Protein 1MS9 (pdb70)

Organism: Trypanosoma cruzi (NCBI:txid5693)

Foldseek 3Di:
DPPKDWFQPFPAQDAWEFDDDPRDTDTAHAHAWAQWAWDAAPQKIKIKTWRQRPALQQQFATFIKIWIDNPQPPDTDIYGQGHFPPQDRRWYWDQWEWEHDHQKIKTKTKTFHDDPDDPLPDLAQPGIWIWIKMWGKDWDCPPNRIDIDIDIDYIDTQVVADDQDAPHFGWHDKGFLTYYAYQDPLRKGWTWMWTATNVSWIWIWIWIGPPVPPHIHIARAIDDTQWGSWYWEADPQWIWIWTWHAQAAIWIWIGNDRGNDTDTPQLFAGRQAAQELQSGAGWAHKAWYWDAAPNATKIKIWFAHPPVGHQQRFFIWIWIGPRAEIATLGTPDDDGFRKGYKYWDQDPNWIWMFTWTDDPSRITTMIMGPPSSSVSVVVLVVLVVVQQCLQQVDQFPVVRNDGQDCAQWYWKFWQDDDPFWGATSSRHWIKGFDQWDHDHTFTWWWDQLGWIWTFACLVGRGGRNSLVLAKKKKKWKKAAADAWPAWFFAKFWAQDLQRPFGLWGWTATNVQWIWTDHGPDDTDTFDGHDHGDIWMWMWIDHPQAIFIDILLHTTPPGTDGRDDVPDGGDTGTMIHQGRSDSVDRTITGMIIGMIIMGSHGDDSSNSNRCSRCVPRSHPRVD/DPPKDWDQPFDAQDAWEFDDDPNDTDTAHAHAWAQWAWDDAPQKIKIWTWRQRPALDQQFATFIKIWIDNPQPPDTDIYGQGHFPPQDRRWYWDQWEWEHDHQKIKTKTKTFHDDPDDPLPDLACPGIWIWIKIWGKDWDCPPNRIDIDIDIDYIDTQVVQDDQDAPHFGWHHKGFLTYYAYQDPLRKGWTWMWTATNVSWIWIWIWIGPPNPPHIHTARAIDDTQWGSWYWDADPQWIWIWTWHAQAAIWIWIGNPRGNDIDTPLLFAGRQAAQELQSGAGFAHKAWYWDAAPNRIKIKIWFARPPVGHQQRFFIWIWIGPRQEIATLGTPDDDRFRKGDKYWDQDPNWIWMWTWTDDPSGITTMIMGPPSSSVSVVVLVVLVVVLQCLQQVDQFDVVGNHGQDPAQWYWKFFQDDDPFWGATSSRHWIWGFDQWDHDHTFTWHWDQLGWTWTFACQVTRGGRNSLVLAKKKKKWKKAAADQWPAKFFAKFWAQDLQRPFGLWGWTAGNVQWIWTDHGPDDTDTFDGDDHGDIWMWMWIAHPQAIWIDILLHTTVPGTHGRDDDPDGGDTGTMIHQGRSHNPPRTITGMIIHIIIMGSHGDDSSSSNRCSRCVVSSHPRVVD

B-factor: mean 15.35, std 6.97, range [2.35, 55.36]

InterPro domains:
  IPR008377 Trypanosome sialidase [PR01803] (176-193)
  IPR008377 Trypanosome sialidase [PR01803] (213-231)
  IPR008377 Trypanosome sialidase [PR01803] (248-266)
  IPR008377 Trypanosome sialidase [PR01803] (292-306)
  IPR008377 Trypanosome sialidase [PR01803] (348-365)
  IPR008377 Trypanosome sialidase [PR01803] (371-390)
  IPR008377 Trypanosome sialidase [PR01803] (435-453)
  IPR008377 Trypanosome sialidase [PR01803] (518-532)
  IPR008377 Trypanosome sialidase [PR01803] (556-574)
  IPR008377 Trypanosome sialidase [PR01803] (602-617)
  IPR011040 Sialidase [PF13859] (38-358)
  IPR013320 Concanavalin A-like lectin/glucanase domain superfamily [SSF49899] (410-625)
  IPR026856 Sialidase family [PTHR10628] (12-371)
  IPR036278 Sialidase superfamily [SSF50939] (12-400)
  IPR055239 Trans-sialidase, C-terminal domain [PF22925] (417-615)

Radius of gyration: 41.95 Å; Cα contacts (8 Å, |Δi|>4): 3743; chains: 2; bounding box: 93×106×110 Å

Sequence (1245 aa):
APGSSRVELFKRQSSKVPFEKDGKVTERVVHSFRLLPALVNVDGVMMVAIADARYETSFDNSLIDTVAKYSVDDGETWETQIAIKNSRASSVSRVVDPTVIVKGNNKLYVLVGSYNSSSRSYWTSSHGDARDWDILLAVGEEVTKSTAGGKITASSIKWGSPVSLKEFFPAEMEGMMHTNQFLGGAGVAIVASNGNLVYPVQVTNKKKQVVFSKIFYSEDEGKTWKFGKGRSAFGCSEPVALEWEGKLIINTRVDYRRRRLVYESSDMGNTWLEAVGTLSRVWGPSPKSNQPGSQSSFTAVTIEGMMRVMLFTHPLNFKGRWLRDRLNNLWLTDNQRIYNVGQVSIGDENSAYYSSVLYKDDKLYCLHEINSNEVYSLVFARLVGELRIIKSVLQSWKNWDSHLSSICTPAGCGPAVTTVGLVGFLSHSATKTEWEDAYRCVNASTANAERVPNGLKFAGVGGGALWPVSQQGQNQRYHFANHAFTLVASVTIHEVPKGASPLLGASLDSSGGKKLLGLSYDKRHQWQPIYGSTPVTPTGSWEMGKRYHVVLTMANKIGSVYIDGEPLEGSGQTVVPDERTPDISHFYVGGYKRSGMPTDSRVTVNNVLLYNRQLNAEEIRTLFLSQDLIGTEAHAPGSSRVELFKKRRQSSKVPFEKDGKVTERVVHSFRLLPALVNVDGVMMVAIADARYETSFDNSLIDTVAKYSVDDGETWETQIAIKNSRASSVSRVVDPTVIVKGNNKLYVLVGSYNSSRSYWTSHGDARDWDILLAVGEEVTKSTAGGKITASSIKWGSPVSLKEFFPAEMEGMHTNQFLGGAGVAIVASNGNLVYPVQVTNKKKQVVFSKIFYSEDEGKTWKFGKGRSAFGCSEPVALEWEGKLIINTRVDYRRRLVYESSDMGNTWLEAVGTLSRVWGPSPKSNQPGSQSSFTAVTIEGMMRVMLFTHPLNFKGRWLRDRLNNLWLTDNQRIYNVGQVSIGDENSAYYSSVLYKDDKLYCLHEINSNNEVYSLVFARLVGELRIIKSVLQSWKNWDSHLSSICTPAGCGPAVTTVGLVGFLSHSATKTEWEDAYRCVNASTANAERVPNGLKFAGVGGGALWPVSQQGQNQRYHFANHAFTLVASVTIHEVPKGASPLLGASLDSSGGKKLLGLSYDKRHQWQPIYGSTPVTPTGSWEMGKRYHVVLTMANKIGSVYIDGEPLEGSGQTVVPDERTPDISHFYVGGYKRSGMPTDSRVTVNNVLLYNRQLNAEEIRTLFLSQDLIGTEAHM

Structure (mmCIF, N/CA/C/O backbone):
data_1MS9
#
_entry.id   1MS9
#
_cell.length_a   51.046
_cell.length_b   74.204
_cell.length_c   87.496
_cell.angle_alpha   86.02
_cell.angle_beta   84.17
_cell.angle_gamma   88.31
#
_symmetry.space_group_name_H-M   'P 1'
#
loop_
_entity.id
_entity.type
_entity.pdbx_description
1 polymer trans-sialidase
2 branched beta-D-galactopyranose-(1-4)-beta-D-glucopyranose
3 water water
#
loop_
_atom_site.group_PDB
_atom_site.id
_atom_site.type_symbol
_atom_site.label_atom_id
_atom_site.label_alt_id
_atom_site.label_comp_id
_atom_site.label_asym_id
_atom_site.label_entity_id
_atom_site.label_seq_id
_atom_site.pdbx_PDB_ins_code
_atom_site.Cartn_x
_atom_site.Cartn_y
_atom_site.Cartn_z
_atom_site.occupancy
_atom_site.B_iso_or_equiv
_atom_site.auth_seq_id
_atom_site.auth_comp_id
_atom_site.auth_asym_id
_atom_site.auth_atom_id
_atom_site.pdbx_PDB_model_num
ATOM 1 N N . ALA A 1 16 ? 31.439 50.049 -12.969 1.00 23.37 2 ALA A N 1
ATOM 2 C CA . ALA A 1 16 ? 32.224 50.773 -11.908 1.00 22.24 2 ALA A CA 1
ATOM 3 C C . ALA A 1 16 ? 31.305 51.325 -10.837 1.00 21.99 2 ALA A C 1
ATOM 4 O O . ALA A 1 16 ? 30.734 52.411 -10.926 1.00 20.83 2 ALA A O 1
ATOM 6 N N . PRO A 1 17 ? 31.189 50.562 -9.771 1.00 21.17 3 PRO A N 1
ATOM 7 C CA . PRO A 1 17 ? 30.251 50.946 -8.737 1.00 19.93 3 PRO A CA 1
ATOM 8 C C . PRO A 1 17 ? 30.576 52.307 -8.157 1.00 19.32 3 PRO A C 1
ATOM 9 O O . PRO A 1 17 ? 31.748 52.677 -7.867 1.00 21.39 3 PRO A O 1
ATOM 13 N N . GLY A 1 18 ? 29.534 53.116 -8.032 1.00 17.63 4 GLY A N 1
ATOM 14 C CA . GLY A 1 18 ? 29.682 54.443 -7.508 1.00 16.09 4 GLY A CA 1
ATOM 15 C C . GLY A 1 18 ? 29.803 55.506 -8.587 1.00 14.35 4 GLY A C 1
ATOM 16 O O . GLY A 1 18 ? 29.499 56.662 -8.318 1.00 15.88 4 GLY A O 1
ATOM 17 N N . SER A 1 19 ? 30.251 55.119 -9.778 1.00 14.22 5 SER A N 1
ATOM 18 C CA . SER A 1 19 ? 30.444 56.047 -10.855 1.00 14.15 5 SER A CA 1
ATOM 19 C C . SER A 1 19 ? 29.131 56.415 -11.488 1.00 14.52 5 SER A C 1
ATOM 20 O O . SER A 1 19 ? 28.177 55.637 -11.424 1.00 15.72 5 SER A O 1
ATOM 23 N N . SER A 1 20 ? 29.092 57.584 -12.135 1.00 13.45 6 SER A N 1
ATOM 24 C CA . SER A 1 20 ? 27.910 58.035 -12.810 1.00 14.31 6 SER A CA 1
ATOM 25 C C . SER A 1 20 ? 28.277 59.028 -13.904 1.00 13.46 6 SER A C 1
ATOM 26 O O . SER A 1 20 ? 29.406 59.427 -13.993 1.00 13.37 6 SER A O 1
ATOM 29 N N . ARG A 1 21 ? 27.326 59.370 -14.760 1.00 13.60 7 ARG A N 1
ATOM 30 C CA . ARG A 1 21 ? 27.635 60.330 -15.796 1.00 13.36 7 ARG A CA 1
ATOM 31 C C . ARG A 1 21 ? 26.379 61.007 -16.294 1.00 13.91 7 ARG A C 1
ATOM 32 O O . ARG A 1 21 ? 25.259 60.509 -16.069 1.00 13.83 7 ARG A O 1
ATOM 40 N N . VAL A 1 22 ? 26.598 62.125 -17.011 1.00 13.33 8 VAL A N 1
ATOM 41 C CA . VAL A 1 22 ? 25.539 62.784 -17.773 1.00 13.00 8 VAL A CA 1
ATOM 42 C C . VAL A 1 22 ? 25.953 62.955 -19.213 1.00 12.33 8 VAL A C 1
ATOM 43 O O . VAL A 1 22 ? 27.130 62.965 -19.514 1.00 12.22 8 VAL A O 1
ATOM 47 N N . GLU A 1 23 ? 24.971 63.094 -20.085 1.00 12.19 9 GLU A N 1
ATOM 48 C CA . GLU A 1 23 ? 25.220 63.372 -21.500 1.00 11.46 9 GLU A CA 1
ATOM 49 C C . GLU A 1 23 ? 25.304 64.901 -21.644 1.00 13.18 9 GLU A C 1
ATOM 50 O O . GLU A 1 23 ? 24.347 65.594 -21.966 1.00 17.35 9 GLU A O 1
ATOM 56 N N . LEU A 1 24 ? 26.501 65.420 -21.471 1.00 10.63 10 LEU A N 1
ATOM 57 C CA . LEU A 1 24 ? 26.713 66.838 -21.331 1.00 10.52 10 LEU A CA 1
ATOM 58 C C . LEU A 1 24 ? 26.617 67.574 -22.670 1.00 9.86 10 LEU A C 1
ATOM 59 O O . LEU A 1 24 ? 25.972 68.640 -22.762 1.00 11.42 10 LEU A O 1
ATOM 64 N N . PHE A 1 25 ? 27.323 67.055 -23.664 1.00 10.34 11 PHE A N 1
ATOM 65 C CA . PHE A 1 25 ? 27.262 67.621 -24.986 1.00 9.53 11 PHE A CA 1
ATOM 66 C C . PHE A 1 25 ? 26.404 66.636 -25.767 1.00 10.04 11 PHE A C 1
ATOM 67 O O . PHE A 1 25 ? 26.884 65.582 -26.240 1.00 10.15 11 PHE A O 1
ATOM 75 N N . LYS A 1 26 ? 25.103 66.919 -25.860 1.00 10.60 12 LYS A N 1
ATOM 76 C CA . LYS A 1 26 ? 24.154 65.937 -26.328 1.00 10.38 12 LYS A CA 1
ATOM 77 C C . LYS A 1 26 ? 23.902 66.107 -27.812 1.00 10.27 12 LYS A C 1
ATOM 78 O O . LYS A 1 26 ? 23.398 67.121 -28.262 1.00 10.62 12 LYS A O 1
ATOM 84 N N . ARG A 1 27 ? 24.200 65.077 -28.535 1.00 10.73 13 ARG A N 1
ATOM 85 C CA . ARG A 1 27 ? 24.020 65.079 -29.974 1.00 10.28 13 ARG A CA 1
ATOM 86 C C . ARG A 1 27 ? 22.621 65.474 -30.396 1.00 10.29 13 ARG A C 1
ATOM 87 O O . ARG A 1 27 ? 21.661 64.982 -29.810 1.00 10.79 13 ARG A O 1
ATOM 95 N N . GLN A 1 28 ? 22.512 66.334 -31.401 1.00 10.59 14 GLN A N 1
ATOM 96 C CA . GLN A 1 28 ? 21.176 66.642 -31.982 1.00 10.03 14 GLN A CA 1
ATOM 97 C C . GLN A 1 28 ? 20.245 67.344 -30.989 1.00 11.50 14 GLN A C 1
ATOM 98 O O . GLN A 1 28 ? 19.026 67.443 -31.228 1.00 10.96 14 GLN A O 1
ATOM 104 N N . SER A 1 29 ? 20.812 67.920 -29.936 1.00 9.88 15 SER A N 1
ATOM 105 C CA . SER A 1 29 ? 20.049 68.480 -28.842 1.00 10.20 15 SER A CA 1
ATOM 106 C C . SER A 1 29 ? 20.699 69.694 -28.258 1.00 9.99 15 SER A C 1
ATOM 107 O O . SER A 1 29 ? 20.112 70.791 -28.242 1.00 10.62 15 SER A O 1
ATOM 110 N N . SER A 1 30 ? 21.952 69.552 -27.756 1.00 9.52 16 SER A N 1
ATOM 111 C CA . SER A 1 30 ? 22.598 70.731 -27.233 1.00 8.96 16 SER A CA 1
ATOM 112 C C . SER A 1 30 ? 22.782 71.863 -28.261 1.00 10.28 16 SER A C 1
ATOM 113 O O . SER A 1 30 ? 23.170 71.611 -29.405 1.00 10.89 16 SER A O 1
ATOM 116 N N . LYS A 1 31 ? 22.505 73.064 -27.823 1.00 10.27 17 LYS A N 1
ATOM 117 C CA . LYS A 1 31 ? 22.612 74.247 -28.660 1.00 9.49 17 LYS A CA 1
ATOM 118 C C . LYS A 1 31 ? 23.889 75.034 -28.305 1.00 10.13 17 LYS A C 1
ATOM 119 O O . LYS A 1 31 ? 24.284 75.076 -27.163 1.00 11.69 17 LYS A O 1
ATOM 125 N N . VAL A 1 32 ? 24.445 75.726 -29.289 1.00 10.47 18 VAL A N 1
ATOM 126 C CA . VAL A 1 32 ? 25.570 76.646 -29.097 1.00 10.57 18 VAL A CA 1
ATOM 127 C C . VAL A 1 32 ? 25.225 77.995 -29.743 1.00 11.01 18 VAL A C 1
ATOM 128 O O . VAL A 1 32 ? 24.353 78.057 -30.606 1.00 11.23 18 VAL A O 1
ATOM 132 N N . PRO A 1 33 ? 25.885 79.072 -29.331 1.00 11.00 19 PRO A N 1
ATOM 133 C CA . PRO A 1 33 ? 25.666 80.408 -29.932 1.00 10.87 19 PRO A CA 1
ATOM 134 C C . PRO A 1 33 ? 26.419 80.573 -31.243 1.00 11.43 19 PRO A C 1
ATOM 135 O O . PRO A 1 33 ? 27.570 80.914 -31.295 1.00 12.36 19 PRO A O 1
ATOM 139 N N . PHE A 1 34 ? 25.741 80.204 -32.329 1.00 12.61 20 PHE A N 1
ATOM 140 C CA . PHE A 1 34 ? 26.276 80.285 -33.686 1.00 11.49 20 PHE A CA 1
ATOM 141 C C . PHE A 1 34 ? 26.209 81.681 -34.239 1.00 13.46 20 PHE A C 1
ATOM 142 O O . PHE A 1 34 ? 25.091 82.237 -34.482 1.00 13.59 20 PHE A O 1
ATOM 150 N N . GLU A 1 35 ? 27.385 82.241 -34.430 1.00 12.73 21 GLU A N 1
ATOM 151 C CA . GLU A 1 35 ? 27.537 83.599 -34.929 1.00 14.09 21 GLU A CA 1
ATOM 152 C C . GLU A 1 35 ? 27.928 83.605 -36.397 1.00 14.63 21 GLU A C 1
ATOM 153 O O . GLU A 1 35 ? 28.820 82.908 -36.810 1.00 14.79 21 GLU A O 1
ATOM 159 N N . LYS A 1 36 ? 27.207 84.389 -37.184 1.00 15.31 22 LYS A N 1
ATOM 160 C CA . LYS A 1 36 ? 27.516 84.582 -38.587 1.00 16.76 22 LYS A CA 1
ATOM 161 C C . LYS A 1 36 ? 27.152 86.014 -38.939 1.00 17.45 22 LYS A C 1
ATOM 162 O O . LYS A 1 36 ? 26.002 86.379 -38.774 1.00 16.49 22 LYS A O 1
ATOM 168 N N . ASP A 1 37 ? 28.147 86.785 -39.404 1.00 19.54 23 ASP A N 1
ATOM 169 C CA . ASP A 1 37 ? 27.920 88.158 -39.854 1.00 22.25 23 ASP A CA 1
ATOM 170 C C . ASP A 1 37 ? 27.206 89.025 -38.864 1.00 22.87 23 ASP A C 1
ATOM 171 O O . ASP A 1 37 ? 26.233 89.731 -39.208 1.00 24.19 23 ASP A O 1
ATOM 176 N N . GLY A 1 38 ? 27.694 88.989 -37.636 1.00 24.01 24 GLY A N 1
ATOM 177 C CA . GLY A 1 38 ? 27.162 89.822 -36.582 1.00 24.00 24 GLY A CA 1
ATOM 178 C C . GLY A 1 38 ? 25.830 89.400 -36.008 1.00 24.11 24 GLY A C 1
ATOM 179 O O . GLY A 1 38 ? 25.240 90.151 -35.220 1.00 26.31 24 GLY A O 1
ATOM 180 N N . LYS A 1 39 ? 25.308 88.247 -36.412 1.00 22.44 25 LYS A N 1
ATOM 181 C CA . LYS A 1 39 ? 24.044 87.747 -35.885 1.00 22.38 25 LYS A CA 1
ATOM 182 C C . LYS A 1 39 ? 24.315 86.410 -35.154 1.00 21.19 25 LYS A C 1
ATOM 183 O O . LYS A 1 39 ? 24.994 85.519 -35.678 1.00 20.71 25 LYS A O 1
ATOM 189 N N . VAL A 1 40 ? 23.797 86.278 -33.950 1.00 19.50 26 VAL A N 1
ATOM 190 C CA . VAL A 1 40 ? 23.991 85.049 -33.202 1.00 18.05 26 VAL A CA 1
ATOM 191 C C . VAL A 1 40 ? 22.642 84.333 -33.017 1.00 17.80 26 VAL A C 1
ATOM 192 O O . VAL A 1 40 ? 21.594 84.929 -32.658 1.00 18.58 26 VAL A O 1
ATOM 196 N N . THR A 1 41 ? 22.657 83.034 -33.216 1.00 15.27 27 THR A N 1
ATOM 197 C CA . THR A 1 41 ? 21.454 82.232 -33.100 1.00 16.78 27 THR A CA 1
ATOM 198 C C . THR A 1 41 ? 21.795 80.965 -32.356 1.00 15.58 27 THR A C 1
ATOM 199 O O . THR A 1 41 ? 22.820 80.342 -32.625 1.00 16.08 27 THR A O 1
ATOM 203 N N . GLU A 1 42 ? 20.991 80.603 -31.377 1.00 14.50 28 GLU A N 1
ATOM 204 C CA . GLU A 1 42 ? 21.168 79.331 -30.684 1.00 13.25 28 GLU A CA 1
ATOM 205 C C . GLU A 1 42 ? 20.904 78.192 -31.646 1.00 13.45 28 GLU A C 1
ATOM 206 O O . GLU A 1 42 ? 19.807 78.065 -32.244 1.00 15.28 28 GLU A O 1
ATOM 212 N N . ARG A 1 43 ? 21.898 77.313 -31.822 1.00 10.62 29 ARG A N 1
ATOM 213 C CA . ARG A 1 43 ? 21.777 76.363 -32.901 1.00 8.97 29 ARG A CA 1
ATOM 214 C C . ARG A 1 43 ? 22.066 74.960 -32.397 1.00 9.87 29 ARG A C 1
ATOM 215 O O . ARG A 1 43 ? 23.088 74.771 -31.687 1.00 10.61 29 ARG A O 1
ATOM 223 N N . VAL A 1 44 ? 21.231 74.008 -32.759 1.00 9.60 30 VAL A N 1
ATOM 224 C CA . VAL A 1 44 ? 21.409 72.602 -32.409 1.00 11.14 30 VAL A CA 1
ATOM 225 C C . VAL A 1 44 ? 22.557 72.010 -33.185 1.00 11.80 30 VAL A C 1
ATOM 226 O O . VAL A 1 44 ? 22.702 72.266 -34.393 1.00 13.49 30 VAL A O 1
ATOM 230 N N . VAL A 1 45 ? 23.394 71.254 -32.489 1.00 10.60 31 VAL A N 1
ATOM 231 C CA . VAL A 1 45 ? 24.567 70.639 -33.079 1.00 10.69 31 VAL A CA 1
ATOM 232 C C . VAL A 1 45 ? 24.389 69.132 -33.293 1.00 10.01 31 VAL A C 1
ATOM 233 O O . VAL A 1 45 ? 23.945 68.478 -32.421 1.00 12.34 31 VAL A O 1
ATOM 237 N N . HIS A 1 46 ? 24.729 68.618 -34.458 1.00 9.51 32 HIS A N 1
ATOM 238 C CA . HIS A 1 46 ? 24.608 67.182 -34.776 1.00 9.72 32 HIS A CA 1
ATOM 239 C C . HIS A 1 46 ? 25.495 66.360 -33.885 1.00 9.79 32 HIS A C 1
ATOM 240 O O . HIS A 1 46 ? 25.016 65.435 -33.196 1.00 10.05 32 HIS A O 1
ATOM 247 N N . SER A 1 47 ? 26.793 66.682 -33.850 1.00 9.06 33 SER A N 1
ATOM 248 C CA . SER A 1 47 ? 27.758 65.819 -33.155 1.00 9.27 33 SER A CA 1
ATOM 249 C C . SER A 1 47 ? 28.814 66.632 -32.460 1.00 9.62 33 SER A C 1
ATOM 250 O O . SER A 1 47 ? 29.227 67.678 -32.956 1.00 9.57 33 SER A O 1
ATOM 253 N N . PHE A 1 48 ? 29.259 66.108 -31.311 1.00 8.92 34 PHE A N 1
ATOM 254 C CA . PHE A 1 48 ? 30.353 66.675 -30.562 1.00 9.34 34 PHE A CA 1
ATOM 255 C C . PHE A 1 48 ? 31.450 65.663 -30.497 1.00 8.57 34 PHE A C 1
ATOM 256 O O . PHE A 1 48 ? 31.208 64.497 -30.109 1.00 9.38 34 PHE A O 1
ATOM 264 N N . ARG A 1 49 ? 32.683 66.070 -30.824 1.00 9.08 35 ARG A N 1
ATOM 265 C CA . ARG A 1 49 ? 33.841 65.153 -30.801 1.00 8.88 35 ARG A CA 1
ATOM 266 C C . ARG A 1 49 ? 35.060 65.885 -30.220 1.00 8.06 35 ARG A C 1
ATOM 267 O O . ARG A 1 49 ? 35.001 67.085 -29.905 1.00 9.34 35 ARG A O 1
ATOM 275 N N A LEU A 1 50 ? 36.121 65.131 -30.014 0.50 8.92 36 LEU A N 1
ATOM 276 N N B LEU A 1 50 ? 36.144 65.162 -30.043 0.50 8.92 36 LEU A N 1
ATOM 277 C CA A LEU A 1 50 ? 37.423 65.682 -29.602 0.50 8.85 36 LEU A CA 1
ATOM 278 C CA B LEU A 1 50 ? 37.410 65.795 -29.641 0.50 8.82 36 LEU A CA 1
ATOM 279 C C A LEU A 1 50 ? 37.432 66.434 -28.266 0.50 8.88 36 LEU A C 1
ATOM 280 C C B LEU A 1 50 ? 37.430 66.433 -28.267 0.50 8.87 36 LEU A C 1
ATOM 281 O O A LEU A 1 50 ? 37.752 67.619 -28.169 0.50 8.86 36 LEU A O 1
ATOM 282 O O B LEU A 1 50 ? 37.773 67.608 -28.137 0.50 8.76 36 LEU A O 1
ATOM 291 N N . PRO A 1 51 ? 37.075 65.690 -27.212 1.00 8.39 37 PRO A N 1
ATOM 292 C CA . PRO A 1 51 ? 37.013 66.276 -25.891 1.00 7.60 37 PRO A CA 1
ATOM 293 C C . PRO A 1 51 ? 38.371 66.696 -25.302 1.00 7.36 37 PRO A C 1
ATOM 294 O O . PRO A 1 51 ? 39.355 65.939 -25.398 1.00 8.48 37 PRO A O 1
ATOM 298 N N . ALA A 1 52 ? 38.343 67.828 -24.617 1.00 7.10 38 ALA A N 1
ATOM 299 C CA . ALA A 1 52 ? 39.491 68.285 -23.825 1.00 7.77 38 ALA A CA 1
ATOM 300 C C . ALA A 1 52 ? 38.907 68.883 -22.525 1.00 8.30 38 ALA A C 1
ATOM 301 O O . ALA A 1 52 ? 38.092 69.819 -22.632 1.00 10.28 38 ALA A O 1
ATOM 303 N N . LEU A 1 53 ? 39.241 68.327 -21.362 1.00 9.02 39 LEU A N 1
ATOM 304 C CA . LEU A 1 53 ? 38.663 68.718 -20.082 1.00 8.02 39 LEU A CA 1
ATOM 305 C C . LEU A 1 53 ? 39.777 69.209 -19.158 1.00 9.03 39 LEU A C 1
ATOM 306 O O . LEU A 1 53 ? 40.696 68.436 -18.862 1.00 9.54 39 LEU A O 1
ATOM 311 N N . VAL A 1 54 ? 39.659 70.444 -18.725 1.00 7.71 40 VAL A N 1
ATOM 312 C CA . VAL A 1 54 ? 40.764 71.077 -17.937 1.00 9.02 40 VAL A CA 1
ATOM 313 C C . VAL A 1 54 ? 40.226 71.828 -16.748 1.00 9.89 40 VAL A C 1
ATOM 314 O O . VAL A 1 54 ? 39.025 72.045 -16.623 1.00 8.94 40 VAL A O 1
ATOM 318 N N . ASN A 1 55 ? 41.147 72.148 -15.835 1.00 10.40 41 ASN A N 1
ATOM 319 C CA . ASN A 1 55 ? 40.880 72.998 -14.677 1.00 11.86 41 ASN A CA 1
ATOM 320 C C . ASN A 1 55 ? 41.622 74.278 -14.855 1.00 11.63 41 ASN A C 1
ATOM 321 O O . ASN A 1 55 ? 42.868 74.239 -15.033 1.00 12.85 41 ASN A O 1
ATOM 326 N N . VAL A 1 56 ? 40.908 75.390 -14.859 1.00 12.11 42 VAL A N 1
ATOM 327 C CA . VAL A 1 56 ? 41.585 76.682 -14.834 1.00 13.98 42 VAL A CA 1
ATOM 328 C C . VAL A 1 56 ? 41.167 77.392 -13.564 1.00 14.89 42 VAL A C 1
ATOM 329 O O . VAL A 1 56 ? 40.019 77.884 -13.450 1.00 12.91 42 VAL A O 1
ATOM 333 N N . ASP A 1 57 ? 42.070 77.463 -12.584 1.00 16.63 43 ASP A N 1
ATOM 334 C CA . ASP A 1 57 ? 41.758 78.206 -11.343 1.00 19.31 43 ASP A CA 1
ATOM 335 C C . ASP A 1 57 ? 40.434 77.808 -10.687 1.00 18.03 43 ASP A C 1
ATOM 336 O O . ASP A 1 57 ? 39.665 78.672 -10.211 1.00 19.65 43 ASP A O 1
ATOM 341 N N . GLY A 1 58 ? 40.152 76.520 -10.618 1.00 15.81 44 GLY A N 1
ATOM 342 C CA . GLY A 1 58 ? 38.919 76.045 -10.047 1.00 15.55 44 GLY A CA 1
ATOM 343 C C . GLY A 1 58 ? 37.730 75.988 -10.937 1.00 14.29 44 GLY A C 1
ATOM 344 O O . GLY A 1 58 ? 36.689 75.450 -10.535 1.00 16.48 44 GLY A O 1
ATOM 345 N N . VAL A 1 59 ? 37.868 76.507 -12.148 1.00 13.09 45 VAL A N 1
ATOM 346 C CA . VAL A 1 59 ? 36.801 76.493 -13.118 1.00 12.89 45 VAL A CA 1
ATOM 347 C C . VAL A 1 59 ? 37.057 75.291 -14.061 1.00 11.88 45 VAL A C 1
ATOM 348 O O . VAL A 1 59 ? 38.142 75.213 -14.668 1.00 11.65 45 VAL A O 1
ATOM 352 N N A MET A 1 60 ? 36.107 74.354 -14.155 0.50 10.37 46 MET A N 1
ATOM 353 N N B MET A 1 60 ? 36.092 74.383 -14.171 0.50 10.91 46 MET A N 1
ATOM 354 C CA A MET A 1 60 ? 36.236 73.269 -15.136 0.50 10.49 46 MET A CA 1
ATOM 355 C CA B MET A 1 60 ? 36.190 73.251 -15.096 0.50 11.34 46 MET A CA 1
ATOM 356 C C A MET A 1 60 ? 35.850 73.837 -16.487 0.50 10.37 46 MET A C 1
ATOM 357 C C B MET A 1 60 ? 35.815 73.773 -16.490 0.50 10.65 46 MET A C 1
ATOM 358 O O A MET A 1 60 ? 34.862 74.586 -16.616 0.50 9.43 46 MET A O 1
ATOM 359 O O B MET A 1 60 ? 34.787 74.436 -16.645 0.50 9.82 46 MET A O 1
ATOM 368 N N . VAL A 1 61 ? 36.645 73.485 -17.495 1.00 9.83 47 VAL A N 1
ATOM 369 C CA . VAL A 1 61 ? 36.395 73.920 -18.867 1.00 9.27 47 VAL A CA 1
ATOM 370 C C . VAL A 1 61 ? 36.467 72.701 -19.787 1.00 8.98 47 VAL A C 1
ATOM 371 O O . VAL A 1 61 ? 37.412 71.932 -19.734 1.00 8.18 47 VAL A O 1
ATOM 375 N N . ALA A 1 62 ? 35.409 72.522 -20.573 1.00 8.72 48 ALA A N 1
ATOM 376 C CA . ALA A 1 62 ? 35.297 71.398 -21.505 1.00 10.02 48 ALA A CA 1
ATOM 377 C C . ALA A 1 62 ? 35.270 71.965 -22.899 1.00 8.69 48 ALA A C 1
ATOM 378 O O . ALA A 1 62 ? 34.363 72.717 -23.248 1.00 9.15 48 ALA A O 1
ATOM 380 N N . ILE A 1 63 ? 36.255 71.595 -23.727 1.00 9.22 49 ILE A N 1
ATOM 381 C CA . ILE A 1 63 ? 36.433 72.116 -25.059 1.00 8.67 49 ILE A CA 1
ATOM 382 C C . ILE A 1 63 ? 36.262 70.957 -26.013 1.00 8.93 49 ILE A C 1
ATOM 383 O O . ILE A 1 63 ? 36.622 69.840 -25.724 1.00 9.27 49 ILE A O 1
ATOM 388 N N . ALA A 1 64 ? 35.638 71.220 -27.154 1.00 10.05 50 ALA A N 1
ATOM 389 C CA . ALA A 1 64 ? 35.368 70.176 -28.112 1.00 9.19 50 ALA A CA 1
ATOM 390 C C . ALA A 1 64 ? 35.071 70.746 -29.504 1.00 8.87 50 ALA A C 1
ATOM 391 O O . ALA A 1 64 ? 34.835 71.942 -29.658 1.00 8.63 50 ALA A O 1
ATOM 393 N N . ASP A 1 65 ? 34.959 69.846 -30.468 1.00 9.36 51 ASP A N 1
ATOM 394 C CA . ASP A 1 65 ? 34.372 70.180 -31.770 1.00 9.59 51 ASP A CA 1
ATOM 395 C C . ASP A 1 65 ? 32.840 70.210 -31.684 1.00 8.59 51 ASP A C 1
ATOM 396 O O . ASP A 1 65 ? 32.259 69.266 -31.131 1.00 8.53 51 ASP A O 1
ATOM 401 N N . ALA A 1 66 ? 32.211 71.225 -32.220 1.00 7.81 52 ALA A N 1
ATOM 402 C CA . ALA A 1 66 ? 30.765 71.262 -32.466 1.00 7.24 52 ALA A CA 1
ATOM 403 C C . ALA A 1 66 ? 30.592 71.132 -33.991 1.00 8.27 52 ALA A C 1
ATOM 404 O O . ALA A 1 66 ? 30.835 72.077 -34.768 1.00 8.25 52 ALA A O 1
ATOM 406 N N . ARG A 1 67 ? 30.255 69.930 -34.396 1.00 7.79 53 ARG A N 1
ATOM 407 C CA . ARG A 1 67 ? 30.060 69.509 -35.808 1.00 7.66 53 ARG A CA 1
ATOM 408 C C . ARG A 1 67 ? 28.595 69.689 -36.110 1.00 8.20 53 ARG A C 1
ATOM 409 O O . ARG A 1 67 ? 27.745 68.836 -35.790 1.00 9.63 53 ARG A O 1
ATOM 417 N N . TYR A 1 68 ? 28.271 70.853 -36.590 1.00 9.26 54 TYR A N 1
ATOM 418 C CA . TYR A 1 68 ? 26.904 71.292 -36.747 1.00 8.72 54 TYR A CA 1
ATOM 419 C C . TYR A 1 68 ? 25.929 70.375 -37.498 1.00 11.06 54 TYR A C 1
ATOM 420 O O . TYR A 1 68 ? 24.786 70.267 -37.105 1.00 10.76 54 TYR A O 1
ATOM 429 N N . GLU A 1 69 ? 26.362 69.823 -38.623 1.00 10.27 55 GLU A N 1
ATOM 430 C CA . GLU A 1 69 ? 25.439 69.181 -39.545 1.00 12.42 55 GLU A CA 1
ATOM 431 C C . GLU A 1 69 ? 25.619 67.681 -39.720 1.00 11.86 55 GLU A C 1
ATOM 432 O O . GLU A 1 69 ? 24.703 66.974 -40.210 1.00 15.13 55 GLU A O 1
ATOM 438 N N . THR A 1 70 ? 26.827 67.191 -39.427 1.00 10.34 56 THR A N 1
ATOM 439 C CA . THR A 1 70 ? 27.155 65.798 -39.614 1.00 10.49 56 THR A CA 1
ATOM 440 C C . THR A 1 70 ? 28.419 65.540 -38.823 1.00 11.05 56 THR A C 1
ATOM 441 O O . THR A 1 70 ? 29.117 66.476 -38.463 1.00 12.24 56 THR A O 1
ATOM 445 N N . SER A 1 71 ? 28.721 64.274 -38.547 1.00 10.46 57 SER A N 1
ATOM 446 C CA . SER A 1 71 ? 29.961 63.962 -37.882 1.00 9.76 57 SER A CA 1
ATOM 447 C C . SER A 1 71 ? 31.128 63.820 -38.841 1.00 10.29 57 SER A C 1
ATOM 448 O O . SER A 1 71 ? 32.272 63.663 -38.423 1.00 9.86 57 SER A O 1
ATOM 451 N N . PHE A 1 72 ? 30.870 63.841 -40.121 1.00 10.62 58 PHE A N 1
ATOM 452 C CA . PHE A 1 72 ? 31.950 63.724 -41.117 1.00 10.08 58 PHE A CA 1
ATOM 453 C C . PHE A 1 72 ? 33.050 64.744 -40.828 1.00 10.34 58 PHE A C 1
ATOM 454 O O . PHE A 1 72 ? 32.767 65.925 -40.573 1.00 10.40 58 PHE A O 1
ATOM 462 N N . ASP A 1 73 ? 34.324 64.297 -40.826 1.00 11.17 59 ASP A N 1
ATOM 463 C CA . ASP A 1 73 ? 35.393 65.207 -40.535 1.00 9.95 59 ASP A CA 1
ATOM 464 C C . ASP A 1 73 ? 35.411 66.504 -41.320 1.00 10.23 59 ASP A C 1
ATOM 465 O O . ASP A 1 73 ? 35.780 67.508 -40.811 1.00 10.28 59 ASP A O 1
ATOM 470 N N . ASN A 1 74 ? 35.158 66.460 -42.624 1.00 10.82 60 ASN A N 1
ATOM 471 C CA . ASN A 1 74 ? 35.347 67.657 -43.424 1.00 10.65 60 ASN A CA 1
ATOM 472 C C . ASN A 1 74 ? 33.972 68.297 -43.616 1.00 12.48 60 ASN A C 1
ATOM 473 O O . ASN A 1 74 ? 33.332 68.162 -44.676 1.00 15.19 60 ASN A O 1
ATOM 478 N N . SER A 1 75 ? 33.533 69.003 -42.585 1.00 10.20 61 SER A N 1
ATOM 479 C CA . SER A 1 75 ? 32.204 69.570 -42.542 1.00 9.84 61 SER A CA 1
ATOM 480 C C . SER A 1 75 ? 32.284 70.789 -41.626 1.00 8.74 61 SER A C 1
ATOM 481 O O . SER A 1 75 ? 33.316 71.127 -41.125 1.00 8.85 61 SER A O 1
ATOM 484 N N . LEU A 1 76 ? 31.153 71.441 -41.410 1.00 10.16 62 LEU A N 1
ATOM 485 C CA . LEU A 1 76 ? 31.111 72.672 -40.653 1.00 9.52 62 LEU A CA 1
ATOM 486 C C . LEU A 1 76 ? 31.312 72.465 -39.180 1.00 8.21 62 LEU A C 1
ATOM 487 O O . LEU A 1 76 ? 30.505 71.802 -38.528 1.00 8.84 62 LEU A O 1
ATOM 492 N N . ILE A 1 77 ? 32.404 73.026 -38.653 1.00 8.30 63 ILE A N 1
ATOM 493 C CA . ILE A 1 77 ? 32.808 72.835 -37.255 1.00 8.30 63 ILE A CA 1
ATOM 494 C C . ILE A 1 77 ? 33.335 74.114 -36.629 1.00 8.87 63 ILE A C 1
ATOM 495 O O . ILE A 1 77 ? 34.185 74.785 -37.197 1.00 8.90 63 ILE A O 1
ATOM 500 N N . ASP A 1 78 ? 32.829 74.400 -35.436 1.00 8.71 64 ASP A N 1
ATOM 501 C CA . ASP A 1 78 ? 33.349 75.454 -34.568 1.00 8.19 64 ASP A CA 1
ATOM 502 C C . ASP A 1 78 ? 33.868 74.785 -33.298 1.00 9.42 64 ASP A C 1
ATOM 503 O O . ASP A 1 78 ? 33.463 73.658 -33.013 1.00 9.14 64 ASP A O 1
ATOM 508 N N . THR A 1 79 ? 34.746 75.447 -32.562 1.00 9.13 65 THR A N 1
ATOM 509 C CA . THR A 1 79 ? 35.222 74.947 -31.256 1.00 9.26 65 THR A CA 1
ATOM 510 C C . THR A 1 79 ? 34.335 75.478 -30.138 1.00 8.60 65 THR A C 1
ATOM 511 O O . THR A 1 79 ? 34.237 76.663 -29.973 1.00 8.72 65 THR A O 1
ATOM 515 N N . VAL A 1 80 ? 33.639 74.571 -29.458 1.00 8.95 66 VAL A N 1
ATOM 516 C CA . VAL A 1 80 ? 32.731 74.914 -28.373 1.00 7.90 66 VAL A CA 1
ATOM 517 C C . VAL A 1 80 ? 33.446 74.780 -27.048 1.00 7.91 66 VAL A C 1
ATOM 518 O O . VAL A 1 80 ? 34.363 73.950 -26.882 1.00 8.00 66 VAL A O 1
ATOM 522 N N . ALA A 1 81 ? 33.083 75.646 -26.110 1.00 8.87 67 ALA A N 1
ATOM 523 C CA . ALA A 1 81 ? 33.508 75.542 -24.718 1.00 9.51 67 ALA A CA 1
ATOM 524 C C . ALA A 1 81 ? 32.328 75.564 -23.790 1.00 10.44 67 ALA A C 1
ATOM 525 O O . ALA A 1 81 ? 31.386 76.380 -23.969 1.00 12.07 67 ALA A O 1
ATOM 527 N N . LYS A 1 82 ? 32.297 74.625 -22.862 1.00 8.85 68 LYS A N 1
ATOM 528 C CA . LYS A 1 82 ? 31.409 74.742 -21.706 1.00 8.90 68 LYS A CA 1
ATOM 529 C C . LYS A 1 82 ? 32.268 74.960 -20.454 1.00 10.48 68 LYS A C 1
ATOM 530 O O . LYS A 1 82 ? 33.338 74.352 -20.330 1.00 10.84 68 LYS A O 1
ATOM 536 N N . TYR A 1 83 ? 31.753 75.730 -19.497 1.00 10.76 69 TYR A N 1
ATOM 537 C CA . TYR A 1 83 ? 32.487 75.901 -18.262 1.00 11.24 69 TYR A CA 1
ATOM 538 C C . TYR A 1 83 ? 31.578 75.849 -17.053 1.00 11.10 69 TYR A C 1
ATOM 539 O O . TYR A 1 83 ? 30.425 76.270 -17.150 1.00 11.39 69 TYR A O 1
ATOM 548 N N . SER A 1 84 ? 32.132 75.370 -15.942 1.00 9.88 70 SER A N 1
ATOM 549 C CA . SER A 1 84 ? 31.374 75.107 -14.715 1.00 10.22 70 SER A CA 1
ATOM 550 C C . SER A 1 84 ? 32.190 75.497 -13.488 1.00 11.51 70 SER A C 1
ATOM 551 O O . SER A 1 84 ? 33.391 75.210 -13.407 1.00 9.43 70 SER A O 1
ATOM 554 N N . VAL A 1 85 ? 31.513 76.080 -12.503 1.00 12.83 71 VAL A N 1
ATOM 555 C CA . VAL A 1 85 ? 32.147 76.488 -11.252 1.00 11.55 71 VAL A CA 1
ATOM 556 C C . VAL A 1 85 ? 31.686 75.585 -10.116 1.00 12.81 71 VAL A C 1
ATOM 557 O O . VAL A 1 85 ? 32.124 75.786 -8.989 1.00 15.73 71 VAL A O 1
ATOM 561 N N . ASP A 1 86 ? 30.824 74.641 -10.419 1.00 12.29 72 ASP A N 1
ATOM 562 C CA . ASP A 1 86 ? 30.232 73.714 -9.453 1.00 13.58 72 ASP A CA 1
ATOM 563 C C . ASP A 1 86 ? 30.563 72.262 -9.730 1.00 11.96 72 ASP A C 1
ATOM 564 O O . ASP A 1 86 ? 29.761 71.365 -9.491 1.00 13.77 72 ASP A O 1
ATOM 569 N N . ASP A 1 87 ? 31.789 71.997 -10.199 1.00 12.78 73 ASP A N 1
ATOM 570 C CA . ASP A 1 87 ? 32.264 70.597 -10.355 1.00 14.40 73 ASP A CA 1
ATOM 571 C C . ASP A 1 87 ? 31.468 69.859 -11.405 1.00 14.14 73 ASP A C 1
ATOM 572 O O . ASP A 1 87 ? 31.295 68.650 -11.324 1.00 13.16 73 ASP A O 1
ATOM 577 N N . GLY A 1 88 ? 30.920 70.587 -12.355 1.00 13.37 74 GLY A N 1
ATOM 578 C CA . GLY A 1 88 ? 30.267 69.913 -13.468 1.00 15.40 74 GLY A CA 1
ATOM 579 C C . GLY A 1 88 ? 28.786 69.619 -13.327 1.00 15.78 74 GLY A C 1
ATOM 580 O O . GLY A 1 88 ? 28.221 68.949 -14.223 1.00 17.82 74 GLY A O 1
ATOM 581 N N . GLU A 1 89 ? 28.154 70.173 -12.305 1.00 17.23 75 GLU A N 1
ATOM 582 C CA . GLU A 1 89 ? 26.706 70.059 -12.117 1.00 18.86 75 GLU A CA 1
ATOM 583 C C . GLU A 1 89 ? 25.969 71.005 -13.075 1.00 18.69 75 GLU A C 1
ATOM 584 O O . GLU A 1 89 ? 24.996 70.620 -13.724 1.00 21.15 75 GLU A O 1
ATOM 590 N N . THR A 1 90 ? 26.426 72.238 -13.203 1.00 16.47 76 THR A N 1
ATOM 591 C CA . THR A 1 90 ? 25.860 73.160 -14.185 1.00 15.74 76 THR A CA 1
ATOM 592 C C . THR A 1 90 ? 26.975 73.809 -15.001 1.00 13.29 76 THR A C 1
ATOM 593 O O . THR A 1 90 ? 28.101 73.990 -14.526 1.00 13.49 76 THR A O 1
ATOM 597 N N . TRP A 1 91 ? 26.624 74.152 -16.229 1.00 12.24 77 TRP A N 1
ATOM 598 C CA . TRP A 1 91 ? 27.544 74.756 -17.216 1.00 11.83 77 TRP A CA 1
ATOM 599 C C . TRP A 1 91 ? 26.966 75.899 -18.016 1.00 11.20 77 TRP A C 1
ATOM 600 O O . TRP A 1 91 ? 25.770 75.894 -18.320 1.00 11.68 77 TRP A O 1
ATOM 611 N N . GLU A 1 92 ? 27.871 76.789 -18.417 1.00 11.13 78 GLU A N 1
ATOM 612 C CA . GLU A 1 92 ? 27.607 77.838 -19.405 1.00 12.15 78 GLU A CA 1
ATOM 613 C C . GLU A 1 92 ? 28.253 77.396 -20.740 1.00 11.68 78 GLU A C 1
ATOM 614 O O . GLU A 1 92 ? 29.226 76.623 -20.724 1.00 11.60 78 GLU A O 1
ATOM 620 N N . THR A 1 93 ? 27.710 77.881 -21.837 1.00 10.81 79 THR A N 1
ATOM 621 C CA . THR A 1 93 ? 28.124 77.392 -23.157 1.00 10.08 79 THR A CA 1
ATOM 622 C C . THR A 1 93 ? 28.521 78.531 -24.060 1.00 10.99 79 THR A C 1
ATOM 623 O O . THR A 1 93 ? 27.815 79.542 -24.128 1.00 12.97 79 THR A O 1
ATOM 627 N N . GLN A 1 94 ? 29.671 78.414 -24.740 1.00 11.53 80 GLN A N 1
ATOM 628 C CA . GLN A 1 94 ? 30.127 79.417 -25.685 1.00 11.01 80 GLN A CA 1
ATOM 629 C C . GLN A 1 94 ? 30.722 78.746 -26.924 1.00 11.52 80 GLN A C 1
ATOM 630 O O . GLN A 1 94 ? 30.993 77.542 -26.936 1.00 10.77 80 GLN A O 1
ATOM 636 N N . ILE A 1 95 ? 30.970 79.568 -27.960 1.00 10.17 81 ILE A N 1
ATOM 637 C CA . ILE A 1 95 ? 31.837 79.193 -29.051 1.00 10.79 81 ILE A CA 1
ATOM 638 C C . ILE A 1 95 ? 33.184 79.907 -28.773 1.00 10.22 81 ILE A C 1
ATOM 639 O O . ILE A 1 95 ? 33.269 81.111 -28.755 1.00 11.91 81 ILE A O 1
ATOM 644 N N . ALA A 1 96 ? 34.206 79.098 -28.544 1.00 9.18 82 ALA A N 1
ATOM 645 C CA . ALA A 1 96 ? 35.544 79.572 -28.272 1.00 9.32 82 ALA A CA 1
ATOM 646 C C . ALA A 1 96 ? 36.199 80.095 -29.551 1.00 9.74 82 ALA A C 1
ATOM 647 O O . ALA A 1 96 ? 36.933 81.078 -29.508 1.00 11.18 82 ALA A O 1
ATOM 649 N N . ILE A 1 97 ? 36.036 79.366 -30.646 1.00 9.83 83 ILE A N 1
ATOM 650 C CA . ILE A 1 97 ? 36.631 79.721 -31.898 1.00 9.80 83 ILE A CA 1
ATOM 651 C C . ILE A 1 97 ? 35.681 79.409 -33.012 1.00 10.15 83 ILE A C 1
ATOM 652 O O . ILE A 1 97 ? 35.194 78.268 -33.138 1.00 8.91 83 ILE A O 1
ATOM 657 N N . LYS A 1 98 ? 35.401 80.395 -33.849 1.00 11.51 84 LYS A N 1
ATOM 658 C CA . LYS A 1 98 ? 34.581 80.159 -35.025 1.00 11.43 84 LYS A CA 1
ATOM 659 C C . LYS A 1 98 ? 35.454 79.912 -36.251 1.00 11.32 84 LYS A C 1
ATOM 660 O O . LYS A 1 98 ? 36.593 80.406 -36.358 1.00 13.05 84 LYS A O 1
ATOM 666 N N . ASN A 1 99 ? 34.949 79.074 -37.135 1.00 11.01 85 ASN A N 1
ATOM 667 C CA . ASN A 1 99 ? 35.585 78.862 -38.408 1.00 11.05 85 ASN A CA 1
ATOM 668 C C . ASN A 1 99 ? 35.415 80.070 -39.318 1.00 12.64 85 ASN A C 1
ATOM 669 O O . ASN A 1 99 ? 34.775 81.061 -38.970 1.00 12.17 85 ASN A O 1
ATOM 674 N N . SER A 1 100 ? 36.088 80.009 -40.461 1.00 12.79 86 SER A N 1
ATOM 675 C CA . SER A 1 100 ? 36.097 81.128 -41.402 1.00 13.09 86 SER A CA 1
ATOM 676 C C . SER A 1 100 ? 34.780 81.465 -42.076 1.00 12.96 86 SER A C 1
ATOM 677 O O . SER A 1 100 ? 34.663 82.546 -42.695 1.00 15.48 86 SER A O 1
ATOM 680 N N . ARG A 1 101 ? 33.821 80.578 -42.035 1.00 13.02 87 ARG A N 1
ATOM 681 C CA . ARG A 1 101 ? 32.539 80.835 -42.675 1.00 13.55 87 ARG A CA 1
ATOM 682 C C . ARG A 1 101 ? 32.682 80.945 -44.222 1.00 15.30 87 ARG A C 1
ATOM 683 O O . ARG A 1 101 ? 31.764 81.352 -44.896 1.00 15.94 87 ARG A O 1
ATOM 691 N N . ALA A 1 102 ? 33.791 80.464 -44.777 1.00 14.57 88 ALA A N 1
ATOM 692 C CA . ALA A 1 102 ? 34.009 80.501 -46.212 1.00 15.12 88 ALA A CA 1
ATOM 693 C C . ALA A 1 102 ? 33.071 79.618 -46.987 1.00 15.58 88 ALA A C 1
ATOM 694 O O . ALA A 1 102 ? 32.691 79.977 -48.134 1.00 16.81 88 ALA A O 1
ATOM 696 N N . SER A 1 103 ? 32.696 78.466 -46.412 1.00 14.54 89 SER A N 1
ATOM 697 C CA . SER A 1 103 ? 31.863 77.495 -47.090 1.00 15.37 89 SER A CA 1
ATOM 698 C C . SER A 1 103 ? 31.107 76.663 -46.114 1.00 16.05 89 SER A C 1
ATOM 699 O O . SER A 1 103 ? 31.280 76.797 -44.901 1.00 15.45 89 SER A O 1
ATOM 702 N N . SER A 1 104 ? 30.322 75.745 -46.648 1.00 16.54 90 SER A N 1
ATOM 703 C CA . SER A 1 104 ? 29.530 74.869 -45.833 1.00 15.79 90 SER A CA 1
ATOM 704 C C . SER A 1 104 ? 30.373 73.859 -45.107 1.00 14.77 90 SER A C 1
ATOM 705 O O . SER A 1 104 ? 29.793 73.160 -44.282 1.00 16.52 90 SER A O 1
ATOM 708 N N . VAL A 1 105 ? 31.670 73.708 -45.432 1.00 14.43 91 VAL A N 1
ATOM 709 C CA . VAL A 1 105 ? 32.603 72.783 -44.724 1.00 13.51 91 VAL A CA 1
ATOM 710 C C . VAL A 1 105 ? 33.815 73.505 -44.055 1.00 12.86 91 VAL A C 1
ATOM 711 O O . VAL A 1 105 ? 34.791 72.920 -43.700 1.00 12.73 91 VAL A O 1
ATOM 715 N N . SER A 1 106 ? 33.707 74.805 -43.895 1.00 11.69 92 SER A N 1
ATOM 716 C CA . SER A 1 106 ? 34.688 75.547 -43.159 1.00 11.16 92 SER A CA 1
ATOM 717 C C . SER A 1 106 ? 34.771 74.959 -41.750 1.00 11.63 92 SER A C 1
ATOM 718 O O . SER A 1 106 ? 33.747 74.621 -41.201 1.00 10.26 92 SER A O 1
ATOM 721 N N . ARG A 1 107 ? 35.970 74.893 -41.168 1.00 9.59 93 ARG A N 1
ATOM 722 C CA . ARG A 1 107 ? 36.112 74.182 -39.884 1.00 8.67 93 ARG A CA 1
ATOM 723 C C . ARG A 1 107 ? 37.360 74.557 -39.161 1.00 8.65 93 ARG A C 1
ATOM 724 O O . ARG A 1 107 ? 38.451 74.703 -39.789 1.00 9.25 93 ARG A O 1
ATOM 732 N N . VAL A 1 108 ? 37.245 74.676 -37.852 1.00 9.16 94 VAL A N 1
ATOM 733 C CA . VAL A 1 108 ? 38.429 74.715 -36.980 1.00 9.27 94 VAL A CA 1
ATOM 734 C C . VAL A 1 108 ? 38.455 73.373 -36.320 1.00 9.66 94 VAL A C 1
ATOM 735 O O . VAL A 1 108 ? 37.420 72.883 -35.893 1.00 9.23 94 VAL A O 1
ATOM 739 N N . VAL A 1 109 ? 39.628 72.748 -36.305 1.00 9.65 95 VAL A N 1
ATOM 740 C CA . VAL A 1 109 ? 39.693 71.313 -35.981 1.00 10.12 95 VAL A CA 1
ATOM 741 C C . VAL A 1 109 ? 40.796 70.957 -35.014 1.00 9.89 95 VAL A C 1
ATOM 742 O O . VAL A 1 109 ? 41.742 71.699 -34.813 1.00 8.62 95 VAL A O 1
ATOM 746 N N . ASP A 1 110 ? 40.606 69.807 -34.357 1.00 9.93 96 ASP A N 1
ATOM 747 C CA . ASP A 1 110 ? 41.579 69.228 -33.450 1.00 9.92 96 ASP A CA 1
ATOM 748 C C . ASP A 1 110 ? 42.025 70.215 -32.349 1.00 9.47 96 ASP A C 1
ATOM 749 O O . ASP A 1 110 ? 43.215 70.407 -32.083 1.00 9.02 96 ASP A O 1
ATOM 754 N N . PRO A 1 111 ? 41.058 70.810 -31.671 1.00 8.75 97 PRO A N 1
ATOM 755 C CA . PRO A 1 111 ? 41.440 71.789 -30.634 1.00 9.48 97 PRO A CA 1
ATOM 756 C C . PRO A 1 111 ? 42.301 71.186 -29.573 1.00 10.32 97 PRO A C 1
ATOM 757 O O . PRO A 1 111 ? 41.974 70.157 -29.013 1.00 10.80 97 PRO A O 1
ATOM 761 N N . THR A 1 112 ? 43.466 71.823 -29.322 1.00 9.25 98 THR A N 1
ATOM 762 C CA . THR A 1 112 ? 44.445 71.315 -28.370 1.00 9.54 98 THR A CA 1
ATOM 763 C C . THR A 1 112 ? 44.712 72.407 -27.372 1.00 9.27 98 THR A C 1
ATOM 764 O O . THR A 1 112 ? 44.997 73.554 -27.701 1.00 9.97 98 THR A O 1
ATOM 768 N N . VAL A 1 113 ? 44.557 72.027 -26.127 1.00 9.38 99 VAL A N 1
ATOM 769 C CA . VAL A 1 113 ? 44.459 72.996 -25.066 1.00 9.36 99 VAL A CA 1
ATOM 770 C C . VAL A 1 113 ? 45.622 72.992 -24.079 1.00 8.90 99 VAL A C 1
ATOM 771 O O . VAL A 1 113 ? 45.989 71.946 -23.615 1.00 9.67 99 VAL A O 1
ATOM 775 N N . ILE A 1 114 ? 46.138 74.175 -23.728 1.00 10.48 100 ILE A N 1
ATOM 776 C CA . ILE A 1 114 ? 47.096 74.373 -22.661 1.00 10.14 100 ILE A CA 1
ATOM 777 C C . ILE A 1 114 ? 46.509 75.379 -21.665 1.00 8.97 100 ILE A C 1
ATOM 778 O O . ILE A 1 114 ? 46.031 76.476 -22.047 1.00 9.85 100 ILE A O 1
ATOM 783 N N . VAL A 1 115 ? 46.568 75.017 -20.375 1.00 10.10 101 VAL A N 1
ATOM 784 C CA . VAL A 1 115 ? 46.271 75.968 -19.325 1.00 9.41 101 VAL A CA 1
ATOM 785 C C . VAL A 1 115 ? 47.530 76.583 -18.716 1.00 10.03 101 VAL A C 1
ATOM 786 O O . VAL A 1 115 ? 48.419 75.856 -18.354 1.00 10.69 101 VAL A O 1
ATOM 790 N N . LYS A 1 116 ? 47.607 77.909 -18.723 1.00 9.96 102 LYS A N 1
ATOM 791 C CA . LYS A 1 116 ? 48.660 78.600 -17.961 1.00 10.64 102 LYS A CA 1
ATOM 792 C C . LYS A 1 116 ? 48.071 79.790 -17.209 1.00 12.07 102 LYS A C 1
ATOM 793 O O . LYS A 1 116 ? 47.585 80.750 -17.777 1.00 11.35 102 LYS A O 1
ATOM 799 N N . GLY A 1 117 ? 48.122 79.692 -15.903 1.00 13.86 103 GLY A N 1
ATOM 800 C CA . GLY A 1 117 ? 47.531 80.743 -15.093 1.00 13.38 103 GLY A CA 1
ATOM 801 C C . GLY A 1 117 ? 46.036 80.743 -15.366 1.00 13.49 103 GLY A C 1
ATOM 802 O O . GLY A 1 117 ? 45.378 79.690 -15.278 1.00 15.58 103 GLY A O 1
ATOM 803 N N A ASN A 1 118 ? 45.519 81.918 -15.706 0.50 13.84 104 ASN A N 1
ATOM 804 N N B ASN A 1 118 ? 45.499 81.918 -15.679 0.50 13.96 104 ASN A N 1
ATOM 805 C CA A ASN A 1 118 ? 44.119 82.085 -16.014 0.50 13.36 104 ASN A CA 1
ATOM 806 C CA B ASN A 1 118 ? 44.093 82.027 -15.986 0.50 13.60 104 ASN A CA 1
ATOM 807 C C A ASN A 1 118 ? 43.815 81.971 -17.500 0.50 12.80 104 ASN A C 1
ATOM 808 C C B ASN A 1 118 ? 43.824 82.007 -17.500 0.50 12.88 104 ASN A C 1
ATOM 809 O O A ASN A 1 118 ? 42.709 82.219 -17.915 0.50 12.68 104 ASN A O 1
ATOM 810 O O B ASN A 1 118 ? 42.757 82.373 -17.939 0.50 12.69 104 ASN A O 1
ATOM 819 N N . LYS A 1 119 ? 44.798 81.553 -18.280 1.00 12.72 105 LYS A N 1
ATOM 820 C CA . LYS A 1 119 ? 44.662 81.493 -19.728 1.00 12.95 105 LYS A CA 1
ATOM 821 C C . LYS A 1 119 ? 44.497 80.085 -20.293 1.00 11.00 105 LYS A C 1
ATOM 822 O O . LYS A 1 119 ? 45.169 79.121 -19.880 1.00 11.40 105 LYS A O 1
ATOM 828 N N . LEU A 1 120 ? 43.589 80.007 -21.262 1.00 10.52 106 LEU A N 1
ATOM 829 C CA . LEU A 1 120 ? 43.378 78.814 -22.055 1.00 10.99 106 LEU A CA 1
ATOM 830 C C . LEU A 1 120 ? 44.004 79.118 -23.431 1.00 11.01 106 LEU A C 1
ATOM 831 O O . LEU A 1 120 ? 43.583 80.055 -24.120 1.00 12.70 106 LEU A O 1
ATOM 836 N N . TYR A 1 121 ? 45.015 78.375 -23.792 1.00 10.09 107 TYR A N 1
ATOM 837 C CA . TYR A 1 121 ? 45.598 78.465 -25.133 1.00 9.43 107 TYR A CA 1
ATOM 838 C C . TYR A 1 121 ? 45.007 77.344 -25.937 1.00 10.01 107 TYR A C 1
ATOM 839 O O . TYR A 1 121 ? 45.146 76.177 -25.514 1.00 10.56 107 TYR A O 1
ATOM 848 N N . VAL A 1 122 ? 44.343 77.674 -27.058 1.00 9.15 108 VAL A N 1
ATOM 849 C CA . VAL A 1 122 ? 43.682 76.679 -27.891 1.00 9.50 108 VAL A CA 1
ATOM 850 C C . VAL A 1 122 ? 44.209 76.744 -29.323 1.00 8.80 108 VAL A C 1
ATOM 851 O O . VAL A 1 122 ? 44.128 77.796 -29.967 1.00 10.00 108 VAL A O 1
ATOM 855 N N . LEU A 1 123 ? 44.822 75.652 -29.753 1.00 7.07 109 LEU A N 1
ATOM 856 C CA . LEU A 1 123 ? 45.465 75.570 -31.082 1.00 7.72 109 LEU A CA 1
ATOM 857 C C . LEU A 1 123 ? 44.566 74.738 -31.992 1.00 8.52 109 LEU A C 1
ATOM 858 O O . LEU A 1 123 ? 44.199 73.608 -31.634 1.00 9.14 109 LEU A O 1
ATOM 863 N N . VAL A 1 124 ? 44.169 75.311 -33.138 1.00 8.39 110 VAL A N 1
ATOM 864 C CA . VAL A 1 124 ? 43.274 74.617 -34.076 1.00 8.19 110 VAL A CA 1
ATOM 865 C C . VAL A 1 124 ? 43.802 74.738 -35.475 1.00 9.23 110 VAL A C 1
ATOM 866 O O . VAL A 1 124 ? 44.335 75.763 -35.843 1.00 10.11 110 VAL A O 1
ATOM 870 N N . GLY A 1 125 ? 43.649 73.683 -36.250 1.00 9.00 111 GLY A N 1
ATOM 871 C CA . GLY A 1 125 ? 43.802 73.863 -37.672 1.00 9.82 111 GLY A CA 1
ATOM 872 C C . GLY A 1 125 ? 42.550 74.588 -38.184 1.00 10.98 111 GLY A C 1
ATOM 873 O O . GLY A 1 125 ? 41.465 74.535 -37.583 1.00 10.10 111 GLY A O 1
ATOM 874 N N . SER A 1 126 ? 42.691 75.288 -39.304 1.00 10.91 112 SER A N 1
ATOM 875 C CA . SER A 1 126 ? 41.541 75.925 -39.949 1.00 10.89 112 SER A CA 1
ATOM 876 C C . SER A 1 126 ? 41.523 75.635 -41.445 1.00 10.79 112 SER A C 1
ATOM 877 O O . SER A 1 126 ? 42.543 75.811 -42.116 1.00 12.46 112 SER A O 1
ATOM 880 N N . TYR A 1 127 ? 40.387 75.166 -41.911 1.00 10.61 113 TYR A N 1
ATOM 881 C CA . TYR A 1 127 ? 40.214 74.782 -43.312 1.00 9.81 113 TYR A CA 1
ATOM 882 C C . TYR A 1 127 ? 39.041 75.524 -43.844 1.00 10.81 113 TYR A C 1
ATOM 883 O O . TYR A 1 127 ? 38.045 75.747 -43.132 1.00 10.60 113 TYR A O 1
ATOM 892 N N . ASN A 1 128 ? 39.137 75.934 -45.133 1.00 11.15 114 ASN A N 1
ATOM 893 C CA . ASN A 1 128 ? 38.031 76.706 -45.736 1.00 11.45 114 ASN A CA 1
ATOM 894 C C . ASN A 1 128 ? 37.002 75.939 -46.576 1.00 11.63 114 ASN A C 1
ATOM 895 O O . ASN A 1 128 ? 35.799 76.117 -46.401 1.00 12.49 114 ASN A O 1
ATOM 900 N N A SER A 1 129 ? 37.457 75.090 -47.501 0.50 12.20 115 SER A N 1
ATOM 901 N N B SER A 1 129 ? 37.443 75.084 -47.497 0.50 12.23 115 SER A N 1
ATOM 902 C CA A SER A 1 129 ? 36.563 74.495 -48.480 0.50 13.60 115 SER A CA 1
ATOM 903 C CA B SER A 1 129 ? 36.517 74.477 -48.433 0.50 13.66 115 SER A CA 1
ATOM 904 C C A SER A 1 129 ? 36.817 73.045 -48.837 0.50 13.83 115 SER A C 1
ATOM 905 C C B SER A 1 129 ? 36.824 73.050 -48.848 0.50 13.87 115 SER A C 1
ATOM 906 O O A SER A 1 129 ? 35.983 72.434 -49.521 0.50 14.75 115 SER A O 1
ATOM 907 O O B SER A 1 129 ? 36.035 72.457 -49.594 0.50 14.90 115 SER A O 1
ATOM 912 N N . SER A 1 130 ? 37.941 72.483 -48.375 1.00 14.02 116 SER A N 1
ATOM 913 C CA . SER A 1 130 ? 38.277 71.103 -48.766 1.00 13.80 116 SER A CA 1
ATOM 914 C C . SER A 1 130 ? 37.329 70.056 -48.265 1.00 13.05 116 SER A C 1
ATOM 915 O O . SER A 1 130 ? 36.839 70.194 -47.157 1.00 12.51 116 SER A O 1
ATOM 918 N N . ARG A 1 131 ? 37.022 69.041 -49.100 1.00 13.82 117 ARG A N 1
ATOM 919 C CA . ARG A 1 131 ? 36.176 67.943 -48.673 1.00 13.92 117 ARG A CA 1
ATOM 920 C C . ARG A 1 131 ? 36.966 66.623 -48.410 1.00 13.45 117 ARG A C 1
ATOM 921 O O . ARG A 1 131 ? 36.342 65.586 -48.140 1.00 14.40 117 ARG A O 1
ATOM 929 N N . SER A 1 132 ? 38.286 66.706 -48.472 1.00 14.02 118 SER A N 1
ATOM 930 C CA . SER A 1 132 ? 39.188 65.585 -48.161 1.00 14.40 118 SER A CA 1
ATOM 931 C C . SER A 1 132 ? 39.953 65.790 -46.851 1.00 13.68 118 SER A C 1
ATOM 932 O O . SER A 1 132 ? 40.185 66.909 -46.455 1.00 13.24 118 SER A O 1
ATOM 935 N N . TYR A 1 133 ? 40.360 64.710 -46.198 1.00 12.91 119 TYR A N 1
ATOM 936 C CA . TYR A 1 133 ? 41.031 64.863 -44.886 1.00 12.90 119 TYR A CA 1
ATOM 937 C C . TYR A 1 133 ? 42.450 65.397 -45.115 1.00 12.30 119 TYR A C 1
ATOM 938 O O . TYR A 1 133 ? 43.080 65.119 -46.127 1.00 12.58 119 TYR A O 1
ATOM 947 N N . TRP A 1 134 ? 42.910 66.158 -44.135 1.00 11.56 120 TRP A N 1
ATOM 948 C CA . TRP A 1 134 ? 44.128 66.944 -44.273 1.00 11.74 120 TRP A CA 1
ATOM 949 C C . TRP A 1 134 ? 45.352 66.146 -44.682 1.00 11.77 120 TRP A C 1
ATOM 950 O O . TRP A 1 134 ? 46.168 66.652 -45.449 1.00 11.95 120 TRP A O 1
ATOM 961 N N . THR A 1 135 ? 45.468 64.897 -44.262 1.00 12.94 121 THR A N 1
ATOM 962 C CA . THR A 1 135 ? 46.648 64.152 -44.607 1.00 12.81 121 THR A CA 1
ATOM 963 C C . THR A 1 135 ? 46.713 63.787 -46.063 1.00 13.29 121 THR A C 1
ATOM 964 O O . THR A 1 135 ? 47.772 63.382 -46.543 1.00 15.32 121 THR A O 1
ATOM 968 N N A SER A 1 136 ? 45.606 63.915 -46.776 0.50 12.80 122 SER A N 1
ATOM 969 N N B SER A 1 136 ? 45.576 63.854 -46.760 0.50 13.09 122 SER A N 1
ATOM 970 C CA A SER A 1 136 ? 45.606 63.577 -48.180 0.50 12.38 122 SER A CA 1
ATOM 971 C CA B SER A 1 136 ? 45.531 63.538 -48.186 0.50 12.86 122 SER A CA 1
ATOM 972 C C A SER A 1 136 ? 45.885 64.789 -49.048 0.50 12.94 122 SER A C 1
ATOM 973 C C B SER A 1 136 ? 45.999 64.764 -49.019 0.50 13.06 122 SER A C 1
ATOM 974 O O A SER A 1 136 ? 45.918 64.663 -50.250 0.50 13.22 122 SER A O 1
ATOM 975 O O B SER A 1 136 ? 46.450 64.598 -50.134 0.50 12.52 122 SER A O 1
ATOM 980 N N . HIS A 1 137 ? 45.971 65.945 -48.432 1.00 12.65 123 HIS A N 1
ATOM 981 C CA . HIS A 1 137 ? 46.192 67.132 -49.249 1.00 13.09 123 HIS A CA 1
ATOM 982 C C . HIS A 1 137 ? 47.563 67.155 -49.912 1.00 14.35 123 HIS A C 1
ATOM 983 O O . HIS A 1 137 ? 48.569 66.936 -49.257 1.00 14.14 123 HIS A O 1
ATOM 990 N N . GLY A 1 138 ? 47.588 67.510 -51.200 1.00 15.37 124 GLY A N 1
ATOM 991 C CA . GLY A 1 138 ? 48.852 67.724 -51.892 1.00 15.54 124 GLY A CA 1
ATOM 992 C C . GLY A 1 138 ? 49.474 69.098 -51.794 1.00 16.29 124 GLY A C 1
ATOM 993 O O . GLY A 1 138 ? 50.550 69.327 -52.328 1.00 18.84 124 GLY A O 1
ATOM 994 N N . ASP A 1 139 ? 48.816 70.021 -51.090 1.00 14.21 125 ASP A N 1
ATOM 995 C CA . ASP A 1 139 ? 49.270 71.371 -50.904 1.00 13.55 125 ASP A CA 1
ATOM 996 C C . ASP A 1 139 ? 48.668 71.949 -49.644 1.00 12.66 125 ASP A C 1
ATOM 997 O O . ASP A 1 139 ? 47.916 71.238 -48.922 1.00 11.71 125 ASP A O 1
ATOM 1002 N N . ALA A 1 140 ? 48.974 73.190 -49.338 1.00 13.08 126 ALA A N 1
ATOM 1003 C CA . ALA A 1 140 ? 48.510 73.823 -48.104 1.00 12.43 126 ALA A CA 1
ATOM 1004 C C . ALA A 1 140 ? 47.596 75.023 -48.395 1.00 11.89 126 ALA A C 1
ATOM 1005 O O . ALA A 1 140 ? 47.356 75.860 -47.518 1.00 10.95 126 ALA A O 1
ATOM 1007 N N . ARG A 1 141 ? 46.964 75.016 -49.569 1.00 12.48 127 ARG A N 1
ATOM 1008 C CA . ARG A 1 141 ? 46.158 76.175 -49.967 1.00 13.30 127 ARG A CA 1
ATOM 1009 C C . ARG A 1 141 ? 44.896 76.347 -49.115 1.00 14.32 127 ARG A C 1
ATOM 1010 O O . ARG A 1 141 ? 44.307 77.440 -49.109 1.00 14.93 127 ARG A O 1
ATOM 1018 N N . ASP A 1 142 ? 44.414 75.266 -48.526 1.00 13.90 128 ASP A N 1
ATOM 1019 C CA . ASP A 1 142 ? 43.143 75.313 -47.761 1.00 13.44 128 ASP A CA 1
ATOM 1020 C C . ASP A 1 142 ? 43.374 75.414 -46.265 1.00 13.16 128 ASP A C 1
ATOM 1021 O O . ASP A 1 142 ? 42.403 75.477 -45.528 1.00 13.05 128 ASP A O 1
ATOM 1026 N N . TRP A 1 143 ? 44.621 75.504 -45.844 1.00 11.53 129 TRP A N 1
ATOM 1027 C CA . TRP A 1 143 ? 45.032 75.365 -44.430 1.00 11.92 129 TRP A CA 1
ATOM 1028 C C . TRP A 1 143 ? 45.641 76.585 -43.758 1.00 11.50 129 TRP A C 1
ATOM 1029 O O . TRP A 1 143 ? 46.395 77.346 -44.384 1.00 12.52 129 TRP A O 1
ATOM 1040 N N . ASP A 1 144 ? 45.314 76.777 -42.472 1.00 11.19 130 ASP A N 1
ATOM 1041 C CA . ASP A 1 144 ? 45.982 77.718 -41.585 1.00 10.92 130 ASP A CA 1
ATOM 1042 C C . ASP A 1 144 ? 45.997 77.053 -40.202 1.00 11.25 130 ASP A C 1
ATOM 1043 O O . ASP A 1 144 ? 45.372 76.048 -39.990 1.00 12.15 130 ASP A O 1
ATOM 1048 N N . ILE A 1 145 ? 46.819 77.593 -39.334 1.00 10.99 131 ILE A N 1
ATOM 1049 C CA . ILE A 1 145 ? 47.032 77.066 -38.003 1.00 9.56 131 ILE A CA 1
ATOM 1050 C C . ILE A 1 145 ? 46.851 78.213 -37.065 1.00 10.35 131 ILE A C 1
ATOM 1051 O O . ILE A 1 145 ? 47.538 79.231 -37.170 1.00 11.43 131 ILE A O 1
ATOM 1056 N N . LEU A 1 146 ? 45.856 78.130 -36.183 1.00 10.80 132 LEU A N 1
ATOM 1057 C CA . LEU A 1 146 ? 45.455 79.299 -35.397 1.00 11.05 132 LEU A CA 1
ATOM 1058 C C . LEU A 1 146 ? 45.549 79.043 -33.909 1.00 10.27 132 LEU A C 1
ATOM 1059 O O . LEU A 1 146 ? 45.314 77.939 -33.404 1.00 10.66 132 LEU A O 1
ATOM 1064 N N . LEU A 1 147 ? 45.922 80.095 -33.202 1.00 10.32 133 LEU A N 1
ATOM 1065 C CA . LEU A 1 147 ? 45.986 80.071 -31.742 1.00 11.00 133 LEU A CA 1
ATOM 1066 C C . LEU A 1 147 ? 45.024 81.104 -31.165 1.00 11.76 133 LEU A C 1
ATOM 1067 O O . LEU A 1 147 ? 45.076 82.266 -31.540 1.00 11.61 133 LEU A O 1
ATOM 1072 N N . ALA A 1 148 ? 44.076 80.683 -30.309 1.00 10.29 134 ALA A N 1
ATOM 1073 C CA . ALA A 1 148 ? 43.193 81.615 -29.634 1.00 11.06 134 ALA A CA 1
ATOM 1074 C C . ALA A 1 148 ? 43.485 81.496 -28.131 1.00 10.88 134 ALA A C 1
ATOM 1075 O O . ALA A 1 148 ? 43.798 80.414 -27.601 1.00 9.88 134 ALA A O 1
ATOM 1077 N N . VAL A 1 149 ? 43.305 82.582 -27.439 1.00 10.40 135 VAL A N 1
ATOM 1078 C CA . VAL A 1 149 ? 43.504 82.635 -25.988 1.00 10.64 135 VAL A CA 1
ATOM 1079 C C . VAL A 1 149 ? 42.229 83.028 -25.298 1.00 11.30 135 VAL A C 1
ATOM 1080 O O . VAL A 1 149 ? 41.671 84.080 -25.599 1.00 12.35 135 VAL A O 1
ATOM 1084 N N . GLY A 1 150 ? 41.790 82.185 -24.367 1.00 11.77 136 GLY A N 1
ATOM 1085 C CA . GLY A 1 150 ? 40.644 82.487 -23.532 1.00 12.72 136 GLY A CA 1
ATOM 1086 C C . GLY A 1 150 ? 41.079 82.935 -22.162 1.00 12.85 136 GLY A C 1
ATOM 1087 O O . GLY A 1 150 ? 41.852 82.250 -21.521 1.00 12.19 136 GLY A O 1
ATOM 1088 N N A GLU A 1 151 ? 40.572 84.077 -21.707 0.50 11.90 137 GLU A N 1
ATOM 1089 N N B GLU A 1 151 ? 40.604 84.102 -21.726 0.50 12.63 137 GLU A N 1
ATOM 1090 C CA A GLU A 1 151 ? 40.948 84.602 -20.405 0.50 12.66 137 GLU A CA 1
ATOM 1091 C CA B GLU A 1 151 ? 40.927 84.618 -20.400 0.50 13.73 137 GLU A CA 1
ATOM 1092 C C A GLU A 1 151 ? 39.833 84.356 -19.414 0.50 11.81 137 GLU A C 1
ATOM 1093 C C B GLU A 1 151 ? 39.816 84.298 -19.446 0.50 12.28 137 GLU A C 1
ATOM 1094 O O A GLU A 1 151 ? 38.734 84.924 -19.557 0.50 11.76 137 GLU A O 1
ATOM 1095 O O B GLU A 1 151 ? 38.689 84.766 -19.642 0.50 12.15 137 GLU A O 1
ATOM 1106 N N . VAL A 1 152 ? 40.122 83.517 -18.416 1.00 12.39 138 VAL A N 1
ATOM 1107 C CA . VAL A 1 152 ? 39.153 83.118 -17.414 1.00 11.67 138 VAL A CA 1
ATOM 1108 C C . VAL A 1 152 ? 39.192 84.048 -16.227 1.00 12.93 138 VAL A C 1
ATOM 1109 O O . VAL A 1 152 ? 40.243 84.278 -15.644 1.00 13.48 138 VAL A O 1
ATOM 1113 N N . THR A 1 153 ? 38.046 84.606 -15.877 1.00 12.45 139 THR A N 1
ATOM 1114 C CA . THR A 1 153 ? 37.970 85.450 -14.647 1.00 14.50 139 THR A CA 1
ATOM 1115 C C . THR A 1 153 ? 36.825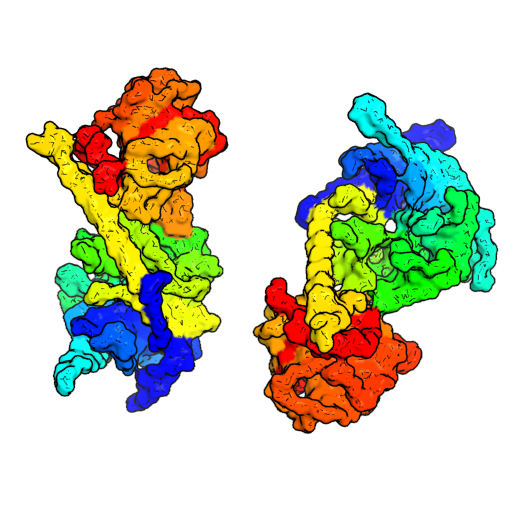 84.955 -13.783 1.00 15.01 139 THR A C 1
ATOM 1116 O O . THR A 1 153 ? 35.939 84.317 -14.231 1.00 14.91 139 THR A O 1
ATOM 1120 N N . LYS A 1 154 ? 36.941 85.195 -12.502 1.00 15.76 140 LYS A N 1
ATOM 1121 C CA . LYS A 1 154 ? 35.904 84.780 -11.538 1.00 16.87 140 LYS A CA 1
ATOM 1122 C C . LYS A 1 154 ? 35.464 85.978 -10.728 1.00 17.57 140 LYS A C 1
ATOM 1123 O O . LYS A 1 154 ? 36.279 86.895 -10.467 1.00 18.14 140 LYS A O 1
ATOM 1129 N N . SER A 1 155 ? 34.199 85.956 -10.294 1.00 17.91 141 SER A N 1
ATOM 1130 C CA . SER A 1 155 ? 33.590 87.038 -9.483 1.00 19.46 141 SER A CA 1
ATOM 1131 C C . SER A 1 155 ? 32.885 86.435 -8.301 1.00 18.43 141 SER A C 1
ATOM 1132 O O . SER A 1 155 ? 32.373 85.366 -8.413 1.00 17.54 141 SER A O 1
ATOM 1135 N N . THR A 1 156 ? 32.925 87.107 -7.156 1.00 19.23 142 THR A N 1
ATOM 1136 C CA . THR A 1 156 ? 32.179 86.661 -5.989 1.00 19.62 142 THR A CA 1
ATOM 1137 C C . THR A 1 156 ? 31.040 87.628 -5.694 1.00 19.90 142 THR A C 1
ATOM 1138 O O . THR A 1 156 ? 30.471 87.607 -4.591 1.00 17.63 142 THR A O 1
ATOM 1142 N N . ALA A 1 157 ? 30.707 88.487 -6.643 1.00 19.42 143 ALA A N 1
ATOM 1143 C CA . ALA A 1 157 ? 29.615 89.419 -6.437 1.00 18.20 143 ALA A CA 1
ATOM 1144 C C . ALA A 1 157 ? 28.319 88.693 -6.061 1.00 18.02 143 ALA A C 1
ATOM 1145 O O . ALA A 1 157 ? 27.953 87.652 -6.607 1.00 17.05 143 ALA A O 1
ATOM 1147 N N . GLY A 1 158 ? 27.637 89.229 -5.052 1.00 17.62 144 GLY A N 1
ATOM 1148 C CA . GLY A 1 158 ? 26.359 88.672 -4.663 1.00 16.38 144 GLY A CA 1
ATOM 1149 C C . GLY A 1 158 ? 26.425 87.419 -3.821 1.00 15.49 144 GLY A C 1
ATOM 1150 O O . GLY A 1 158 ? 25.435 86.701 -3.582 1.00 16.43 144 GLY A O 1
ATOM 1151 N N . GLY A 1 159 ? 27.633 87.091 -3.388 1.00 15.22 145 GLY A N 1
ATOM 1152 C CA . GLY A 1 159 ? 27.815 85.937 -2.539 1.00 16.21 145 GLY A CA 1
ATOM 1153 C C . GLY A 1 159 ? 27.870 84.651 -3.276 1.00 15.83 145 GLY A C 1
ATOM 1154 O O . GLY A 1 159 ? 27.657 83.569 -2.713 1.00 16.41 145 GLY A O 1
ATOM 1155 N N . LYS A 1 160 ? 28.150 84.716 -4.574 1.00 15.35 146 LYS A N 1
ATOM 1156 C CA . LYS A 1 160 ? 28.249 83.504 -5.318 1.00 16.82 146 LYS A CA 1
ATOM 1157 C C . LYS A 1 160 ? 29.459 83.537 -6.210 1.00 16.71 146 LYS A C 1
ATOM 1158 O O . LYS A 1 160 ? 29.988 84.611 -6.551 1.00 17.54 146 LYS A O 1
ATOM 1164 N N . ILE A 1 161 ? 29.851 82.349 -6.657 1.00 16.10 147 ILE A N 1
ATOM 1165 C CA . ILE A 1 161 ? 30.964 82.330 -7.608 1.00 15.78 147 ILE A CA 1
ATOM 1166 C C . ILE A 1 161 ? 30.395 82.298 -9.034 1.00 16.18 147 ILE A C 1
ATOM 1167 O O . ILE A 1 161 ? 29.573 81.432 -9.357 1.00 17.00 147 ILE A O 1
ATOM 1172 N N . THR A 1 162 ? 30.841 83.258 -9.838 1.00 17.13 148 THR A N 1
ATOM 1173 C CA . THR A 1 162 ? 30.466 83.410 -11.248 1.00 16.67 148 THR A CA 1
ATOM 1174 C C . THR A 1 162 ? 31.781 83.463 -12.054 1.00 16.51 148 THR A C 1
ATOM 1175 O O . THR A 1 162 ? 32.639 84.331 -11.768 1.00 18.62 148 THR A O 1
ATOM 1179 N N . ALA A 1 163 ? 31.905 82.606 -13.068 1.00 15.30 149 ALA A N 1
ATOM 1180 C CA . ALA A 1 163 ? 33.077 82.671 -13.967 1.00 14.49 149 ALA A CA 1
ATOM 1181 C C . ALA A 1 163 ? 32.688 83.230 -15.297 1.00 13.67 149 ALA A C 1
ATOM 1182 O O . ALA A 1 163 ? 31.511 83.208 -15.680 1.00 14.36 1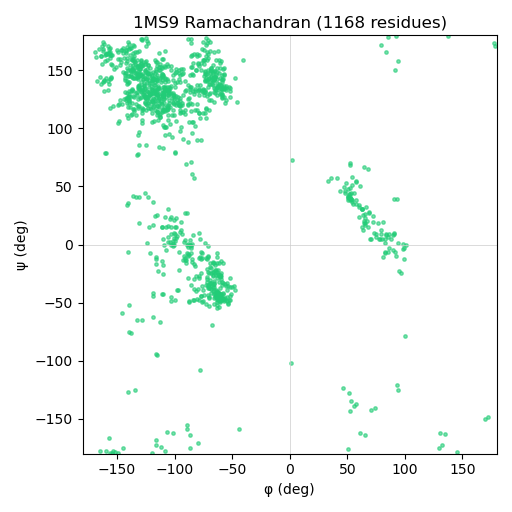49 ALA A O 1
ATOM 1184 N N A SER A 1 164 ? 33.675 83.746 -16.014 0.50 13.31 150 SER A N 1
ATOM 1185 N N B SER A 1 164 ? 33.670 83.817 -15.986 0.50 12.79 150 SER A N 1
ATOM 1186 C CA A SER A 1 164 ? 33.468 84.169 -17.392 0.50 13.18 150 SER A CA 1
ATOM 1187 C CA B SER A 1 164 ? 33.517 84.365 -17.342 0.50 12.34 150 SER A CA 1
ATOM 1188 C C A SER A 1 164 ? 34.771 83.956 -18.174 0.50 12.19 150 SER A C 1
ATOM 1189 C C B SER A 1 164 ? 34.754 83.891 -18.151 0.50 11.88 150 SER A C 1
ATOM 1190 O O A SER A 1 164 ? 35.874 84.011 -17.624 0.50 12.36 150 SER A O 1
ATOM 1191 O O B SER A 1 164 ? 35.815 83.628 -17.560 0.50 11.90 150 SER A O 1
ATOM 1196 N N . ILE A 1 165 ? 34.599 83.688 -19.465 1.00 12.01 151 ILE A N 1
ATOM 1197 C CA . ILE A 1 165 ? 35.758 83.414 -20.301 1.00 11.94 151 ILE A CA 1
ATOM 1198 C C . ILE A 1 165 ? 35.594 84.347 -21.504 1.00 13.09 151 ILE A C 1
ATOM 1199 O O . ILE A 1 165 ? 34.577 84.299 -22.220 1.00 13.68 151 ILE A O 1
ATOM 1204 N N . LYS A 1 166 ? 36.619 85.207 -21.697 1.00 13.03 152 LYS A N 1
ATOM 1205 C CA . LYS A 1 166 ? 36.683 86.088 -22.839 1.00 12.86 152 LYS A CA 1
ATOM 1206 C C . LYS A 1 166 ? 37.662 85.532 -23.869 1.00 11.43 152 LYS A C 1
ATOM 1207 O O . LYS A 1 166 ? 38.857 85.474 -23.623 1.00 12.43 152 LYS A O 1
ATOM 1213 N N . TRP A 1 167 ? 37.124 85.107 -25.001 1.00 12.56 153 TRP A N 1
ATOM 1214 C CA . TRP A 1 167 ? 37.974 84.505 -26.072 1.00 12.73 153 TRP A CA 1
ATOM 1215 C C . TRP A 1 167 ? 38.487 85.597 -26.990 1.00 13.91 153 TRP A C 1
ATOM 1216 O O . TRP A 1 167 ? 37.702 86.319 -27.551 1.00 15.73 153 TRP A O 1
ATOM 1227 N N . GLY A 1 168 ? 39.799 85.728 -27.086 1.00 15.25 154 GLY A N 1
ATOM 1228 C CA . GLY A 1 168 ? 40.391 86.623 -28.067 1.00 15.68 154 GLY A CA 1
ATOM 1229 C C . GLY A 1 168 ? 40.212 86.123 -29.502 1.00 15.56 154 GLY A C 1
ATOM 1230 O O . GLY A 1 168 ? 39.865 84.985 -29.772 1.00 15.73 154 GLY A O 1
ATOM 1231 N N . SER A 1 169 ? 40.473 86.994 -30.457 1.00 15.83 155 SER A N 1
ATOM 1232 C CA . SER A 1 169 ? 40.512 86.606 -31.850 1.00 15.30 155 SER A CA 1
ATOM 1233 C C . SER A 1 169 ? 41.675 85.690 -32.095 1.00 14.14 155 SER A C 1
ATOM 1234 O O . SER A 1 169 ? 42.753 85.918 -31.587 1.00 15.15 155 SER A O 1
ATOM 1237 N N . PRO A 1 170 ? 41.492 84.693 -32.964 1.00 12.89 156 PRO A N 1
ATOM 1238 C CA . PRO A 1 170 ? 42.596 83.795 -33.258 1.00 13.00 156 PRO A CA 1
ATOM 1239 C C . PRO A 1 170 ? 43.703 84.501 -34.045 1.00 14.28 156 PRO A C 1
ATOM 1240 O O . PRO A 1 170 ? 43.435 85.437 -34.844 1.00 16.01 156 PRO A O 1
ATOM 1244 N N . VAL A 1 171 ? 44.923 84.041 -33.813 1.00 14.08 157 VAL A N 1
ATOM 1245 C CA . VAL A 1 171 ? 46.145 84.543 -34.529 1.00 14.60 157 VAL A CA 1
ATOM 1246 C C . VAL A 1 171 ? 46.729 83.385 -35.299 1.00 14.01 157 VAL A C 1
ATOM 1247 O O . VAL A 1 171 ? 46.858 82.273 -34.762 1.00 14.41 157 VAL A O 1
ATOM 1251 N N . SER A 1 172 ? 47.085 83.598 -36.561 1.00 12.43 158 SER A N 1
ATOM 1252 C CA . SER A 1 172 ? 47.710 82.527 -37.325 1.00 12.91 158 SER A CA 1
ATOM 1253 C C . SER A 1 172 ? 49.168 82.340 -36.883 1.00 13.36 158 SER A C 1
ATOM 1254 O O . SER A 1 172 ? 49.921 83.310 -36.756 1.00 13.73 158 SER A O 1
ATOM 1257 N N . LEU A 1 173 ? 49.591 81.095 -36.666 1.00 12.03 159 LEU A N 1
ATOM 1258 C CA . LEU A 1 173 ? 50.985 80.778 -36.377 1.00 11.19 159 LEU A CA 1
ATOM 1259 C C . LEU A 1 173 ? 51.741 80.289 -37.607 1.00 11.52 159 LEU A C 1
ATOM 1260 O O . LEU A 1 173 ? 52.789 79.712 -37.465 1.00 11.65 159 LEU A O 1
ATOM 1265 N N . LYS A 1 174 ? 51.202 80.495 -38.809 1.00 12.02 160 LYS A N 1
ATOM 1266 C CA . LYS A 1 174 ? 51.788 79.951 -40.053 1.00 13.29 160 LYS A CA 1
ATOM 1267 C C . LYS A 1 174 ? 53.238 80.430 -40.260 1.00 13.57 160 LYS A C 1
ATOM 1268 O O . LYS A 1 174 ? 54.065 79.662 -40.793 1.00 13.58 160 LYS A O 1
ATOM 1274 N N . GLU A 1 175 ? 53.513 81.658 -39.811 1.00 13.96 161 GLU A N 1
ATOM 1275 C CA . GLU A 1 175 ? 54.823 82.272 -39.956 1.00 15.10 161 GLU A CA 1
ATOM 1276 C C . GLU A 1 175 ? 55.931 81.512 -39.249 1.00 15.04 161 GLU A C 1
ATOM 1277 O O . GLU A 1 175 ? 57.117 81.655 -39.569 1.00 16.43 161 GLU A O 1
ATOM 1283 N N . PHE A 1 176 ? 55.554 80.613 -38.336 1.00 13.28 162 PHE A N 1
ATOM 1284 C CA . PHE A 1 176 ? 56.519 79.814 -37.589 1.00 13.05 162 PHE A CA 1
ATOM 1285 C C . PHE A 1 176 ? 56.754 78.399 -38.126 1.00 12.90 162 PHE A C 1
ATOM 1286 O O . PHE A 1 176 ? 57.456 77.598 -37.505 1.00 13.70 162 PHE A O 1
ATOM 1294 N N . PHE A 1 177 ? 56.169 78.110 -39.282 1.00 12.93 163 PHE A N 1
ATOM 1295 C CA . PHE A 1 177 ? 56.290 76.792 -39.922 1.00 12.35 163 PHE A CA 1
ATOM 1296 C C . PHE A 1 177 ? 57.325 76.859 -41.029 1.00 13.94 163 PHE A C 1
ATOM 1297 O O . PHE A 1 177 ? 57.074 77.516 -42.043 1.00 14.79 163 PHE A O 1
ATOM 1305 N N . PRO A 1 178 ? 58.457 76.192 -40.847 1.00 14.59 164 PRO A N 1
ATOM 1306 C CA . PRO A 1 178 ? 59.496 76.247 -41.888 1.00 16.21 164 PRO A CA 1
ATOM 1307 C C . PRO A 1 178 ? 59.095 75.414 -43.070 1.00 16.55 164 PRO A C 1
ATOM 1308 O O . PRO A 1 178 ? 58.513 74.356 -42.921 1.00 16.60 164 PRO A O 1
ATOM 1312 N N . ALA A 1 179 ? 59.507 75.869 -44.269 1.00 15.72 165 ALA A N 1
ATOM 1313 C CA . ALA A 1 179 ? 59.203 75.159 -45.486 1.00 15.60 165 ALA A CA 1
ATOM 1314 C C . ALA A 1 179 ? 59.964 73.855 -45.590 1.00 14.65 165 ALA A C 1
ATOM 1315 O O . ALA A 1 179 ? 59.550 72.946 -46.259 1.00 14.50 165 ALA A O 1
ATOM 1317 N N . GLU A 1 180 ? 61.104 73.773 -44.905 1.00 16.45 166 GLU A N 1
ATOM 1318 C CA . GLU A 1 180 ? 61.905 72.542 -44.877 1.00 18.29 166 GLU A CA 1
ATOM 1319 C C . GLU A 1 180 ? 62.173 72.114 -43.452 1.00 17.32 166 GLU A C 1
ATOM 1320 O O . GLU A 1 180 ? 62.326 72.951 -42.591 1.00 17.68 166 GLU A O 1
ATOM 1326 N N . MET A 1 181 ? 62.283 70.804 -43.270 1.00 18.97 167 MET A N 1
ATOM 1327 C CA . MET A 1 181 ? 62.666 70.154 -42.037 1.00 20.92 167 MET A CA 1
ATOM 1328 C C . MET A 1 181 ? 63.580 69.001 -42.430 1.00 23.27 167 MET A C 1
ATOM 1329 O O . MET A 1 181 ? 63.496 68.469 -43.542 1.00 24.79 167 MET A O 1
ATOM 1334 N N . GLU A 1 182 ? 64.565 68.755 -41.565 1.00 27.30 168 GLU A N 1
ATOM 1335 C CA . GLU A 1 182 ? 65.566 67.713 -41.722 1.00 28.54 168 GLU A CA 1
ATOM 1336 C C . GLU A 1 182 ? 65.354 66.973 -43.026 1.00 28.79 168 GLU A C 1
ATOM 1337 O O . GLU A 1 182 ? 64.753 65.893 -43.096 1.00 30.99 168 GLU A O 1
ATOM 1343 N N . GLY A 1 183 ? 65.714 67.711 -44.065 1.00 29.70 169 GLY A N 1
ATOM 1344 C CA . GLY A 1 183 ? 65.609 67.291 -45.449 1.00 28.86 169 GLY A CA 1
ATOM 1345 C C . GLY A 1 183 ? 64.314 67.662 -46.163 1.00 27.71 169 GLY A C 1
ATOM 1346 O O . GLY A 1 183 ? 64.316 68.557 -47.070 1.00 31.21 169 GLY A O 1
ATOM 1347 N N A MET A 1 184 ? 63.243 66.974 -45.761 0.50 26.01 170 MET A N 1
ATOM 1348 N N B MET A 1 184 ? 63.236 66.975 -45.762 0.50 25.31 170 MET A N 1
ATOM 1349 C CA A MET A 1 184 ? 61.901 67.047 -46.336 0.50 23.40 170 MET A CA 1
ATOM 1350 C CA B MET A 1 184 ? 61.894 67.061 -46.345 0.50 22.03 170 MET A CA 1
ATOM 1351 C C A MET A 1 184 ? 61.283 68.449 -46.492 0.50 21.34 170 MET A C 1
ATOM 1352 C C B MET A 1 184 ? 61.288 68.455 -46.501 0.50 20.89 170 MET A C 1
ATOM 1353 O O A MET A 1 184 ? 61.732 69.411 -45.907 0.50 20.89 170 MET A O 1
ATOM 1354 O O B MET A 1 184 ? 61.743 69.416 -45.919 0.50 20.51 170 MET A O 1
ATOM 1363 N N . HIS A 1 185 ? 60.206 68.524 -47.262 1.00 19.44 171 HIS A N 1
ATOM 1364 C CA . HIS A 1 185 ? 59.466 69.770 -47.458 1.00 18.25 171 HIS A CA 1
ATOM 1365 C C . HIS A 1 185 ? 58.118 69.602 -46.718 1.00 13.88 171 HIS A C 1
ATOM 1366 O O . HIS A 1 185 ? 57.472 68.578 -46.843 1.00 14.13 171 HIS A O 1
ATOM 1373 N N . THR A 1 186 ? 57.775 70.579 -45.888 1.00 13.78 172 THR A N 1
ATOM 1374 C CA . THR A 1 186 ? 56.565 70.505 -45.070 1.00 12.27 172 THR A CA 1
ATOM 1375 C C . THR A 1 186 ? 55.303 70.888 -45.829 1.00 13.34 172 THR A C 1
ATOM 1376 O O . THR A 1 186 ? 55.310 71.661 -46.799 1.00 11.29 172 THR A O 1
ATOM 1380 N N . ASN A 1 187 ? 54.182 70.291 -45.432 1.00 11.19 173 ASN A N 1
ATOM 1381 C CA . ASN A 1 187 ? 52.899 70.644 -46.013 1.00 10.61 173 ASN A CA 1
ATOM 1382 C C . ASN A 1 187 ? 52.006 71.333 -44.965 1.00 10.63 173 ASN A C 1
ATOM 1383 O O . ASN A 1 187 ? 51.726 72.486 -45.099 1.00 10.05 173 ASN A O 1
ATOM 1388 N N . GLN A 1 188 ? 51.572 70.611 -43.912 1.00 10.99 174 GLN A N 1
ATOM 1389 C CA . GLN A 1 188 ? 50.697 71.164 -42.894 1.00 11.18 174 GLN A CA 1
ATOM 1390 C C . GLN A 1 188 ? 51.040 70.651 -41.501 1.00 10.89 174 GLN A C 1
ATOM 1391 O O . GLN A 1 188 ? 51.799 69.674 -41.401 1.00 10.63 174 GLN A O 1
ATOM 1397 N N . PHE A 1 189 ? 50.501 71.255 -40.436 1.00 8.54 175 PHE A N 1
ATOM 1398 C CA . PHE A 1 189 ? 50.575 70.660 -39.108 1.00 8.94 175 PHE A CA 1
ATOM 1399 C C . PHE A 1 189 ? 49.325 71.020 -38.326 1.00 9.65 175 PHE A C 1
ATOM 1400 O O . PHE A 1 189 ? 48.627 71.999 -38.625 1.00 8.98 175 PHE A O 1
ATOM 1408 N N . LEU A 1 190 ? 49.023 70.151 -37.366 1.00 9.22 176 LEU A N 1
ATOM 1409 C CA . LEU A 1 190 ? 47.938 70.335 -36.419 1.00 10.25 176 LEU A CA 1
ATOM 1410 C C . LEU A 1 190 ? 48.408 69.964 -35.023 1.00 9.64 176 LEU A C 1
ATOM 1411 O O . LEU A 1 190 ? 49.333 69.204 -34.867 1.00 9.57 176 LEU A O 1
ATOM 1416 N N . GLY A 1 191 ? 47.700 70.428 -34.009 1.00 9.90 177 GLY A N 1
ATOM 1417 C CA . GLY A 1 191 ? 47.912 69.922 -32.672 1.00 10.28 177 GLY A CA 1
ATOM 1418 C C . GLY A 1 191 ? 47.495 68.455 -32.629 1.00 11.45 177 GLY A C 1
ATOM 1419 O O . GLY A 1 191 ? 46.761 68.011 -33.498 1.00 10.06 177 GLY A O 1
ATOM 1420 N N . GLY A 1 192 ? 47.896 67.753 -31.567 1.00 10.04 178 GLY A N 1
ATOM 1421 C CA . GLY A 1 192 ? 47.559 66.354 -31.427 1.00 10.77 178 GLY A CA 1
ATOM 1422 C C . GLY A 1 192 ? 46.206 66.064 -30.810 1.00 10.86 178 GLY A C 1
ATOM 1423 O O . GLY A 1 192 ? 45.883 64.880 -30.613 1.00 11.84 178 GLY A O 1
ATOM 1424 N N . ALA A 1 193 ? 45.489 67.117 -30.483 1.00 10.11 179 ALA A N 1
ATOM 1425 C CA . ALA A 1 193 ? 44.146 67.093 -29.870 1.00 10.18 179 ALA A CA 1
ATOM 1426 C C . ALA A 1 193 ? 44.219 66.919 -28.373 1.00 9.38 179 ALA A C 1
ATOM 1427 O O . ALA A 1 193 ? 45.265 66.582 -27.832 1.00 8.25 179 ALA A O 1
ATOM 1429 N N . GLY A 1 194 ? 43.122 67.167 -27.683 1.00 8.26 180 GLY A N 1
ATOM 1430 C CA . GLY A 1 194 ? 43.118 66.985 -26.218 1.00 8.59 180 GLY A CA 1
ATOM 1431 C C . GLY A 1 194 ? 43.883 68.092 -25.499 1.00 8.70 180 GLY A C 1
ATOM 1432 O O . GLY A 1 194 ? 43.769 69.273 -25.862 1.00 9.69 180 GLY A O 1
ATOM 1433 N N . VAL A 1 195 ? 44.611 67.698 -24.460 1.00 7.93 181 VAL A N 1
ATOM 1434 C CA . VAL A 1 195 ? 45.262 68.592 -23.518 1.00 7.48 181 VAL A CA 1
ATOM 1435 C C . VAL A 1 195 ? 46.775 68.421 -23.571 1.00 7.36 181 VAL A C 1
ATOM 1436 O O . VAL A 1 195 ? 47.296 67.344 -23.463 1.00 8.72 181 VAL A O 1
ATOM 1440 N N . ALA A 1 196 ? 47.424 69.538 -23.835 1.00 8.36 182 ALA A N 1
ATOM 1441 C CA . ALA A 1 196 ? 48.890 69.616 -23.826 1.00 8.46 182 ALA A CA 1
ATOM 1442 C C . ALA A 1 196 ? 49.382 70.263 -22.517 1.00 9.38 182 ALA A C 1
ATOM 1443 O O . ALA A 1 196 ? 48.651 70.245 -21.508 1.00 10.37 182 ALA A O 1
ATOM 1445 N N . ILE A 1 197 ? 50.629 70.746 -22.454 1.00 9.73 183 ILE A N 1
ATOM 1446 C CA . ILE A 1 197 ? 51.177 71.174 -21.160 1.00 10.24 183 ILE A CA 1
ATOM 1447 C C . ILE A 1 197 ? 51.996 72.446 -21.174 1.00 10.77 183 ILE A C 1
ATOM 1448 O O . ILE A 1 197 ? 52.450 72.922 -22.230 1.00 10.05 183 ILE A O 1
ATOM 1453 N N . VAL A 1 198 ? 52.163 72.976 -19.969 1.00 11.02 184 VAL A N 1
ATOM 1454 C CA . VAL A 1 198 ? 53.217 73.918 -19.676 1.00 11.04 184 VAL A CA 1
ATOM 1455 C C . VAL A 1 198 ? 54.318 73.074 -19.067 1.00 11.58 184 VAL A C 1
ATOM 1456 O O . VAL A 1 198 ? 54.090 72.307 -18.120 1.00 12.83 184 VAL A O 1
ATOM 1460 N N . ALA A 1 199 ? 55.530 73.187 -19.615 1.00 11.43 185 ALA A N 1
ATOM 1461 C CA . ALA A 1 199 ? 56.685 72.462 -19.065 1.00 12.11 185 ALA A CA 1
ATOM 1462 C C . ALA A 1 199 ? 57.163 73.180 -17.782 1.00 13.19 185 ALA A C 1
ATOM 1463 O O . ALA A 1 199 ? 56.821 74.343 -17.539 1.00 14.17 185 ALA A O 1
ATOM 1465 N N . SER A 1 200 ? 58.028 72.482 -17.072 1.00 13.93 186 SER A N 1
ATOM 1466 C CA . SER A 1 200 ? 58.511 72.943 -15.761 1.00 15.91 186 SER A CA 1
ATOM 1467 C C . SER A 1 200 ? 59.295 74.243 -15.966 1.00 16.23 186 SER A C 1
ATOM 1468 O O . SER A 1 200 ? 59.351 75.085 -15.059 1.00 16.82 186 SER A O 1
ATOM 1471 N N . ASN A 1 201 ? 59.870 74.436 -17.157 1.00 16.93 187 ASN A N 1
ATOM 1472 C CA . ASN A 1 201 ? 60.575 75.703 -17.459 1.00 17.19 187 ASN A CA 1
ATOM 1473 C C . ASN A 1 201 ? 59.680 76.854 -17.945 1.00 16.27 187 ASN A C 1
ATOM 1474 O O . ASN A 1 201 ? 60.193 77.924 -18.320 1.00 19.29 187 ASN A O 1
ATOM 1479 N N . GLY A 1 202 ? 58.355 76.658 -17.887 1.00 13.96 188 GLY A N 1
ATOM 1480 C CA . GLY A 1 202 ? 57.340 77.566 -18.328 1.00 14.67 188 GLY A CA 1
ATOM 1481 C C . GLY A 1 202 ? 57.000 77.545 -19.824 1.00 14.39 188 GLY A C 1
ATOM 1482 O O . GLY A 1 202 ? 56.057 78.244 -20.229 1.00 14.71 188 GLY A O 1
ATOM 1483 N N . ASN A 1 203 ? 57.742 76.798 -20.628 1.00 13.92 189 ASN A N 1
ATOM 1484 C CA . ASN A 1 203 ? 57.432 76.767 -22.073 1.00 13.33 189 ASN A CA 1
ATOM 1485 C C . ASN A 1 203 ? 56.001 76.218 -22.312 1.00 12.12 189 ASN A C 1
ATOM 1486 O O . ASN A 1 203 ? 55.595 75.308 -21.591 1.00 12.08 189 ASN A O 1
ATOM 1491 N N . LEU A 1 204 ? 55.243 76.823 -23.222 1.00 12.11 190 LEU A N 1
ATOM 1492 C CA . LEU A 1 204 ? 54.026 76.191 -23.759 1.00 11.40 190 LEU A CA 1
ATOM 1493 C C . LEU A 1 204 ? 54.506 75.083 -24.727 1.00 12.06 190 LEU A C 1
ATOM 1494 O O . LEU A 1 204 ? 55.293 75.362 -25.645 1.00 11.79 190 LEU A O 1
ATOM 1499 N N . VAL A 1 205 ? 54.011 73.840 -24.573 1.00 10.43 191 VAL A N 1
ATOM 1500 C CA . VAL A 1 205 ? 54.455 72.709 -25.364 1.00 11.07 191 VAL A CA 1
ATOM 1501 C C . VAL A 1 205 ? 53.299 71.997 -25.967 1.00 10.15 191 VAL A C 1
ATOM 1502 O O . VAL A 1 205 ? 52.498 71.394 -25.248 1.00 11.10 191 VAL A O 1
ATOM 1506 N N . TYR A 1 206 ? 53.218 72.058 -27.281 1.00 9.16 192 TYR A N 1
ATOM 1507 C CA . TYR A 1 206 ? 52.231 71.283 -28.023 1.00 8.77 192 TYR A CA 1
ATOM 1508 C C . TYR A 1 206 ? 52.928 70.171 -28.790 1.00 9.10 192 TYR A C 1
ATOM 1509 O O . TYR A 1 206 ? 53.771 70.428 -29.651 1.00 10.97 192 TYR A O 1
ATOM 1518 N N . PRO A 1 207 ? 52.586 68.920 -28.578 1.00 8.83 193 PRO A N 1
ATOM 1519 C CA . PRO A 1 207 ? 52.991 67.884 -29.503 1.00 9.44 193 PRO A CA 1
ATOM 1520 C C . PRO A 1 207 ? 52.123 68.080 -30.708 1.00 9.39 193 PRO A C 1
ATOM 1521 O O . PRO A 1 207 ? 50.922 68.307 -30.564 1.00 10.85 193 PRO A O 1
ATOM 1525 N N . VAL A 1 208 ? 52.728 68.110 -31.897 1.00 8.83 194 VAL A N 1
ATOM 1526 C CA . VAL A 1 208 ? 52.005 68.309 -33.120 1.00 9.80 194 VAL A CA 1
ATOM 1527 C C . VAL A 1 208 ? 52.219 67.187 -34.099 1.00 7.64 194 VAL A C 1
ATOM 1528 O O . VAL A 1 208 ? 53.231 66.461 -34.026 1.00 8.49 194 VAL A O 1
ATOM 1532 N N . GLN A 1 209 ? 51.231 67.018 -34.962 1.00 8.17 195 GLN A N 1
ATOM 1533 C CA . GLN A 1 209 ? 51.293 66.103 -36.083 1.00 8.50 195 GLN A CA 1
ATOM 1534 C C . GLN A 1 209 ? 51.509 66.949 -37.369 1.00 8.76 195 GLN A C 1
ATOM 1535 O O . GLN A 1 209 ? 50.859 67.994 -37.623 1.00 9.97 195 GLN A O 1
ATOM 1541 N N . VAL A 1 210 ? 52.463 66.491 -38.189 1.00 9.90 196 VAL A N 1
ATOM 1542 C CA . VAL A 1 210 ? 52.974 67.256 -39.341 1.00 9.83 196 VAL A CA 1
ATOM 1543 C C . VAL A 1 210 ? 52.965 66.348 -40.551 1.00 10.50 196 VAL A C 1
ATOM 1544 O O . VAL A 1 210 ? 53.216 65.141 -40.413 1.00 10.05 196 VAL A O 1
ATOM 1548 N N . THR A 1 211 ? 52.695 66.929 -41.717 1.00 9.51 197 THR A N 1
ATOM 1549 C CA . THR A 1 211 ? 52.817 66.203 -42.982 1.00 10.27 197 THR A CA 1
ATOM 1550 C C . THR A 1 211 ? 53.929 66.845 -43.819 1.00 10.70 197 THR A C 1
ATOM 1551 O O . THR A 1 211 ? 54.207 68.053 -43.710 1.00 11.00 197 THR A O 1
ATOM 1555 N N . ASN A 1 212 ? 54.517 66.020 -44.675 1.00 11.40 198 ASN A N 1
ATOM 1556 C CA . ASN A 1 212 ? 55.462 66.492 -45.675 1.00 12.99 198 ASN A CA 1
ATOM 1557 C C . ASN A 1 212 ? 54.825 66.324 -47.074 1.00 13.14 198 ASN A C 1
ATOM 1558 O O . ASN A 1 212 ? 53.675 65.893 -47.223 1.00 13.25 198 ASN A O 1
ATOM 1563 N N . LYS A 1 213 ? 55.616 66.610 -48.119 1.00 15.37 199 LYS A N 1
ATOM 1564 C CA . LYS A 1 213 ? 55.117 66.548 -49.487 1.00 14.99 199 LYS A CA 1
ATOM 1565 C C . LYS A 1 213 ? 54.964 65.160 -50.039 1.00 16.14 199 LYS A C 1
ATOM 1566 O O . LYS A 1 213 ? 54.254 64.977 -51.047 1.00 18.26 199 LYS A O 1
ATOM 1572 N N . LYS A 1 214 ? 55.513 64.151 -49.341 1.00 15.25 200 LYS A N 1
ATOM 1573 C CA . LYS A 1 214 ? 55.233 62.739 -49.655 1.00 15.92 200 LYS A CA 1
ATOM 1574 C C . LYS A 1 214 ? 53.982 62.217 -48.956 1.00 14.63 200 LYS A C 1
ATOM 1575 O O . LYS A 1 214 ? 53.651 61.031 -49.040 1.00 16.89 200 LYS A O 1
ATOM 1581 N N . LYS A 1 215 ? 53.303 63.124 -48.256 1.00 14.14 201 LYS A N 1
ATOM 1582 C CA . LYS A 1 215 ? 52.081 62.819 -47.498 1.00 14.93 201 LYS A CA 1
ATOM 1583 C C . LYS A 1 215 ? 52.354 61.868 -46.327 1.00 13.90 201 LYS A C 1
ATOM 1584 O O . LYS A 1 215 ? 51.451 61.172 -45.846 1.00 13.61 201 LYS A O 1
ATOM 1590 N N . GLN A 1 216 ? 53.595 61.837 -45.872 1.00 14.96 202 GLN A N 1
ATOM 1591 C CA . GLN A 1 216 ? 53.903 61.115 -44.642 1.00 13.37 202 GLN A CA 1
ATOM 1592 C C . GLN A 1 216 ? 53.497 61.980 -43.474 1.00 12.18 202 GLN A C 1
ATOM 1593 O O . GLN A 1 216 ? 53.576 63.218 -43.548 1.00 11.52 202 GLN A O 1
ATOM 1599 N N A VAL A 1 217 ? 53.060 61.331 -42.388 0.50 11.49 203 VAL A N 1
ATOM 1600 N N B VAL A 1 217 ? 53.108 61.312 -42.385 0.50 11.04 203 VAL A N 1
ATOM 1601 C CA A VAL A 1 217 ? 52.716 62.042 -41.154 0.50 12.36 203 VAL A CA 1
ATOM 1602 C CA B VAL A 1 217 ? 52.706 61.968 -41.145 0.50 11.73 203 VAL A CA 1
ATOM 1603 C C A VAL A 1 217 ? 53.721 61.674 -40.071 0.50 11.21 203 VAL A C 1
ATOM 1604 C C B VAL A 1 217 ? 53.745 61.680 -40.091 0.50 10.92 203 VAL A C 1
ATOM 1605 O O A VAL A 1 217 ? 54.162 60.535 -39.963 0.50 11.38 203 VAL A O 1
ATOM 1606 O O B VAL A 1 217 ? 54.247 60.571 -40.011 0.50 11.12 203 VAL A O 1
ATOM 1613 N N . PHE A 1 218 ? 54.070 62.656 -39.268 1.00 11.55 204 PHE A N 1
ATOM 1614 C CA . PHE A 1 218 ? 55.029 62.428 -38.170 1.00 11.09 204 PHE A CA 1
ATOM 1615 C C . PHE A 1 218 ? 54.767 63.393 -37.049 1.00 10.36 204 PHE A C 1
ATOM 1616 O O . PHE A 1 218 ? 54.088 64.400 -37.235 1.00 10.82 204 PHE A O 1
ATOM 1624 N N . SER A 1 219 ? 55.313 63.112 -35.887 1.00 9.98 205 SER A N 1
ATOM 1625 C CA . SER A 1 219 ? 55.122 63.987 -34.709 1.00 8.86 205 SER A CA 1
ATOM 1626 C C . SER A 1 219 ? 56.351 64.791 -34.345 1.00 9.89 205 SER A C 1
ATOM 1627 O O . SER A 1 219 ? 57.465 64.303 -34.503 1.00 10.59 205 SER A O 1
ATOM 1630 N N . LYS A 1 220 ? 56.129 66.033 -33.910 1.00 10.39 206 LYS A N 1
ATOM 1631 C CA . LYS A 1 220 ? 57.171 66.961 -33.455 1.00 10.27 206 LYS A CA 1
ATOM 1632 C C . LYS A 1 220 ? 56.724 67.647 -32.188 1.00 10.94 206 LYS A C 1
ATOM 1633 O O . LYS A 1 220 ? 55.538 67.573 -31.784 1.00 10.97 206 LYS A O 1
ATOM 1639 N N . ILE A 1 221 ? 57.648 68.380 -31.572 1.00 10.24 207 ILE A N 1
ATOM 1640 C CA . ILE A 1 221 ? 57.365 69.279 -30.473 1.00 9.40 207 ILE A CA 1
ATOM 1641 C C . ILE A 1 221 ? 57.360 70.715 -31.031 1.00 10.38 207 ILE A C 1
ATOM 1642 O O . ILE A 1 221 ? 58.344 71.146 -31.721 1.00 10.84 207 ILE A O 1
ATOM 1647 N N . PHE A 1 222 ? 56.265 71.433 -30.777 1.00 8.95 208 PHE A N 1
ATOM 1648 C CA . PHE A 1 222 ? 56.051 72.832 -31.169 1.00 10.44 208 PHE A CA 1
ATOM 1649 C C . PHE A 1 222 ? 55.900 73.582 -29.859 1.00 11.33 208 PHE A C 1
ATOM 1650 O O . PHE A 1 222 ? 54.983 73.303 -29.072 1.00 11.26 208 PHE A O 1
ATOM 1658 N N . TYR A 1 223 ? 56.780 74.542 -29.585 1.00 9.92 209 TYR A N 1
ATOM 1659 C CA . TYR A 1 223 ? 56.856 75.100 -28.273 1.00 10.85 209 TYR A CA 1
ATOM 1660 C C . TYR A 1 223 ? 57.110 76.593 -28.280 1.00 12.11 209 TYR A C 1
ATOM 1661 O O . TYR A 1 223 ? 57.612 77.181 -29.290 1.00 13.58 209 TYR A O 1
ATOM 1670 N N . SER A 1 224 ? 56.747 77.229 -27.184 1.00 12.29 210 SER A N 1
ATOM 1671 C CA . SER A 1 224 ? 56.928 78.683 -27.070 1.00 13.05 210 SER A CA 1
ATOM 1672 C C . SER A 1 224 ? 57.583 79.011 -25.734 1.00 13.99 210 SER A C 1
ATOM 1673 O O . SER A 1 224 ? 57.184 78.518 -24.689 1.00 14.33 210 SER A O 1
ATOM 1676 N N . GLU A 1 225 ? 58.579 79.901 -25.808 1.00 15.18 211 GLU A N 1
ATOM 1677 C CA . GLU A 1 225 ? 59.320 80.330 -24.632 1.00 16.56 211 GLU A CA 1
ATOM 1678 C C . GLU A 1 225 ? 58.836 81.703 -24.165 1.00 16.75 211 GLU A C 1
ATOM 1679 O O . GLU A 1 225 ? 59.366 82.267 -23.178 1.00 17.75 211 GLU A O 1
ATOM 1685 N N . ASP A 1 226 ? 57.850 82.265 -24.858 1.00 15.83 212 ASP A N 1
ATOM 1686 C CA . ASP A 1 226 ? 57.415 83.654 -24.617 1.00 15.87 212 ASP A CA 1
ATOM 1687 C C . ASP A 1 226 ? 55.903 83.871 -24.567 1.00 15.78 212 ASP A C 1
ATOM 1688 O O . ASP A 1 226 ? 55.346 84.868 -25.059 1.00 17.92 212 ASP A O 1
ATOM 1693 N N . GLU A 1 227 ? 55.263 82.929 -23.907 1.00 15.75 213 GLU A N 1
ATOM 1694 C CA . GLU A 1 227 ? 53.812 82.953 -23.637 1.00 17.01 213 GLU A CA 1
ATOM 1695 C C . GLU A 1 227 ? 52.979 82.907 -24.901 1.00 16.64 213 GLU A C 1
ATOM 1696 O O . GLU A 1 227 ? 51.879 83.451 -24.974 1.00 16.29 213 GLU A O 1
ATOM 1702 N N . GLY A 1 228 ? 53.496 82.258 -25.943 1.00 14.24 214 GLY A N 1
ATOM 1703 C CA . GLY A 1 228 ? 52.725 82.120 -27.152 1.00 15.08 214 GLY A CA 1
ATOM 1704 C C . GLY A 1 228 ? 52.891 83.110 -28.238 1.00 15.81 214 GLY A C 1
ATOM 1705 O O . GLY A 1 228 ? 52.189 83.067 -29.249 1.00 16.34 214 GLY A O 1
ATOM 1706 N N . LYS A 1 229 ? 53.787 84.066 -28.033 1.00 15.13 215 LYS A N 1
ATOM 1707 C CA . LYS A 1 229 ? 53.962 85.066 -29.056 1.00 16.70 215 LYS A CA 1
ATOM 1708 C C . LYS A 1 229 ? 54.720 84.585 -30.267 1.00 15.09 215 LYS A C 1
ATOM 1709 O O . LYS A 1 229 ? 54.354 84.980 -31.379 1.00 16.31 215 LYS A O 1
ATOM 1715 N N . THR A 1 230 ? 55.742 83.771 -30.029 1.00 14.98 216 THR A N 1
ATOM 1716 C CA . THR A 1 230 ? 56.533 83.114 -31.058 1.00 14.58 216 THR A CA 1
ATOM 1717 C C . THR A 1 230 ? 56.649 81.628 -30.738 1.00 12.46 216 THR A C 1
ATOM 1718 O O . THR A 1 230 ? 56.607 81.189 -29.573 1.00 14.93 216 THR A O 1
ATOM 1722 N N . TRP A 1 231 ? 56.853 80.853 -31.796 1.00 12.85 217 TRP A N 1
ATOM 1723 C CA . TRP A 1 231 ? 56.927 79.405 -31.717 1.00 12.56 217 TRP A CA 1
ATOM 1724 C C . TRP A 1 231 ? 58.103 78.817 -32.485 1.00 13.61 217 TRP A C 1
ATOM 1725 O O . TRP A 1 231 ? 58.508 79.346 -33.525 1.00 14.11 217 TRP A O 1
ATOM 1736 N N . LYS A 1 232 ? 58.571 77.684 -31.986 1.00 13.62 218 LYS A N 1
ATOM 1737 C CA . LYS A 1 232 ? 59.669 76.920 -32.548 1.00 15.55 218 LYS A CA 1
ATOM 1738 C C . LYS A 1 232 ? 59.341 75.450 -32.608 1.00 14.55 218 LYS A C 1
ATOM 1739 O O . LYS A 1 232 ? 58.549 74.931 -31.817 1.00 13.32 218 LYS A O 1
ATOM 1745 N N . PHE A 1 233 ? 60.033 74.760 -33.508 1.00 13.09 219 PHE A N 1
ATOM 1746 C CA . PHE A 1 233 ? 59.958 73.323 -33.600 1.00 12.36 219 PHE A CA 1
ATOM 1747 C C . PHE A 1 233 ? 61.242 72.720 -33.114 1.00 13.08 219 PHE A C 1
ATOM 1748 O O . PHE A 1 233 ? 62.361 73.234 -33.461 1.00 13.72 219 PHE A O 1
ATOM 1756 N N . GLY A 1 234 ? 61.145 71.631 -32.380 1.00 11.19 220 GLY A N 1
ATOM 1757 C CA . GLY A 1 234 ? 62.338 70.818 -32.133 1.00 11.64 220 GLY A CA 1
ATOM 1758 C C . GLY A 1 234 ? 62.792 70.207 -33.447 1.00 12.87 220 GLY A C 1
ATOM 1759 O O . GLY A 1 234 ? 61.987 69.986 -34.333 1.00 14.82 220 GLY A O 1
ATOM 1760 N N . LYS A 1 235 ? 64.084 69.868 -33.590 1.00 12.24 221 LYS A N 1
ATOM 1761 C CA . LYS A 1 235 ? 64.577 69.369 -34.875 1.00 13.19 221 LYS A CA 1
ATOM 1762 C C . LYS A 1 235 ? 64.342 67.869 -35.093 1.00 12.31 221 LYS A C 1
ATOM 1763 O O . LYS A 1 235 ? 64.340 67.392 -36.231 1.00 15.16 221 LYS A O 1
ATOM 1769 N N . GLY A 1 236 ? 64.068 67.155 -34.023 1.00 12.09 222 GLY A N 1
ATOM 1770 C CA . GLY A 1 236 ? 63.856 65.725 -34.086 1.00 12.06 222 GLY A CA 1
ATOM 1771 C C . GLY A 1 236 ? 62.385 65.410 -34.357 1.00 11.09 222 GLY A C 1
ATOM 1772 O O . GLY A 1 236 ? 61.595 66.297 -34.465 1.00 12.00 222 GLY A O 1
ATOM 1773 N N . ARG A 1 237 ? 62.073 64.141 -34.504 1.00 12.03 223 ARG A N 1
ATOM 1774 C CA . ARG A 1 237 ? 60.732 63.718 -34.824 1.00 10.97 223 ARG A CA 1
ATOM 1775 C C . ARG A 1 237 ? 60.512 62.260 -34.445 1.00 12.37 223 ARG A C 1
ATOM 1776 O O . ARG A 1 237 ? 61.445 61.495 -34.204 1.00 12.31 223 ARG A O 1
ATOM 1784 N N . SER A 1 238 ? 59.233 61.874 -34.386 1.00 10.91 224 SER A N 1
ATOM 1785 C CA . SER A 1 238 ? 58.885 60.471 -34.296 1.00 11.15 224 SER A CA 1
ATOM 1786 C C . SER A 1 238 ? 59.175 59.771 -35.610 1.00 10.69 224 SER A C 1
ATOM 1787 O O . SER A 1 238 ? 59.578 60.409 -36.613 1.00 10.58 224 SER A O 1
ATOM 1790 N N . ALA A 1 239 ? 58.977 58.467 -35.608 1.00 10.01 225 ALA A N 1
ATOM 1791 C CA . ALA A 1 239 ? 58.872 57.718 -36.862 1.00 11.06 225 ALA A CA 1
ATOM 1792 C C . ALA A 1 239 ? 57.698 58.240 -37.697 1.00 10.51 225 ALA A C 1
ATOM 1793 O O . ALA A 1 239 ? 56.764 58.842 -37.222 1.00 11.14 225 ALA A O 1
ATOM 1795 N N . PHE A 1 240 ? 57.757 57.987 -38.982 1.00 9.84 226 PHE A N 1
ATOM 1796 C CA . PHE A 1 240 ? 56.627 58.238 -39.860 1.00 10.26 226 PHE A CA 1
ATOM 1797 C C . PHE A 1 240 ? 55.451 57.300 -39.458 1.00 10.34 226 PHE A C 1
ATOM 1798 O O . PHE A 1 240 ? 55.619 56.139 -39.050 1.00 11.47 226 PHE A O 1
ATOM 1806 N N . GLY A 1 241 ? 54.256 57.824 -39.566 1.00 10.32 227 GLY A N 1
ATOM 1807 C CA . GLY A 1 241 ? 53.056 57.057 -39.221 1.00 9.94 227 GLY A CA 1
ATOM 1808 C C . GLY A 1 241 ? 52.526 57.340 -37.834 1.00 10.45 227 GLY A C 1
ATOM 1809 O O . GLY A 1 241 ? 51.464 56.814 -37.483 1.00 11.05 227 GLY A O 1
ATOM 1810 N N . CYS A 1 242 ? 53.250 58.177 -37.091 1.00 9.57 228 CYS A N 1
ATOM 1811 C CA . CYS A 1 242 ? 52.823 58.598 -35.735 1.00 9.68 228 CYS A CA 1
ATOM 1812 C C . CYS A 1 242 ? 51.994 59.868 -35.796 1.00 10.17 228 CYS A C 1
ATOM 1813 O O . CYS A 1 242 ? 52.476 60.940 -36.144 1.00 11.11 228 CYS A O 1
ATOM 1816 N N . SER A 1 243 ? 50.722 59.765 -35.469 1.00 10.18 229 SER A N 1
ATOM 1817 C CA . SER A 1 243 ? 49.809 60.926 -35.517 1.00 10.08 229 SER A CA 1
ATOM 1818 C C . SER A 1 243 ? 49.237 61.189 -34.123 1.00 9.34 229 SER A C 1
ATOM 1819 O O . SER A 1 243 ? 49.542 60.502 -33.140 1.00 9.01 229 SER A O 1
ATOM 1822 N N . GLU A 1 244 ? 48.386 62.207 -34.031 1.00 8.33 230 GLU A N 1
ATOM 1823 C CA . GLU A 1 244 ? 47.687 62.563 -32.761 1.00 10.12 230 GLU A CA 1
ATOM 1824 C C . GLU A 1 244 ? 48.538 62.358 -31.507 1.00 10.08 230 GLU A C 1
ATOM 1825 O O . GLU A 1 244 ? 48.168 61.644 -30.567 1.00 9.88 230 GLU A O 1
ATOM 1831 N N . PRO A 1 245 ? 49.691 62.997 -31.451 1.00 8.77 231 PRO A N 1
ATOM 1832 C CA . PRO A 1 245 ? 50.570 62.822 -30.287 1.00 8.64 231 PRO A CA 1
ATOM 1833 C C . PRO A 1 245 ? 50.018 63.517 -29.048 1.00 8.54 231 PRO A C 1
ATOM 1834 O O . PRO A 1 245 ? 49.356 64.539 -29.161 1.00 9.16 231 PRO A O 1
ATOM 1838 N N . VAL A 1 246 ? 50.171 62.886 -27.892 1.00 7.75 232 VAL A N 1
ATOM 1839 C CA . VAL A 1 246 ? 49.827 63.470 -26.616 1.00 7.56 232 VAL A CA 1
ATOM 1840 C C . VAL A 1 246 ? 51.030 63.392 -25.678 1.00 8.47 232 VAL A C 1
ATOM 1841 O O . VAL A 1 246 ? 51.753 62.380 -25.655 1.00 8.84 232 VAL A O 1
ATOM 1845 N N . ALA A 1 247 ? 51.289 64.454 -24.959 1.00 8.51 233 ALA A N 1
ATOM 1846 C CA . ALA A 1 247 ? 52.536 64.508 -24.170 1.00 9.25 233 ALA A CA 1
ATOM 1847 C C . ALA A 1 247 ? 52.320 64.965 -22.749 1.00 9.44 233 ALA A C 1
ATOM 1848 O O . ALA A 1 247 ? 51.413 65.732 -22.480 1.00 10.24 233 ALA A O 1
ATOM 1850 N N . LEU A 1 248 ? 53.237 64.524 -21.888 1.00 9.52 234 LEU A N 1
ATOM 1851 C CA . LEU A 1 248 ? 53.331 64.978 -20.527 1.00 9.12 234 LEU A CA 1
ATOM 1852 C C . LEU A 1 248 ? 54.823 65.147 -20.197 1.00 10.34 234 LEU A C 1
ATOM 1853 O O . LEU A 1 248 ? 55.687 64.717 -20.985 1.00 10.99 234 LEU A O 1
ATOM 1858 N N . GLU A 1 249 ? 55.104 65.712 -19.017 1.00 10.91 235 GLU A N 1
ATOM 1859 C CA . GLU A 1 249 ? 56.509 65.866 -18.582 1.00 11.85 235 GLU A CA 1
ATOM 1860 C C . GLU A 1 249 ? 56.695 64.987 -17.345 1.00 11.78 235 GLU A C 1
ATOM 1861 O O . GLU A 1 249 ? 55.861 65.061 -16.424 1.00 12.83 235 GLU A O 1
ATOM 1867 N N . TRP A 1 250 ? 57.724 64.134 -17.360 1.00 12.14 236 TRP A N 1
ATOM 1868 C CA . TRP A 1 250 ? 58.000 63.177 -16.329 1.00 12.61 236 TRP A CA 1
ATOM 1869 C C . TRP A 1 250 ? 59.498 63.204 -16.033 1.00 13.55 236 TRP A C 1
ATOM 1870 O O . TRP A 1 250 ? 60.313 62.887 -16.913 1.00 15.33 236 TRP A O 1
ATOM 1881 N N . GLU A 1 251 ? 59.834 63.585 -14.800 1.00 15.41 237 GLU A N 1
ATOM 1882 C CA . GLU A 1 251 ? 61.217 63.523 -14.377 1.00 15.60 237 GLU A CA 1
ATOM 1883 C C . GLU A 1 251 ? 62.133 64.255 -15.351 1.00 16.30 237 GLU A C 1
ATOM 1884 O O . GLU A 1 251 ? 63.215 63.793 -15.690 1.00 18.93 237 GLU A O 1
ATOM 1890 N N . GLY A 1 252 ? 61.683 65.422 -15.747 1.00 17.34 238 GLY A N 1
ATOM 1891 C CA . GLY A 1 252 ? 62.453 66.330 -16.585 1.00 17.00 238 GLY A CA 1
ATOM 1892 C C . GLY A 1 252 ? 62.479 66.044 -18.078 1.00 18.49 238 GLY A C 1
ATOM 1893 O O . GLY A 1 252 ? 63.222 66.702 -18.847 1.00 20.27 238 GLY A O 1
ATOM 1894 N N . LYS A 1 253 ? 61.710 65.043 -18.483 1.00 17.86 239 LYS A N 1
ATOM 1895 C CA . LYS A 1 253 ? 61.632 64.666 -19.875 1.00 16.78 239 LYS A CA 1
ATOM 1896 C C . LYS A 1 253 ? 60.210 64.707 -20.391 1.00 15.21 239 LYS A C 1
ATOM 1897 O O . LYS A 1 253 ? 59.287 64.436 -19.637 1.00 15.86 239 LYS A O 1
ATOM 1903 N N . LEU A 1 254 ? 60.048 65.045 -21.673 1.00 12.89 240 LEU A N 1
ATOM 1904 C CA . LEU A 1 254 ? 58.729 64.929 -22.302 1.00 10.93 240 LEU A CA 1
ATOM 1905 C C . LEU A 1 254 ? 58.551 63.479 -22.680 1.00 11.67 240 LEU A C 1
ATOM 1906 O O . LEU A 1 254 ? 59.475 62.833 -23.220 1.00 11.00 240 LEU A O 1
ATOM 1911 N N . ILE A 1 255 ? 57.358 62.941 -22.433 1.00 10.67 241 ILE A N 1
ATOM 1912 C CA . ILE A 1 255 ? 56.972 61.605 -22.842 1.00 10.99 241 ILE A CA 1
ATOM 1913 C C . ILE A 1 255 ? 55.862 61.824 -23.825 1.00 12.11 241 ILE A C 1
ATOM 1914 O O . ILE A 1 255 ? 54.810 62.398 -23.502 1.00 11.00 241 ILE A O 1
ATOM 1919 N N . ILE A 1 256 ? 56.136 61.434 -25.066 1.00 10.48 242 ILE A N 1
ATOM 1920 C CA . ILE A 1 256 ? 55.271 61.676 -26.188 1.00 11.36 242 ILE A CA 1
ATOM 1921 C C . ILE A 1 256 ? 54.698 60.359 -26.630 1.00 9.40 242 ILE A C 1
ATOM 1922 O O . ILE A 1 256 ? 55.391 59.447 -27.110 1.00 9.13 242 ILE A O 1
ATOM 1927 N N . ASN A 1 257 ? 53.375 60.246 -26.453 1.00 9.86 243 ASN A N 1
ATOM 1928 C CA . ASN A 1 257 ? 52.631 58.981 -26.647 1.00 9.08 243 ASN A CA 1
ATOM 1929 C C . ASN A 1 257 ? 51.830 59.121 -27.947 1.00 9.27 243 ASN A C 1
ATOM 1930 O O . ASN A 1 257 ? 50.981 60.029 -28.057 1.00 9.36 243 ASN A O 1
ATOM 1935 N N . THR A 1 258 ? 52.133 58.292 -28.950 1.00 8.82 244 THR A N 1
ATOM 1936 C CA . THR A 1 258 ? 51.576 58.510 -30.256 1.00 9.01 244 THR A CA 1
ATOM 1937 C C . THR A 1 258 ? 50.596 57.454 -30.740 1.00 9.34 244 THR A C 1
ATOM 1938 O O . THR A 1 258 ? 50.628 56.287 -30.353 1.00 8.50 244 THR A O 1
ATOM 1942 N N . ARG A 1 259 ? 49.713 57.906 -31.595 1.00 7.89 245 ARG A N 1
ATOM 1943 C CA . ARG A 1 259 ? 48.791 57.026 -32.315 1.00 8.44 245 ARG A CA 1
ATOM 1944 C C . ARG A 1 259 ? 49.459 56.523 -33.577 1.00 8.83 245 ARG A C 1
ATOM 1945 O O . ARG A 1 259 ? 50.079 57.340 -34.325 1.00 7.62 245 ARG A O 1
ATOM 1953 N N . VAL A 1 260 ? 49.390 55.201 -33.790 1.00 7.95 246 VAL A N 1
ATOM 1954 C CA . VAL A 1 260 ? 49.863 54.587 -35.046 1.00 9.15 246 VAL A CA 1
ATOM 1955 C C . VAL A 1 260 ? 48.756 53.722 -35.592 1.00 10.38 246 VAL A C 1
ATOM 1956 O O . VAL A 1 260 ? 48.454 52.651 -35.036 1.00 10.30 246 VAL A O 1
ATOM 1960 N N . ASP A 1 261 ? 48.114 54.163 -36.648 1.00 9.36 247 ASP A N 1
ATOM 1961 C CA . ASP A 1 261 ? 47.024 53.359 -37.224 1.00 9.73 247 ASP A CA 1
ATOM 1962 C C . ASP A 1 261 ? 47.598 51.997 -37.619 1.00 9.84 247 ASP A C 1
ATOM 1963 O O . ASP A 1 261 ? 48.656 51.914 -38.227 1.00 10.26 247 ASP A O 1
ATOM 1968 N N . TYR A 1 262 ? 46.842 50.947 -37.284 1.00 9.35 248 TYR A N 1
ATOM 1969 C CA . TYR A 1 262 ? 47.187 49.595 -37.691 1.00 10.70 248 TYR A CA 1
ATOM 1970 C C . TYR A 1 262 ? 48.401 48.984 -37.059 1.00 11.18 248 TYR A C 1
ATOM 1971 O O . TYR A 1 262 ? 48.881 47.960 -37.515 1.00 10.95 248 TYR A O 1
ATOM 1980 N N A ARG A 1 263 ? 48.937 49.623 -36.016 0.50 10.72 249 ARG A N 1
ATOM 1981 N N B ARG A 1 263 ? 48.914 49.605 -35.998 0.50 10.95 249 ARG A N 1
ATOM 1982 C CA A ARG A 1 263 ? 50.139 49.136 -35.325 0.50 10.54 249 ARG A CA 1
ATOM 1983 C CA B ARG A 1 263 ? 50.115 49.116 -35.319 0.50 10.93 249 ARG A CA 1
ATOM 1984 C C A ARG A 1 263 ? 50.072 49.517 -33.853 0.50 10.14 249 ARG A C 1
ATOM 1985 C C B ARG A 1 263 ? 50.083 49.532 -33.856 0.50 10.26 249 ARG A C 1
ATOM 1986 O O A ARG A 1 263 ? 49.179 50.271 -33.431 0.50 10.77 249 ARG A O 1
ATOM 1987 O O B ARG A 1 263 ? 49.227 50.332 -33.444 0.50 10.70 249 ARG A O 1
ATOM 2002 N N . ARG A 1 264 ? 51.000 48.980 -33.070 1.00 10.19 250 ARG A N 1
ATOM 2003 C CA . ARG A 1 264 ? 51.076 49.321 -31.646 1.00 10.65 250 ARG A CA 1
ATOM 2004 C C . ARG A 1 264 ? 51.516 50.786 -31.446 1.00 10.85 250 ARG A C 1
ATOM 2005 O O . ARG A 1 264 ? 52.326 51.319 -32.179 1.00 11.20 250 ARG A O 1
ATOM 2013 N N . ARG A 1 265 ? 51.034 51.435 -30.386 1.00 10.17 251 ARG A N 1
ATOM 2014 C CA . ARG A 1 265 ? 51.463 52.802 -30.106 1.00 10.08 251 ARG A CA 1
ATOM 2015 C C . ARG A 1 265 ? 52.930 52.930 -29.737 1.00 10.51 251 ARG A C 1
ATOM 2016 O O . ARG A 1 265 ? 53.455 52.163 -28.967 1.00 10.40 251 ARG A O 1
ATOM 2024 N N . LEU A 1 266 ? 53.579 53.921 -30.350 1.00 9.71 252 LEU A N 1
ATOM 2025 C CA . LEU A 1 266 ? 54.991 54.208 -30.080 1.00 10.78 252 LEU A CA 1
ATOM 2026 C C . LEU A 1 266 ? 55.036 55.333 -29.092 1.00 10.26 252 LEU A C 1
ATOM 2027 O O . LEU A 1 266 ? 54.278 56.279 -29.205 1.00 10.50 252 LEU A O 1
ATOM 2032 N N . VAL A 1 267 ? 55.957 55.267 -28.122 1.00 9.45 253 VAL A N 1
ATOM 2033 C CA . VAL A 1 267 ? 56.126 56.252 -27.110 1.00 8.69 253 VAL A CA 1
ATOM 2034 C C . VAL A 1 267 ? 57.568 56.647 -27.101 1.00 8.25 253 VAL A C 1
ATOM 2035 O O . VAL A 1 267 ? 58.427 55.785 -27.178 1.00 9.53 253 VAL A O 1
ATOM 2039 N N . TYR A 1 268 ? 57.784 57.937 -27.015 1.00 9.03 254 TYR A N 1
ATOM 2040 C CA . TYR A 1 268 ? 59.129 58.532 -27.039 1.00 9.14 254 TYR A CA 1
ATOM 2041 C C . TYR A 1 268 ? 59.413 59.423 -25.842 1.00 10.62 254 TYR A C 1
ATOM 2042 O O . TYR A 1 268 ? 58.509 59.975 -25.216 1.00 10.59 254 TYR A O 1
ATOM 2051 N N . GLU A 1 269 ? 60.716 59.615 -25.569 1.00 10.77 255 GLU A N 1
ATOM 2052 C CA . GLU A 1 269 ? 61.140 60.541 -24.529 1.00 11.99 255 GLU A CA 1
ATOM 2053 C C . GLU A 1 269 ? 62.059 61.604 -25.158 1.00 11.41 255 GLU A C 1
ATOM 2054 O O . GLU A 1 269 ? 62.752 61.288 -26.147 1.00 12.25 255 GLU A O 1
ATOM 2060 N N . SER A 1 270 ? 61.918 62.862 -24.762 1.00 11.25 256 SER A N 1
ATOM 2061 C CA . SER A 1 270 ? 62.815 63.927 -25.247 1.00 11.99 256 SER A CA 1
ATOM 2062 C C . SER A 1 270 ? 63.078 64.845 -24.081 1.00 13.67 256 SER A C 1
ATOM 2063 O O . SER A 1 270 ? 62.174 65.356 -23.440 1.00 13.11 256 SER A O 1
ATOM 2066 N N . SER A 1 271 ? 64.342 65.130 -23.869 1.00 15.15 257 SER A N 1
ATOM 2067 C CA . SER A 1 271 ? 64.784 66.011 -22.787 1.00 14.98 257 SER A CA 1
ATOM 2068 C C . SER A 1 271 ? 65.185 67.413 -23.260 1.00 14.81 257 SER A C 1
ATOM 2069 O O . SER A 1 271 ? 65.556 68.258 -22.450 1.00 14.92 257 SER A O 1
ATOM 2072 N N . ASP A 1 272 ? 65.048 67.661 -24.558 1.00 13.41 258 ASP A N 1
ATOM 2073 C CA . ASP A 1 272 ? 65.491 68.883 -25.177 1.00 12.77 258 ASP A CA 1
ATOM 2074 C C . ASP A 1 272 ? 64.483 69.568 -26.067 1.00 13.28 258 ASP A C 1
ATOM 2075 O O . ASP A 1 272 ? 64.820 70.053 -27.141 1.00 13.07 258 ASP A O 1
ATOM 2080 N N . MET A 1 273 ? 63.207 69.596 -25.639 1.00 12.99 259 MET A N 1
ATOM 2081 C CA . MET A 1 273 ? 62.102 70.192 -26.404 1.00 13.38 259 MET A CA 1
ATOM 2082 C C . MET A 1 273 ? 62.019 69.672 -27.796 1.00 11.90 259 MET A C 1
ATOM 2083 O O . MET A 1 273 ? 61.716 70.405 -28.726 1.00 12.11 259 MET A O 1
ATOM 2088 N N . GLY A 1 274 ? 62.214 68.389 -27.969 1.00 12.16 260 GLY A N 1
ATOM 2089 C CA . GLY A 1 274 ? 62.079 67.788 -29.267 1.00 12.41 260 GLY A CA 1
ATOM 2090 C C . GLY A 1 274 ? 63.258 67.799 -30.226 1.00 11.57 260 GLY A C 1
ATOM 2091 O O . GLY A 1 274 ? 63.138 67.324 -31.349 1.00 12.77 260 GLY A O 1
ATOM 2092 N N . ASN A 1 275 ? 64.426 68.255 -29.781 1.00 12.09 261 ASN A N 1
ATOM 2093 C CA . ASN A 1 275 ? 65.581 68.146 -30.640 1.00 11.74 261 ASN A CA 1
ATOM 2094 C C . ASN A 1 275 ? 66.036 66.698 -30.828 1.00 10.76 261 ASN A C 1
ATOM 2095 O O . ASN A 1 275 ? 66.434 66.344 -31.928 1.00 12.06 261 ASN A O 1
ATOM 2100 N N . THR A 1 276 ? 65.948 65.879 -29.763 1.00 10.86 262 THR A N 1
ATOM 2101 C CA . THR A 1 276 ? 66.189 64.452 -29.869 1.00 12.24 262 THR A CA 1
ATOM 2102 C C . THR A 1 276 ? 65.024 63.654 -29.270 1.00 13.18 262 THR A C 1
ATOM 2103 O O . THR A 1 276 ? 64.426 64.055 -28.262 1.00 14.15 262 THR A O 1
ATOM 2107 N N . TRP A 1 277 ? 64.739 62.550 -29.928 1.00 13.11 263 TRP A N 1
ATOM 2108 C CA . TRP A 1 277 ? 63.609 61.647 -29.583 1.00 12.35 263 TRP A CA 1
ATOM 2109 C C . TRP A 1 277 ? 64.175 60.258 -29.426 1.00 13.28 263 TRP A C 1
ATOM 2110 O O . TRP A 1 277 ? 64.882 59.736 -30.303 1.00 15.80 263 TRP A O 1
ATOM 2121 N N . LEU A 1 278 ? 63.893 59.618 -28.321 1.00 13.85 264 LEU A N 1
ATOM 2122 C CA . LEU A 1 278 ? 64.363 58.277 -28.085 1.00 14.22 264 LEU A CA 1
ATOM 2123 C C . LEU A 1 278 ? 63.162 57.381 -27.771 1.00 13.37 264 LEU A C 1
ATOM 2124 O O . LEU A 1 278 ? 62.397 57.685 -26.864 1.00 14.64 264 LEU A O 1
ATOM 2129 N N . GLU A 1 279 ? 63.003 56.294 -28.490 1.00 12.11 265 GLU A N 1
ATOM 2130 C CA . GLU A 1 279 ? 61.833 55.434 -28.263 1.00 11.47 265 GLU A CA 1
ATOM 2131 C C . GLU A 1 279 ? 61.919 54.884 -26.831 1.00 11.33 265 GLU A C 1
ATOM 2132 O O . GLU A 1 279 ? 62.996 54.366 -26.398 1.00 9.64 265 GLU A O 1
ATOM 2138 N N . ALA A 1 280 ? 60.795 54.917 -26.126 1.00 9.88 266 ALA A N 1
ATOM 2139 C CA . ALA A 1 280 ? 60.787 54.506 -24.709 1.00 9.92 266 ALA A CA 1
ATOM 2140 C C . ALA A 1 280 ? 60.625 52.986 -24.576 1.00 12.32 266 ALA A C 1
ATOM 2141 O O . ALA A 1 280 ? 59.638 52.475 -24.007 1.00 10.74 266 ALA A O 1
ATOM 2143 N N . VAL A 1 281 ? 61.585 52.247 -25.137 1.00 12.62 267 VAL A N 1
ATOM 2144 C CA . VAL A 1 281 ? 61.448 50.817 -25.236 1.00 12.15 267 VAL A CA 1
ATOM 2145 C C . VAL A 1 281 ? 61.457 50.123 -23.893 1.00 12.50 267 VAL A C 1
ATOM 2146 O O . VAL A 1 281 ? 60.968 49.001 -23.775 1.00 13.51 267 VAL A O 1
ATOM 2150 N N . GLY A 1 282 ? 62.049 50.782 -22.917 1.00 13.18 268 GLY A N 1
ATOM 2151 C CA . GLY A 1 282 ? 62.195 50.204 -21.565 1.00 14.15 268 GLY A CA 1
ATOM 2152 C C . GLY A 1 282 ? 61.050 50.412 -20.636 1.00 13.53 268 GLY A C 1
ATOM 2153 O O . GLY A 1 282 ? 61.069 49.935 -19.488 1.00 12.94 268 GLY A O 1
ATOM 2154 N N . THR A 1 283 ? 60.007 51.096 -21.108 1.00 13.45 269 THR A N 1
ATOM 2155 C CA . THR A 1 283 ? 58.893 51.473 -20.230 1.00 11.79 269 THR A CA 1
ATOM 2156 C C . THR A 1 283 ? 57.510 51.333 -20.883 1.00 12.09 269 THR A C 1
ATOM 2157 O O . THR A 1 283 ? 56.764 50.379 -20.585 1.00 13.65 269 THR A O 1
ATOM 2161 N N . LEU A 1 284 ? 57.180 52.282 -21.774 1.00 10.58 270 LEU A N 1
ATOM 2162 C CA . LEU A 1 284 ? 55.822 52.396 -22.323 1.00 10.21 270 LEU A CA 1
ATOM 2163 C C . LEU A 1 284 ? 55.636 52.173 -23.810 1.00 9.06 270 LEU A C 1
ATOM 2164 O O . LEU A 1 284 ? 54.505 51.987 -24.263 1.00 10.35 270 LEU A O 1
ATOM 2169 N N . SER A 1 285 ? 56.708 52.222 -24.600 1.00 9.97 271 SER A N 1
ATOM 2170 C CA . SER A 1 285 ? 56.551 52.004 -26.003 1.00 10.36 271 SER A CA 1
ATOM 2171 C C . SER A 1 285 ? 56.133 50.591 -26.345 1.00 12.01 271 SER A C 1
ATOM 2172 O O . SER A 1 285 ? 56.633 49.633 -25.771 1.00 11.06 271 SER A O 1
ATOM 2175 N N . ARG A 1 286 ? 55.168 50.471 -27.305 1.00 10.97 272 ARG A N 1
ATOM 2176 C CA . ARG A 1 286 ? 54.619 49.237 -27.833 1.00 10.90 272 ARG A CA 1
ATOM 2177 C C . ARG A 1 286 ? 53.748 48.479 -26.846 1.00 11.82 272 ARG A C 1
ATOM 2178 O O . ARG A 1 286 ? 53.363 47.365 -27.142 1.00 12.74 272 ARG A O 1
ATOM 2186 N N . VAL A 1 287 ? 53.506 49.070 -25.674 1.00 11.49 273 VAL A N 1
ATOM 2187 C CA . VAL A 1 287 ? 52.648 48.437 -24.688 1.00 10.79 273 VAL A CA 1
ATOM 2188 C C . VAL A 1 287 ? 51.224 48.356 -25.217 1.00 11.46 273 VAL A C 1
ATOM 2189 O O . VAL A 1 287 ? 50.586 47.320 -25.140 1.00 12.22 273 VAL A O 1
ATOM 2193 N N . TRP A 1 288 ? 50.696 49.471 -25.684 1.00 10.23 274 TRP A N 1
ATOM 2194 C CA . TRP A 1 288 ? 49.276 49.543 -25.987 1.00 9.84 274 TRP A CA 1
ATOM 2195 C C . TRP A 1 288 ? 48.941 49.294 -27.443 1.00 9.63 274 TRP A C 1
ATOM 2196 O O . TRP A 1 288 ? 49.396 50.032 -28.328 1.00 11.27 274 TRP A O 1
ATOM 2207 N N . GLY A 1 289 ? 48.142 48.275 -27.698 1.00 10.81 275 GLY A N 1
ATOM 2208 C CA . GLY A 1 289 ? 47.666 47.949 -29.038 1.00 10.58 275 GLY A CA 1
ATOM 2209 C C . GLY A 1 289 ? 46.299 48.590 -29.322 1.00 11.35 275 GLY A C 1
ATOM 2210 O O . GLY A 1 289 ? 45.444 48.740 -28.444 1.00 11.76 275 GLY A O 1
ATOM 2211 N N . PRO A 1 290 ? 46.055 48.975 -30.581 1.00 11.33 276 PRO A N 1
ATOM 2212 C CA . PRO A 1 290 ? 44.781 49.654 -30.917 1.00 11.34 276 PRO A CA 1
ATOM 2213 C C . PRO A 1 290 ? 43.589 48.777 -31.044 1.00 11.93 276 PRO A C 1
ATOM 2214 O O . PRO A 1 290 ? 42.500 49.337 -31.158 1.00 11.44 276 PRO A O 1
ATOM 2218 N N . SER A 1 291 ? 43.766 47.464 -31.070 1.00 11.57 277 SER A N 1
ATOM 2219 C CA . SER A 1 291 ? 42.658 46.516 -31.139 1.00 12.27 277 SER A CA 1
ATOM 2220 C C . SER A 1 291 ? 43.260 45.197 -30.690 1.00 12.54 277 SER A C 1
ATOM 2221 O O . SER A 1 291 ? 44.510 45.067 -30.559 1.00 11.74 277 SER A O 1
ATOM 2224 N N . PRO A 1 292 ? 42.403 44.224 -30.425 1.00 12.48 278 PRO A N 1
ATOM 2225 C CA . PRO A 1 292 ? 42.901 42.908 -29.999 1.00 13.99 278 PRO A CA 1
ATOM 2226 C C . PRO A 1 292 ? 44.023 42.316 -30.817 1.00 14.90 278 PRO A C 1
ATOM 2227 O O . PRO A 1 292 ? 44.944 41.740 -30.202 1.00 14.64 278 PRO A O 1
ATOM 2231 N N . LYS A 1 293 ? 44.009 42.464 -32.138 1.00 15.10 279 LYS A N 1
ATOM 2232 C CA . LYS A 1 293 ? 45.091 41.991 -33.025 1.00 16.46 279 LYS A CA 1
ATOM 2233 C C . LYS A 1 293 ? 46.004 43.095 -33.527 1.00 17.34 279 LYS A C 1
ATOM 2234 O O . LYS A 1 293 ? 46.772 42.840 -34.415 1.00 18.44 279 LYS A O 1
ATOM 2240 N N . SER A 1 294 ? 45.857 44.307 -32.978 1.00 16.61 280 SER A N 1
ATOM 2241 C CA . SER A 1 294 ? 46.678 45.484 -33.238 1.00 17.43 280 SER A CA 1
ATOM 2242 C C . SER A 1 294 ? 46.822 45.737 -34.716 1.00 17.08 280 SER A C 1
ATOM 2243 O O . SER A 1 294 ? 47.916 46.080 -35.169 1.00 16.94 280 SER A O 1
ATOM 2246 N N . ASN A 1 295 ? 45.683 45.691 -35.423 1.00 16.39 281 ASN A N 1
ATOM 2247 C CA . ASN A 1 295 ? 45.602 45.790 -36.868 1.00 16.40 281 ASN A CA 1
ATOM 2248 C C . ASN A 1 295 ? 44.380 46.607 -37.335 1.00 15.90 281 ASN A C 1
ATOM 2249 O O . ASN A 1 295 ? 43.765 46.406 -38.403 1.00 15.61 281 ASN A O 1
ATOM 2254 N N . GLN A 1 296 ? 44.075 47.594 -36.523 1.00 13.01 282 GLN A N 1
ATOM 2255 C CA . GLN A 1 296 ? 42.928 48.457 -36.780 1.00 11.83 282 GLN A CA 1
ATOM 2256 C C . GLN A 1 296 ? 43.375 49.908 -36.535 1.00 10.92 282 GLN A C 1
ATOM 2257 O O . GLN A 1 296 ? 44.465 50.156 -36.024 1.00 10.68 282 GLN A O 1
ATOM 2263 N N . PRO A 1 297 ? 42.544 50.885 -36.892 1.00 11.28 283 PRO A N 1
ATOM 2264 C CA . PRO A 1 297 ? 42.892 52.272 -36.594 1.00 10.08 283 PRO A CA 1
ATOM 2265 C C . PRO A 1 297 ? 43.111 52.529 -35.130 1.00 10.28 283 PRO A C 1
ATOM 2266 O O . PRO A 1 297 ? 42.453 51.898 -34.313 1.00 9.48 283 PRO A O 1
ATOM 2270 N N . GLY A 1 298 ? 43.954 53.505 -34.827 1.00 9.83 284 GLY A N 1
ATOM 2271 C CA . GLY A 1 298 ? 44.174 53.919 -33.440 1.00 9.37 284 GLY A CA 1
ATOM 2272 C C . GLY A 1 298 ? 43.206 54.993 -33.011 1.00 9.44 284 GLY A C 1
ATOM 2273 O O . GLY A 1 298 ? 42.142 55.207 -33.635 1.00 8.66 284 GLY A O 1
ATOM 2274 N N . SER A 1 299 ? 43.657 55.769 -32.005 1.00 9.15 285 SER A N 1
ATOM 2275 C CA . SER A 1 299 ? 42.837 56.774 -31.372 1.00 9.16 285 SER A CA 1
ATOM 2276 C C . SER A 1 299 ? 43.601 57.875 -30.725 1.00 9.01 285 SER A C 1
ATOM 2277 O O . SER A 1 299 ? 44.786 57.751 -30.439 1.00 8.73 285 SER A O 1
ATOM 2280 N N . GLN A 1 300 ? 42.885 58.947 -30.464 1.00 7.93 286 GLN A N 1
ATOM 2281 C CA . GLN A 1 300 ? 43.296 59.970 -29.510 1.00 7.37 286 GLN A CA 1
ATOM 2282 C C . GLN A 1 300 ? 43.227 59.336 -28.142 1.00 8.40 286 GLN A C 1
ATOM 2283 O O . GLN A 1 300 ? 42.399 58.461 -27.872 1.00 9.64 286 GLN A O 1
ATOM 2289 N N . SER A 1 301 ? 44.113 59.842 -27.283 1.00 7.62 287 SER A N 1
ATOM 2290 C CA . SER A 1 301 ? 44.285 59.391 -25.901 1.00 9.67 287 SER A CA 1
ATOM 2291 C C . SER A 1 301 ? 44.528 60.544 -24.957 1.00 8.74 287 SER A C 1
ATOM 2292 O O . SER A 1 301 ? 45.276 61.502 -25.254 1.00 9.20 287 SER A O 1
ATOM 2295 N N . SER A 1 302 ? 43.884 60.440 -23.771 1.00 7.89 288 SER A N 1
ATOM 2296 C CA . SER A 1 302 ? 44.233 61.281 -22.671 1.00 7.58 288 SER A CA 1
ATOM 2297 C C . SER A 1 302 ? 45.493 60.721 -22.034 1.00 7.81 288 SER A C 1
ATOM 2298 O O . SER A 1 302 ? 45.527 59.538 -21.718 1.00 9.10 288 SER A O 1
ATOM 2301 N N . PHE A 1 303 ? 46.481 61.572 -21.731 1.00 8.36 289 PHE A N 1
ATOM 2302 C CA . PHE A 1 303 ? 47.746 61.111 -21.131 1.00 7.80 289 PHE A CA 1
ATOM 2303 C C . PHE A 1 303 ? 48.270 62.253 -20.241 1.00 8.99 289 PHE A C 1
ATOM 2304 O O . PHE A 1 303 ? 48.636 63.306 -20.754 1.00 10.03 289 PHE A O 1
ATOM 2312 N N . THR A 1 304 ? 48.141 62.106 -18.909 1.00 9.29 290 THR A N 1
ATOM 2313 C CA . THR A 1 304 ? 48.490 63.155 -17.974 1.00 9.25 290 THR A CA 1
ATOM 2314 C C . THR A 1 304 ? 49.313 62.620 -16.803 1.00 9.82 290 THR A C 1
ATOM 2315 O O . THR A 1 304 ? 49.255 61.435 -16.425 1.00 9.21 290 THR A O 1
ATOM 2319 N N . ALA A 1 305 ? 50.086 63.517 -16.207 1.00 10.95 291 ALA A N 1
ATOM 2320 C CA . ALA A 1 305 ? 50.841 63.240 -15.008 1.00 11.59 291 ALA A CA 1
ATOM 2321 C C . ALA A 1 305 ? 50.153 63.982 -13.875 1.00 9.80 291 ALA A C 1
ATOM 2322 O O . ALA A 1 305 ? 49.860 65.171 -14.033 1.00 11.96 291 ALA A O 1
ATOM 2324 N N . VAL A 1 306 ? 49.882 63.294 -12.764 1.00 10.69 292 VAL A N 1
ATOM 2325 C CA . VAL A 1 306 ? 49.149 63.883 -11.633 1.00 11.04 292 VAL A CA 1
ATOM 2326 C C . VAL A 1 306 ? 49.721 63.287 -10.350 1.00 11.41 292 VAL A C 1
ATOM 2327 O O . VAL A 1 306 ? 50.469 62.312 -10.391 1.00 12.41 292 VAL A O 1
ATOM 2331 N N . THR A 1 307 ? 49.378 63.884 -9.219 1.00 11.17 293 THR A N 1
ATOM 2332 C CA . THR A 1 307 ? 49.837 63.431 -7.937 1.00 12.42 293 THR A CA 1
ATOM 2333 C C . THR A 1 307 ? 48.622 62.995 -7.130 1.00 11.69 293 THR A C 1
ATOM 2334 O O . THR A 1 307 ? 47.742 63.830 -6.893 1.00 13.38 293 THR A O 1
ATOM 2338 N N . ILE A 1 308 ? 48.561 61.716 -6.804 1.00 13.85 294 ILE A N 1
ATOM 2339 C CA . ILE A 1 308 ? 47.446 61.116 -6.076 1.00 13.83 294 ILE A CA 1
ATOM 2340 C C . ILE A 1 308 ? 48.006 60.538 -4.796 1.00 15.87 294 ILE A C 1
ATOM 2341 O O . ILE A 1 308 ? 48.939 59.755 -4.803 1.00 15.95 294 ILE A O 1
ATOM 2346 N N . GLU A 1 309 ? 47.446 60.982 -3.675 1.00 17.47 295 GLU A N 1
ATOM 2347 C CA . GLU A 1 309 ? 47.891 60.522 -2.347 1.00 18.97 295 GLU A CA 1
ATOM 2348 C C . GLU A 1 309 ? 49.412 60.635 -2.194 1.00 18.56 295 GLU A C 1
ATOM 2349 O O . GLU A 1 309 ? 50.060 59.729 -1.711 1.00 20.32 295 GLU A O 1
ATOM 2355 N N . GLY A 1 310 ? 49.954 61.733 -2.688 1.00 17.42 296 GLY A N 1
ATOM 2356 C CA . GLY A 1 310 ? 51.368 62.010 -2.562 1.00 18.00 296 GLY A CA 1
ATOM 2357 C C . GLY A 1 310 ? 52.279 61.364 -3.597 1.00 16.47 296 GLY A C 1
ATOM 2358 O O . GLY A 1 310 ? 53.493 61.595 -3.570 1.00 19.01 296 GLY A O 1
ATOM 2359 N N A MET A 1 311 ? 51.701 60.582 -4.511 0.50 16.58 297 MET A N 1
ATOM 2360 N N B MET A 1 311 ? 51.695 60.606 -4.524 0.50 16.19 297 MET A N 1
ATOM 2361 C CA A MET A 1 311 ? 52.488 59.826 -5.481 0.50 15.92 297 MET A CA 1
ATOM 2362 C CA B MET A 1 311 ? 52.463 59.805 -5.468 0.50 15.26 297 MET A CA 1
ATOM 2363 C C A MET A 1 311 ? 52.273 60.333 -6.900 0.50 15.00 297 MET A C 1
ATOM 2364 C C B MET A 1 311 ? 52.274 60.309 -6.902 0.50 14.80 297 MET A C 1
ATOM 2365 O O A MET A 1 311 ? 51.132 60.452 -7.356 0.50 12.47 297 MET A O 1
ATOM 2366 O O B MET A 1 311 ? 51.136 60.416 -7.369 0.50 12.27 297 MET A O 1
ATOM 2375 N N . ARG A 1 312 ? 53.380 60.619 -7.589 1.00 14.56 298 ARG A N 1
ATOM 2376 C CA . ARG A 1 312 ? 53.309 61.070 -9.005 1.00 15.19 298 ARG A CA 1
ATOM 2377 C C . ARG A 1 312 ? 53.051 59.864 -9.855 1.00 14.05 298 ARG A C 1
ATOM 2378 O O . ARG A 1 312 ? 53.740 58.872 -9.735 1.00 14.52 298 ARG A O 1
ATOM 2386 N N . VAL A 1 313 ? 52.027 59.939 -10.697 1.00 11.85 299 VAL A N 1
ATOM 2387 C CA . VAL A 1 313 ? 51.661 58.838 -11.554 1.00 11.69 299 VAL A CA 1
ATOM 2388 C C . VAL A 1 313 ? 51.151 59.369 -12.873 1.00 10.37 299 VAL A C 1
ATOM 2389 O O . VAL A 1 313 ? 50.924 60.560 -13.013 1.00 12.46 299 VAL A O 1
ATOM 2393 N N . MET A 1 314 ? 50.985 58.461 -13.838 1.00 10.10 300 MET A N 1
ATOM 2394 C CA . MET A 1 314 ? 50.411 58.805 -15.112 1.00 10.68 300 MET A CA 1
ATOM 2395 C C . MET A 1 314 ? 49.102 58.095 -15.334 1.00 10.14 300 MET A C 1
ATOM 2396 O O . MET A 1 314 ? 48.917 56.927 -14.953 1.00 9.66 300 MET A O 1
ATOM 2401 N N . LEU A 1 315 ? 48.158 58.817 -15.923 1.00 8.92 301 LEU A N 1
ATOM 2402 C CA . LEU A 1 315 ? 46.879 58.209 -16.302 1.00 8.74 301 LEU A CA 1
ATOM 2403 C C . LEU A 1 315 ? 46.760 58.212 -17.845 1.00 7.73 301 LEU A C 1
ATOM 2404 O O . LEU A 1 315 ? 47.016 59.283 -18.478 1.00 9.27 301 LEU A O 1
ATOM 2409 N N . PHE A 1 316 ? 46.340 57.095 -18.428 1.00 8.48 302 PHE A N 1
ATOM 2410 C CA . PHE A 1 316 ? 46.269 56.950 -19.872 1.00 8.90 302 PHE A CA 1
ATOM 2411 C C . PHE A 1 316 ? 44.965 56.279 -20.296 1.00 8.43 302 PHE A C 1
ATOM 2412 O O . PHE A 1 316 ? 44.582 55.320 -19.711 1.00 8.72 302 PHE A O 1
ATOM 2420 N N . THR A 1 317 ? 44.275 56.839 -21.289 1.00 7.88 303 THR A N 1
ATOM 2421 C CA . THR A 1 317 ? 43.059 56.231 -21.853 1.00 9.16 303 THR A CA 1
ATOM 2422 C C . THR A 1 317 ? 43.203 55.890 -23.338 1.00 8.69 303 THR A C 1
ATOM 2423 O O . THR A 1 317 ? 43.847 56.610 -24.119 1.00 9.24 303 THR A O 1
ATOM 2427 N N . HIS A 1 318 ? 42.592 54.773 -23.706 1.00 8.64 304 HIS A N 1
ATOM 2428 C CA . HIS A 1 318 ? 42.463 54.337 -25.102 1.00 8.66 304 HIS A CA 1
ATOM 2429 C C . HIS A 1 318 ? 41.353 53.318 -25.206 1.00 10.70 304 HIS A C 1
ATOM 2430 O O . HIS A 1 318 ? 41.183 52.489 -24.302 1.00 9.13 304 HIS A O 1
ATOM 2437 N N . PRO A 1 319 ? 40.551 53.360 -26.282 1.00 8.85 305 PRO A N 1
ATOM 2438 C CA . PRO A 1 319 ? 39.596 52.250 -26.517 1.00 10.16 305 PRO A CA 1
ATOM 2439 C C . PRO A 1 319 ? 40.244 50.911 -26.822 1.00 9.88 305 PRO A C 1
ATOM 2440 O O . PRO A 1 319 ? 41.277 50.813 -27.433 1.00 10.64 305 PRO A O 1
ATOM 2444 N N . LEU A 1 320 ? 39.593 49.815 -26.440 1.00 10.42 306 LEU A N 1
ATOM 2445 C CA . LEU A 1 320 ? 40.071 48.531 -26.834 1.00 11.61 306 LEU A CA 1
ATOM 2446 C C . LEU A 1 320 ? 39.717 48.155 -28.270 1.00 11.26 306 LEU A C 1
ATOM 2447 O O . LEU A 1 320 ? 40.414 47.401 -28.901 1.00 10.36 306 LEU A O 1
ATOM 2452 N N . ASN A 1 321 ? 38.613 48.667 -28.782 1.00 11.26 307 ASN A N 1
ATOM 2453 C CA . ASN A 1 321 ? 38.282 48.518 -30.211 1.00 11.36 307 ASN A CA 1
ATOM 2454 C C . ASN A 1 321 ? 38.115 47.045 -30.635 1.00 11.65 307 ASN A C 1
ATOM 2455 O O . ASN A 1 321 ? 38.675 46.596 -31.605 1.00 12.71 307 ASN A O 1
ATOM 2460 N N . PHE A 1 322 ? 37.296 46.314 -29.876 1.00 12.38 308 PHE A N 1
ATOM 2461 C CA . PHE A 1 322 ? 36.990 44.921 -30.185 1.00 13.78 308 PHE A CA 1
ATOM 2462 C C . PHE A 1 322 ? 36.212 44.862 -31.497 1.00 14.55 308 PHE A C 1
ATOM 2463 O O . PHE A 1 322 ? 36.367 43.906 -32.259 1.00 14.99 308 PHE A O 1
ATOM 2471 N N . LYS A 1 323 ? 35.384 45.893 -31.752 1.00 13.77 309 LYS A N 1
ATOM 2472 C CA . LYS A 1 323 ? 34.594 45.961 -32.990 1.00 13.17 309 LYS A CA 1
ATOM 2473 C C . LYS A 1 323 ? 35.396 46.198 -34.243 1.00 14.38 309 LYS A C 1
ATOM 2474 O O . LYS A 1 323 ? 34.994 45.749 -35.356 1.00 17.18 309 LYS A O 1
ATOM 2480 N N . GLY A 1 324 ? 36.482 46.981 -34.141 1.00 13.22 310 GLY A N 1
ATOM 2481 C CA . GLY A 1 324 ? 37.311 47.255 -35.269 1.00 12.33 310 GLY A CA 1
ATOM 2482 C C . GLY A 1 324 ? 36.951 48.489 -36.033 1.00 11.08 310 GLY A C 1
ATOM 2483 O O . GLY A 1 324 ? 35.980 49.168 -35.702 1.00 12.42 310 GLY A O 1
ATOM 2484 N N . ARG A 1 325 ? 37.720 48.759 -37.074 1.00 11.03 311 ARG A N 1
ATOM 2485 C CA . ARG A 1 325 ? 37.581 49.994 -37.833 1.00 12.03 311 ARG A CA 1
ATOM 2486 C C . ARG A 1 325 ? 37.638 51.163 -36.893 1.00 12.14 311 ARG A C 1
ATOM 2487 O O . ARG A 1 325 ? 38.456 51.120 -35.974 1.00 11.48 311 ARG A O 1
ATOM 2495 N N . TRP A 1 326 ? 36.860 52.217 -37.125 1.00 11.72 312 TRP A N 1
ATOM 2496 C CA . TRP A 1 326 ? 36.927 53.384 -36.229 1.00 10.60 312 TRP A CA 1
ATOM 2497 C C . TRP A 1 326 ? 35.859 53.353 -35.122 1.00 10.81 312 TRP A C 1
ATOM 2498 O O . TRP A 1 326 ? 35.741 54.311 -34.384 1.00 10.49 312 TRP A O 1
ATOM 2509 N N . LEU A 1 327 ? 35.161 52.233 -34.935 1.00 11.70 313 LEU A N 1
ATOM 2510 C CA . LEU A 1 327 ? 34.108 52.156 -33.909 1.00 12.01 313 LEU A CA 1
ATOM 2511 C C . LEU A 1 327 ? 34.673 52.401 -32.499 1.00 10.75 313 LEU A C 1
ATOM 2512 O O . LEU A 1 327 ? 34.144 53.177 -31.745 1.00 11.49 313 LEU A O 1
ATOM 2517 N N . ARG A 1 328 ? 35.754 51.711 -32.142 1.00 9.91 314 ARG A N 1
ATOM 2518 C CA . ARG A 1 328 ? 36.523 52.075 -30.983 1.00 10.82 314 ARG A CA 1
ATOM 2519 C C . ARG A 1 328 ? 35.701 52.089 -29.721 1.00 10.87 314 ARG A C 1
ATOM 2520 O O . ARG A 1 328 ? 35.651 53.040 -28.945 1.00 10.92 314 ARG A O 1
ATOM 2528 N N . ASP A 1 329 ? 35.081 50.936 -29.510 1.00 10.25 315 ASP A N 1
ATOM 2529 C CA . ASP A 1 329 ? 34.384 50.608 -28.282 1.00 11.19 315 ASP A CA 1
ATOM 2530 C C . ASP A 1 329 ? 35.336 50.330 -27.117 1.00 10.73 315 ASP A C 1
ATOM 2531 O O . ASP A 1 329 ? 36.533 50.115 -27.344 1.00 11.23 315 ASP A O 1
ATOM 2536 N N . ARG A 1 330 ? 34.788 50.391 -25.888 1.00 11.13 316 ARG A N 1
ATOM 2537 C CA . ARG A 1 330 ? 35.430 49.928 -24.669 1.00 11.11 316 ARG A CA 1
ATOM 2538 C C . ARG A 1 330 ? 36.628 50.811 -24.328 1.00 11.08 316 ARG A C 1
ATOM 2539 O O . ARG A 1 330 ? 37.801 50.364 -24.257 1.00 11.26 316 ARG A O 1
ATOM 2547 N N . LEU A 1 331 ? 36.314 52.057 -24.028 1.00 10.50 317 LEU A N 1
ATOM 2548 C CA . LEU A 1 331 ? 37.322 53.020 -23.514 1.00 10.10 317 LEU A CA 1
ATOM 2549 C C . LEU A 1 331 ? 37.915 52.508 -22.199 1.00 9.43 317 LEU A C 1
ATOM 2550 O O . LEU A 1 331 ? 37.192 52.285 -21.252 1.00 10.60 317 LEU A O 1
ATOM 2555 N N A ASN A 1 332 ? 39.229 52.336 -22.149 0.50 9.19 318 ASN A N 1
ATOM 2556 N N B ASN A 1 332 ? 39.225 52.293 -22.155 0.50 8.82 318 ASN A N 1
ATOM 2557 C CA A ASN A 1 332 ? 39.877 51.768 -20.970 0.50 10.74 318 ASN A CA 1
ATOM 2558 C CA B ASN A 1 332 ? 39.859 51.771 -20.941 0.50 10.03 318 ASN A CA 1
ATOM 2559 C C A ASN A 1 332 ? 40.845 52.768 -20.343 0.50 10.41 318 ASN A C 1
ATOM 2560 C C B ASN A 1 332 ? 40.843 52.771 -20.341 0.50 10.18 318 ASN A C 1
ATOM 2561 O O A ASN A 1 332 ? 41.479 53.547 -21.047 0.50 10.71 318 ASN A O 1
ATOM 2562 O O B ASN A 1 332 ? 41.478 53.544 -21.053 0.50 10.53 318 ASN A O 1
ATOM 2571 N N . LEU A 1 333 ? 40.965 52.710 -19.021 1.00 10.98 319 LEU A N 1
ATOM 2572 C CA . LEU A 1 333 ? 41.819 53.574 -18.242 1.00 8.94 319 LEU A CA 1
ATOM 2573 C C . LEU A 1 333 ? 42.984 52.802 -17.624 1.00 9.78 319 LEU A C 1
ATOM 2574 O O . LEU A 1 333 ? 42.779 51.696 -17.107 1.00 9.96 319 LEU A O 1
ATOM 2579 N N . TRP A 1 334 ? 44.177 53.382 -17.694 1.00 10.08 320 TRP A N 1
ATOM 2580 C CA . TRP A 1 334 ? 45.404 52.775 -17.207 1.00 9.92 320 TRP A CA 1
ATOM 2581 C C . TRP A 1 334 ? 46.166 53.728 -16.258 1.00 9.75 320 TRP A C 1
ATOM 2582 O O . TRP A 1 334 ? 46.137 54.931 -16.418 1.00 10.03 320 TRP A O 1
ATOM 2593 N N . LEU A 1 335 ? 46.845 53.138 -15.269 1.00 8.64 321 LEU A N 1
ATOM 2594 C CA . LEU A 1 335 ? 47.616 53.825 -14.252 1.00 8.72 321 LEU A CA 1
ATOM 2595 C C . LEU A 1 335 ? 49.031 53.297 -14.278 1.00 8.80 321 LEU A C 1
ATOM 2596 O O . LEU A 1 335 ? 49.223 52.097 -14.253 1.00 9.60 321 LEU A O 1
ATOM 2601 N N . THR A 1 336 ? 50.000 54.196 -14.363 1.00 9.87 322 THR A N 1
ATOM 2602 C CA . THR A 1 336 ? 51.367 53.777 -14.342 1.00 10.07 322 THR A CA 1
ATOM 2603 C C . THR A 1 336 ? 52.266 54.754 -13.635 1.00 11.47 322 THR A C 1
ATOM 2604 O O . THR A 1 336 ? 52.047 55.965 -13.655 1.00 11.19 322 THR A O 1
ATOM 2608 N N . ASP A 1 337 ? 53.315 54.196 -13.001 1.00 11.33 323 ASP A N 1
ATOM 2609 C CA . ASP A 1 337 ? 54.346 54.977 -12.375 1.00 12.03 323 ASP A CA 1
ATOM 2610 C C . ASP A 1 337 ? 55.635 54.898 -13.166 1.00 12.66 323 ASP A C 1
ATOM 2611 O O . ASP A 1 337 ? 56.709 55.130 -12.621 1.00 12.69 323 ASP A O 1
ATOM 2616 N N . ASN A 1 338 ? 55.521 54.591 -14.471 1.00 11.69 324 ASN A N 1
ATOM 2617 C CA . ASN A 1 338 ? 56.680 54.417 -15.367 1.00 11.75 324 ASN A CA 1
ATOM 2618 C C . ASN A 1 338 ? 57.430 53.117 -15.108 1.00 11.95 324 ASN A C 1
ATOM 2619 O O . ASN A 1 338 ? 58.542 52.937 -15.660 1.00 13.79 324 ASN A O 1
ATOM 2624 N N . GLN A 1 339 ? 56.851 52.218 -14.278 1.00 11.40 325 GLN A N 1
ATOM 2625 C CA . GLN A 1 339 ? 57.421 50.936 -13.985 1.00 13.87 325 GLN A CA 1
ATOM 2626 C C . GLN A 1 339 ? 56.301 49.886 -14.122 1.00 13.03 325 GLN A C 1
ATOM 2627 O O . GLN A 1 339 ? 56.339 49.031 -15.007 1.00 12.55 325 GLN A O 1
ATOM 2633 N N . ARG A 1 340 ? 55.296 49.981 -13.259 1.00 12.07 326 ARG A N 1
ATOM 2634 C CA . ARG A 1 340 ? 54.179 49.062 -13.289 1.00 12.31 326 ARG A CA 1
ATOM 2635 C C . ARG A 1 340 ? 53.048 49.703 -14.129 1.00 9.74 326 ARG A C 1
ATOM 2636 O O . ARG A 1 340 ? 52.991 50.950 -14.239 1.00 11.04 326 ARG A O 1
ATOM 2644 N N . ILE A 1 341 ? 52.251 48.875 -14.746 1.00 10.85 327 ILE A N 1
ATOM 2645 C CA . ILE A 1 341 ? 51.179 49.363 -15.605 1.00 10.97 327 ILE A CA 1
ATOM 2646 C C . ILE A 1 341 ? 49.898 48.582 -15.252 1.00 11.63 327 ILE A C 1
ATOM 2647 O O . ILE A 1 341 ? 49.776 47.380 -15.543 1.00 11.44 327 ILE A O 1
ATOM 2652 N N . TYR A 1 342 ? 48.949 49.310 -14.650 1.00 10.98 328 TYR A N 1
ATOM 2653 C CA . TYR A 1 342 ? 47.719 48.718 -14.091 1.00 11.94 328 TYR A CA 1
ATOM 2654 C C . TYR A 1 342 ? 46.469 49.085 -14.916 1.00 11.69 328 TYR A C 1
ATOM 2655 O O . TYR A 1 342 ? 46.260 50.251 -15.266 1.00 11.22 328 TYR A O 1
ATOM 2664 N N . ASN A 1 343 ? 45.675 48.078 -15.246 1.00 11.23 329 ASN A N 1
ATOM 2665 C CA . ASN A 1 343 ? 44.430 48.304 -15.968 1.00 12.26 329 ASN A CA 1
ATOM 2666 C C . ASN A 1 343 ? 43.364 48.670 -14.945 1.00 12.38 329 ASN A C 1
ATOM 2667 O O . ASN A 1 343 ? 42.918 47.796 -14.207 1.00 13.67 329 ASN A O 1
ATOM 2672 N N . VAL A 1 344 ? 42.982 49.950 -14.883 1.00 11.50 330 VAL A N 1
ATOM 2673 C CA . VAL A 1 344 ? 41.956 50.395 -13.891 1.00 11.83 330 VAL A CA 1
ATOM 2674 C C . VAL A 1 344 ? 40.613 49.830 -14.321 1.00 13.66 330 VAL A C 1
ATOM 2675 O O . VAL A 1 344 ? 39.803 49.347 -13.470 1.00 14.88 330 VAL A O 1
ATOM 2679 N N . GLY A 1 345 ? 40.391 49.807 -15.632 1.00 14.06 331 GLY A N 1
ATOM 2680 C CA . GLY A 1 345 ? 39.258 49.133 -16.228 1.00 14.63 331 GLY A CA 1
ATOM 2681 C C . GLY A 1 345 ? 38.526 49.934 -17.297 1.00 15.09 331 GLY A C 1
ATOM 2682 O O . GLY A 1 345 ? 39.043 50.908 -17.839 1.00 12.54 331 GLY A O 1
ATOM 2683 N N . GLN A 1 346 ? 37.300 49.495 -17.608 1.00 15.09 332 GLN A N 1
ATOM 2684 C CA . GLN A 1 346 ? 36.529 50.110 -18.661 1.00 14.26 332 GLN A CA 1
ATOM 2685 C C . GLN A 1 346 ? 35.694 51.267 -18.151 1.00 14.62 332 GLN A C 1
ATOM 2686 O O . GLN A 1 346 ? 34.893 51.128 -17.228 1.00 13.49 332 GLN A O 1
ATOM 2692 N N . VAL A 1 347 ? 35.944 52.447 -18.727 1.00 11.28 333 VAL A N 1
ATOM 2693 C CA . VAL A 1 347 ? 35.274 53.677 -18.359 1.00 12.04 333 VAL A CA 1
ATOM 2694 C C . VAL A 1 347 ? 33.903 53.758 -19.057 1.00 11.35 333 VAL A C 1
ATOM 2695 O O . VAL A 1 347 ? 32.931 54.214 -18.445 1.00 12.52 333 VAL A O 1
ATOM 2699 N N . SER A 1 348 ? 33.853 53.324 -20.328 1.00 11.45 334 SER A N 1
ATOM 2700 C CA . SER A 1 348 ? 32.616 53.387 -21.065 1.00 11.51 334 SER A CA 1
ATOM 2701 C C . SER A 1 348 ? 31.683 52.275 -20.581 1.00 12.32 334 SER A C 1
ATOM 2702 O O . SER A 1 348 ? 32.067 51.429 -19.765 1.00 12.73 334 SER A O 1
ATOM 2705 N N . ILE A 1 349 ? 30.459 52.301 -21.102 1.00 13.45 335 ILE A N 1
ATOM 2706 C CA . ILE A 1 349 ? 29.418 51.365 -20.687 1.00 14.92 335 ILE A CA 1
ATOM 2707 C C . ILE A 1 349 ? 29.074 50.336 -21.729 1.00 14.08 335 ILE A C 1
ATOM 2708 O O . ILE A 1 349 ? 28.784 50.621 -22.894 1.00 15.07 335 ILE A O 1
ATOM 2713 N N . GLY A 1 350 ? 29.160 49.074 -21.299 1.00 14.83 336 GLY A N 1
ATOM 2714 C CA . GLY A 1 350 ? 28.886 47.962 -22.171 1.00 15.18 336 GLY A CA 1
ATOM 2715 C C . GLY A 1 350 ? 29.688 48.009 -23.445 1.00 14.57 336 GLY A C 1
ATOM 2716 O O . GLY A 1 350 ? 30.870 48.212 -23.401 1.00 15.32 336 GLY A O 1
ATOM 2717 N N . ASP A 1 351 ? 29.047 47.765 -24.575 1.00 14.66 337 ASP A N 1
ATOM 2718 C CA . ASP A 1 351 ? 29.727 47.718 -25.849 1.00 15.49 337 ASP A CA 1
ATOM 2719 C C . ASP A 1 351 ? 29.548 49.038 -26.654 1.00 14.23 337 ASP A C 1
ATOM 2720 O O . ASP A 1 351 ? 29.739 49.034 -27.822 1.00 14.26 337 ASP A O 1
ATOM 2725 N N . GLU A 1 352 ? 29.223 50.143 -26.003 1.00 12.77 338 GLU A N 1
ATOM 2726 C CA . GLU A 1 352 ? 29.063 51.383 -26.738 1.00 12.71 338 GLU A CA 1
ATOM 2727 C C . GLU A 1 352 ? 30.388 51.784 -27.379 1.00 12.88 338 GLU A C 1
ATOM 2728 O O . GLU A 1 352 ? 31.477 51.455 -26.881 1.00 13.89 338 GLU A O 1
ATOM 2734 N N . ASN A 1 353 ? 30.291 52.437 -28.507 1.00 12.54 339 ASN A N 1
ATOM 2735 C CA . ASN A 1 353 ? 31.454 52.985 -29.213 1.00 12.15 339 ASN A CA 1
ATOM 2736 C C . ASN A 1 353 ? 31.873 54.241 -28.446 1.00 12.67 339 ASN A C 1
ATOM 2737 O O . ASN A 1 353 ? 31.032 55.075 -28.151 1.00 11.92 339 ASN A O 1
ATOM 2742 N N . SER A 1 354 ? 33.171 54.412 -28.128 1.00 10.28 340 SER A N 1
ATOM 2743 C CA . SER A 1 354 ? 33.573 55.431 -27.186 1.00 10.28 340 SER A CA 1
ATOM 2744 C C . SER A 1 354 ? 35.057 55.716 -27.397 1.00 10.14 340 SER A C 1
ATOM 2745 O O . SER A 1 354 ? 35.910 55.212 -26.673 1.00 13.10 340 SER A O 1
ATOM 2748 N N . ALA A 1 355 ? 35.388 56.491 -28.416 1.00 9.23 341 ALA A N 1
ATOM 2749 C CA . ALA A 1 355 ? 36.780 56.554 -28.848 1.00 9.19 341 ALA A CA 1
ATOM 2750 C C . ALA A 1 355 ? 37.634 57.593 -28.105 1.00 9.53 341 ALA A C 1
ATOM 2751 O O . ALA A 1 355 ? 38.584 57.256 -27.380 1.00 11.34 341 ALA A O 1
ATOM 2753 N N A TYR A 1 356 ? 37.337 58.873 -28.321 0.50 7.65 342 TYR A N 1
ATOM 2754 N N B TYR A 1 356 ? 37.257 58.853 -28.237 0.50 8.50 342 TYR A N 1
ATOM 2755 C CA A TYR A 1 356 ? 38.175 59.932 -27.742 0.50 7.38 342 TYR A CA 1
ATOM 2756 C CA B TYR A 1 356 ? 38.099 59.940 -27.750 0.50 8.72 342 TYR A CA 1
ATOM 2757 C C A TYR A 1 356 ? 37.736 60.343 -26.313 0.50 7.71 342 TYR A C 1
ATOM 2758 C C B TYR A 1 356 ? 37.723 60.379 -26.325 0.50 8.17 342 TYR A C 1
ATOM 2759 O O A TYR A 1 356 ? 36.555 60.238 -25.911 0.50 8.02 342 TYR A O 1
ATOM 2760 O O B TYR A 1 356 ? 36.541 60.313 -25.918 0.50 8.35 342 TYR A O 1
ATOM 2777 N N . SER A 1 357 ? 38.719 60.824 -25.556 1.00 7.09 343 SER A N 1
ATOM 2778 C CA . SER A 1 357 ? 38.504 61.063 -24.163 1.00 7.44 343 SER A CA 1
ATOM 2779 C C . SER A 1 357 ? 39.449 62.058 -23.503 1.00 9.24 343 SER A C 1
ATOM 2780 O O . SER A 1 357 ? 40.512 62.389 -24.035 1.00 8.94 343 SER A O 1
ATOM 2783 N N . SER A 1 358 ? 39.095 62.496 -22.312 1.00 8.04 344 SER A N 1
ATOM 2784 C CA . SER A 1 358 ? 39.878 63.442 -21.580 1.00 7.66 344 SER A CA 1
ATOM 2785 C C . SER A 1 358 ? 39.638 63.270 -20.113 1.00 8.56 344 SER A C 1
ATOM 2786 O O . SER A 1 358 ? 38.522 63.390 -19.652 1.00 8.46 344 SER A O 1
ATOM 2789 N N . VAL A 1 359 ? 40.702 62.948 -19.366 1.00 8.45 345 VAL A N 1
ATOM 2790 C CA . VAL A 1 359 ? 40.605 62.669 -17.947 1.00 9.62 345 VAL A CA 1
ATOM 2791 C C . VAL A 1 359 ? 41.140 63.816 -17.127 1.00 9.92 345 VAL A C 1
ATOM 2792 O O . VAL A 1 359 ? 42.241 64.342 -17.403 1.00 8.87 345 VAL A O 1
ATOM 2796 N N . LEU A 1 360 ? 40.367 64.253 -16.131 1.00 10.30 346 LEU A N 1
ATOM 2797 C CA . LEU A 1 360 ? 40.760 65.333 -15.285 1.00 9.32 346 LEU A CA 1
ATOM 2798 C C . LEU A 1 360 ? 40.680 64.871 -13.809 1.00 10.95 346 LEU A C 1
ATOM 2799 O O . LEU A 1 360 ? 39.677 64.307 -13.378 1.00 11.01 346 LEU A O 1
ATOM 2804 N N . TYR A 1 361 ? 41.738 65.191 -13.071 1.00 10.22 347 TYR A N 1
ATOM 2805 C CA . TYR A 1 361 ? 41.850 64.967 -11.628 1.00 10.93 347 TYR A CA 1
ATOM 2806 C C . TYR A 1 361 ? 41.859 66.353 -10.997 1.00 11.97 347 TYR A C 1
ATOM 2807 O O . TYR A 1 361 ? 42.771 67.163 -11.191 1.00 10.60 347 TYR A O 1
ATOM 2816 N N . LYS A 1 362 ? 40.794 66.633 -10.279 1.00 12.98 348 LYS A N 1
ATOM 2817 C CA . LYS A 1 362 ? 40.590 67.957 -9.690 1.00 13.31 348 LYS A CA 1
ATOM 2818 C C . LYS A 1 362 ? 40.007 67.832 -8.284 1.00 13.70 348 LYS A C 1
ATOM 2819 O O . LYS A 1 362 ? 38.989 67.172 -8.125 1.00 15.18 348 LYS A O 1
ATOM 2825 N N . ASP A 1 363 ? 40.660 68.484 -7.325 1.00 14.01 349 ASP A N 1
ATOM 2826 C CA . ASP A 1 363 ? 40.200 68.483 -5.911 1.00 15.02 349 ASP A CA 1
ATOM 2827 C C . ASP A 1 363 ? 39.951 67.056 -5.443 1.00 14.55 349 ASP A C 1
ATOM 2828 O O . ASP A 1 363 ? 38.943 66.747 -4.783 1.00 14.17 349 ASP A O 1
ATOM 2833 N N . ASP A 1 364 ? 40.850 66.158 -5.817 1.00 13.01 350 ASP A N 1
ATOM 2834 C CA . ASP A 1 364 ? 40.789 64.753 -5.403 1.00 14.82 350 ASP A CA 1
ATOM 2835 C C . ASP A 1 364 ? 39.550 64.030 -5.894 1.00 15.14 350 ASP A C 1
ATOM 2836 O O . ASP A 1 364 ? 39.065 63.053 -5.273 1.00 16.10 350 ASP A O 1
ATOM 2841 N N . LYS A 1 365 ? 39.050 64.447 -7.061 1.00 13.46 351 LYS A N 1
ATOM 2842 C CA . LYS A 1 365 ? 37.975 63.747 -7.713 1.00 13.14 351 LYS A CA 1
ATOM 2843 C C . LYS A 1 365 ? 38.419 63.525 -9.163 1.00 12.44 351 LYS A C 1
ATOM 2844 O O . LYS A 1 365 ? 39.138 64.336 -9.726 1.00 10.92 351 LYS A O 1
ATOM 2850 N N . LEU A 1 366 ? 38.020 62.406 -9.733 1.00 11.68 352 LEU A N 1
ATOM 2851 C CA . LEU A 1 366 ? 38.401 62.009 -11.092 1.00 10.65 352 LEU A CA 1
ATOM 2852 C C . LEU A 1 366 ? 37.223 62.133 -12.020 1.00 10.95 352 LEU A C 1
ATOM 2853 O O . LEU A 1 366 ? 36.119 61.691 -11.698 1.00 10.50 352 LEU A O 1
ATOM 2858 N N . TYR A 1 367 ? 37.450 62.712 -13.216 1.00 10.13 353 TYR A N 1
ATOM 2859 C CA . TYR A 1 367 ? 36.372 62.876 -14.149 1.00 9.64 353 TYR A CA 1
ATOM 2860 C C . TYR A 1 367 ? 36.855 62.494 -15.529 1.00 9.98 353 TYR A C 1
ATOM 2861 O O . TYR A 1 367 ? 38.083 62.490 -15.797 1.00 10.53 353 TYR A O 1
ATOM 2870 N N . CYS A 1 368 ? 35.896 62.164 -16.393 1.00 10.23 354 CYS A N 1
ATOM 2871 C CA . CYS A 1 368 ? 36.253 61.851 -17.787 1.00 10.65 354 CYS A CA 1
ATOM 2872 C C . CYS A 1 368 ? 35.203 62.424 -18.691 1.00 10.38 354 CYS A C 1
ATOM 2873 O O . CYS A 1 368 ? 34.000 62.160 -18.523 1.00 10.71 354 CYS A O 1
ATOM 2876 N N . LEU A 1 369 ? 35.619 63.248 -19.684 1.00 9.04 355 LEU A N 1
ATOM 2877 C CA . LEU A 1 369 ? 34.709 63.688 -20.724 1.00 8.91 355 LEU A CA 1
ATOM 2878 C C . LEU A 1 369 ? 35.028 62.797 -21.930 1.00 8.78 355 LEU A C 1
ATOM 2879 O O . LEU A 1 369 ? 36.182 62.801 -22.412 1.00 9.24 355 LEU A O 1
ATOM 2884 N N . HIS A 1 370 ? 34.096 62.038 -22.452 1.00 9.88 356 HIS A N 1
ATOM 2885 C CA . HIS A 1 370 ? 34.399 61.133 -23.540 1.00 7.97 356 HIS A CA 1
ATOM 2886 C C . HIS A 1 370 ? 33.262 60.947 -24.528 1.00 9.66 356 HIS A C 1
ATOM 2887 O O . HIS A 1 370 ? 32.133 61.238 -24.254 1.00 10.29 356 HIS A O 1
ATOM 2894 N N . GLU A 1 371 ? 33.626 60.543 -25.724 1.00 9.30 357 GLU A N 1
ATOM 2895 C CA . GLU A 1 371 ? 32.670 60.296 -26.760 1.00 9.32 357 GLU A CA 1
ATOM 2896 C C . GLU A 1 371 ? 31.844 59.071 -26.547 1.00 8.86 357 GLU A C 1
ATOM 2897 O O . GLU A 1 371 ? 32.293 58.065 -26.015 1.00 10.80 357 GLU A O 1
ATOM 2903 N N . ILE A 1 372 ? 30.596 59.154 -27.005 1.00 9.24 358 ILE A N 1
ATOM 2904 C CA . ILE A 1 372 ? 29.781 57.973 -27.274 1.00 9.58 358 ILE A CA 1
ATOM 2905 C C . ILE A 1 372 ? 29.264 58.180 -28.677 1.00 9.23 358 ILE A C 1
ATOM 2906 O O . ILE A 1 372 ? 28.887 59.280 -29.048 1.00 10.60 358 ILE A O 1
ATOM 2911 N N . ASN A 1 373 ? 29.228 57.121 -29.466 1.00 10.77 359 ASN A N 1
ATOM 2912 C CA . ASN A 1 373 ? 28.872 57.124 -30.870 1.00 10.42 359 ASN A CA 1
ATOM 2913 C C . ASN A 1 373 ? 27.865 56.037 -31.201 1.00 10.82 359 ASN A C 1
ATOM 2914 O O . ASN A 1 373 ? 28.148 54.870 -30.994 1.00 11.22 359 ASN A O 1
ATOM 2919 N N . SER A 1 374 ? 26.687 56.461 -31.685 1.00 11.90 360 SER A N 1
ATOM 2920 C CA . SER A 1 374 ? 25.705 55.524 -32.246 1.00 13.17 360 SER A CA 1
ATOM 2921 C C . SER A 1 374 ? 25.369 56.002 -33.640 1.00 11.72 360 SER A C 1
ATOM 2922 O O . SER A 1 374 ? 24.981 57.179 -33.819 1.00 12.28 360 SER A O 1
ATOM 2925 N N . ASN A 1 375 ? 25.581 55.140 -34.637 1.00 13.03 361 ASN A N 1
ATOM 2926 C CA . ASN A 1 375 ? 25.258 55.460 -36.001 1.00 14.65 361 ASN A CA 1
ATOM 2927 C C . ASN A 1 375 ? 25.955 56.721 -36.528 1.00 13.38 361 ASN A C 1
ATOM 2928 O O . ASN A 1 375 ? 25.387 57.491 -37.268 1.00 13.33 361 ASN A O 1
ATOM 2933 N N . GLU A 1 376 ? 27.188 56.929 -36.068 1.00 12.21 362 GLU A N 1
ATOM 2934 C CA . GLU A 1 376 ? 27.982 58.117 -36.424 1.00 10.25 362 GLU A CA 1
ATOM 2935 C C . GLU A 1 376 ? 27.345 59.449 -36.025 1.00 10.10 362 GLU A C 1
ATOM 2936 O O . GLU A 1 376 ? 27.523 60.500 -36.690 1.00 11.06 362 GLU A O 1
ATOM 2942 N N . VAL A 1 377 ? 26.612 59.392 -34.903 1.00 10.16 363 VAL A N 1
ATOM 2943 C CA . VAL A 1 377 ? 26.111 60.589 -34.214 1.00 10.11 363 VAL A CA 1
ATOM 2944 C C . VAL A 1 377 ? 26.793 60.567 -32.822 1.00 11.09 363 VAL A C 1
ATOM 2945 O O . VAL A 1 377 ? 26.678 59.600 -32.070 1.00 11.00 363 VAL A O 1
ATOM 2949 N N . TYR A 1 378 ? 27.545 61.623 -32.476 1.00 8.97 364 TYR A N 1
ATOM 2950 C CA . TYR A 1 378 ? 28.387 61.571 -31.283 1.00 8.54 364 TYR A CA 1
ATOM 2951 C C . TYR A 1 378 ? 28.005 62.563 -30.225 1.00 7.56 364 TYR A C 1
ATOM 2952 O O . TYR A 1 378 ? 27.756 63.766 -30.519 1.00 9.07 364 TYR A O 1
ATOM 2961 N N . SER A 1 379 ? 27.862 62.095 -28.989 1.00 7.70 365 SER A N 1
ATOM 2962 C CA . SER A 1 379 ? 27.770 62.996 -27.820 1.00 7.70 365 SER A CA 1
ATOM 2963 C C . SER A 1 379 ? 29.032 62.906 -27.007 1.00 8.96 365 SER A C 1
ATOM 2964 O O . SER A 1 379 ? 29.816 62.019 -27.246 1.00 9.88 365 SER A O 1
ATOM 2967 N N . LEU A 1 380 ? 29.236 63.850 -26.085 1.00 9.27 366 LEU A N 1
ATOM 2968 C CA . LEU A 1 380 ? 30.281 63.751 -25.058 1.00 8.51 366 LEU A CA 1
ATOM 2969 C C . LEU A 1 380 ? 29.557 63.583 -23.718 1.00 8.02 366 LEU A C 1
ATOM 2970 O O . LEU A 1 380 ? 28.699 64.399 -23.379 1.00 10.08 366 LEU A O 1
ATOM 2975 N N . VAL A 1 381 ? 29.893 62.509 -23.024 1.00 9.46 367 VAL A N 1
ATOM 2976 C CA . VAL A 1 381 ? 29.360 62.304 -21.698 1.00 9.15 367 VAL A CA 1
ATOM 2977 C C . VAL A 1 381 ? 30.385 62.812 -20.723 1.00 10.07 367 VAL A C 1
ATOM 2978 O O . VAL A 1 381 ? 31.596 62.753 -21.003 1.00 10.32 367 VAL A O 1
ATOM 2982 N N . PHE A 1 382 ? 29.920 63.284 -19.578 1.00 9.35 368 PHE A N 1
ATOM 2983 C CA . PHE A 1 382 ? 30.768 63.812 -18.493 1.00 9.65 368 PHE A CA 1
ATOM 2984 C C . PHE A 1 382 ? 30.597 62.844 -17.314 1.00 10.80 368 PHE A C 1
ATOM 2985 O O . PHE A 1 382 ? 29.537 62.847 -16.709 1.00 9.70 368 PHE A O 1
ATOM 2993 N N . ALA A 1 383 ? 31.637 62.041 -17.055 1.00 10.34 369 ALA A N 1
ATOM 2994 C CA . ALA A 1 383 ? 31.599 60.940 -16.068 1.00 11.55 369 ALA A CA 1
ATOM 2995 C C . ALA A 1 383 ? 32.343 61.285 -14.810 1.00 11.85 369 ALA A C 1
ATOM 2996 O O . ALA A 1 383 ? 33.457 61.806 -14.826 1.00 12.15 369 ALA A O 1
ATOM 2998 N N . ARG A 1 384 ? 31.710 60.963 -13.673 1.00 12.08 370 ARG A N 1
ATOM 2999 C CA . ARG A 1 384 ? 32.306 61.089 -12.342 1.00 11.94 370 ARG A CA 1
ATOM 3000 C C . ARG A 1 384 ? 32.912 59.692 -11.997 1.00 13.03 370 ARG A C 1
ATOM 3001 O O . ARG A 1 384 ? 32.214 58.757 -11.731 1.00 14.44 370 ARG A O 1
ATOM 3009 N N . LEU A 1 385 ? 34.228 59.537 -12.140 1.00 12.40 371 LEU A N 1
ATOM 3010 C CA . LEU A 1 385 ? 34.868 58.229 -12.009 1.00 13.36 371 LEU A CA 1
ATOM 3011 C C . LEU A 1 385 ? 35.181 57.922 -10.552 1.00 13.97 371 LEU A C 1
ATOM 3012 O O . LEU A 1 385 ? 36.323 57.954 -10.111 1.00 11.61 371 LEU A O 1
ATOM 3017 N N . VAL A 1 386 ? 34.119 57.669 -9.802 1.00 13.48 372 VAL A N 1
ATOM 3018 C CA . VAL A 1 386 ? 34.215 57.347 -8.402 1.00 13.27 372 VAL A CA 1
ATOM 3019 C C . VAL A 1 386 ? 34.823 55.953 -8.146 1.00 12.53 372 VAL A C 1
ATOM 3020 O O . VAL A 1 386 ? 35.785 55.859 -7.380 1.00 12.66 372 VAL A O 1
ATOM 3024 N N . GLY A 1 387 ? 34.288 54.933 -8.767 1.00 13.14 373 GLY A N 1
ATOM 3025 C CA . GLY A 1 387 ? 34.787 53.553 -8.664 1.00 13.59 373 GLY A CA 1
ATOM 3026 C C . GLY A 1 387 ? 36.222 53.497 -9.098 1.00 13.59 373 GLY A C 1
ATOM 3027 O O . GLY A 1 387 ? 37.059 52.895 -8.419 1.00 14.86 373 GLY A O 1
ATOM 3028 N N . GLU A 1 388 ? 36.547 54.207 -10.171 1.00 12.87 374 GLU A N 1
ATOM 3029 C CA . GLU A 1 388 ? 37.936 54.167 -10.714 1.00 12.01 374 GLU A CA 1
ATOM 3030 C C . GLU A 1 388 ? 38.969 54.790 -9.790 1.00 11.69 374 GLU A C 1
ATOM 3031 O O . GLU A 1 388 ? 40.073 54.227 -9.609 1.00 11.74 374 GLU A O 1
ATOM 3037 N N . LEU A 1 389 ? 38.631 55.888 -9.146 1.00 11.57 375 LEU A N 1
ATOM 3038 C CA . LEU A 1 389 ? 39.564 56.530 -8.261 1.00 13.11 375 LEU A CA 1
ATOM 3039 C C . LEU A 1 389 ? 39.752 55.649 -7.034 1.00 14.71 375 LEU A C 1
ATOM 3040 O O . LEU A 1 389 ? 40.871 55.508 -6.527 1.00 14.71 375 LEU A O 1
ATOM 3045 N N . ARG A 1 390 ? 38.679 55.002 -6.600 1.00 16.33 376 ARG A N 1
ATOM 3046 C CA . ARG A 1 390 ? 38.783 54.052 -5.470 1.00 16.59 376 ARG A CA 1
ATOM 3047 C C . ARG A 1 390 ? 39.800 52.920 -5.751 1.00 16.32 376 ARG A C 1
ATOM 3048 O O . ARG A 1 390 ? 40.678 52.649 -4.921 1.00 16.58 376 ARG A O 1
ATOM 3056 N N . ILE A 1 391 ? 39.707 52.323 -6.939 1.00 14.62 377 ILE A N 1
ATOM 3057 C CA . ILE A 1 391 ? 40.657 51.292 -7.359 1.00 14.43 377 ILE A CA 1
ATOM 3058 C C . ILE A 1 391 ? 42.069 51.866 -7.476 1.00 14.05 377 ILE A C 1
ATOM 3059 O O . ILE A 1 391 ? 43.040 51.229 -7.080 1.00 13.25 377 ILE A O 1
ATOM 3064 N N . ILE A 1 392 ? 42.191 53.057 -8.061 1.00 12.00 378 ILE A N 1
ATOM 3065 C CA . ILE A 1 392 ? 43.498 53.670 -8.215 1.00 12.25 378 ILE A CA 1
ATOM 3066 C C . ILE A 1 392 ? 44.164 53.884 -6.872 1.00 13.28 378 ILE A C 1
ATOM 3067 O O . ILE A 1 392 ? 45.336 53.538 -6.689 1.00 14.77 378 ILE A O 1
ATOM 3072 N N . LYS A 1 393 ? 43.433 54.396 -5.887 1.00 13.65 379 LYS A N 1
ATOM 3073 C CA . LYS A 1 393 ? 44.039 54.655 -4.583 1.00 14.07 379 LYS A CA 1
ATOM 3074 C C . LYS A 1 393 ? 44.433 53.304 -3.925 1.00 13.44 379 LYS A C 1
ATOM 3075 O O . LYS A 1 393 ? 45.494 53.233 -3.289 1.00 15.45 379 LYS A O 1
ATOM 3081 N N . SER A 1 394 ? 43.630 52.282 -4.111 1.00 13.41 380 SER A N 1
ATOM 3082 C CA . SER A 1 394 ? 43.948 50.955 -3.574 1.00 13.71 380 SER A CA 1
ATOM 3083 C C . SER A 1 394 ? 45.247 50.435 -4.138 1.00 14.01 380 SER A C 1
ATOM 3084 O O . SER A 1 394 ? 46.144 49.973 -3.406 1.00 14.69 380 SER A O 1
ATOM 3087 N N . VAL A 1 395 ? 45.385 50.526 -5.457 1.00 11.82 381 VAL A N 1
ATOM 3088 C CA . VAL A 1 395 ? 46.568 50.016 -6.106 1.00 12.94 381 VAL A CA 1
ATOM 3089 C C . VAL A 1 395 ? 47.782 50.828 -5.690 1.00 12.29 381 VAL A C 1
ATOM 3090 O O . VAL A 1 395 ? 48.860 50.251 -5.421 1.00 12.56 381 VAL A O 1
ATOM 3094 N N . LEU A 1 396 ? 47.657 52.160 -5.700 1.00 12.76 382 LEU A N 1
ATOM 3095 C CA . LEU A 1 396 ? 48.769 53.019 -5.281 1.00 13.35 382 LEU A CA 1
ATOM 3096 C C . LEU A 1 396 ? 49.215 52.732 -3.847 1.00 14.26 382 LEU A C 1
ATOM 3097 O O . LEU A 1 396 ? 50.389 52.882 -3.528 1.00 14.03 382 LEU A O 1
ATOM 3102 N N . GLN A 1 397 ? 48.277 52.344 -2.992 1.00 15.79 383 GLN A N 1
ATOM 3103 C CA . GLN A 1 397 ? 48.664 52.036 -1.597 1.00 17.50 383 GLN A CA 1
ATOM 3104 C C . GLN A 1 397 ? 49.421 50.709 -1.550 1.00 17.11 383 GLN A C 1
ATOM 3105 O O . GLN A 1 397 ? 50.391 50.590 -0.795 1.00 16.81 383 GLN A O 1
ATOM 3111 N N . SER A 1 398 ? 49.047 49.757 -2.410 1.00 15.95 384 SER A N 1
ATOM 3112 C CA . SER A 1 398 ? 49.810 48.501 -2.526 1.00 15.72 384 SER A CA 1
ATOM 3113 C C . SER A 1 398 ? 51.222 48.792 -3.048 1.00 15.64 384 SER A C 1
ATOM 3114 O O . SER A 1 398 ? 52.232 48.302 -2.498 1.00 14.65 384 SER A O 1
ATOM 3117 N N . TRP A 1 399 ? 51.341 49.632 -4.073 1.00 13.80 385 TRP A N 1
ATOM 3118 C CA . TRP A 1 399 ? 52.702 49.976 -4.551 1.00 12.78 385 TRP A CA 1
ATOM 3119 C C . TRP A 1 399 ? 53.539 50.596 -3.461 1.00 13.99 385 TRP A C 1
ATOM 3120 O O . TRP A 1 399 ? 54.720 50.300 -3.320 1.00 14.34 385 TRP A O 1
ATOM 3131 N N . LYS A 1 400 ? 52.958 51.562 -2.769 1.00 14.63 386 LYS A N 1
ATOM 3132 C CA . LYS A 1 400 ? 53.632 52.233 -1.696 1.00 16.02 386 LYS A CA 1
ATOM 3133 C C . LYS A 1 400 ? 54.030 51.245 -0.601 1.00 15.87 386 LYS A C 1
ATOM 3134 O O . LYS A 1 400 ? 55.163 51.323 -0.118 1.00 17.44 386 LYS A O 1
ATOM 3140 N N . ASN A 1 401 ? 53.137 50.327 -0.258 1.00 16.89 387 ASN A N 1
ATOM 3141 C CA . ASN A 1 401 ? 53.345 49.417 0.845 1.00 17.87 387 ASN A CA 1
ATOM 3142 C C . ASN A 1 401 ? 54.519 48.488 0.547 1.00 17.51 387 ASN A C 1
ATOM 3143 O O . ASN A 1 401 ? 55.462 48.396 1.351 1.00 17.88 387 ASN A O 1
ATOM 3148 N N . TRP A 1 402 ? 54.557 47.945 -0.662 1.00 15.46 388 TRP A N 1
ATOM 3149 C CA . TRP A 1 402 ? 55.611 46.988 -0.998 1.00 15.27 388 TRP A CA 1
ATOM 3150 C C . TRP A 1 402 ? 56.930 47.652 -1.258 1.00 15.58 388 TRP A C 1
ATOM 3151 O O . TRP A 1 402 ? 57.990 47.096 -0.867 1.00 15.60 388 TRP A O 1
ATOM 3162 N N . ASP A 1 403 ? 56.935 48.838 -1.864 1.00 15.63 389 ASP A N 1
ATOM 3163 C CA . ASP A 1 403 ? 58.183 49.532 -2.042 1.00 16.38 389 ASP A CA 1
ATOM 3164 C C . ASP A 1 403 ? 58.746 49.833 -0.679 1.00 17.60 389 ASP A C 1
ATOM 3165 O O . ASP A 1 403 ? 59.925 49.649 -0.475 1.00 16.94 389 ASP A O 1
ATOM 3170 N N . SER A 1 404 ? 57.871 50.276 0.229 1.00 17.72 390 SER A N 1
ATOM 3171 C CA . SER A 1 404 ? 58.273 50.607 1.595 1.00 18.99 390 SER A CA 1
ATOM 3172 C C . SER A 1 404 ? 58.786 49.365 2.315 1.00 17.84 390 SER A C 1
ATOM 3173 O O . SER A 1 404 ? 59.815 49.417 2.972 1.00 20.83 390 SER A O 1
ATOM 3176 N N . HIS A 1 405 ? 58.087 48.258 2.192 1.00 18.68 391 HIS A N 1
ATOM 3177 C CA . HIS A 1 405 ? 58.527 47.013 2.793 1.00 17.98 391 HIS A CA 1
ATOM 3178 C C . HIS A 1 405 ? 59.981 46.686 2.362 1.00 20.44 391 HIS A C 1
ATOM 3179 O O . HIS A 1 405 ? 60.898 46.423 3.196 1.00 20.15 391 HIS A O 1
ATOM 3186 N N . LEU A 1 406 ? 60.222 46.735 1.056 1.00 17.51 392 LEU A N 1
ATOM 3187 C CA . LEU A 1 406 ? 61.542 46.312 0.552 1.00 17.99 392 LEU A CA 1
ATOM 3188 C C . LEU A 1 406 ? 62.616 47.298 0.942 1.00 17.86 392 LEU A C 1
ATOM 3189 O O . LEU A 1 406 ? 63.706 46.922 1.399 1.00 18.01 392 LEU A O 1
ATOM 3194 N N . SER A 1 407 ? 62.339 48.574 0.753 1.00 19.44 393 SER A N 1
ATOM 3195 C CA . SER A 1 407 ? 63.271 49.614 1.106 1.00 20.63 393 SER A CA 1
ATOM 3196 C C . SER A 1 407 ? 63.640 49.662 2.581 1.00 20.09 393 SER A C 1
ATOM 3197 O O . SER A 1 407 ? 64.708 50.102 2.886 1.00 21.07 393 SER A O 1
ATOM 3200 N N . SER A 1 408 ? 62.759 49.191 3.454 1.00 20.82 394 SER A N 1
ATOM 3201 C CA . SER A 1 408 ? 62.899 49.343 4.920 1.00 21.89 394 SER A CA 1
ATOM 3202 C C . SER A 1 408 ? 63.771 48.252 5.531 1.00 22.26 394 SER A C 1
ATOM 3203 O O . SER A 1 408 ? 64.150 48.330 6.693 1.00 23.01 394 SER A O 1
ATOM 3206 N N . ILE A 1 409 ? 63.999 47.203 4.770 1.00 21.02 395 ILE A N 1
ATOM 3207 C CA . ILE A 1 409 ? 64.721 46.032 5.237 1.00 20.98 395 ILE A CA 1
ATOM 3208 C C . ILE A 1 409 ? 66.143 46.389 5.526 1.00 21.04 395 ILE A C 1
ATOM 3209 O O . ILE A 1 409 ? 66.826 47.075 4.743 1.00 20.50 395 ILE A O 1
ATOM 3214 N N . CYS A 1 410 ? 66.587 45.965 6.708 1.00 22.64 396 CYS A N 1
ATOM 3215 C CA . CYS A 1 410 ? 67.955 46.200 7.129 1.00 22.64 396 CYS A CA 1
ATOM 3216 C C . CYS A 1 410 ? 68.723 45.014 6.565 1.00 21.61 396 CYS A C 1
ATOM 3217 O O . CYS A 1 410 ? 68.613 43.877 7.038 1.00 21.56 396 CYS A O 1
ATOM 3220 N N . THR A 1 411 ? 69.489 45.245 5.508 1.00 21.99 397 THR A N 1
ATOM 3221 C CA . THR A 1 411 ? 70.121 44.121 4.857 1.00 22.07 397 THR A CA 1
ATOM 3222 C C . THR A 1 411 ? 71.431 43.818 5.591 1.00 23.77 397 THR A C 1
ATOM 3223 O O . THR A 1 411 ? 72.008 44.715 6.259 1.00 22.86 397 THR A O 1
ATOM 3227 N N . PRO A 1 412 ? 71.843 42.546 5.530 1.00 26.57 398 PRO A N 1
ATOM 3228 C CA . PRO A 1 412 ? 73.101 42.096 6.136 1.00 28.35 398 PRO A CA 1
ATOM 3229 C C . PRO A 1 412 ? 74.273 43.013 5.828 1.00 30.04 398 PRO A C 1
ATOM 3230 O O . PRO A 1 412 ? 74.627 43.257 4.683 1.00 30.19 398 PRO A O 1
ATOM 3234 N N . ALA A 1 413 ? 74.904 43.515 6.878 1.00 32.07 399 ALA A N 1
ATOM 3235 C CA . ALA A 1 413 ? 76.023 44.440 6.719 1.00 33.18 399 ALA A CA 1
ATOM 3236 C C . ALA A 1 413 ? 77.270 43.643 6.346 1.00 34.83 399 ALA A C 1
ATOM 3237 O O . ALA A 1 413 ? 77.223 42.407 6.319 1.00 36.20 399 ALA A O 1
ATOM 3239 N N . GLY A 1 423 ? 74.969 47.098 12.039 1.00 32.95 409 GLY A N 1
ATOM 3240 C CA . GLY A 1 423 ? 74.541 48.096 11.068 1.00 32.31 409 GLY A CA 1
ATOM 3241 C C . GLY A 1 423 ? 73.739 47.439 9.961 1.00 31.69 409 GLY A C 1
ATOM 3242 O O . GLY A 1 423 ? 73.437 46.247 10.025 1.00 32.97 409 GLY A O 1
ATOM 3243 N N . CYS A 1 424 ? 73.357 48.218 8.959 1.00 30.14 410 CYS A N 1
ATOM 3244 C CA . CYS A 1 424 ? 72.659 47.647 7.815 1.00 28.78 410 CYS A CA 1
ATOM 3245 C C . CYS A 1 424 ? 73.495 47.889 6.548 1.00 26.50 410 CYS A C 1
ATOM 3246 O O . CYS A 1 424 ? 74.216 48.887 6.430 1.00 26.48 410 CYS A O 1
ATOM 3249 N N . GLY A 1 425 ? 73.388 46.959 5.603 1.00 24.92 411 GLY A N 1
ATOM 3250 C CA . GLY A 1 425 ? 74.001 47.093 4.298 1.00 23.08 411 GLY A CA 1
ATOM 3251 C C . GLY A 1 425 ? 73.166 47.998 3.404 1.00 21.84 411 GLY A C 1
ATOM 3252 O O . GLY A 1 425 ? 72.204 48.677 3.847 1.00 20.52 411 GLY A O 1
ATOM 3253 N N . PRO A 1 426 ? 73.526 48.034 2.121 1.00 20.38 412 PRO A N 1
ATOM 3254 C CA . PRO A 1 426 ? 72.753 48.785 1.131 1.00 20.01 412 PRO A CA 1
ATOM 3255 C C . PRO A 1 426 ? 71.314 48.321 1.083 1.00 19.44 412 PRO A C 1
ATOM 3256 O O . PRO A 1 426 ? 70.993 47.145 1.228 1.00 18.58 412 PRO A O 1
ATOM 3260 N N . ALA A 1 427 ? 70.440 49.263 0.822 1.00 19.59 413 ALA A N 1
ATOM 3261 C CA . ALA A 1 427 ? 69.021 48.950 0.727 1.00 17.57 413 ALA A CA 1
ATOM 3262 C C . ALA A 1 427 ? 68.745 48.101 -0.497 1.00 17.13 413 ALA A C 1
ATOM 3263 O O . ALA A 1 427 ? 69.425 48.222 -1.523 1.00 18.40 413 ALA A O 1
ATOM 3265 N N . VAL A 1 428 ? 67.810 47.191 -0.367 1.00 15.35 414 VAL A N 1
ATOM 3266 C CA . VAL A 1 428 ? 67.267 46.494 -1.525 1.00 14.58 414 VAL A CA 1
ATOM 3267 C C . VAL A 1 428 ? 66.707 47.536 -2.491 1.00 13.59 414 VAL A C 1
ATOM 3268 O O . VAL A 1 428 ? 65.994 48.433 -2.073 1.00 15.06 414 VAL A O 1
ATOM 3272 N N . THR A 1 429 ? 67.020 47.411 -3.779 1.00 13.11 415 THR A N 1
ATOM 3273 C CA . THR A 1 429 ? 66.548 48.396 -4.744 1.00 14.28 415 THR A CA 1
ATOM 3274 C C . THR A 1 429 ? 65.100 48.145 -5.228 1.00 13.93 415 THR A C 1
ATOM 3275 O O . THR A 1 429 ? 64.740 47.025 -5.507 1.00 12.84 415 THR A O 1
ATOM 3279 N N . THR A 1 430 ? 64.285 49.188 -5.257 1.00 13.77 416 THR A N 1
ATOM 3280 C CA . THR A 1 430 ? 62.931 49.102 -5.846 1.00 14.58 416 THR A CA 1
ATOM 3281 C C . THR A 1 430 ? 62.884 49.916 -7.156 1.00 14.28 416 THR A C 1
ATOM 3282 O O . THR A 1 430 ? 61.823 50.080 -7.757 1.00 14.97 416 THR A O 1
ATOM 3286 N N . VAL A 1 431 ? 64.007 50.460 -7.589 1.00 14.35 417 VAL A N 1
ATOM 3287 C CA . VAL A 1 431 ? 64.054 51.267 -8.805 1.00 14.45 417 VAL A CA 1
ATOM 3288 C C . VAL A 1 431 ? 63.970 50.319 -9.982 1.00 14.01 417 VAL A C 1
ATOM 3289 O O . VAL A 1 431 ? 64.875 49.490 -10.201 1.00 14.19 417 VAL A O 1
ATOM 3293 N N . GLY A 1 432 ? 62.878 50.393 -10.726 1.00 12.12 418 GLY A N 1
ATOM 3294 C CA . GLY A 1 432 ? 62.673 49.531 -11.868 1.00 12.08 418 GLY A CA 1
ATOM 3295 C C . GLY A 1 432 ? 62.050 48.187 -11.523 1.00 9.72 418 GLY A C 1
ATOM 3296 O O . GLY A 1 432 ? 61.920 47.331 -12.356 1.00 11.05 418 GLY A O 1
ATOM 3297 N N . LEU A 1 433 ? 61.611 48.042 -10.281 1.00 10.06 419 LEU A N 1
ATOM 3298 C CA . LEU A 1 433 ? 60.958 46.850 -9.823 1.00 11.12 419 LEU A CA 1
ATOM 3299 C C . LEU A 1 433 ? 59.496 46.852 -10.330 1.00 12.00 419 LEU A C 1
ATOM 3300 O O . LEU A 1 433 ? 58.697 47.709 -9.928 1.00 14.83 419 LEU A O 1
ATOM 3305 N N . VAL A 1 434 ? 59.213 45.982 -11.273 1.00 10.69 420 VAL A N 1
ATOM 3306 C CA . VAL A 1 434 ? 57.890 45.955 -11.918 1.00 11.94 420 VAL A CA 1
ATOM 3307 C C . VAL A 1 434 ? 56.897 44.902 -11.350 1.00 12.13 420 VAL A C 1
ATOM 3308 O O . VAL A 1 434 ? 55.650 45.110 -11.309 1.00 12.58 420 VAL A O 1
ATOM 3312 N N . GLY A 1 435 ? 57.401 43.731 -11.021 1.00 11.62 421 GLY A N 1
ATOM 3313 C CA . GLY A 1 435 ? 56.522 42.668 -10.576 1.00 12.44 421 GLY A CA 1
ATOM 3314 C C . GLY A 1 435 ? 57.183 41.849 -9.452 1.00 12.52 421 GLY A C 1
ATOM 3315 O O . GLY A 1 435 ? 58.418 41.751 -9.399 1.00 12.18 421 GLY A O 1
ATOM 3316 N N . PHE A 1 436 ? 56.394 41.176 -8.620 1.00 12.04 422 PHE A N 1
ATOM 3317 C CA . PHE A 1 436 ? 56.965 40.482 -7.468 1.00 12.62 422 PHE A CA 1
ATOM 3318 C C . PHE A 1 436 ? 55.994 39.387 -7.087 1.00 12.92 422 PHE A C 1
ATOM 3319 O O . PHE A 1 436 ? 54.833 39.691 -6.781 1.00 13.64 422 PHE A O 1
ATOM 3327 N N . LEU A 1 437 ? 56.434 38.136 -7.173 1.00 11.95 423 LEU A N 1
ATOM 3328 C CA . LEU A 1 437 ? 55.587 36.955 -6.848 1.00 12.15 423 LEU A CA 1
ATOM 3329 C C . LEU A 1 437 ? 56.109 36.388 -5.530 1.00 12.82 423 LEU A C 1
ATOM 3330 O O . LEU A 1 437 ? 57.299 35.990 -5.432 1.00 13.24 423 LEU A O 1
ATOM 3335 N N . SER A 1 438 ? 55.286 36.453 -4.501 1.00 13.79 424 SER A N 1
ATOM 3336 C CA . SER A 1 438 ? 55.740 36.053 -3.194 1.00 13.69 424 SER A CA 1
ATOM 3337 C C . SER A 1 438 ? 54.679 35.163 -2.520 1.00 14.08 424 SER A C 1
ATOM 3338 O O . SER A 1 438 ? 54.264 34.186 -3.062 1.00 14.77 424 SER A O 1
ATOM 3341 N N . HIS A 1 439 ? 54.242 35.542 -1.328 1.00 16.71 425 HIS A N 1
ATOM 3342 C CA . HIS A 1 439 ? 53.366 34.672 -0.576 1.00 16.80 425 HIS A CA 1
ATOM 3343 C C . HIS A 1 439 ? 51.946 34.530 -1.130 1.00 17.01 425 HIS A C 1
ATOM 3344 O O . HIS A 1 439 ? 51.444 33.448 -1.200 1.00 17.71 425 HIS A O 1
ATOM 3351 N N . SER A 1 440 ? 51.323 35.630 -1.553 1.00 17.06 426 SER A N 1
ATOM 3352 C CA . SER A 1 440 ? 49.969 35.524 -2.054 1.00 17.48 426 SER A CA 1
ATOM 3353 C C . SER A 1 440 ? 49.836 34.661 -3.318 1.00 17.20 426 SER A C 1
ATOM 3354 O O . SER A 1 440 ? 50.507 34.873 -4.327 1.00 15.79 426 SER A O 1
ATOM 3357 N N . ALA A 1 441 ? 48.920 33.710 -3.291 1.00 16.39 427 ALA A N 1
ATOM 3358 C CA . ALA A 1 441 ? 48.609 32.911 -4.444 1.00 16.48 427 ALA A CA 1
ATOM 3359 C C . ALA A 1 441 ? 47.217 32.326 -4.250 1.00 19.31 427 ALA A C 1
ATOM 3360 O O . ALA A 1 441 ? 46.710 32.277 -3.109 1.00 20.34 427 ALA A O 1
ATOM 3362 N N . THR A 1 442 ? 46.602 31.943 -5.357 1.00 19.88 428 THR A N 1
ATOM 3363 C CA . THR A 1 442 ? 45.354 31.149 -5.342 1.00 21.90 428 THR A CA 1
ATOM 3364 C C . THR A 1 442 ? 45.607 29.803 -5.962 1.00 22.19 428 THR A C 1
ATOM 3365 O O . THR A 1 442 ? 46.748 29.428 -6.213 1.00 23.66 428 THR A O 1
ATOM 3369 N N . LYS A 1 443 ? 44.548 29.039 -6.247 1.00 25.16 429 LYS A N 1
ATOM 3370 C CA . LYS A 1 443 ? 44.757 27.708 -6.728 1.00 25.14 429 LYS A CA 1
ATOM 3371 C C . LYS A 1 443 ? 45.407 27.660 -8.082 1.00 24.31 429 LYS A C 1
ATOM 3372 O O . LYS A 1 443 ? 46.174 26.754 -8.338 1.00 25.73 429 LYS A O 1
ATOM 3378 N N . THR A 1 444 ? 45.153 28.648 -8.943 1.00 23.41 430 THR A N 1
ATOM 3379 C CA . THR A 1 444 ? 45.666 28.586 -10.303 1.00 22.58 430 THR A CA 1
ATOM 3380 C C . THR A 1 444 ? 46.521 29.803 -10.679 1.00 19.89 430 THR A C 1
ATOM 3381 O O . THR A 1 444 ? 46.945 29.885 -11.819 1.00 19.55 430 THR A O 1
ATOM 3385 N N . GLU A 1 445 ? 46.708 30.731 -9.745 1.00 19.53 431 GLU A N 1
ATOM 3386 C CA . GLU A 1 445 ? 47.540 31.934 -9.991 1.00 18.58 431 GLU A CA 1
ATOM 3387 C C . GLU A 1 445 ? 48.510 32.262 -8.849 1.00 18.11 431 GLU A C 1
ATOM 3388 O O . GLU A 1 445 ? 48.241 32.080 -7.659 1.00 17.89 431 GLU A O 1
ATOM 3394 N N . TRP A 1 446 ? 49.662 32.820 -9.232 1.00 14.68 432 TRP A N 1
ATOM 3395 C CA . TRP A 1 446 ? 50.655 33.336 -8.310 1.00 14.68 432 TRP A CA 1
ATOM 3396 C C . TRP A 1 446 ? 50.467 34.828 -8.480 1.00 15.22 432 TRP A C 1
ATOM 3397 O O . TRP A 1 446 ? 50.610 35.365 -9.589 1.00 15.33 432 TRP A O 1
ATOM 3408 N N . GLU A 1 447 ? 50.114 35.493 -7.413 1.00 14.71 433 GLU A N 1
ATOM 3409 C CA . GLU A 1 447 ? 49.702 36.898 -7.521 1.00 15.56 433 GLU A CA 1
ATOM 3410 C C . GLU A 1 447 ? 50.847 37.917 -7.473 1.00 15.07 433 GLU A C 1
ATOM 3411 O O . GLU A 1 447 ? 51.715 37.936 -6.578 1.00 14.38 433 GLU A O 1
ATOM 3417 N N . ASP A 1 448 ? 50.789 38.866 -8.399 1.00 13.87 434 ASP A N 1
ATOM 3418 C CA . ASP A 1 448 ? 51.694 39.975 -8.364 1.00 14.36 434 ASP A CA 1
ATOM 3419 C C . ASP A 1 448 ? 51.400 40.867 -7.174 1.00 13.73 434 ASP A C 1
ATOM 3420 O O . ASP A 1 448 ? 50.273 41.389 -7.049 1.00 14.91 434 ASP A O 1
ATOM 3425 N N . ALA A 1 449 ? 52.393 41.117 -6.330 1.00 12.51 435 ALA A N 1
ATOM 3426 C CA . ALA A 1 449 ? 52.216 42.009 -5.190 1.00 13.82 435 ALA A CA 1
ATOM 3427 C C . ALA A 1 449 ? 51.887 43.401 -5.714 1.00 13.96 435 ALA A C 1
ATOM 3428 O O . ALA A 1 449 ? 51.215 44.172 -5.023 1.00 15.00 435 ALA A O 1
ATOM 3430 N N . TYR A 1 450 ? 52.340 43.698 -6.946 1.00 12.95 436 TYR A N 1
ATOM 3431 C CA . TYR A 1 450 ? 52.096 45.033 -7.526 1.00 12.80 436 TYR A CA 1
ATOM 3432 C C . TYR A 1 450 ? 50.809 45.062 -8.330 1.00 13.45 436 TYR A C 1
ATOM 3433 O O . TYR A 1 450 ? 50.422 46.112 -8.881 1.00 14.36 436 TYR A O 1
ATOM 3442 N N . ARG A 1 451 ? 50.121 43.942 -8.292 1.00 13.09 437 ARG A N 1
ATOM 3443 C CA . ARG A 1 451 ? 48.723 43.813 -8.767 1.00 13.46 437 ARG A CA 1
ATOM 3444 C C . ARG A 1 451 ? 48.463 44.027 -10.240 1.00 13.36 437 ARG A C 1
ATOM 3445 O O . ARG A 1 451 ? 47.307 44.249 -10.636 1.00 15.14 437 ARG A O 1
ATOM 3453 N N . CYS A 1 452 ? 49.482 43.909 -11.067 1.00 13.28 438 CYS A N 1
ATOM 3454 C CA . CYS A 1 452 ? 49.306 44.155 -12.507 1.00 12.99 438 CYS A CA 1
ATOM 3455 C C . CYS A 1 452 ? 49.243 42.908 -13.370 1.00 13.50 438 CYS A C 1
ATOM 3456 O O . CYS A 1 452 ? 48.438 42.803 -14.277 1.00 13.71 438 CYS A O 1
ATOM 3459 N N . VAL A 1 453 ? 50.145 41.960 -13.144 1.00 12.69 439 VAL A N 1
ATOM 3460 C CA . VAL A 1 453 ? 50.214 40.772 -13.983 1.00 13.12 439 VAL A CA 1
ATOM 3461 C C . VAL A 1 453 ? 50.503 39.561 -13.128 1.00 13.49 439 VAL A C 1
ATOM 3462 O O . VAL A 1 453 ? 51.599 39.424 -12.533 1.00 12.28 439 VAL A O 1
ATOM 3466 N N . ASN A 1 454 ? 49.502 38.723 -12.984 1.00 13.80 440 ASN A N 1
ATOM 3467 C CA . ASN A 1 454 ? 49.695 37.492 -12.229 1.00 13.59 440 ASN A CA 1
ATOM 3468 C C . ASN A 1 454 ? 50.302 36.449 -13.105 1.00 13.36 440 ASN A C 1
ATOM 3469 O O . ASN A 1 454 ? 50.261 36.517 -14.330 1.00 13.53 440 ASN A O 1
ATOM 3474 N N . ALA A 1 455 ? 50.834 35.401 -12.484 1.00 13.82 441 ALA A N 1
ATOM 3475 C CA . ALA A 1 455 ? 51.339 34.281 -13.226 1.00 12.57 441 ALA A CA 1
ATOM 3476 C C . ALA A 1 455 ? 50.354 33.114 -13.084 1.00 13.90 441 ALA A C 1
ATOM 3477 O O . ALA A 1 455 ? 49.796 32.988 -12.005 1.00 15.85 441 ALA A O 1
ATOM 3479 N N . SER A 1 456 ? 50.112 32.365 -14.144 1.00 14.08 442 SER A N 1
ATOM 3480 C CA . SER A 1 456 ? 49.278 31.183 -14.077 1.00 15.67 442 SER A CA 1
ATOM 3481 C C . SER A 1 456 ? 50.111 30.026 -13.605 1.00 17.48 442 SER A C 1
ATOM 3482 O O . SER A 1 456 ? 51.304 29.940 -13.914 1.00 16.74 442 SER A O 1
ATOM 3485 N N . THR A 1 457 ? 49.490 29.123 -12.846 1.00 17.00 443 THR A N 1
ATOM 3486 C CA . THR A 1 457 ? 50.230 27.980 -12.319 1.00 17.23 443 THR A CA 1
ATOM 3487 C C . THR A 1 457 ? 49.580 26.645 -12.575 1.00 17.81 443 THR A C 1
ATOM 3488 O O . THR A 1 457 ? 48.382 26.578 -12.900 1.00 17.16 443 THR A O 1
ATOM 3492 N N . ALA A 1 458 ? 50.414 25.594 -12.526 1.00 18.05 444 ALA A N 1
ATOM 3493 C CA . ALA A 1 458 ? 49.922 24.220 -12.516 1.00 18.03 444 ALA A CA 1
ATOM 3494 C C . ALA A 1 458 ? 50.754 23.388 -11.539 1.00 18.70 444 ALA A C 1
ATOM 3495 O O . ALA A 1 458 ? 51.965 23.570 -11.407 1.00 18.53 444 ALA A O 1
ATOM 3497 N N . ASN A 1 459 ? 50.075 22.445 -10.876 1.00 18.48 445 ASN A N 1
ATOM 3498 C CA . ASN A 1 459 ? 50.710 21.481 -9.943 1.00 19.44 445 ASN A CA 1
ATOM 3499 C C . ASN A 1 459 ? 51.552 22.157 -8.888 1.00 18.55 445 ASN A C 1
ATOM 3500 O O . ASN A 1 459 ? 52.681 21.735 -8.574 1.00 19.52 445 ASN A O 1
ATOM 3505 N N . ALA A 1 460 ? 50.989 23.223 -8.353 1.00 17.92 446 ALA A N 1
ATOM 3506 C CA . ALA A 1 460 ? 51.627 24.089 -7.406 1.00 18.72 446 ALA A CA 1
ATOM 3507 C C . ALA A 1 460 ? 51.008 23.960 -6.009 1.00 19.16 446 ALA A C 1
ATOM 3508 O O . ALA A 1 460 ? 49.778 24.056 -5.827 1.00 20.07 446 ALA A O 1
ATOM 3510 N N . GLU A 1 461 ? 51.870 23.784 -5.027 1.00 19.06 447 GLU A N 1
ATOM 3511 C CA . GLU A 1 461 ? 51.494 23.726 -3.627 1.00 18.52 447 GLU A CA 1
ATOM 3512 C C . GLU A 1 461 ? 51.996 24.975 -2.910 1.00 18.74 447 GLU A C 1
ATOM 3513 O O . GLU A 1 461 ? 53.179 25.337 -3.008 1.00 18.59 447 GLU A O 1
ATOM 3519 N N . ARG A 1 462 ? 51.123 25.658 -2.193 1.00 17.64 448 ARG A N 1
ATOM 3520 C CA . ARG A 1 462 ? 51.514 26.854 -1.512 1.00 18.84 448 ARG A CA 1
ATOM 3521 C C . ARG A 1 462 ? 52.430 26.575 -0.344 1.00 19.63 448 ARG A C 1
ATOM 3522 O O . ARG A 1 462 ? 52.136 25.693 0.478 1.00 20.88 448 ARG A O 1
ATOM 3530 N N . VAL A 1 463 ? 53.541 27.292 -0.308 1.00 18.77 449 VAL A N 1
ATOM 3531 C CA . VAL A 1 463 ? 54.506 27.310 0.798 1.00 17.97 449 VAL A CA 1
ATOM 3532 C C . VAL A 1 463 ? 54.820 28.748 1.170 1.00 18.70 449 VAL A C 1
ATOM 3533 O O . VAL A 1 463 ? 54.452 29.670 0.453 1.00 18.29 449 VAL A O 1
ATOM 3537 N N . PRO A 1 464 ? 55.461 29.017 2.302 1.00 18.85 450 PRO A N 1
ATOM 3538 C CA . PRO A 1 464 ? 55.735 30.403 2.666 1.00 18.46 450 PRO A CA 1
ATOM 3539 C C . PRO A 1 464 ? 56.490 31.143 1.570 1.00 17.67 450 PRO A C 1
ATOM 3540 O O . PRO A 1 464 ? 57.532 30.663 1.107 1.00 19.63 450 PRO A O 1
ATOM 3544 N N . ASN A 1 465 ? 55.925 32.252 1.136 1.00 16.53 451 ASN A N 1
ATOM 3545 C CA . ASN A 1 465 ? 56.555 33.142 0.173 1.00 16.74 451 ASN A CA 1
ATOM 3546 C C . ASN A 1 465 ? 56.785 32.531 -1.188 1.00 15.17 451 ASN A C 1
ATOM 3547 O O . ASN A 1 465 ? 57.599 33.041 -1.977 1.00 15.51 451 ASN A O 1
ATOM 3552 N N . GLY A 1 466 ? 55.988 31.550 -1.540 1.00 15.21 452 GLY A N 1
ATOM 3553 C CA . GLY A 1 466 ? 56.034 30.984 -2.863 1.00 14.50 452 GLY A CA 1
ATOM 3554 C C . GLY A 1 466 ? 55.270 29.729 -3.128 1.00 14.70 452 GLY A C 1
ATOM 3555 O O . GLY A 1 466 ? 54.237 29.485 -2.484 1.00 14.91 452 GLY A O 1
ATOM 3556 N N . LEU A 1 467 ? 55.776 28.936 -4.060 1.00 13.89 453 LEU A N 1
ATOM 3557 C CA . LEU A 1 467 ? 55.135 27.732 -4.502 1.00 15.47 453 LEU A CA 1
ATOM 3558 C C . LEU A 1 467 ? 56.100 26.590 -4.679 1.00 15.12 453 LEU A C 1
ATOM 3559 O O . LEU A 1 467 ? 57.245 26.787 -5.073 1.00 15.21 453 LEU A O 1
ATOM 3564 N N . LYS A 1 468 ? 55.604 25.379 -4.410 1.00 15.63 454 LYS A N 1
ATOM 3565 C CA . LYS A 1 468 ? 56.334 24.144 -4.641 1.00 15.94 454 LYS A CA 1
ATOM 3566 C C . LYS A 1 468 ? 55.675 23.393 -5.788 1.00 15.83 454 LYS A C 1
ATOM 3567 O O . LYS A 1 468 ? 54.452 23.179 -5.788 1.00 18.17 454 LYS A O 1
ATOM 3573 N N . PHE A 1 469 ? 56.493 22.986 -6.740 1.00 15.62 455 PHE A N 1
ATOM 3574 C CA . PHE A 1 469 ? 56.030 22.437 -7.986 1.00 16.26 455 PHE A CA 1
ATOM 3575 C C . PHE A 1 469 ? 56.486 20.983 -8.132 1.00 16.98 455 PHE A C 1
ATOM 3576 O O . PHE A 1 469 ? 57.591 20.605 -7.706 1.00 16.71 455 PHE A O 1
ATOM 3584 N N . ALA A 1 470 ? 55.651 20.192 -8.807 1.00 18.98 456 ALA A N 1
ATOM 3585 C CA . ALA A 1 470 ? 55.959 18.805 -9.073 1.00 19.16 456 ALA A CA 1
ATOM 3586 C C . ALA A 1 470 ? 55.231 18.264 -10.277 1.00 20.54 456 ALA A C 1
ATOM 3587 O O . ALA A 1 470 ? 54.097 18.629 -10.486 1.00 22.62 456 ALA A O 1
ATOM 3589 N N . GLY A 1 471 ? 55.885 17.418 -11.061 1.00 20.43 457 GLY A N 1
ATOM 3590 C CA . GLY A 1 471 ? 55.198 16.643 -12.067 1.00 21.34 457 GLY A CA 1
ATOM 3591 C C . GLY A 1 471 ? 55.183 17.261 -13.423 1.00 22.01 457 GLY A C 1
ATOM 3592 O O . GLY A 1 471 ? 55.377 18.478 -13.577 1.00 22.97 457 GLY A O 1
ATOM 3593 N N . VAL A 1 472 ? 54.987 16.418 -14.432 1.00 22.05 458 VAL A N 1
ATOM 3594 C CA . VAL A 1 472 ? 54.901 16.907 -15.801 1.00 22.68 458 VAL A CA 1
ATOM 3595 C C . VAL A 1 472 ? 53.790 17.930 -15.896 1.00 21.48 458 VAL A C 1
ATOM 3596 O O . VAL A 1 472 ? 52.723 17.722 -15.367 1.00 23.79 458 VAL A O 1
ATOM 3600 N N . GLY A 1 473 ? 54.042 19.055 -16.561 1.00 21.09 459 GLY A N 1
ATOM 3601 C CA . GLY A 1 473 ? 53.086 20.145 -16.646 1.00 19.59 459 GLY A CA 1
ATOM 3602 C C . GLY A 1 473 ? 53.163 21.186 -15.544 1.00 18.73 459 GLY A C 1
ATOM 3603 O O . GLY A 1 473 ? 52.436 22.190 -15.559 1.00 18.77 459 GLY A O 1
ATOM 3604 N N . GLY A 1 474 ? 54.032 20.945 -14.562 1.00 18.03 460 GLY A N 1
ATOM 3605 C CA . GLY A 1 474 ? 54.145 21.832 -13.423 1.00 16.60 460 GLY A CA 1
ATOM 3606 C C . GLY A 1 474 ? 54.878 23.132 -13.798 1.00 16.11 460 GLY A C 1
ATOM 3607 O O . GLY A 1 474 ? 55.671 23.136 -14.746 1.00 16.47 460 GLY A O 1
ATOM 3608 N N . GLY A 1 475 ? 54.657 24.166 -12.982 1.00 16.37 461 GLY A N 1
ATOM 3609 C CA . GLY A 1 475 ? 55.318 25.432 -13.138 1.00 15.70 461 GLY A CA 1
ATOM 3610 C C . GLY A 1 475 ? 54.363 26.608 -13.139 1.00 14.63 461 GLY A C 1
ATOM 3611 O O . GLY A 1 475 ? 53.146 26.505 -12.914 1.00 15.31 461 GLY A O 1
ATOM 3612 N N . ALA A 1 476 ? 54.945 27.769 -13.380 1.00 14.67 462 ALA A N 1
ATOM 3613 C CA . ALA A 1 476 ? 54.229 28.994 -13.417 1.00 14.59 462 ALA A CA 1
ATOM 3614 C C . ALA A 1 476 ? 54.650 29.704 -14.692 1.00 14.91 462 ALA A C 1
ATOM 3615 O O . ALA A 1 476 ? 55.837 29.677 -15.100 1.00 14.29 462 ALA A O 1
ATOM 3617 N N . LEU A 1 477 ? 53.700 30.434 -15.256 1.00 15.28 463 LEU A N 1
ATOM 3618 C CA . LEU A 1 477 ? 53.918 31.119 -16.506 1.00 15.10 463 LEU A CA 1
ATOM 3619 C C . LEU A 1 477 ? 53.535 32.573 -16.317 1.00 14.33 463 LEU A C 1
ATOM 3620 O O . LEU A 1 477 ? 52.393 32.887 -15.931 1.00 12.75 463 LEU A O 1
ATOM 3625 N N . TRP A 1 478 ? 54.506 33.476 -16.459 1.00 12.78 464 TRP A N 1
ATOM 3626 C CA . TRP A 1 478 ? 54.273 34.904 -16.280 1.00 12.80 464 TRP A CA 1
ATOM 3627 C C . TRP A 1 478 ? 54.276 35.497 -17.709 1.00 12.55 464 TRP A C 1
ATOM 3628 O O . TRP A 1 478 ? 55.298 35.574 -18.347 1.00 12.58 464 TRP A O 1
ATOM 3639 N N . PRO A 1 479 ? 53.106 35.884 -18.231 1.00 12.75 465 PRO A N 1
ATOM 3640 C CA . PRO A 1 479 ? 52.988 36.226 -19.659 1.00 12.33 465 PRO A CA 1
ATOM 3641 C C . PRO A 1 479 ? 53.677 37.543 -20.037 1.00 11.80 465 PRO A C 1
ATOM 3642 O O . PRO A 1 479 ? 53.681 38.473 -19.277 1.00 12.26 465 PRO A O 1
ATOM 3646 N N . VAL A 1 480 ? 54.274 37.534 -21.221 1.00 13.00 466 VAL A N 1
ATOM 3647 C CA . VAL A 1 480 ? 54.893 38.732 -21.835 1.00 12.62 466 VAL A CA 1
ATOM 3648 C C . VAL A 1 480 ? 54.069 39.001 -23.092 1.00 12.78 466 VAL A C 1
ATOM 3649 O O . VAL A 1 480 ? 53.035 39.642 -22.997 1.00 12.87 466 VAL A O 1
ATOM 3653 N N . SER A 1 481 ? 54.458 38.539 -24.261 1.00 13.73 467 SER A N 1
ATOM 3654 C CA . SER A 1 481 ? 53.585 38.792 -25.415 1.00 12.71 467 SER A CA 1
ATOM 3655 C C . SER A 1 481 ? 52.244 38.110 -25.204 1.00 14.02 467 SER A C 1
ATOM 3656 O O . SER A 1 481 ? 51.231 38.487 -25.797 1.00 14.42 467 SER A O 1
ATOM 3659 N N . GLN A 1 482 ? 52.218 37.056 -24.400 1.00 14.39 468 GLN A N 1
ATOM 3660 C CA . GLN A 1 482 ? 50.958 36.372 -24.121 1.00 14.24 468 GLN A CA 1
ATOM 3661 C C . GLN A 1 482 ? 49.947 37.276 -23.390 1.00 13.78 468 GLN A C 1
ATOM 3662 O O . GLN A 1 482 ? 48.761 36.910 -23.258 1.00 15.43 468 GLN A O 1
ATOM 3668 N N . GLN A 1 483 ? 50.355 38.455 -22.902 1.00 13.31 469 GLN A N 1
ATOM 3669 C CA . GLN A 1 483 ? 49.438 39.416 -22.367 1.00 12.56 469 GLN A CA 1
ATOM 3670 C C . GLN A 1 483 ? 48.407 39.873 -23.392 1.00 14.04 469 GLN A C 1
ATOM 3671 O O . GLN A 1 483 ? 47.322 40.305 -23.001 1.00 15.39 469 GLN A O 1
ATOM 3677 N N . GLY A 1 484 ? 48.764 39.763 -24.674 1.00 14.47 470 GLY A N 1
ATOM 3678 C CA . GLY A 1 484 ? 47.808 39.976 -25.757 1.00 15.02 470 GLY A CA 1
ATOM 3679 C C . GLY A 1 484 ? 47.838 41.405 -26.274 1.00 12.66 470 GLY A C 1
ATOM 3680 O O . GLY A 1 484 ? 48.869 41.943 -26.644 1.00 13.53 470 GLY A O 1
ATOM 3681 N N . GLN A 1 485 ? 46.688 42.036 -26.271 1.00 12.31 471 GLN A N 1
ATOM 3682 C CA . GLN A 1 485 ? 46.610 43.412 -26.812 1.00 12.57 471 GLN A CA 1
ATOM 3683 C C . GLN A 1 485 ? 47.526 44.424 -26.139 1.00 11.29 471 GLN A C 1
ATOM 3684 O O . GLN A 1 485 ? 48.114 45.286 -26.816 1.00 11.80 471 GLN A O 1
ATOM 3690 N N . ASN A 1 486 ? 47.551 44.412 -24.818 1.00 11.92 472 ASN A N 1
ATOM 3691 C CA . ASN A 1 486 ? 48.298 45.361 -24.010 1.00 11.95 472 ASN A CA 1
ATOM 3692 C C . ASN A 1 486 ? 49.409 44.591 -23.279 1.00 12.78 472 ASN A C 1
ATOM 3693 O O . ASN A 1 486 ? 49.151 43.709 -22.438 1.00 13.95 472 ASN A O 1
ATOM 3698 N N . GLN A 1 487 ? 50.628 44.921 -23.663 1.00 12.47 473 GLN A N 1
ATOM 3699 C CA . GLN A 1 487 ? 51.827 44.127 -23.335 1.00 11.30 473 GLN A CA 1
ATOM 3700 C C . GLN A 1 487 ? 52.691 44.939 -22.407 1.00 9.71 473 GLN A C 1
ATOM 3701 O O . GLN A 1 487 ? 53.611 45.650 -22.795 1.00 10.99 473 GLN A O 1
ATOM 3707 N N . ARG A 1 488 ? 52.371 44.874 -21.123 1.00 11.05 474 ARG A N 1
ATOM 3708 C CA . ARG A 1 488 ? 53.061 45.638 -20.095 1.00 11.92 474 ARG A CA 1
ATOM 3709 C C . ARG A 1 488 ? 54.518 45.294 -19.879 1.00 11.24 474 ARG A C 1
ATOM 3710 O O . ARG A 1 488 ? 55.293 46.091 -19.338 1.00 10.95 474 ARG A O 1
ATOM 3718 N N . TYR A 1 489 ? 54.899 44.103 -20.286 1.00 11.49 475 TYR A N 1
ATOM 3719 C CA . TYR A 1 489 ? 56.275 43.624 -20.086 1.00 11.06 475 TYR A CA 1
ATOM 3720 C C . TYR A 1 489 ? 57.115 43.652 -21.352 1.00 12.49 475 TYR A C 1
ATOM 3721 O O . TYR A 1 489 ? 58.142 42.967 -21.454 1.00 12.31 475 TYR A O 1
ATOM 3730 N N . HIS A 1 490 ? 56.697 44.499 -22.307 1.00 12.11 476 HIS A N 1
ATOM 3731 C CA . HIS A 1 490 ? 57.411 44.551 -23.573 1.00 12.60 476 HIS A CA 1
ATOM 3732 C C . HIS A 1 490 ? 58.852 44.935 -23.312 1.00 11.74 476 HIS A C 1
ATOM 3733 O O . HIS A 1 490 ? 59.733 44.553 -24.078 1.00 12.59 476 HIS A O 1
ATOM 3740 N N . PHE A 1 491 ? 59.088 45.710 -22.251 1.00 10.78 477 PHE A N 1
ATOM 3741 C CA . PHE A 1 491 ? 60.451 46.170 -21.911 1.00 10.57 477 PHE A CA 1
ATOM 3742 C C . PHE A 1 491 ? 61.435 45.029 -21.839 1.00 11.31 477 PHE A C 1
ATOM 3743 O O . PHE A 1 491 ? 62.609 45.228 -22.086 1.00 11.86 477 PHE A O 1
ATOM 3751 N N . ALA A 1 492 ? 60.971 43.840 -21.504 1.00 10.94 478 ALA A N 1
ATOM 3752 C CA . ALA A 1 492 ? 61.871 42.677 -21.345 1.00 11.01 478 ALA A CA 1
ATOM 3753 C C . ALA A 1 492 ? 62.624 42.270 -22.606 1.00 12.11 478 ALA A C 1
ATOM 3754 O O . ALA A 1 492 ? 63.674 41.630 -22.556 1.00 11.52 478 ALA A O 1
ATOM 3756 N N . ASN A 1 493 ? 62.069 42.666 -23.739 1.00 11.68 479 ASN A N 1
ATOM 3757 C CA . ASN A 1 493 ? 62.754 42.405 -25.015 1.00 13.37 479 ASN A CA 1
ATOM 3758 C C . ASN A 1 493 ? 63.986 43.204 -25.196 1.00 13.86 479 ASN A C 1
ATOM 3759 O O . ASN A 1 493 ? 64.804 42.906 -26.093 1.00 15.45 479 ASN A O 1
ATOM 3764 N N . HIS A 1 494 ? 64.133 44.241 -24.383 1.00 11.71 480 HIS A N 1
ATOM 3765 C CA . HIS A 1 494 ? 65.247 45.165 -24.420 1.00 12.99 480 HIS A CA 1
ATOM 3766 C C . HIS A 1 494 ? 66.200 45.073 -23.223 1.00 12.86 480 HIS A C 1
ATOM 3767 O O . HIS A 1 494 ? 67.435 45.049 -23.399 1.00 13.95 480 HIS A O 1
ATOM 3774 N N . ALA A 1 495 ? 65.662 44.937 -22.025 1.00 12.99 481 ALA A N 1
ATOM 3775 C CA . ALA A 1 495 ? 66.483 44.716 -20.859 1.00 11.20 481 ALA A CA 1
ATOM 3776 C C . ALA A 1 495 ? 65.599 44.195 -19.705 1.00 13.04 481 ALA A C 1
ATOM 3777 O O . ALA A 1 495 ? 64.467 44.693 -19.508 1.00 12.76 481 ALA A O 1
ATOM 3779 N N . PHE A 1 496 ? 66.096 43.207 -18.952 1.00 11.75 482 PHE A N 1
ATOM 3780 C CA . PHE A 1 496 ? 65.375 42.863 -17.690 1.00 11.43 482 PHE A CA 1
ATOM 3781 C C . PHE A 1 496 ? 66.324 42.193 -16.696 1.00 11.88 482 PHE A C 1
ATOM 3782 O O . PHE A 1 496 ? 67.432 41.781 -17.043 1.00 12.95 482 PHE A O 1
ATOM 3790 N N . THR A 1 497 ? 65.885 42.107 -15.443 1.00 11.40 483 THR A N 1
ATOM 3791 C CA . THR A 1 497 ? 66.517 41.219 -14.466 1.00 11.08 483 THR A CA 1
ATOM 3792 C C . THR A 1 497 ? 65.370 40.411 -13.853 1.00 11.05 483 THR A C 1
ATOM 3793 O O . THR A 1 497 ? 64.334 40.979 -13.555 1.00 11.44 483 THR A O 1
ATOM 3797 N N . LEU A 1 498 ? 65.544 39.099 -13.776 1.00 10.77 484 LEU A N 1
ATOM 3798 C CA . LEU A 1 498 ? 64.529 38.181 -13.232 1.00 11.81 484 LEU A CA 1
ATOM 3799 C C . LEU A 1 498 ? 65.260 37.471 -12.084 1.00 12.18 484 LEU A C 1
ATOM 3800 O O . LEU A 1 498 ? 66.337 36.898 -12.300 1.00 12.78 484 LEU A O 1
ATOM 3805 N N . VAL A 1 499 ? 64.700 37.543 -10.875 1.00 11.83 485 VAL A N 1
ATOM 3806 C CA . VAL A 1 499 ? 65.381 37.056 -9.659 1.00 13.69 485 VAL A CA 1
ATOM 3807 C C . VAL A 1 499 ? 64.491 36.036 -8.956 1.00 13.53 485 VAL A C 1
ATOM 3808 O O . VAL A 1 499 ? 63.273 36.186 -8.963 1.00 12.68 485 VAL A O 1
ATOM 3812 N N . ALA A 1 500 ? 65.055 34.936 -8.431 1.00 13.15 486 ALA A N 1
ATOM 3813 C CA . ALA A 1 500 ? 64.217 34.062 -7.587 1.00 12.69 486 ALA A CA 1
ATOM 3814 C C . ALA A 1 500 ? 65.100 33.267 -6.656 1.00 13.27 486 ALA A C 1
ATOM 3815 O O . ALA A 1 500 ? 66.304 33.097 -6.915 1.00 13.01 486 ALA A O 1
ATOM 3817 N N . SER A 1 501 ? 64.490 32.704 -5.600 1.00 12.92 487 SER A N 1
ATOM 3818 C CA . SER A 1 501 ? 65.170 31.726 -4.758 1.00 13.70 487 SER A CA 1
ATOM 3819 C C . SER A 1 501 ? 64.625 30.363 -5.111 1.00 14.23 487 SER A C 1
ATOM 3820 O O . SER A 1 501 ? 63.419 30.211 -5.249 1.00 13.34 487 SER A O 1
ATOM 3823 N N . VAL A 1 502 ? 65.507 29.384 -5.276 1.00 13.31 488 VAL A N 1
ATOM 3824 C CA . VAL A 1 502 ? 65.083 28.083 -5.746 1.00 14.23 488 VAL A CA 1
ATOM 3825 C C . VAL A 1 502 ? 65.669 26.982 -4.889 1.00 14.10 488 VAL A C 1
ATOM 3826 O O . VAL A 1 502 ? 66.765 27.107 -4.375 1.00 15.30 488 VAL A O 1
ATOM 3830 N N . THR A 1 503 ? 64.889 25.938 -4.697 1.00 14.81 489 THR A N 1
ATOM 3831 C CA . THR A 1 503 ? 65.366 24.767 -3.961 1.00 14.35 489 THR A CA 1
ATOM 3832 C C . THR A 1 503 ? 64.975 23.530 -4.761 1.00 14.86 489 THR A C 1
ATOM 3833 O O . THR A 1 503 ? 63.822 23.360 -5.136 1.00 14.14 489 THR A O 1
ATOM 3837 N N . ILE A 1 504 ? 65.938 22.631 -4.990 1.00 14.72 490 ILE A N 1
ATOM 3838 C CA . ILE A 1 504 ? 65.674 21.447 -5.811 1.00 15.15 490 ILE A CA 1
ATOM 3839 C C . ILE A 1 504 ? 65.442 20.297 -4.860 1.00 16.85 490 ILE A C 1
ATOM 3840 O O . ILE A 1 504 ? 66.295 20.026 -4.057 1.00 16.57 490 ILE A O 1
ATOM 3845 N N . HIS A 1 505 ? 64.317 19.620 -5.002 1.00 16.91 491 HIS A N 1
ATOM 3846 C CA . HIS A 1 505 ? 63.972 18.498 -4.120 1.00 19.35 491 HIS A CA 1
ATOM 3847 C C . HIS A 1 505 ? 64.313 17.146 -4.661 1.00 22.21 491 HIS A C 1
ATOM 3848 O O . HIS A 1 505 ? 64.436 16.206 -3.860 1.00 23.79 491 HIS A O 1
ATOM 3855 N N . GLU A 1 506 ? 64.461 17.012 -5.969 1.00 23.06 492 GLU A N 1
ATOM 3856 C CA . GLU A 1 506 ? 64.777 15.727 -6.571 1.00 24.34 492 GLU A CA 1
ATOM 3857 C C . GLU A 1 506 ? 65.784 15.862 -7.692 1.00 24.60 492 GLU A C 1
ATOM 3858 O O . GLU A 1 506 ? 65.740 16.784 -8.475 1.00 23.17 492 GLU A O 1
ATOM 3864 N N . VAL A 1 507 ? 66.714 14.912 -7.757 1.00 25.72 493 VAL A N 1
ATOM 3865 C CA . VAL A 1 507 ? 67.683 14.863 -8.824 1.00 26.64 493 VAL A CA 1
ATOM 3866 C C . VAL A 1 507 ? 66.870 14.502 -10.047 1.00 26.53 493 VAL A C 1
ATOM 3867 O O . VAL A 1 507 ? 66.087 13.544 -10.031 1.00 25.37 493 VAL A O 1
ATOM 3871 N N . PRO A 1 508 ? 67.032 15.241 -11.139 1.00 25.51 494 PRO A N 1
ATOM 3872 C CA . PRO A 1 508 ? 66.223 14.957 -12.315 1.00 25.89 494 PRO A CA 1
ATOM 3873 C C . PRO A 1 508 ? 66.778 13.851 -13.232 1.00 26.60 494 PRO A C 1
ATOM 3874 O O . PRO A 1 508 ? 67.938 13.495 -13.090 1.00 27.22 494 PRO A O 1
ATOM 3878 N N . LYS A 1 509 ? 65.933 13.312 -14.107 1.00 28.02 495 LYS A N 1
ATOM 3879 C CA . LYS A 1 509 ? 66.278 12.251 -15.070 1.00 29.44 495 LYS A CA 1
ATOM 3880 C C . LYS A 1 509 ? 67.208 12.796 -16.138 1.00 29.33 495 LYS A C 1
ATOM 3881 O O . LYS A 1 509 ? 68.095 12.098 -16.661 1.00 30.77 495 LYS A O 1
ATOM 3887 N N . GLY A 1 510 ? 67.013 14.071 -16.453 1.00 28.59 496 GLY A N 1
ATOM 3888 C CA . GLY A 1 510 ? 67.844 14.786 -17.406 1.00 27.60 496 GLY A CA 1
ATOM 3889 C C . GLY A 1 510 ? 67.725 16.280 -17.098 1.00 26.93 496 GLY A C 1
ATOM 3890 O O . GLY A 1 510 ? 67.168 16.688 -16.056 1.00 28.46 496 GLY A O 1
ATOM 3891 N N . ALA A 1 511 ? 68.180 17.125 -18.007 1.00 24.66 497 ALA A N 1
ATOM 3892 C CA . ALA A 1 511 ? 68.114 18.552 -17.783 1.00 23.04 497 ALA A CA 1
ATOM 3893 C C . ALA A 1 511 ? 66.641 19.013 -17.614 1.00 21.90 497 ALA A C 1
ATOM 3894 O O . ALA A 1 511 ? 65.747 18.622 -18.373 1.00 22.80 497 ALA A O 1
ATOM 3896 N N . SER A 1 512 ? 66.373 19.772 -16.546 1.00 19.67 498 SER A N 1
ATOM 3897 C CA . SER A 1 512 ? 65.008 20.220 -16.243 1.00 19.56 498 SER A CA 1
ATOM 3898 C C . SER A 1 512 ? 65.043 21.733 -15.970 1.00 16.79 498 SER A C 1
ATOM 3899 O O . SER A 1 512 ? 66.003 22.256 -15.406 1.00 15.90 498 SER A O 1
ATOM 3902 N N . PRO A 1 513 ? 63.991 22.438 -16.316 1.00 17.44 499 PRO A N 1
ATOM 3903 C CA . PRO A 1 513 ? 64.016 23.889 -16.179 1.00 16.75 499 PRO A CA 1
ATOM 3904 C C . PRO A 1 513 ? 63.724 24.404 -14.767 1.00 16.10 499 PRO A C 1
ATOM 3905 O O . PRO A 1 513 ? 62.993 23.783 -13.986 1.00 15.29 499 PRO A O 1
ATOM 3909 N N . LEU A 1 514 ? 64.308 25.558 -14.458 1.00 15.24 500 LEU A N 1
ATOM 3910 C CA . LEU A 1 514 ? 64.009 26.264 -13.248 1.00 16.03 500 LEU A CA 1
ATOM 3911 C C . LEU A 1 514 ? 63.429 27.630 -13.528 1.00 15.26 500 LEU A C 1
ATOM 3912 O O . LEU A 1 514 ? 62.499 28.057 -12.853 1.00 16.27 500 LEU A O 1
ATOM 3917 N N . LEU A 1 515 ? 64.014 28.365 -14.467 1.00 15.39 501 LEU A N 1
ATOM 3918 C CA . LEU A 1 515 ? 63.653 29.774 -14.591 1.00 14.23 501 LEU A CA 1
ATOM 3919 C C . LEU A 1 515 ? 64.099 30.264 -15.953 1.00 13.81 501 LEU A C 1
ATOM 3920 O O . LEU A 1 515 ? 65.220 29.958 -16.372 1.00 14.77 501 LEU A O 1
ATOM 3925 N N . GLY A 1 516 ? 63.314 31.077 -16.637 1.00 11.78 502 GLY A N 1
ATOM 3926 C CA . GLY A 1 516 ? 63.779 31.530 -17.952 1.00 11.75 502 GLY A CA 1
ATOM 3927 C C . GLY A 1 516 ? 62.804 32.432 -18.694 1.00 11.39 502 GLY A C 1
ATOM 3928 O O . GLY A 1 516 ? 61.658 32.621 -18.258 1.00 12.30 502 GLY A O 1
ATOM 3929 N N . ALA A 1 517 ? 63.308 33.007 -19.812 1.00 12.91 503 ALA A N 1
ATOM 3930 C CA . ALA A 1 517 ? 62.496 33.815 -20.726 1.00 13.16 503 ALA A CA 1
ATOM 3931 C C . ALA A 1 517 ? 62.351 32.953 -21.993 1.00 13.55 503 ALA A C 1
ATOM 3932 O O . ALA A 1 517 ? 63.327 32.599 -22.621 1.00 14.83 503 ALA A O 1
ATOM 3934 N N . SER A 1 518 ? 61.123 32.594 -22.328 1.00 12.63 504 SER A N 1
ATOM 3935 C CA . SER A 1 518 ? 60.843 31.811 -23.509 1.00 14.11 504 SER A CA 1
ATOM 3936 C C . SER A 1 518 ? 60.469 32.699 -24.694 1.00 15.06 504 SER A C 1
ATOM 3937 O O . SER A 1 518 ? 59.655 33.613 -24.541 1.00 14.62 504 SER A O 1
ATOM 3940 N N . LEU A 1 519 ? 60.962 32.341 -25.876 1.00 16.02 505 LEU A N 1
ATOM 3941 C CA . LEU A 1 519 ? 60.588 33.017 -27.110 1.00 16.52 505 LEU A CA 1
ATOM 3942 C C . LEU A 1 519 ? 59.403 32.340 -27.826 1.00 17.74 505 LEU A C 1
ATOM 3943 O O . LEU A 1 519 ? 58.830 32.917 -28.757 1.00 20.09 505 LEU A O 1
ATOM 3948 N N . ASP A 1 520 ? 59.039 31.132 -27.449 1.00 17.74 506 ASP A N 1
ATOM 3949 C CA . ASP A 1 520 ? 57.906 30.473 -28.095 1.00 17.82 506 ASP A CA 1
ATOM 3950 C C . ASP A 1 520 ? 56.929 29.987 -27.066 1.00 17.42 506 ASP A C 1
ATOM 3951 O O . ASP A 1 520 ? 57.127 30.169 -25.864 1.00 17.42 506 ASP A O 1
ATOM 3956 N N . SER A 1 521 ? 55.805 29.446 -27.505 1.00 18.32 507 SER A N 1
ATOM 3957 C CA . SER A 1 521 ? 54.769 29.069 -26.572 1.00 18.88 507 SER A CA 1
ATOM 3958 C C . SER A 1 521 ? 55.166 27.898 -25.645 1.00 18.37 507 SER A C 1
ATOM 3959 O O . SER A 1 521 ? 54.702 27.825 -24.520 1.00 18.25 507 SER A O 1
ATOM 3962 N N . SER A 1 522 ? 56.061 27.047 -26.067 1.00 18.28 508 SER A N 1
ATOM 3963 C CA . SER A 1 522 ? 56.383 25.868 -25.272 1.00 19.34 508 SER A CA 1
ATOM 3964 C C . SER A 1 522 ? 57.479 26.046 -24.242 1.00 19.00 508 SER A C 1
ATOM 3965 O O . SER A 1 522 ? 57.492 25.378 -23.199 1.00 19.03 508 SER A O 1
ATOM 3968 N N . GLY A 1 523 ? 58.402 26.944 -24.521 1.00 18.09 509 GLY A N 1
ATOM 3969 C CA . GLY A 1 523 ? 59.598 27.058 -23.731 1.00 17.75 509 GLY A CA 1
ATOM 3970 C C . GLY A 1 523 ? 60.787 26.369 -24.359 1.00 17.33 509 GLY A C 1
ATOM 3971 O O . GLY A 1 523 ? 61.885 26.470 -23.843 1.00 18.70 509 GLY A O 1
ATOM 3972 N N . GLY A 1 524 ? 60.620 25.702 -25.491 1.00 18.62 510 GLY A N 1
ATOM 3973 C CA . GLY A 1 524 ? 61.742 25.032 -26.129 1.00 19.03 510 GLY A CA 1
ATOM 3974 C C . GLY A 1 524 ? 62.751 25.943 -26.780 1.00 20.64 510 GLY A C 1
ATOM 3975 O O . GLY A 1 524 ? 63.939 25.582 -26.929 1.00 21.74 510 GLY A O 1
ATOM 3976 N N . LYS A 1 525 ? 62.290 27.124 -27.217 1.00 20.69 511 LYS A N 1
ATOM 3977 C CA . LYS A 1 525 ? 63.193 28.108 -27.750 1.00 21.14 511 LYS A CA 1
ATOM 3978 C C . LYS A 1 525 ? 63.316 29.214 -26.692 1.00 19.85 511 LYS A C 1
ATOM 3979 O O . LYS A 1 525 ? 62.363 29.935 -26.412 1.00 20.34 511 LYS A O 1
ATOM 3985 N N . LYS A 1 526 ? 64.513 29.379 -26.142 1.00 18.04 512 LYS A N 1
ATOM 3986 C CA . LYS A 1 526 ? 64.722 30.308 -25.033 1.00 17.73 512 LYS A CA 1
ATOM 3987 C C . LYS A 1 526 ? 65.593 31.495 -25.394 1.00 17.49 512 LYS A C 1
ATOM 3988 O O . LYS A 1 526 ? 66.443 31.430 -26.261 1.00 17.39 512 LYS A O 1
ATOM 3994 N N . LEU A 1 527 ? 65.347 32.613 -24.726 1.00 15.85 513 LEU A N 1
ATOM 3995 C CA . LEU A 1 527 ? 66.227 33.738 -24.853 1.00 15.39 513 LEU A CA 1
ATOM 3996 C C . LEU A 1 527 ? 67.342 33.594 -23.841 1.00 15.68 513 LEU A C 1
ATOM 3997 O O . LEU A 1 527 ? 68.488 33.726 -24.132 1.00 16.10 513 LEU A O 1
ATOM 4002 N N . LEU A 1 528 ? 66.944 33.310 -22.590 1.00 15.51 514 LEU A N 1
ATOM 4003 C CA . LEU A 1 528 ? 67.876 33.169 -21.494 1.00 14.25 514 LEU A CA 1
ATOM 4004 C C . LEU A 1 528 ? 67.235 32.355 -20.413 1.00 14.60 514 LEU A C 1
ATOM 4005 O O . LEU A 1 528 ? 66.076 32.577 -20.097 1.00 14.90 514 LEU A O 1
ATOM 4010 N N . GLY A 1 529 ? 67.949 31.365 -19.880 1.00 14.46 515 GLY A N 1
ATOM 4011 C CA . GLY A 1 529 ? 67.369 30.595 -18.810 1.00 15.44 515 GLY A CA 1
ATOM 4012 C C . GLY A 1 529 ? 68.343 29.758 -18.038 1.00 15.28 515 GLY A C 1
ATOM 4013 O O . GLY A 1 529 ? 69.549 29.784 -18.287 1.00 14.98 515 GLY A O 1
ATOM 4014 N N . LEU A 1 530 ? 67.783 29.010 -17.079 1.00 15.38 516 LEU A N 1
ATOM 4015 C CA . LEU A 1 530 ? 68.552 28.191 -16.194 1.00 15.05 516 LEU A CA 1
ATOM 4016 C C . LEU A 1 530 ? 67.829 26.890 -15.960 1.00 15.44 516 LEU A C 1
ATOM 4017 O O . LEU A 1 530 ? 66.618 26.837 -15.613 1.00 16.57 516 LEU A O 1
ATOM 4022 N N . SER A 1 531 ? 68.585 25.815 -16.200 1.00 14.34 517 SER A N 1
ATOM 4023 C CA . SER A 1 531 ? 68.150 24.433 -15.996 1.00 15.19 517 SER A CA 1
ATOM 4024 C C . SER A 1 531 ? 69.177 23.804 -15.081 1.00 14.10 517 SER A C 1
ATOM 4025 O O . SER A 1 531 ? 70.202 24.446 -14.778 1.00 15.38 517 SER A O 1
ATOM 4028 N N . TYR A 1 532 ? 68.850 22.606 -14.624 1.00 15.58 518 TYR A N 1
ATOM 4029 C CA . TYR A 1 532 ? 69.693 21.805 -13.713 1.00 16.51 518 TYR A CA 1
ATOM 4030 C C . TYR A 1 532 ? 69.626 20.359 -14.201 1.00 17.55 518 TYR A C 1
ATOM 4031 O O . TYR A 1 532 ? 68.595 19.904 -14.729 1.00 18.09 518 TYR A O 1
ATOM 4040 N N . ASP A 1 533 ? 70.705 19.603 -13.963 1.00 18.86 519 ASP A N 1
ATOM 4041 C CA . ASP A 1 533 ? 70.761 18.241 -14.529 1.00 20.48 519 ASP A CA 1
ATOM 4042 C C . ASP A 1 533 ? 71.094 17.122 -13.546 1.00 21.46 519 ASP A C 1
ATOM 4043 O O . ASP A 1 533 ? 71.378 17.352 -12.365 1.00 19.78 519 ASP A O 1
ATOM 4048 N N . LYS A 1 534 ? 71.064 15.917 -14.085 1.00 23.49 520 LYS A N 1
ATOM 4049 C CA . LYS A 1 534 ? 71.251 14.700 -13.308 1.00 24.77 520 LYS A CA 1
ATOM 4050 C C . LYS A 1 534 ? 72.636 14.541 -12.692 1.00 24.33 520 LYS A C 1
ATOM 4051 O O . LYS A 1 534 ? 72.807 13.679 -11.816 1.00 25.73 520 LYS A O 1
ATOM 4057 N N . ARG A 1 535 ? 73.629 15.289 -13.182 1.00 24.05 521 ARG A N 1
ATOM 4058 C CA . ARG A 1 535 ? 75.000 15.272 -12.643 1.00 24.19 521 ARG A CA 1
ATOM 4059 C C . ARG A 1 535 ? 75.241 16.377 -11.610 1.00 23.41 521 ARG A C 1
ATOM 4060 O O . ARG A 1 535 ? 76.376 16.694 -11.266 1.00 24.15 521 ARG A O 1
ATOM 4068 N N . HIS A 1 536 ? 74.174 17.024 -11.145 1.00 22.82 522 HIS A N 1
ATOM 4069 C CA . HIS A 1 536 ? 74.307 18.050 -10.132 1.00 22.44 522 HIS A CA 1
ATOM 4070 C C . HIS A 1 536 ? 75.002 19.286 -10.684 1.00 21.40 522 HIS A C 1
ATOM 4071 O O . HIS A 1 536 ? 75.674 20.019 -9.970 1.00 21.24 522 HIS A O 1
ATOM 4078 N N . GLN A 1 537 ? 74.871 19.527 -11.988 1.00 20.61 523 GLN A N 1
ATOM 4079 C CA . GLN A 1 537 ? 75.390 20.751 -12.537 1.00 19.64 523 GLN A CA 1
ATOM 4080 C C . GLN A 1 537 ? 74.281 21.670 -12.973 1.00 17.86 523 GLN A C 1
ATOM 4081 O O . GLN A 1 537 ? 73.145 21.215 -13.224 1.00 18.98 523 GLN A O 1
ATOM 4087 N N . TRP A 1 538 ? 74.641 22.936 -13.085 1.00 16.65 524 TRP A N 1
ATOM 4088 C CA . TRP A 1 538 ? 73.707 23.938 -13.647 1.00 17.22 524 TRP A CA 1
ATOM 4089 C C . TRP A 1 538 ? 73.855 23.917 -15.175 1.00 17.73 524 TRP A C 1
ATOM 4090 O O . TRP A 1 538 ? 74.961 23.686 -15.693 1.00 18.05 524 TRP A O 1
ATOM 4101 N N . GLN A 1 539 ? 72.782 24.280 -15.887 1.00 17.29 525 GLN A N 1
ATOM 4102 C CA . GLN A 1 539 ? 72.795 24.384 -17.350 1.00 17.19 525 GLN A CA 1
ATOM 4103 C C . GLN A 1 539 ? 72.182 25.726 -17.687 1.00 16.92 525 GLN A C 1
ATOM 4104 O O . GLN A 1 539 ? 70.955 25.834 -17.890 1.00 17.32 525 GLN A O 1
ATOM 4110 N N . PRO A 1 540 ? 73.007 26.752 -17.685 1.00 17.74 526 PRO A N 1
ATOM 4111 C CA . PRO A 1 540 ? 72.552 28.079 -18.111 1.00 17.20 526 PRO A CA 1
ATOM 4112 C C . PRO A 1 540 ? 72.413 28.008 -19.641 1.00 18.00 526 PRO A C 1
ATOM 4113 O O . PRO A 1 540 ? 73.246 27.405 -20.336 1.00 19.28 526 PRO A O 1
ATOM 4117 N N . ILE A 1 541 ? 71.386 28.652 -20.150 1.00 16.66 527 ILE A N 1
ATOM 4118 C CA . ILE A 1 541 ? 71.039 28.580 -21.563 1.00 17.64 527 ILE A CA 1
ATOM 4119 C C . ILE A 1 541 ? 71.066 29.990 -22.110 1.00 16.99 527 ILE A C 1
ATOM 4120 O O . ILE A 1 541 ? 70.296 30.897 -21.664 1.00 16.82 527 ILE A O 1
ATOM 4125 N N . TYR A 1 542 ? 71.971 30.202 -23.055 1.00 16.79 528 TYR A N 1
ATOM 4126 C CA . TYR A 1 542 ? 72.163 31.512 -23.658 1.00 16.88 528 TYR A CA 1
ATOM 4127 C C . TYR A 1 542 ? 71.645 31.503 -25.083 1.00 17.98 528 TYR A C 1
ATOM 4128 O O . TYR A 1 542 ? 72.302 30.996 -26.008 1.00 18.94 528 TYR A O 1
ATOM 4137 N N . GLY A 1 543 ? 70.449 32.040 -25.288 1.00 19.02 529 GLY A N 1
ATOM 4138 C CA . GLY A 1 543 ? 69.791 31.946 -26.578 1.00 19.48 529 GLY A CA 1
ATOM 4139 C C . GLY A 1 543 ? 69.805 30.562 -27.215 1.00 21.78 529 GLY A C 1
ATOM 4140 O O . GLY A 1 543 ? 69.370 29.599 -26.612 1.00 20.62 529 GLY A O 1
ATOM 4141 N N . SER A 1 544 ? 70.349 30.507 -28.436 1.00 24.09 530 SER A N 1
ATOM 4142 C CA . SER A 1 544 ? 70.399 29.300 -29.232 1.00 25.64 530 SER A CA 1
ATOM 4143 C C . SER A 1 544 ? 71.773 28.619 -29.181 1.00 26.40 530 SER A C 1
ATOM 4144 O O . SER A 1 544 ? 72.029 27.652 -29.905 1.00 28.04 530 SER A O 1
ATOM 4147 N N . THR A 1 545 ? 72.655 29.148 -28.352 1.00 26.01 531 THR A N 1
ATOM 4148 C CA . THR A 1 545 ? 73.978 28.577 -28.149 1.00 26.69 531 THR A CA 1
ATOM 4149 C C . THR A 1 545 ? 73.944 27.189 -27.529 1.00 26.27 531 THR A C 1
ATOM 4150 O O . THR A 1 545 ? 73.095 26.873 -26.686 1.00 26.31 531 THR A O 1
ATOM 4154 N N . PRO A 1 546 ? 74.886 26.339 -27.923 1.00 26.84 532 PRO A N 1
ATOM 4155 C CA . PRO A 1 546 ? 74.976 25.039 -27.288 1.00 26.41 532 PRO A CA 1
ATOM 4156 C C . PRO A 1 546 ? 75.247 25.245 -25.800 1.00 25.32 532 PRO A C 1
ATOM 4157 O O . PRO A 1 546 ? 75.988 26.133 -25.392 1.00 25.21 532 PRO A O 1
ATOM 4161 N N . VAL A 1 547 ? 74.654 24.384 -25.008 1.00 24.85 533 VAL A N 1
ATOM 4162 C CA . VAL A 1 547 ? 74.719 24.525 -23.577 1.00 25.77 533 VAL A CA 1
ATOM 4163 C C . VAL A 1 547 ? 75.897 23.786 -22.990 1.00 25.66 533 VAL A C 1
ATOM 4164 O O . VAL A 1 547 ? 76.138 22.617 -23.315 1.00 28.25 533 VAL A O 1
ATOM 4168 N N . THR A 1 548 ? 76.622 24.479 -22.129 1.00 25.79 534 THR A N 1
ATOM 4169 C CA . THR A 1 548 ? 77.733 23.894 -21.408 1.00 24.40 534 THR A CA 1
ATOM 4170 C C . THR A 1 548 ? 77.366 23.853 -19.933 1.00 24.00 534 THR A C 1
ATOM 4171 O O . THR A 1 548 ? 77.247 24.919 -19.275 1.00 24.26 534 THR A O 1
ATOM 4175 N N . PRO A 1 549 ? 77.165 22.656 -19.402 1.00 22.44 535 PRO A N 1
ATOM 4176 C CA . PRO A 1 549 ? 76.901 22.509 -17.962 1.00 21.06 535 PRO A CA 1
ATOM 4177 C C . PRO A 1 549 ? 78.075 23.015 -17.163 1.00 21.71 535 PRO A C 1
ATOM 4178 O O . PRO A 1 549 ? 79.244 22.915 -17.624 1.00 22.06 535 PRO A O 1
ATOM 4182 N N . THR A 1 550 ? 77.816 23.566 -15.976 1.00 20.74 536 THR A N 1
ATOM 4183 C CA . THR A 1 550 ? 78.869 24.189 -15.172 1.00 19.55 536 THR A CA 1
ATOM 4184 C C . THR A 1 550 ? 78.468 24.226 -13.712 1.00 20.34 536 THR A C 1
ATOM 4185 O O . THR A 1 550 ? 77.284 24.051 -13.400 1.00 19.70 536 THR A O 1
ATOM 4189 N N . GLY A 1 551 ? 79.413 24.476 -12.829 1.00 20.88 537 GLY A N 1
ATOM 4190 C CA . GLY A 1 551 ? 79.132 24.542 -11.395 1.00 21.00 537 GLY A CA 1
ATOM 4191 C C . GLY A 1 551 ? 78.583 23.259 -10.779 1.00 21.34 537 GLY A C 1
ATOM 4192 O O . GLY A 1 551 ? 78.662 22.154 -11.345 1.00 21.51 537 GLY A O 1
ATOM 4193 N N . SER A 1 552 ? 77.984 23.397 -9.598 1.00 21.97 538 SER A N 1
ATOM 4194 C CA . SER A 1 552 ? 77.479 22.237 -8.862 1.00 22.79 538 SER A CA 1
ATOM 4195 C C . SER A 1 552 ? 76.363 22.678 -7.929 1.00 21.13 538 SER A C 1
ATOM 4196 O O . SER A 1 552 ? 76.480 23.742 -7.359 1.00 24.43 538 SER A O 1
ATOM 4199 N N . TRP A 1 553 ? 75.324 21.865 -7.751 1.00 20.77 539 TRP A N 1
ATOM 4200 C CA . TRP A 1 553 ? 74.285 22.123 -6.755 1.00 20.79 539 TRP A CA 1
ATOM 4201 C C . TRP A 1 553 ? 73.972 20.873 -5.931 1.00 20.32 539 TRP A C 1
ATOM 4202 O O . TRP A 1 553 ? 74.180 19.757 -6.370 1.00 18.98 539 TRP A O 1
ATOM 4213 N N . GLU A 1 554 ? 73.396 21.120 -4.755 1.00 19.50 540 GLU A N 1
ATOM 4214 C CA . GLU A 1 554 ? 73.094 20.135 -3.752 1.00 19.56 540 GLU A CA 1
ATOM 4215 C C . GLU A 1 554 ? 71.573 20.181 -3.539 1.00 17.32 540 GLU A C 1
ATOM 4216 O O . GLU A 1 554 ? 70.981 21.289 -3.493 1.00 16.94 540 GLU A O 1
ATOM 4222 N N . MET A 1 555 ? 70.959 19.023 -3.356 1.00 17.16 541 MET A N 1
ATOM 4223 C CA . MET A 1 555 ? 69.516 18.897 -3.072 1.00 15.59 541 MET A CA 1
ATOM 4224 C C . MET A 1 555 ? 69.193 19.567 -1.755 1.00 14.49 541 MET A C 1
ATOM 4225 O O . MET A 1 555 ? 70.009 19.506 -0.839 1.00 15.67 541 MET A O 1
ATOM 4230 N N . GLY A 1 556 ? 68.061 20.290 -1.714 1.00 12.95 542 GLY A N 1
ATOM 4231 C CA . GLY A 1 556 ? 67.578 20.914 -0.511 1.00 12.86 542 GLY A CA 1
ATOM 4232 C C . GLY A 1 556 ? 68.139 22.262 -0.084 1.00 13.14 542 GLY A C 1
ATOM 4233 O O . GLY A 1 556 ? 67.633 22.864 0.899 1.00 13.49 542 GLY A O 1
ATOM 4234 N N . LYS A 1 557 ? 69.161 22.732 -0.768 1.00 12.86 543 LYS A N 1
ATOM 4235 C CA . LYS A 1 557 ? 69.828 23.971 -0.466 1.00 13.57 543 LYS A CA 1
ATOM 4236 C C . LYS A 1 557 ? 69.139 25.079 -1.256 1.00 13.66 543 LYS A C 1
ATOM 4237 O O . LYS A 1 557 ? 68.789 24.858 -2.417 1.00 14.09 543 LYS A O 1
ATOM 4243 N N . ARG A 1 558 ? 68.840 26.183 -0.606 1.00 13.20 544 ARG A N 1
ATOM 4244 C CA . ARG A 1 558 ? 68.196 27.326 -1.292 1.00 13.89 544 ARG A CA 1
ATOM 4245 C C . ARG A 1 558 ? 69.218 28.149 -2.052 1.00 12.94 544 ARG A C 1
ATOM 4246 O O . ARG A 1 558 ? 70.186 28.601 -1.479 1.00 13.49 544 ARG A O 1
ATOM 4254 N N . TYR A 1 559 ? 69.033 28.279 -3.366 1.00 12.01 545 TYR A N 1
ATOM 4255 C CA . TYR A 1 559 ? 69.976 29.020 -4.198 1.00 12.22 545 TYR A CA 1
ATOM 4256 C C . TYR A 1 559 ? 69.296 30.270 -4.668 1.00 12.94 545 TYR A C 1
ATOM 4257 O O . TYR A 1 559 ? 68.085 30.295 -4.903 1.00 14.41 545 TYR A O 1
ATOM 4266 N N . HIS A 1 560 ? 70.102 31.311 -4.800 1.00 11.90 546 HIS A N 1
ATOM 4267 C CA . HIS A 1 560 ? 69.671 32.617 -5.350 1.00 12.41 546 HIS A CA 1
ATOM 4268 C C . HIS A 1 560 ? 70.007 32.670 -6.824 1.00 12.97 546 HIS A C 1
ATOM 4269 O O . HIS A 1 560 ? 71.173 32.513 -7.188 1.00 14.44 546 HIS A O 1
ATOM 4276 N N . VAL A 1 561 ? 68.968 32.834 -7.663 1.00 13.70 547 VAL A N 1
ATOM 4277 C CA . VAL A 1 561 ? 69.140 32.869 -9.111 1.00 12.67 547 VAL A CA 1
ATOM 4278 C C . VAL A 1 561 ? 68.875 34.295 -9.658 1.00 13.26 547 VAL A C 1
ATOM 4279 O O . VAL A 1 561 ? 67.848 34.862 -9.370 1.00 12.97 547 VAL A O 1
ATOM 4283 N N . VAL A 1 562 ? 69.812 34.831 -10.429 1.00 13.55 548 VAL A N 1
ATOM 4284 C CA . VAL A 1 562 ? 69.571 36.096 -11.135 1.00 12.77 548 VAL A CA 1
ATOM 4285 C C . VAL A 1 562 ? 69.842 35.911 -12.622 1.00 13.71 548 VAL A C 1
ATOM 4286 O O . VAL A 1 562 ? 70.910 35.383 -13.001 1.00 12.79 548 VAL A O 1
ATOM 4290 N N . LEU A 1 563 ? 68.862 36.257 -13.445 1.00 11.68 549 LEU A N 1
ATOM 4291 C CA . LEU A 1 563 ? 69.054 36.266 -14.896 1.00 13.09 549 LEU A CA 1
ATOM 4292 C C . LEU A 1 563 ? 69.033 37.738 -15.282 1.00 13.87 549 LEU A C 1
ATOM 4293 O O . LEU A 1 563 ? 68.094 38.459 -14.913 1.00 12.87 549 LEU A O 1
ATOM 4298 N N . THR A 1 564 ? 70.048 38.201 -16.012 1.00 12.67 550 THR A N 1
ATOM 4299 C CA . THR A 1 564 ? 69.997 39.560 -16.526 1.00 13.41 550 THR A CA 1
ATOM 4300 C C . THR A 1 564 ? 70.153 39.538 -18.065 1.00 14.38 550 THR A C 1
ATOM 4301 O O . THR A 1 564 ? 70.831 38.681 -18.642 1.00 13.73 550 THR A O 1
ATOM 4305 N N . MET A 1 565 ? 69.484 40.502 -18.700 1.00 13.99 551 MET A N 1
ATOM 4306 C CA . MET A 1 565 ? 69.665 40.700 -20.127 1.00 15.87 551 MET A CA 1
ATOM 4307 C C . MET A 1 565 ? 69.643 42.191 -20.388 1.00 16.91 551 MET A C 1
ATOM 4308 O O . MET A 1 565 ? 68.725 42.906 -19.982 1.00 17.35 551 MET A O 1
ATOM 4313 N N . ALA A 1 566 ? 70.703 42.682 -21.023 1.00 15.71 552 ALA A N 1
ATOM 4314 C CA . ALA A 1 566 ? 70.749 44.053 -21.527 1.00 15.56 552 ALA A CA 1
ATOM 4315 C C . ALA A 1 566 ? 71.724 44.053 -22.676 1.00 16.29 552 ALA A C 1
ATOM 4316 O O . ALA A 1 566 ? 72.658 43.228 -22.698 1.00 15.16 552 ALA A O 1
ATOM 4318 N N . ASN A 1 567 ? 71.542 45.010 -23.586 1.00 17.26 553 ASN A N 1
ATOM 4319 C CA . ASN A 1 567 ? 72.409 45.180 -24.771 1.00 18.67 553 ASN A CA 1
ATOM 4320 C C . ASN A 1 567 ? 72.734 43.845 -25.441 1.00 17.68 553 ASN A C 1
ATOM 4321 O O . ASN A 1 567 ? 73.916 43.529 -25.780 1.00 18.43 553 ASN A O 1
ATOM 4326 N N . LYS A 1 568 ? 71.686 43.036 -25.611 1.00 17.25 554 LYS A N 1
ATOM 4327 C CA . LYS A 1 568 ? 71.723 41.774 -26.273 1.00 17.23 554 LYS A CA 1
ATOM 4328 C C . LYS A 1 568 ? 72.585 40.673 -25.635 1.00 16.02 554 LYS A C 1
ATOM 4329 O O . LYS A 1 568 ? 72.809 39.635 -26.239 1.00 15.42 554 LYS A O 1
ATOM 4335 N N . ILE A 1 569 ? 73.008 40.911 -24.402 1.00 16.05 555 ILE A N 1
ATOM 4336 C CA . ILE A 1 569 ? 73.836 39.984 -23.683 1.00 16.04 555 ILE A CA 1
ATOM 4337 C C . ILE A 1 569 ? 73.151 39.481 -22.424 1.00 15.24 555 ILE A C 1
ATOM 4338 O O . ILE A 1 569 ? 72.610 40.256 -21.685 1.00 15.49 555 ILE A O 1
ATOM 4343 N N . GLY A 1 570 ? 73.269 38.181 -22.189 1.00 15.72 556 GLY A N 1
ATOM 4344 C CA . GLY A 1 570 ? 72.659 37.547 -21.023 1.00 16.29 556 GLY A CA 1
ATOM 4345 C C . GLY A 1 570 ? 73.678 36.944 -20.058 1.00 17.20 556 GLY A C 1
ATOM 4346 O O . GLY A 1 570 ? 74.736 36.380 -20.476 1.00 17.11 556 GLY A O 1
ATOM 4347 N N . SER A 1 571 ? 73.349 37.046 -18.762 1.00 16.60 557 SER A N 1
ATOM 4348 C CA . SER A 1 571 ? 74.190 36.588 -17.689 1.00 15.85 557 SER A CA 1
ATOM 4349 C C . SER A 1 571 ? 73.302 35.836 -16.691 1.00 17.42 557 SER A C 1
ATOM 4350 O O . SER A 1 571 ? 72.101 36.154 -16.541 1.00 14.31 557 SER A O 1
ATOM 4353 N N . VAL A 1 572 ? 73.859 34.784 -16.119 1.00 15.90 558 VAL A N 1
ATOM 4354 C CA . VAL A 1 572 ? 73.189 33.978 -15.106 1.00 16.29 558 VAL A CA 1
ATOM 4355 C C . VAL A 1 572 ? 74.076 33.933 -13.838 1.00 17.51 558 VAL A C 1
ATOM 4356 O O . VAL A 1 572 ? 75.271 33.554 -13.903 1.00 18.51 558 VAL A O 1
ATOM 4360 N N . TYR A 1 573 ? 73.520 34.316 -12.691 1.00 16.84 559 TYR A N 1
ATOM 4361 C CA . TYR A 1 573 ? 74.236 34.354 -11.426 1.00 16.26 559 TYR A CA 1
ATOM 4362 C C . TYR A 1 573 ? 73.592 33.360 -10.458 1.00 16.71 559 TYR A C 1
ATOM 4363 O O . TYR A 1 573 ? 72.372 33.236 -10.373 1.00 15.19 559 TYR A O 1
ATOM 4372 N N . ILE A 1 574 ? 74.431 32.629 -9.737 1.00 16.50 560 ILE A N 1
ATOM 4373 C CA . ILE A 1 574 ? 73.984 31.779 -8.641 1.00 16.32 560 ILE A CA 1
ATOM 4374 C C . ILE A 1 574 ? 74.665 32.283 -7.348 1.00 16.57 560 ILE A C 1
ATOM 4375 O O . ILE A 1 574 ? 75.884 32.490 -7.301 1.00 16.30 560 ILE A O 1
ATOM 4380 N N . ASP A 1 575 ? 73.869 32.569 -6.319 1.00 17.06 561 ASP A N 1
ATOM 4381 C CA . ASP A 1 575 ? 74.402 33.036 -5.049 1.00 18.80 561 ASP A CA 1
ATOM 4382 C C . ASP A 1 575 ? 75.307 34.246 -5.255 1.00 20.18 561 ASP A C 1
ATOM 4383 O O . ASP A 1 575 ? 76.363 34.401 -4.602 1.00 20.60 561 ASP A O 1
ATOM 4388 N N . GLY A 1 576 ? 74.879 35.106 -6.179 1.00 19.53 562 GLY A N 1
ATOM 4389 C CA . GLY A 1 576 ? 75.539 36.375 -6.404 1.00 21.53 562 GLY A CA 1
ATOM 4390 C C . GLY A 1 576 ? 76.762 36.340 -7.291 1.00 22.43 562 GLY A C 1
ATOM 4391 O O . GLY A 1 576 ? 77.334 37.371 -7.548 1.00 23.51 562 GLY A O 1
ATOM 4392 N N . GLU A 1 577 ? 77.112 35.182 -7.807 1.00 23.37 563 GLU A N 1
ATOM 4393 C CA . GLU A 1 577 ? 78.315 35.058 -8.589 1.00 25.15 563 GLU A CA 1
ATOM 4394 C C . GLU A 1 577 ? 77.941 34.576 -9.995 1.00 23.80 563 GLU A C 1
ATOM 4395 O O . GLU A 1 577 ? 77.196 33.615 -10.194 1.00 22.49 563 GLU A O 1
ATOM 4401 N N . PRO A 1 578 ? 78.513 35.229 -11.007 1.00 24.28 564 PRO A N 1
ATOM 4402 C CA . PRO A 1 578 ? 78.248 34.806 -12.370 1.00 25.30 564 PRO A CA 1
ATOM 4403 C C . PRO A 1 578 ? 78.666 33.394 -12.561 1.00 26.05 564 PRO A C 1
ATOM 4404 O O . PRO A 1 578 ? 79.719 33.010 -12.011 1.00 27.34 564 PRO A O 1
ATOM 4408 N N . LEU A 1 579 ? 77.912 32.630 -13.333 1.00 26.53 565 LEU A N 1
ATOM 4409 C CA . LEU A 1 579 ? 78.312 31.277 -13.640 1.00 28.05 565 LEU A CA 1
ATOM 4410 C C . LEU A 1 579 ? 79.502 31.458 -14.584 1.00 30.35 565 LEU A C 1
ATOM 4411 O O . LEU A 1 579 ? 79.604 32.474 -15.282 1.00 31.72 565 LEU A O 1
ATOM 4416 N N . GLU A 1 580 ? 80.442 30.529 -14.572 1.00 32.13 566 GLU A N 1
ATOM 4417 C CA . GLU A 1 580 ? 81.550 30.611 -15.504 1.00 33.20 566 GLU A CA 1
ATOM 4418 C C . GLU A 1 580 ? 80.928 30.611 -16.899 1.00 33.17 566 GLU A C 1
ATOM 4419 O O . GLU A 1 580 ? 80.032 29.827 -17.167 1.00 33.09 566 GLU A O 1
ATOM 4425 N N . GLY A 1 581 ? 81.376 31.505 -17.776 1.00 33.70 567 GLY A N 1
ATOM 4426 C CA . GLY A 1 581 ? 80.859 31.562 -19.138 1.00 33.80 567 GLY A CA 1
ATOM 4427 C C . GLY A 1 581 ? 79.647 32.454 -19.378 1.00 33.73 567 GLY A C 1
ATOM 4428 O O . GLY A 1 581 ? 79.041 32.452 -20.461 1.00 34.70 567 GLY A O 1
ATOM 4429 N N . SER A 1 582 ? 79.272 33.224 -18.369 1.00 32.52 568 SER A N 1
ATOM 4430 C CA . SER A 1 582 ? 78.104 34.072 -18.468 1.00 31.28 568 SER A CA 1
ATOM 4431 C C . SER A 1 582 ? 78.549 35.308 -19.223 1.00 30.35 568 SER A C 1
ATOM 4432 O O . SER A 1 582 ? 79.758 35.527 -19.396 1.00 30.41 568 SER A O 1
ATOM 4435 N N . GLY A 1 583 ? 77.608 36.096 -19.724 1.00 28.83 569 GLY A N 1
ATOM 4436 C CA . GLY A 1 583 ? 77.914 37.308 -20.440 1.00 27.74 569 GLY A CA 1
ATOM 4437 C C . GLY A 1 583 ? 78.056 37.076 -21.944 1.00 27.53 569 GLY A C 1
ATOM 4438 O O . GLY A 1 583 ? 78.907 37.667 -22.564 1.00 27.87 569 GLY A O 1
ATOM 4439 N N . GLN A 1 584 ? 77.200 36.218 -22.500 1.00 26.35 570 GLN A N 1
ATOM 4440 C CA . GLN A 1 584 ? 77.199 35.847 -23.919 1.00 25.71 570 GLN A CA 1
ATOM 4441 C C . GLN A 1 584 ? 76.019 36.495 -24.615 1.00 24.54 570 GLN A C 1
ATOM 4442 O O . GLN A 1 584 ? 75.001 36.808 -23.971 1.00 22.10 570 GLN A O 1
ATOM 4448 N N . THR A 1 585 ? 76.169 36.672 -25.930 1.00 22.46 571 THR A N 1
ATOM 4449 C CA . THR A 1 585 ? 75.116 37.187 -26.782 1.00 22.10 571 THR A CA 1
ATOM 4450 C C . THR A 1 585 ? 73.949 36.248 -26.827 1.00 21.79 571 THR A C 1
ATOM 4451 O O . THR A 1 585 ? 74.117 35.050 -26.994 1.00 20.45 571 THR A O 1
ATOM 4455 N N . VAL A 1 586 ? 72.746 36.794 -26.655 1.00 20.66 572 VAL A N 1
ATOM 4456 C CA . VAL A 1 586 ? 71.550 35.987 -26.664 1.00 21.28 572 VAL A CA 1
ATOM 4457 C C . VAL A 1 586 ? 70.586 36.454 -27.744 1.00 22.05 572 VAL A C 1
ATOM 4458 O O . VAL A 1 586 ? 69.575 35.777 -28.008 1.00 20.72 572 VAL A O 1
ATOM 4462 N N . VAL A 1 587 ? 70.928 37.577 -28.371 1.00 24.12 573 VAL A N 1
ATOM 4463 C CA . VAL A 1 587 ? 70.111 38.183 -29.430 1.00 27.24 573 VAL A CA 1
ATOM 4464 C C . VAL A 1 587 ? 70.975 38.597 -30.635 1.00 29.23 573 VAL A C 1
ATOM 4465 O O . VAL A 1 587 ? 71.866 39.391 -30.462 1.00 29.54 573 VAL A O 1
ATOM 4469 N N . PRO A 1 588 ? 70.715 38.069 -31.820 1.00 33.49 574 PRO A N 1
ATOM 4470 C CA . PRO A 1 588 ? 71.388 38.512 -33.064 1.00 36.18 574 PRO A CA 1
ATOM 4471 C C . PRO A 1 588 ? 71.130 40.002 -33.286 1.00 38.87 574 PRO A C 1
ATOM 4472 O O . PRO A 1 588 ? 70.000 40.482 -33.218 1.00 39.83 574 PRO A O 1
ATOM 4476 N N . ASP A 1 589 ? 72.177 40.771 -33.525 1.00 41.21 575 ASP A N 1
ATOM 4477 C CA . ASP A 1 589 ? 71.997 42.217 -33.504 1.00 43.03 575 ASP A CA 1
ATOM 4478 C C . ASP A 1 589 ? 70.946 42.783 -34.478 1.00 43.09 575 ASP A C 1
ATOM 4479 O O . ASP A 1 589 ? 70.460 43.910 -34.308 1.00 43.85 575 ASP A O 1
ATOM 4484 N N . GLU A 1 590 ? 70.548 41.984 -35.456 1.00 42.26 576 GLU A N 1
ATOM 4485 C CA . GLU A 1 590 ? 69.525 42.415 -36.362 1.00 41.71 576 GLU A CA 1
ATOM 4486 C C . GLU A 1 590 ? 68.197 42.516 -35.585 1.00 40.47 576 GLU A C 1
ATOM 4487 O O . GLU A 1 590 ? 67.709 43.610 -35.260 1.00 41.09 576 GLU A O 1
ATOM 4489 N N . ARG A 1 591 ? 67.657 41.374 -35.184 1.00 38.05 577 ARG A N 1
ATOM 4490 C CA . ARG A 1 591 ? 66.310 41.374 -34.635 1.00 35.42 577 ARG A CA 1
ATOM 4491 C C . ARG A 1 591 ? 66.098 41.783 -33.169 1.00 33.08 577 ARG A C 1
ATOM 4492 O O . ARG A 1 591 ? 67.029 41.931 -32.380 1.00 32.55 577 ARG A O 1
ATOM 4494 N N . THR A 1 592 ? 64.839 42.099 -32.906 1.00 29.86 578 THR A N 1
ATOM 4495 C CA . THR A 1 592 ? 64.343 42.379 -31.574 1.00 27.94 578 THR A CA 1
ATOM 4496 C C . THR A 1 592 ? 63.529 41.204 -31.134 1.00 23.72 578 THR A C 1
ATOM 4497 O O . THR A 1 592 ? 62.607 40.751 -31.807 1.00 23.82 578 THR A O 1
ATOM 4501 N N . PRO A 1 593 ? 63.856 40.716 -29.958 1.00 20.21 579 PRO A N 1
ATOM 4502 C CA . PRO A 1 593 ? 63.189 39.551 -29.408 1.00 18.46 579 PRO A CA 1
ATOM 4503 C C . PRO A 1 593 ? 61.713 39.811 -29.232 1.00 17.05 579 PRO A C 1
ATOM 4504 O O . PRO A 1 593 ? 61.324 40.933 -29.028 1.00 16.38 579 PRO A O 1
ATOM 4508 N N . ASP A 1 594 ? 60.931 38.753 -29.213 1.00 15.42 580 ASP A N 1
ATOM 4509 C CA . ASP A 1 594 ? 59.503 38.820 -28.868 1.00 14.51 580 ASP A CA 1
ATOM 4510 C C . ASP A 1 594 ? 59.216 37.746 -27.853 1.00 14.30 580 ASP A C 1
ATOM 4511 O O . ASP A 1 594 ? 58.642 36.713 -28.166 1.00 14.80 580 ASP A O 1
ATOM 4516 N N . ILE A 1 595 ? 59.582 38.008 -26.599 1.00 13.63 581 ILE A N 1
ATOM 4517 C CA . ILE A 1 595 ? 59.422 37.016 -25.521 1.00 12.98 581 ILE A CA 1
ATOM 4518 C C . ILE A 1 595 ? 57.944 36.683 -25.343 1.00 13.46 581 ILE A C 1
ATOM 4519 O O . ILE A 1 595 ? 57.101 37.558 -25.243 1.00 13.51 581 ILE A O 1
ATOM 4524 N N . SER A 1 596 ? 57.656 35.395 -25.190 1.00 11.91 582 SER A N 1
ATOM 4525 C CA . SER A 1 596 ? 56.324 34.885 -25.017 1.00 12.66 582 SER A CA 1
ATOM 4526 C C . SER A 1 596 ? 55.918 34.985 -23.545 1.00 12.04 582 SER A C 1
ATOM 4527 O O . SER A 1 596 ? 54.825 35.451 -23.159 1.00 13.50 582 SER A O 1
ATOM 4530 N N . HIS A 1 597 ? 56.817 34.526 -22.700 1.00 12.41 583 HIS A N 1
ATOM 4531 C CA . HIS A 1 597 ? 56.484 34.501 -21.300 1.00 12.12 583 HIS A CA 1
ATOM 4532 C C . HIS A 1 597 ? 57.762 34.191 -20.516 1.00 12.20 583 HIS A C 1
ATOM 4533 O O . HIS A 1 597 ? 58.745 33.754 -21.096 1.00 12.19 583 HIS A O 1
ATOM 4540 N N . PHE A 1 598 ? 57.718 34.424 -19.211 1.00 11.43 584 PHE A N 1
ATOM 4541 C CA . PHE A 1 598 ? 58.730 33.838 -18.344 1.00 11.66 584 PHE A CA 1
ATOM 4542 C C . PHE A 1 598 ? 58.165 32.562 -17.770 1.00 12.95 584 PHE A C 1
ATOM 4543 O O . PHE A 1 598 ? 56.974 32.489 -17.470 1.00 13.32 584 PHE A O 1
ATOM 4551 N N . TYR A 1 599 ? 59.011 31.548 -17.638 1.00 12.50 585 TYR A N 1
ATOM 4552 C CA . TYR A 1 599 ? 58.592 30.279 -16.999 1.00 14.06 585 TYR A CA 1
ATOM 4553 C C . TYR A 1 599 ? 59.352 30.153 -15.670 1.00 13.92 585 TYR A C 1
ATOM 4554 O O . TYR A 1 599 ? 60.504 30.560 -15.566 1.00 12.78 585 TYR A O 1
ATOM 4563 N N . VAL A 1 600 ? 58.662 29.597 -14.665 1.00 13.93 586 VAL A N 1
ATOM 4564 C CA . VAL A 1 600 ? 59.191 29.534 -13.315 1.00 14.36 586 VAL A CA 1
ATOM 4565 C C . VAL A 1 600 ? 58.841 28.227 -12.678 1.00 14.93 586 VAL A C 1
ATOM 4566 O O . VAL A 1 600 ? 57.669 27.860 -12.653 1.00 14.99 586 VAL A O 1
ATOM 4570 N N . GLY A 1 601 ? 59.855 27.463 -12.254 1.00 14.54 587 GLY A N 1
ATOM 4571 C CA . GLY A 1 601 ? 59.618 26.215 -11.532 1.00 15.85 587 GLY A CA 1
ATOM 4572 C C . GLY A 1 601 ? 59.084 25.063 -12.379 1.00 15.83 587 GLY A C 1
ATOM 4573 O O . GLY A 1 601 ? 58.488 24.117 -11.855 1.00 16.74 587 GLY A O 1
ATOM 4574 N N . GLY A 1 602 ? 59.377 25.128 -13.678 1.00 14.96 588 GLY A N 1
ATOM 4575 C CA . GLY A 1 602 ? 58.869 24.215 -14.661 1.00 15.97 588 GLY A CA 1
ATOM 4576 C C . GLY A 1 602 ? 58.486 25.044 -15.874 1.00 16.07 588 GLY A C 1
ATOM 4577 O O . GLY A 1 602 ? 58.632 26.279 -15.877 1.00 16.62 588 GLY A O 1
ATOM 4578 N N . TYR A 1 603 ? 58.002 24.374 -16.916 1.00 16.94 589 TYR A N 1
ATOM 4579 C CA . TYR A 1 603 ? 57.524 25.060 -18.108 1.00 17.53 589 TYR A CA 1
ATOM 4580 C C . TYR A 1 603 ? 56.035 25.405 -18.043 1.00 19.56 589 TYR A C 1
ATOM 4581 O O . TYR A 1 603 ? 55.527 26.197 -18.842 1.00 19.20 589 TYR A O 1
ATOM 4590 N N . LYS A 1 604 ? 55.316 24.823 -17.085 1.00 19.92 590 LYS A N 1
ATOM 4591 C CA . LYS A 1 604 ? 53.859 24.843 -17.084 1.00 21.90 590 LYS A CA 1
ATOM 4592 C C . LYS A 1 604 ? 53.283 24.322 -18.422 1.00 21.77 590 LYS A C 1
ATOM 4593 O O . LYS A 1 604 ? 52.296 24.851 -18.942 1.00 21.94 590 LYS A O 1
ATOM 4599 N N . ARG A 1 605 ? 53.897 23.290 -18.967 1.00 22.06 591 ARG A N 1
ATOM 4600 C CA . ARG A 1 605 ? 53.452 22.684 -20.228 1.00 23.46 591 ARG A CA 1
ATOM 4601 C C . ARG A 1 605 ? 53.490 21.170 -20.122 1.00 23.84 591 ARG A C 1
ATOM 4602 O O . ARG A 1 605 ? 54.566 20.557 -20.010 1.00 22.23 591 ARG A O 1
ATOM 4610 N N . SER A 1 606 ? 52.301 20.569 -20.137 1.00 24.77 592 SER A N 1
ATOM 4611 C CA . SER A 1 606 ? 52.176 19.131 -20.126 1.00 26.66 592 SER A CA 1
ATOM 4612 C C . SER A 1 606 ? 52.716 18.487 -21.410 1.00 26.72 592 SER A C 1
ATOM 4613 O O . SER A 1 606 ? 52.964 17.293 -21.419 1.00 28.10 592 SER A O 1
ATOM 4616 N N . GLY A 1 607 ? 52.926 19.280 -22.453 1.00 27.28 593 GLY A N 1
ATOM 4617 C CA . GLY A 1 607 ? 53.570 18.814 -23.671 1.00 27.59 593 GLY A CA 1
ATOM 4618 C C . GLY A 1 607 ? 55.086 18.684 -23.545 1.00 28.50 593 GLY A C 1
ATOM 4619 O O . GLY A 1 607 ? 55.755 18.105 -24.417 1.00 28.65 593 GLY A O 1
ATOM 4620 N N . MET A 1 608 ? 55.635 19.247 -22.466 1.00 27.50 594 MET A N 1
ATOM 4621 C CA . MET A 1 608 ? 57.060 19.160 -22.184 1.00 28.37 594 MET A CA 1
ATOM 4622 C C . MET A 1 608 ? 57.278 18.013 -21.199 1.00 27.25 594 MET A C 1
ATOM 4623 O O . MET A 1 608 ? 56.703 17.996 -20.121 1.00 27.84 594 MET A O 1
ATOM 4628 N N . PRO A 1 609 ? 58.100 17.050 -21.584 1.00 26.39 595 PRO A N 1
ATOM 4629 C CA . PRO A 1 609 ? 58.306 15.828 -20.787 1.00 26.26 595 PRO A CA 1
ATOM 4630 C C . PRO A 1 609 ? 59.085 15.965 -19.463 1.00 25.90 595 PRO A C 1
ATOM 4631 O O . PRO A 1 609 ? 59.280 14.949 -18.741 1.00 27.24 595 PRO A O 1
ATOM 4635 N N . THR A 1 610 ? 59.532 17.169 -19.139 1.00 23.36 596 THR A N 1
ATOM 4636 C CA . THR A 1 610 ? 60.332 17.377 -17.916 1.00 21.89 596 THR A CA 1
ATOM 4637 C C . THR A 1 610 ? 59.486 17.425 -16.667 1.00 20.44 596 THR A C 1
ATOM 4638 O O . THR A 1 610 ? 58.294 17.731 -16.694 1.00 18.73 596 THR A O 1
ATOM 4642 N N . ASP A 1 611 ? 60.122 17.071 -15.559 1.00 20.11 597 ASP A N 1
ATOM 4643 C CA . ASP A 1 611 ? 59.469 17.044 -14.252 1.00 19.50 597 ASP A CA 1
ATOM 4644 C C . ASP A 1 611 ? 60.368 17.784 -13.258 1.00 19.88 597 ASP A C 1
ATOM 4645 O O . ASP A 1 611 ? 61.368 17.241 -12.699 1.00 21.01 597 ASP A O 1
ATOM 4650 N N . SER A 1 612 ? 60.049 19.055 -13.039 1.00 17.89 598 SER A N 1
ATOM 4651 C CA . SER A 1 612 ? 60.832 19.859 -12.129 1.00 17.53 598 SER A CA 1
ATOM 4652 C C . SER A 1 612 ? 60.232 19.812 -10.710 1.00 17.86 598 SER A C 1
ATOM 4653 O O . SER A 1 612 ? 59.141 20.279 -10.482 1.00 18.03 598 SER A O 1
ATOM 4656 N N . ARG A 1 613 ? 60.965 19.225 -9.767 1.00 17.56 599 ARG A N 1
ATOM 4657 C CA . ARG A 1 613 ? 60.520 19.116 -8.369 1.00 16.98 599 ARG A CA 1
ATOM 4658 C C . ARG A 1 613 ? 61.259 20.155 -7.615 1.00 15.75 599 ARG A C 1
ATOM 4659 O O . ARG A 1 613 ? 62.390 19.966 -7.212 1.00 16.01 599 ARG A O 1
ATOM 4667 N N . VAL A 1 614 ? 60.645 21.341 -7.492 1.00 16.20 600 VAL A N 1
ATOM 4668 C CA . VAL A 1 614 ? 61.386 22.484 -6.939 1.00 15.83 600 VAL A CA 1
ATOM 4669 C C . VAL A 1 614 ? 60.444 23.462 -6.231 1.00 14.95 600 VAL A C 1
ATOM 4670 O O . VAL A 1 614 ? 59.227 23.542 -6.525 1.00 16.41 600 VAL A O 1
ATOM 4674 N N . THR A 1 615 ? 60.991 24.168 -5.262 1.00 14.39 601 THR A N 1
ATOM 4675 C CA . THR A 1 615 ? 60.305 25.239 -4.624 1.00 14.24 601 THR A CA 1
ATOM 4676 C C . THR A 1 615 ? 60.900 26.567 -5.073 1.00 13.53 601 THR A C 1
ATOM 4677 O O . THR A 1 615 ? 62.119 26.712 -5.112 1.00 13.42 601 THR A O 1
ATOM 4681 N N . VAL A 1 616 ? 60.034 27.499 -5.442 1.00 14.07 602 VAL A N 1
ATOM 4682 C CA . VAL A 1 616 ? 60.489 28.818 -5.855 1.00 13.75 602 VAL A CA 1
ATOM 4683 C C . VAL A 1 616 ? 59.848 29.815 -4.944 1.00 15.43 602 VAL A C 1
ATOM 4684 O O . VAL A 1 616 ? 58.654 29.817 -4.819 1.00 14.08 602 VAL A O 1
ATOM 4688 N N . ASN A 1 617 ? 60.638 30.713 -4.364 1.00 15.54 603 ASN A N 1
ATOM 4689 C CA . ASN A 1 617 ? 60.126 31.806 -3.559 1.00 16.20 603 ASN A CA 1
ATOM 4690 C C . ASN A 1 617 ? 60.583 33.149 -4.145 1.00 14.46 603 ASN A C 1
ATOM 4691 O O . ASN A 1 617 ? 61.658 33.245 -4.720 1.00 13.31 603 ASN A O 1
ATOM 4696 N N . ASN A 1 618 ? 59.779 34.180 -3.909 1.00 13.20 604 ASN A N 1
ATOM 4697 C CA . ASN A 1 618 ? 60.149 35.576 -4.088 1.00 13.22 604 ASN A CA 1
ATOM 4698 C C . ASN A 1 618 ? 60.729 35.897 -5.463 1.00 12.64 604 ASN A C 1
ATOM 4699 O O . ASN A 1 618 ? 61.935 36.205 -5.634 1.00 14.21 604 ASN A O 1
ATOM 4704 N N . VAL A 1 619 ? 59.860 35.844 -6.460 1.00 12.18 605 VAL A N 1
ATOM 4705 C CA . VAL A 1 619 ? 60.331 36.135 -7.837 1.00 11.25 605 VAL A CA 1
ATOM 4706 C C . VAL A 1 619 ? 60.209 37.659 -8.098 1.00 11.64 605 VAL A C 1
ATOM 4707 O O . VAL A 1 619 ? 59.157 38.192 -7.957 1.00 12.33 605 VAL A O 1
ATOM 4711 N N . LEU A 1 620 ? 61.298 38.322 -8.499 1.00 11.08 606 LEU A N 1
ATOM 4712 C CA . LEU A 1 620 ? 61.281 39.761 -8.757 1.00 10.04 606 LEU A CA 1
ATOM 4713 C C . LEU A 1 620 ? 61.609 39.933 -10.231 1.00 11.39 606 LEU A C 1
ATOM 4714 O O . LEU A 1 620 ? 62.525 39.301 -10.766 1.00 11.74 606 LEU A O 1
ATOM 4719 N N . LEU A 1 621 ? 60.905 40.879 -10.845 1.00 10.26 607 LEU A N 1
ATOM 4720 C CA . LEU A 1 621 ? 61.164 41.297 -12.238 1.00 10.48 607 LEU A CA 1
ATOM 4721 C C . LEU A 1 621 ? 61.439 42.800 -12.280 1.00 11.32 607 LEU A C 1
ATOM 4722 O O . LEU A 1 621 ? 60.574 43.589 -11.881 1.00 10.80 607 LEU A O 1
ATOM 4727 N N . TYR A 1 622 ? 62.624 43.172 -12.793 1.00 9.47 608 TYR A N 1
ATOM 4728 C CA . TYR A 1 622 ? 63.050 44.551 -13.000 1.00 11.19 608 TYR A CA 1
ATOM 4729 C C . TYR A 1 622 ? 63.158 44.840 -14.479 1.00 10.47 608 TYR A C 1
ATOM 4730 O O . TYR A 1 622 ? 63.486 43.967 -15.284 1.00 10.88 608 TYR A O 1
ATOM 4739 N N . ASN A 1 623 ? 62.913 46.110 -14.812 1.00 10.77 609 ASN A N 1
ATOM 4740 C CA . ASN A 1 623 ? 62.983 46.570 -16.187 1.00 11.77 609 ASN A CA 1
ATOM 4741 C C . ASN A 1 623 ? 64.355 47.102 -16.611 1.00 12.59 609 ASN A C 1
ATOM 4742 O O . ASN A 1 623 ? 64.443 47.908 -17.562 1.00 13.43 609 ASN A O 1
ATOM 4747 N N . ARG A 1 624 ? 65.406 46.612 -15.976 1.00 12.64 610 ARG A N 1
ATOM 4748 C CA . ARG A 1 624 ? 66.782 47.055 -16.240 1.00 12.17 610 ARG A CA 1
ATOM 4749 C C . ARG A 1 624 ? 67.721 45.971 -15.752 1.00 13.74 610 ARG A C 1
ATOM 4750 O O . ARG A 1 624 ? 67.296 45.071 -15.028 1.00 11.59 610 ARG A O 1
ATOM 4758 N N . GLN A 1 625 ? 68.966 46.029 -16.169 1.00 12.46 611 GLN A N 1
ATOM 4759 C CA . GLN A 1 625 ? 70.005 45.130 -15.651 1.00 12.55 611 GLN A CA 1
ATOM 4760 C C . GLN A 1 625 ? 70.549 45.648 -14.337 1.00 12.71 611 GLN A C 1
ATOM 4761 O O . GLN A 1 625 ? 71.188 46.682 -14.286 1.00 13.47 611 GLN A O 1
ATOM 4767 N N . LEU A 1 626 ? 70.333 44.889 -13.263 1.00 11.48 612 LEU A N 1
ATOM 4768 C CA . LEU A 1 626 ? 70.794 45.256 -11.936 1.00 11.99 612 LEU A CA 1
ATOM 4769 C C . LEU A 1 626 ? 72.322 45.218 -11.907 1.00 11.61 612 LEU A C 1
ATOM 4770 O O . LEU A 1 626 ? 72.929 44.498 -12.677 1.00 12.33 612 LEU A O 1
ATOM 4775 N N . ASN A 1 627 ? 72.915 46.095 -11.109 1.00 13.59 613 ASN A N 1
ATOM 4776 C CA . ASN A 1 627 ? 74.370 46.146 -11.016 1.00 14.84 613 ASN A CA 1
ATOM 4777 C C . ASN A 1 627 ? 74.843 45.124 -9.966 1.00 16.42 613 ASN A C 1
ATOM 4778 O O . ASN A 1 627 ? 74.040 44.473 -9.280 1.00 14.46 613 ASN A O 1
ATOM 4783 N N . ALA A 1 628 ? 76.151 45.020 -9.816 1.00 15.67 614 ALA A N 1
ATOM 4784 C CA . ALA A 1 628 ? 76.751 44.073 -8.921 1.00 16.16 614 ALA A CA 1
ATOM 4785 C C . ALA A 1 628 ? 76.310 44.177 -7.501 1.00 16.46 614 ALA A C 1
ATOM 4786 O O . ALA A 1 628 ? 76.001 43.137 -6.913 1.00 16.98 614 ALA A O 1
ATOM 4788 N N . GLU A 1 629 ? 76.320 45.380 -6.950 1.00 16.11 615 GLU A N 1
ATOM 4789 C CA . GLU A 1 629 ? 75.957 45.616 -5.550 1.00 17.70 615 GLU A CA 1
ATOM 4790 C C . GLU A 1 629 ? 74.487 45.230 -5.341 1.00 16.52 615 GLU A C 1
ATOM 4791 O O . GLU A 1 629 ? 74.119 44.569 -4.344 1.00 17.36 615 GLU A O 1
ATOM 4797 N N . GLU A 1 630 ? 73.660 45.583 -6.326 1.00 15.80 616 GLU A N 1
ATOM 4798 C CA . GLU A 1 630 ? 72.207 45.300 -6.242 1.00 14.12 616 GLU A CA 1
ATOM 4799 C C . GLU A 1 630 ? 71.924 43.809 -6.195 1.00 14.17 616 GLU A C 1
ATOM 4800 O O . GLU A 1 630 ? 71.124 43.337 -5.377 1.00 13.34 616 GLU A O 1
ATOM 4806 N N . ILE A 1 631 ? 72.597 43.069 -7.070 1.00 14.40 617 ILE A N 1
ATOM 4807 C CA . ILE A 1 631 ? 72.524 41.607 -7.057 1.00 14.47 617 ILE A CA 1
ATOM 4808 C C . ILE A 1 631 ? 73.015 41.025 -5.747 1.00 16.00 617 ILE A C 1
ATOM 4809 O O . ILE A 1 631 ? 72.368 40.161 -5.178 1.00 14.79 617 ILE A O 1
ATOM 4814 N N . ARG A 1 632 ? 74.151 41.503 -5.262 1.00 15.60 618 ARG A N 1
ATOM 4815 C CA . ARG A 1 632 ? 74.700 41.011 -4.014 1.00 17.10 618 ARG A CA 1
ATOM 4816 C C . ARG A 1 632 ? 73.738 41.279 -2.852 1.00 15.65 618 ARG A C 1
ATOM 4817 O O . ARG A 1 632 ? 73.503 40.412 -2.021 1.00 15.03 618 ARG A O 1
ATOM 4825 N N . THR A 1 633 ? 73.139 42.452 -2.816 1.00 15.71 619 THR A N 1
ATOM 4826 C CA . THR A 1 633 ? 72.184 42.790 -1.756 1.00 15.98 619 THR A CA 1
ATOM 4827 C C . THR A 1 633 ? 70.970 41.865 -1.781 1.00 15.59 619 THR A C 1
ATOM 4828 O O . THR A 1 633 ? 70.493 41.417 -0.727 1.00 15.15 619 THR A O 1
ATOM 4832 N N . LEU A 1 634 ? 70.451 41.602 -2.978 1.00 14.76 620 LEU A N 1
ATOM 4833 C CA . LEU A 1 634 ? 69.340 40.690 -3.094 1.00 14.86 620 LEU A CA 1
ATOM 4834 C C . LEU A 1 634 ? 69.713 39.290 -2.627 1.00 14.98 620 LEU A C 1
ATOM 4835 O O . LEU A 1 634 ? 68.917 38.627 -1.914 1.00 15.81 620 LEU A O 1
ATOM 4840 N N . PHE A 1 635 ? 70.898 38.825 -2.966 1.00 15.29 621 PHE A N 1
ATOM 4841 C CA . PHE A 1 635 ? 71.339 37.505 -2.506 1.00 16.08 621 PHE A CA 1
ATOM 4842 C C . PHE A 1 635 ? 71.391 37.461 -0.977 1.00 16.50 621 PHE A C 1
ATOM 4843 O O . PHE A 1 635 ? 70.915 36.513 -0.375 1.00 16.81 621 PHE A O 1
ATOM 4851 N N . LEU A 1 636 ? 71.979 38.504 -0.381 1.00 16.87 622 LEU A N 1
ATOM 4852 C CA . LEU A 1 636 ? 72.165 38.526 1.059 1.00 17.95 622 LEU A CA 1
ATOM 4853 C C . LEU A 1 636 ? 70.869 38.700 1.857 1.00 18.52 622 LEU A C 1
ATOM 4854 O O . LEU A 1 636 ? 70.807 38.369 3.040 1.00 18.65 622 LEU A O 1
ATOM 4859 N N . SER A 1 637 ? 69.843 39.278 1.241 1.00 18.64 623 SER A N 1
ATOM 4860 C CA . SER A 1 637 ? 68.581 39.566 1.897 1.00 18.47 623 SER A CA 1
ATOM 4861 C C . SER A 1 637 ? 67.464 38.570 1.512 1.00 18.93 623 SER A C 1
ATOM 4862 O O . SER A 1 637 ? 66.307 38.866 1.731 1.00 17.45 623 SER A O 1
ATOM 4865 N N . GLN A 1 638 ? 67.802 37.429 0.920 1.00 20.87 624 GLN A N 1
ATOM 4866 C CA . GLN A 1 638 ? 66.771 36.448 0.502 1.00 23.39 624 GLN A CA 1
ATOM 4867 C C . GLN A 1 638 ? 65.726 36.083 1.530 1.00 24.00 624 GLN A C 1
ATOM 4868 O O . GLN A 1 638 ? 64.595 35.788 1.150 1.00 25.14 624 GLN A O 1
ATOM 4874 N N . ASP A 1 639 ? 66.112 36.012 2.800 1.00 25.52 625 ASP A N 1
ATOM 4875 C CA . ASP A 1 639 ? 65.178 35.639 3.902 1.00 26.18 625 ASP A CA 1
ATOM 4876 C C . ASP A 1 639 ? 64.389 36.754 4.489 1.00 25.80 625 ASP A C 1
ATOM 4877 O O . ASP A 1 639 ? 63.593 36.563 5.410 1.00 26.98 625 ASP A O 1
ATOM 4882 N N . LEU A 1 640 ? 64.609 37.957 4.001 1.00 23.20 626 LEU A N 1
ATOM 4883 C CA . LEU A 1 640 ? 63.970 39.082 4.575 1.00 22.95 626 LEU A CA 1
ATOM 4884 C C . LEU A 1 640 ? 62.938 39.678 3.666 1.00 21.50 626 LEU A C 1
ATOM 4885 O O . LEU A 1 640 ? 62.181 40.466 4.134 1.00 21.55 626 LEU A O 1
ATOM 4890 N N . ILE A 1 641 ? 62.900 39.324 2.372 1.00 18.65 627 ILE A N 1
ATOM 4891 C CA . ILE A 1 641 ? 62.059 40.098 1.453 1.00 18.07 627 ILE A CA 1
ATOM 4892 C C . ILE A 1 641 ? 60.622 39.566 1.266 1.00 17.64 627 ILE A C 1
ATOM 4893 O O . ILE A 1 641 ? 59.763 40.293 0.745 1.00 19.34 627 ILE A O 1
ATOM 4898 N N . GLY A 1 642 ? 60.338 38.375 1.773 1.00 17.56 628 GLY A N 1
ATOM 4899 C CA . GLY A 1 642 ? 59.020 37.754 1.636 1.00 18.75 628 GLY A CA 1
ATOM 4900 C C . GLY A 1 642 ? 57.873 38.585 2.181 1.00 17.83 628 GLY A C 1
ATOM 4901 O O . GLY A 1 642 ? 58.020 39.331 3.159 1.00 18.12 628 GLY A O 1
ATOM 4902 N N . THR A 1 643 ? 56.723 38.481 1.537 1.00 19.79 629 THR A N 1
ATOM 4903 C CA . THR A 1 643 ? 55.557 39.246 1.980 1.00 20.23 629 THR A CA 1
ATOM 4904 C C . THR A 1 643 ? 54.736 38.495 3.038 1.00 21.47 629 THR A C 1
ATOM 4905 O O . THR A 1 643 ? 53.822 39.094 3.608 1.00 22.13 629 THR A O 1
ATOM 4909 N N . GLU A 1 644 ? 55.035 37.226 3.322 1.00 22.37 630 GLU A N 1
ATOM 4910 C CA . GLU A 1 644 ? 54.184 36.441 4.242 1.00 24.00 630 GLU A CA 1
ATOM 4911 C C . GLU A 1 644 ? 53.931 37.114 5.555 1.00 24.96 630 GLU A C 1
ATOM 4912 O O . GLU A 1 644 ? 52.789 37.168 5.988 1.00 25.15 630 GLU A O 1
ATOM 4918 N N . ALA A 1 645 ? 54.976 37.626 6.185 1.00 26.94 631 ALA A N 1
ATOM 4919 C CA . ALA A 1 645 ? 54.859 38.153 7.539 1.00 28.90 631 ALA A CA 1
ATOM 4920 C C . ALA A 1 645 ? 54.252 39.530 7.640 1.00 31.68 631 ALA A C 1
ATOM 4921 O O . ALA A 1 645 ? 53.873 39.957 8.749 1.00 32.65 631 ALA A O 1
ATOM 4923 N N . HIS A 1 646 ? 54.109 40.218 6.504 1.00 33.26 632 HIS A N 1
ATOM 4924 C CA . HIS A 1 646 ? 53.632 41.598 6.487 1.00 34.82 632 HIS A CA 1
ATOM 4925 C C . HIS A 1 646 ? 52.251 41.785 5.880 1.00 35.21 632 HIS A C 1
ATOM 4926 O O . HIS A 1 646 ? 51.361 40.955 6.145 1.00 36.03 632 HIS A O 1
ATOM 4933 N N . ALA B 1 16 ? 38.497 25.848 26.881 1.00 24.52 2 ALA B N 1
ATOM 4934 C CA . ALA B 1 16 ? 38.002 25.499 28.248 1.00 24.64 2 ALA B CA 1
ATOM 4935 C C . ALA B 1 16 ? 39.152 25.177 29.192 1.00 24.51 2 ALA B C 1
ATOM 4936 O O . ALA B 1 16 ? 39.819 24.193 29.037 1.00 22.78 2 ALA B O 1
ATOM 4938 N N . PRO B 1 17 ? 39.442 26.005 30.184 1.00 25.18 3 PRO B N 1
ATOM 4939 C CA . PRO B 1 17 ? 40.616 25.675 30.989 1.00 24.45 3 PRO B CA 1
ATOM 4940 C C . PRO B 1 17 ? 40.489 24.352 31.737 1.00 23.29 3 PRO B C 1
ATOM 4941 O O . PRO B 1 17 ? 39.446 24.005 32.318 1.00 24.03 3 PRO B O 1
ATOM 4945 N N . GLY B 1 18 ? 41.575 23.589 31.674 1.00 19.99 4 GLY B N 1
ATOM 4946 C CA . GLY B 1 18 ? 41.665 22.332 32.367 1.00 18.67 4 GLY B CA 1
ATOM 4947 C C . GLY B 1 18 ? 41.287 21.182 31.440 1.00 15.94 4 GLY B C 1
ATOM 4948 O O . GLY B 1 18 ? 41.669 20.057 31.693 1.00 17.87 4 GLY B O 1
ATOM 4949 N N . SER B 1 19 ? 40.531 21.462 30.381 1.00 15.59 5 SER B N 1
ATOM 4950 C CA . SER B 1 19 ? 40.143 20.389 29.481 1.00 15.03 5 SER B CA 1
ATOM 4951 C C . SER B 1 19 ? 41.336 19.980 28.624 1.00 14.98 5 SER B C 1
ATOM 4952 O O . SER B 1 19 ? 42.262 20.764 28.404 1.00 15.49 5 SER B O 1
ATOM 4955 N N . SER B 1 20 ? 41.271 18.768 28.093 1.00 13.33 6 SER B N 1
ATOM 4956 C CA . SER B 1 20 ? 42.311 18.217 27.250 1.00 12.27 6 SER B CA 1
ATOM 4957 C C . SER B 1 20 ? 41.725 17.110 26.403 1.00 12.18 6 SER B C 1
ATOM 4958 O O . SER B 1 20 ? 40.603 16.708 26.663 1.00 11.29 6 SER B O 1
ATOM 4961 N N . ARG B 1 21 ? 42.463 16.613 25.436 1.00 11.32 7 ARG B N 1
ATOM 4962 C CA . ARG B 1 21 ? 41.973 15.555 24.590 1.00 11.36 7 ARG B CA 1
ATOM 4963 C C . ARG B 1 21 ? 43.131 14.814 23.911 1.00 12.27 7 ARG B C 1
ATOM 4964 O O . ARG B 1 21 ? 44.275 15.311 23.810 1.00 12.86 7 ARG B O 1
ATOM 4972 N N . VAL B 1 22 ? 42.783 13.658 23.400 1.00 11.05 8 VAL B N 1
ATOM 4973 C CA . VAL B 1 22 ? 43.678 12.821 22.568 1.00 10.66 8 VAL B CA 1
ATOM 4974 C C . VAL B 1 22 ? 43.000 12.428 21.296 1.00 11.60 8 VAL B C 1
ATOM 4975 O O . VAL B 1 22 ? 41.781 12.390 21.227 1.00 11.99 8 VAL B O 1
ATOM 4979 N N . GLU B 1 23 ? 43.802 12.178 20.267 1.00 10.82 9 GLU B N 1
ATOM 4980 C CA . GLU B 1 23 ? 43.236 11.664 18.990 1.00 11.32 9 GLU B CA 1
ATOM 4981 C C . GLU B 1 23 ? 43.154 10.175 19.172 1.00 13.20 9 GLU B C 1
ATOM 4982 O O . GLU B 1 23 ? 44.123 9.452 18.964 1.00 17.13 9 GLU B O 1
ATOM 4988 N N . LEU B 1 24 ? 42.007 9.681 19.561 1.00 10.98 10 LEU B N 1
ATOM 4989 C CA . LEU B 1 24 ? 41.838 8.274 19.928 1.00 9.89 10 LEU B CA 1
ATOM 4990 C C . LEU B 1 24 ? 41.678 7.373 18.713 1.00 10.46 10 LEU B C 1
ATOM 4991 O O . LEU B 1 24 ? 42.299 6.316 18.634 1.00 10.84 10 LEU B O 1
ATOM 4996 N N . PHE B 1 25 ? 40.818 7.788 17.798 1.00 10.29 11 PHE B N 1
ATOM 4997 C CA . PHE B 1 25 ? 40.620 7.083 16.547 1.00 9.13 11 PHE B CA 1
ATOM 4998 C C . PHE B 1 25 ? 41.329 7.973 15.517 1.00 9.50 11 PHE B C 1
ATOM 4999 O O . PHE B 1 25 ? 40.772 8.963 15.014 1.00 10.14 11 PHE B O 1
ATOM 5007 N N A LYS B 1 26 ? 42.573 7.618 15.192 0.50 9.06 12 LYS B N 1
ATOM 5008 N N B LYS B 1 26 ? 42.591 7.616 15.241 0.50 10.42 12 LYS B N 1
ATOM 5009 C CA A LYS B 1 26 ? 43.357 8.483 14.354 0.50 7.71 12 LYS B CA 1
ATOM 5010 C CA B LYS B 1 26 ? 43.469 8.424 14.422 0.50 10.19 12 LYS B CA 1
ATOM 5011 C C A LYS B 1 26 ? 43.316 8.095 12.891 0.50 8.03 12 LYS B C 1
ATOM 5012 C C B LYS B 1 26 ? 43.355 8.092 12.930 0.50 10.29 12 LYS B C 1
ATOM 5013 O O A LYS B 1 26 ? 43.750 7.006 12.507 0.50 8.82 12 LYS B O 1
ATOM 5014 O O B LYS B 1 26 ? 43.773 7.014 12.505 0.50 10.79 12 LYS B O 1
ATOM 5025 N N A ARG B 1 27 ? 42.808 9.017 12.096 0.50 8.03 13 ARG B N 1
ATOM 5026 N N B ARG B 1 27 ? 42.804 9.017 12.153 0.50 10.20 13 ARG B N 1
ATOM 5027 C CA A ARG B 1 27 ? 42.664 8.818 10.664 0.50 8.64 13 ARG B CA 1
ATOM 5028 C CA B ARG B 1 27 ? 42.667 8.823 10.705 0.50 10.90 13 ARG B CA 1
ATOM 5029 C C A ARG B 1 27 ? 43.975 8.482 10.013 0.50 9.80 13 ARG B C 1
ATOM 5030 C C B ARG B 1 27 ? 43.990 8.397 10.102 0.50 10.55 13 ARG B C 1
ATOM 5031 O O A ARG B 1 27 ? 44.994 9.125 10.273 0.50 10.50 13 ARG B O 1
ATOM 5032 O O B ARG B 1 27 ? 45.059 8.828 10.557 0.50 10.58 13 ARG B O 1
ATOM 5047 N N . GLN B 1 28 ? 43.905 7.508 9.122 1.00 10.36 14 GLN B N 1
ATOM 5048 C CA . GLN B 1 28 ? 45.077 7.058 8.362 1.00 11.74 14 GLN B CA 1
ATOM 5049 C C . GLN B 1 28 ? 46.189 6.486 9.200 1.00 12.44 14 GLN B C 1
ATOM 5050 O O . GLN B 1 28 ? 47.337 6.309 8.704 1.00 13.84 14 GLN B O 1
ATOM 5056 N N . SER B 1 29 ? 45.886 6.140 10.435 1.00 12.48 15 SER B N 1
ATOM 5057 C CA . SER B 1 29 ? 46.914 5.632 11.361 1.00 11.57 15 SER B CA 1
ATOM 5058 C C . SER B 1 29 ? 46.439 4.476 12.226 1.00 12.57 15 SER B C 1
ATOM 5059 O O . SER B 1 29 ? 47.057 3.415 12.278 1.00 12.51 15 SER B O 1
ATOM 5062 N N . SER B 1 30 ? 45.291 4.640 12.910 1.00 10.71 16 SER B N 1
ATOM 5063 C CA . SER B 1 30 ? 44.778 3.614 13.799 1.00 10.89 16 SER B CA 1
ATOM 5064 C C . SER B 1 30 ? 44.354 2.370 12.987 1.00 9.90 16 SER B C 1
ATOM 5065 O O . SER B 1 30 ? 43.788 2.476 11.872 1.00 10.84 16 SER B O 1
ATOM 5068 N N . LYS B 1 31 ? 44.649 1.218 13.542 1.00 12.34 17 LYS B N 1
ATOM 5069 C CA . LYS B 1 31 ? 44.307 -0.051 12.905 1.00 10.46 17 LYS B CA 1
ATOM 5070 C C . LYS B 1 31 ? 43.173 -0.764 13.633 1.00 11.01 17 LYS B C 1
ATOM 5071 O O . LYS B 1 31 ? 42.997 -0.606 14.818 1.00 11.42 17 LYS B O 1
ATOM 5077 N N . VAL B 1 32 ? 42.431 -1.574 12.874 1.00 9.99 18 VAL B N 1
ATOM 5078 C CA . VAL B 1 32 ? 41.336 -2.404 13.395 1.00 10.21 18 VAL B CA 1
ATOM 5079 C C . VAL B 1 32 ? 41.508 -3.800 12.855 1.00 11.10 18 VAL B C 1
ATOM 5080 O O . VAL B 1 32 ? 42.139 -3.982 11.810 1.00 10.42 18 VAL B O 1
ATOM 5084 N N . PRO B 1 33 ? 41.004 -4.784 13.576 1.00 11.87 19 PRO B N 1
ATOM 5085 C CA . PRO B 1 33 ? 41.126 -6.195 13.148 1.00 11.36 19 PRO B CA 1
ATOM 5086 C C . PRO B 1 33 ? 40.111 -6.513 12.033 1.00 11.45 19 PRO B C 1
ATOM 5087 O O . PRO B 1 33 ? 38.934 -6.822 12.306 1.00 12.23 19 PRO B O 1
ATOM 5091 N N . PHE B 1 34 ? 40.541 -6.303 10.791 1.00 13.18 20 PHE B N 1
ATOM 5092 C CA . PHE B 1 34 ? 39.736 -6.516 9.608 1.00 12.18 20 PHE B CA 1
ATOM 5093 C C . PHE B 1 34 ? 39.660 -7.997 9.247 1.00 13.01 20 PHE B C 1
ATOM 5094 O O . PHE B 1 34 ? 40.719 -8.603 8.890 1.00 13.75 20 PHE B O 1
ATOM 5102 N N . GLU B 1 35 ? 38.475 -8.579 9.371 1.00 13.71 21 GLU B N 1
ATOM 5103 C CA . GLU B 1 35 ? 38.286 -9.992 9.116 1.00 14.05 21 GLU B CA 1
ATOM 5104 C C . GLU B 1 35 ? 37.588 -10.247 7.785 1.00 15.19 21 GLU B C 1
ATOM 5105 O O . GLU B 1 35 ? 36.585 -9.632 7.465 1.00 14.38 21 GLU B O 1
ATOM 5111 N N . LYS B 1 36 ? 38.175 -11.140 6.981 1.00 14.69 22 LYS B N 1
ATOM 5112 C CA . LYS B 1 36 ? 37.563 -11.520 5.703 1.00 16.17 22 LYS B CA 1
ATOM 5113 C C . LYS B 1 36 ? 37.914 -12.970 5.437 1.00 17.23 22 LYS B C 1
ATOM 5114 O O . LYS B 1 36 ? 39.084 -13.333 5.447 1.00 16.93 22 LYS B O 1
ATOM 5120 N N . ASP B 1 37 ? 36.899 -13.791 5.230 1.00 19.39 23 ASP B N 1
ATOM 5121 C CA . ASP B 1 37 ? 37.134 -15.173 4.875 1.00 20.66 23 ASP B CA 1
ATOM 5122 C C . ASP B 1 37 ? 38.005 -15.927 5.854 1.00 21.40 23 ASP B C 1
ATOM 5123 O O . ASP B 1 37 ? 38.889 -16.707 5.472 1.00 22.60 23 ASP B O 1
ATOM 5128 N N . GLY B 1 38 ? 37.714 -15.730 7.125 1.00 22.34 24 GLY B N 1
ATOM 5129 C CA . GLY B 1 38 ? 38.394 -16.458 8.171 1.00 24.16 24 GLY B CA 1
ATOM 5130 C C . GLY B 1 38 ? 39.777 -15.932 8.447 1.00 24.48 24 GLY B C 1
ATOM 5131 O O . GLY B 1 38 ? 40.479 -16.519 9.261 1.00 28.31 24 GLY B O 1
ATOM 5132 N N . LYS B 1 39 ? 40.187 -14.845 7.800 1.00 24.34 25 LYS B N 1
ATOM 5133 C CA . LYS B 1 39 ? 41.524 -14.304 8.002 1.00 23.84 25 LYS B CA 1
ATOM 5134 C C . LYS B 1 39 ? 41.395 -12.913 8.644 1.00 22.67 25 LYS B C 1
ATOM 5135 O O . LYS B 1 39 ? 40.628 -12.090 8.187 1.00 21.74 25 LYS B O 1
ATOM 5141 N N . VAL B 1 40 ? 42.138 -12.668 9.704 1.00 20.84 26 VAL B N 1
ATOM 5142 C CA . VAL B 1 40 ? 42.126 -11.333 10.290 1.00 19.87 26 VAL B CA 1
ATOM 5143 C C . VAL B 1 40 ? 43.436 -10.608 10.044 1.00 19.11 26 VAL B C 1
ATOM 5144 O O . VAL B 1 40 ? 44.522 -11.183 10.286 1.00 20.73 26 VAL B O 1
ATOM 5148 N N . THR B 1 41 ? 43.373 -9.356 9.595 1.00 17.27 27 THR B N 1
ATOM 5149 C CA . THR B 1 41 ? 44.545 -8.566 9.389 1.00 19.01 27 THR B CA 1
ATOM 5150 C C . THR B 1 41 ? 44.357 -7.171 10.054 1.00 16.33 27 THR B C 1
ATOM 5151 O O . THR B 1 41 ? 43.258 -6.563 9.977 1.00 16.36 27 THR B O 1
ATOM 5155 N N . GLU B 1 42 ? 45.388 -6.692 10.730 1.00 15.01 28 GLU B N 1
ATOM 5156 C CA . GLU B 1 42 ? 45.357 -5.352 11.309 1.00 14.05 28 GLU B CA 1
ATOM 5157 C C . GLU B 1 42 ? 45.419 -4.353 10.173 1.00 14.69 28 GLU B C 1
ATOM 5158 O O . GLU B 1 42 ? 46.395 -4.270 9.438 1.00 16.49 28 GLU B O 1
ATOM 5164 N N . ARG B 1 43 ? 44.336 -3.561 10.003 1.00 12.33 29 ARG B N 1
ATOM 5165 C CA . ARG B 1 43 ? 44.221 -2.715 8.829 1.00 12.09 29 ARG B CA 1
ATOM 5166 C C . ARG B 1 43 ? 43.990 -1.275 9.171 1.00 11.85 29 ARG B C 1
ATOM 5167 O O . ARG B 1 43 ? 43.191 -0.979 10.056 1.00 10.51 29 ARG B O 1
ATOM 5175 N N . VAL B 1 44 ? 44.721 -0.400 8.501 1.00 11.20 30 VAL B N 1
ATOM 5176 C CA . VAL B 1 44 ? 44.571 1.032 8.673 1.00 11.72 30 VAL B CA 1
ATOM 5177 C C . VAL B 1 44 ? 43.232 1.517 8.135 1.00 11.85 30 VAL B C 1
ATOM 5178 O O . VAL B 1 44 ? 42.728 1.080 7.116 1.00 13.72 30 VAL B O 1
ATOM 5182 N N . VAL B 1 45 ? 42.652 2.467 8.850 1.00 10.57 31 VAL B N 1
ATOM 5183 C CA . VAL B 1 45 ? 41.363 3.056 8.474 1.00 9.81 31 VAL B CA 1
ATOM 5184 C C . VAL B 1 45 ? 41.531 4.526 8.078 1.00 10.32 31 VAL B C 1
ATOM 5185 O O . VAL B 1 45 ? 42.142 5.301 8.783 1.00 10.70 31 VAL B O 1
ATOM 5189 N N . HIS B 1 46 ? 40.991 4.895 6.931 1.00 9.14 32 HIS B N 1
ATOM 5190 C CA . HIS B 1 46 ? 41.046 6.274 6.419 1.00 9.24 32 HIS B CA 1
ATOM 5191 C C . HIS B 1 46 ? 40.359 7.252 7.358 1.00 9.89 32 HIS B C 1
ATOM 5192 O O . HIS B 1 46 ? 40.939 8.224 7.775 1.00 10.66 32 HIS B O 1
ATOM 5199 N N . SER B 1 47 ? 39.110 6.969 7.703 1.00 9.56 33 SER B N 1
ATOM 5200 C CA . SER B 1 47 ? 38.310 7.905 8.501 1.00 9.04 33 SER B CA 1
ATOM 5201 C C . SER B 1 47 ? 37.408 7.182 9.480 1.00 9.29 33 SER B C 1
ATOM 5202 O O . SER B 1 47 ? 36.852 6.131 9.237 1.00 7.67 33 SER B O 1
ATOM 5205 N N . PHE B 1 48 ? 37.203 7.853 10.597 1.00 7.85 34 PHE B N 1
ATOM 5206 C CA . PHE B 1 48 ? 36.295 7.387 11.646 1.00 8.95 34 PHE B CA 1
ATOM 5207 C C . PHE B 1 48 ? 35.240 8.442 11.851 1.00 8.14 34 PHE B C 1
ATOM 5208 O O . PHE B 1 48 ? 35.567 9.623 12.039 1.00 8.92 34 PHE B O 1
ATOM 5216 N N . ARG B 1 49 ? 33.977 8.045 11.816 1.00 8.25 35 ARG B N 1
ATOM 5217 C CA . ARG B 1 49 ? 32.868 8.963 11.933 1.00 8.10 35 ARG B CA 1
ATOM 5218 C C . ARG B 1 49 ? 31.789 8.370 12.850 1.00 7.59 35 ARG B C 1
ATOM 5219 O O . ARG B 1 49 ? 31.886 7.185 13.268 1.00 8.59 35 ARG B O 1
ATOM 5227 N N A LEU B 1 50 ? 30.798 9.178 13.165 0.50 8.14 36 LEU B N 1
ATOM 5228 N N B LEU B 1 50 ? 30.793 9.163 13.171 0.50 8.15 36 LEU B N 1
ATOM 5229 C CA A LEU B 1 50 ? 29.611 8.756 13.931 0.50 7.82 36 LEU B CA 1
ATOM 5230 C CA B LEU B 1 50 ? 29.617 8.650 13.873 0.50 8.10 36 LEU B CA 1
ATOM 5231 C C A LEU B 1 50 ? 29.893 8.142 15.310 0.50 7.25 36 LEU B C 1
ATOM 5232 C C B LEU B 1 50 ? 29.883 8.146 15.306 0.50 7.21 36 LEU B C 1
ATOM 5233 O O A LEU B 1 50 ? 29.613 6.969 15.595 0.50 8.09 36 LEU B O 1
ATOM 5234 O O B LEU B 1 50 ? 29.565 6.996 15.636 0.50 8.21 36 LEU B O 1
ATOM 5243 N N . PRO B 1 51 ? 30.497 8.972 16.163 1.00 8.15 37 PRO B N 1
ATOM 5244 C CA . PRO B 1 51 ? 30.828 8.563 17.518 1.00 6.81 37 PRO B CA 1
ATOM 5245 C C . PRO B 1 51 ? 29.625 8.269 18.404 1.00 7.12 37 PRO B C 1
ATOM 5246 O O . PRO B 1 51 ? 28.627 8.999 18.397 1.00 7.97 37 PRO B O 1
ATOM 5250 N N . ALA B 1 52 ? 29.787 7.228 19.217 1.00 7.09 38 ALA B N 1
ATOM 5251 C CA . ALA B 1 52 ? 28.881 6.920 20.270 1.00 7.92 38 ALA B CA 1
ATOM 5252 C C . ALA B 1 52 ? 29.719 6.493 21.458 1.00 9.74 38 ALA B C 1
ATOM 5253 O O . ALA B 1 52 ? 30.467 5.531 21.369 1.00 9.45 38 ALA B O 1
ATOM 5255 N N . LEU B 1 53 ? 29.548 7.176 22.584 1.00 8.31 39 LEU B N 1
ATOM 5256 C CA . LEU B 1 53 ? 30.373 6.953 23.758 1.00 7.59 39 LEU B CA 1
ATOM 5257 C C . LEU B 1 53 ? 29.490 6.629 24.931 1.00 5.79 39 LEU B C 1
ATOM 5258 O O . LEU B 1 53 ? 28.659 7.404 25.352 1.00 7.90 39 LEU B O 1
ATOM 5263 N N . VAL B 1 54 ? 29.714 5.428 25.492 1.00 6.68 40 VAL B N 1
ATOM 5264 C CA . VAL B 1 54 ? 28.890 4.924 26.581 1.00 7.65 40 VAL B CA 1
ATOM 5265 C C . VAL B 1 54 ? 29.625 4.310 27.726 1.00 7.29 40 VAL B C 1
ATOM 5266 O O . VAL B 1 54 ? 30.834 4.072 27.659 1.00 7.65 40 VAL B O 1
ATOM 5270 N N . ASN B 1 55 ? 28.896 4.131 28.821 1.00 7.80 41 ASN B N 1
ATOM 5271 C CA . ASN B 1 55 ? 29.381 3.424 29.997 1.00 8.92 41 ASN B CA 1
ATOM 5272 C C . ASN B 1 55 ? 28.625 2.153 30.202 1.00 9.42 41 ASN B C 1
ATOM 5273 O O . ASN B 1 55 ? 27.400 2.223 30.316 1.00 10.01 41 ASN B O 1
ATOM 5278 N N . VAL B 1 56 ? 29.309 0.997 30.235 1.00 10.07 42 VAL B N 1
ATOM 5279 C CA . VAL B 1 56 ? 28.685 -0.246 30.581 1.00 11.67 42 VAL B CA 1
ATOM 5280 C C . VAL B 1 56 ? 29.367 -0.793 31.808 1.00 11.98 42 VAL B C 1
ATOM 5281 O O . VAL B 1 56 ? 30.507 -1.268 31.716 1.00 12.28 42 VAL B O 1
ATOM 5285 N N . ASP B 1 57 ? 28.693 -0.691 32.949 1.00 15.02 43 ASP B N 1
ATOM 5286 C CA . ASP B 1 57 ? 29.207 -1.301 34.199 1.00 16.94 43 ASP B CA 1
ATOM 5287 C C . ASP B 1 57 ? 30.640 -0.850 34.517 1.00 15.73 43 ASP B C 1
ATOM 5288 O O . ASP B 1 57 ? 31.475 -1.662 34.911 1.00 16.57 43 ASP B O 1
ATOM 5293 N N . GLY B 1 58 ? 30.975 0.412 34.274 1.00 12.65 44 GLY B N 1
ATOM 5294 C CA . GLY B 1 58 ? 32.306 0.937 34.575 1.00 12.01 44 GLY B CA 1
ATOM 5295 C C . GLY B 1 58 ? 33.296 0.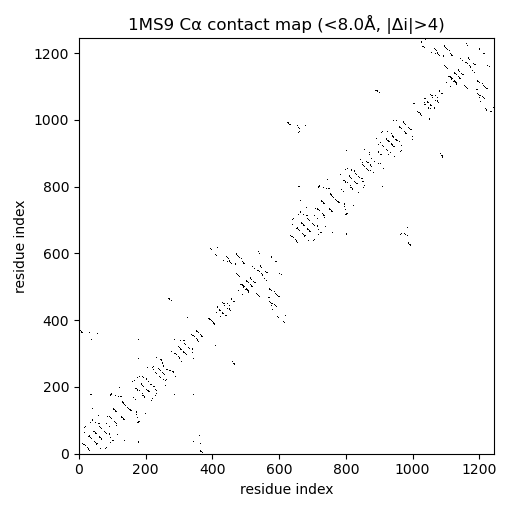848 33.447 1.00 10.37 44 GLY B C 1
ATOM 5296 O O . GLY B 1 58 ? 34.398 1.387 33.545 1.00 13.77 44 GLY B O 1
ATOM 5297 N N . VAL B 1 59 ? 32.901 0.185 32.362 1.00 11.08 45 VAL B N 1
ATOM 5298 C CA . VAL B 1 59 ? 33.710 0.042 31.139 1.00 10.15 45 VAL B CA 1
ATOM 5299 C C . VAL B 1 59 ? 33.258 1.118 30.117 1.00 9.69 45 VAL B C 1
ATOM 5300 O O . VAL B 1 59 ? 32.096 1.167 29.771 1.00 9.65 45 VAL B O 1
ATOM 5304 N N A MET B 1 60 ? 34.158 2.016 29.729 0.50 9.54 46 MET B N 1
ATOM 5305 N N B MET B 1 60 ? 34.171 1.978 29.706 0.50 10.11 46 MET B N 1
ATOM 5306 C CA A MET B 1 60 ? 33.870 2.982 28.659 0.50 8.61 46 MET B CA 1
ATOM 5307 C CA B MET B 1 60 ? 33.899 2.984 28.679 0.50 9.54 46 MET B CA 1
ATOM 5308 C C A MET B 1 60 ? 33.936 2.226 27.350 0.50 8.50 46 MET B C 1
ATOM 5309 C C B MET B 1 60 ? 33.988 2.302 27.318 0.50 8.93 46 MET B C 1
ATOM 5310 O O A MET B 1 60 ? 34.818 1.407 27.137 0.50 7.88 46 MET B O 1
ATOM 5311 O O B MET B 1 60 ? 34.995 1.655 27.016 0.50 8.52 46 MET B O 1
ATOM 5320 N N . VAL B 1 61 ? 32.954 2.478 26.496 1.00 7.91 47 VAL B N 1
ATOM 5321 C CA . VAL B 1 61 ? 32.923 1.862 25.153 1.00 8.02 47 VAL B CA 1
ATOM 5322 C C . VAL B 1 61 ? 32.686 2.960 24.165 1.00 8.18 47 VAL B C 1
ATOM 5323 O O . VAL B 1 61 ? 31.723 3.739 24.313 1.00 8.64 47 VAL B O 1
ATOM 5327 N N . ALA B 1 62 ? 33.548 3.011 23.138 1.00 7.84 48 ALA B N 1
ATOM 5328 C CA . ALA B 1 62 ? 33.506 4.003 22.063 1.00 7.73 48 ALA B CA 1
ATOM 5329 C C . ALA B 1 62 ? 33.214 3.296 20.766 1.00 8.98 48 ALA B C 1
ATOM 5330 O O . ALA B 1 62 ? 34.034 2.473 20.362 1.00 9.02 48 ALA B O 1
ATOM 5332 N N . ILE B 1 63 ? 32.056 3.559 20.181 1.00 7.40 49 ILE B N 1
ATOM 5333 C CA . ILE B 1 63 ? 31.602 2.877 18.954 1.00 7.71 49 ILE B CA 1
ATOM 5334 C C . ILE B 1 63 ? 31.573 3.878 17.829 1.00 7.56 49 ILE B C 1
ATOM 5335 O O . ILE B 1 63 ? 31.240 5.051 18.050 1.00 8.15 49 ILE B O 1
ATOM 5340 N N . ALA B 1 64 ? 31.926 3.449 16.609 1.00 7.34 50 ALA B N 1
ATOM 5341 C CA . ALA B 1 64 ? 31.971 4.358 15.496 1.00 7.33 50 ALA B CA 1
ATOM 5342 C C . ALA B 1 64 ? 31.977 3.626 14.171 1.00 7.90 50 ALA B C 1
ATOM 5343 O O . ALA B 1 64 ? 32.156 2.417 14.118 1.00 6.98 50 ALA B O 1
ATOM 5345 N N . ASP B 1 65 ? 31.823 4.400 13.090 1.00 7.55 51 ASP B N 1
ATOM 5346 C CA . ASP B 1 65 ? 32.129 3.889 11.741 1.00 9.17 51 ASP B CA 1
ATOM 5347 C C . ASP B 1 65 ? 33.631 3.827 11.540 1.00 9.08 51 ASP B C 1
ATOM 5348 O O . ASP B 1 65 ? 34.405 4.822 11.810 1.00 10.02 51 ASP B O 1
ATOM 5353 N N . ALA B 1 66 ? 34.116 2.684 11.046 1.00 7.26 52 ALA B N 1
ATOM 5354 C CA . ALA B 1 66 ? 35.491 2.614 10.497 1.00 8.13 52 ALA B CA 1
ATOM 5355 C C . ALA B 1 66 ? 35.355 2.590 8.960 1.00 8.24 52 ALA B C 1
ATOM 5356 O O . ALA B 1 66 ? 34.972 1.557 8.391 1.00 9.06 52 ALA B O 1
ATOM 5358 N N . ARG B 1 67 ? 35.649 3.757 8.336 1.00 9.41 53 ARG B N 1
ATOM 5359 C CA . ARG B 1 67 ? 35.508 3.930 6.893 1.00 9.10 53 ARG B CA 1
ATOM 5360 C C . ARG B 1 67 ? 36.888 3.666 6.336 1.00 8.76 53 ARG B C 1
ATOM 5361 O O . ARG B 1 67 ? 37.775 4.542 6.298 1.00 10.36 53 ARG B O 1
ATOM 5369 N N . TYR B 1 68 ? 37.076 2.447 5.869 1.00 8.66 54 TYR B N 1
ATOM 5370 C CA . TYR B 1 68 ? 38.430 1.950 5.538 1.00 8.53 54 TYR B CA 1
ATOM 5371 C C . TYR B 1 68 ? 39.165 2.732 4.473 1.00 10.56 54 TYR B C 1
ATOM 5372 O O . TYR B 1 68 ? 40.380 2.940 4.624 1.00 11.82 54 TYR B O 1
ATOM 5381 N N . GLU B 1 69 ? 38.482 3.102 3.422 1.00 9.31 55 GLU B N 1
ATOM 5382 C CA . GLU B 1 69 ? 39.151 3.638 2.230 1.00 10.98 55 GLU B CA 1
ATOM 5383 C C . GLU B 1 69 ? 38.993 5.114 1.894 1.00 12.32 55 GLU B C 1
ATOM 5384 O O . GLU B 1 69 ? 39.788 5.673 1.157 1.00 13.18 55 GLU B O 1
ATOM 5390 N N . THR B 1 70 ? 37.895 5.717 2.346 1.00 11.97 56 THR B N 1
ATOM 5391 C CA . THR B 1 70 ? 37.531 7.047 2.007 1.00 11.07 56 THR B CA 1
ATOM 5392 C C . THR B 1 70 ? 36.481 7.431 3.039 1.00 11.59 56 THR B C 1
ATOM 5393 O O . THR B 1 70 ? 35.931 6.586 3.721 1.00 11.44 56 THR B O 1
ATOM 5397 N N . SER B 1 71 ? 36.224 8.716 3.206 1.00 10.64 57 SER B N 1
ATOM 5398 C CA . SER B 1 71 ? 35.139 9.146 4.089 1.00 10.64 57 SER B CA 1
ATOM 5399 C C . SER B 1 71 ? 33.793 9.193 3.410 1.00 10.78 57 SER B C 1
ATOM 5400 O O . SER B 1 71 ? 32.758 9.458 4.001 1.00 10.27 57 SER B O 1
ATOM 5403 N N . PHE B 1 72 ? 33.774 8.913 2.118 1.00 11.16 58 PHE B N 1
ATOM 5404 C CA . PHE B 1 72 ? 32.495 8.942 1.402 1.00 10.11 58 PHE B CA 1
ATOM 5405 C C . PHE B 1 72 ? 31.498 8.011 2.027 1.00 10.49 58 PHE B C 1
ATOM 5406 O O . PHE B 1 72 ? 31.849 6.887 2.417 1.00 11.67 58 PHE B O 1
ATOM 5414 N N . ASP B 1 73 ? 30.239 8.477 2.181 1.00 10.94 59 ASP B N 1
ATOM 5415 C CA . ASP B 1 73 ? 29.250 7.663 2.867 1.00 11.07 59 ASP B CA 1
ATOM 5416 C C . ASP B 1 73 ? 29.065 6.269 2.295 1.00 10.93 59 ASP B C 1
ATOM 5417 O O . ASP B 1 73 ? 28.799 5.353 3.040 1.00 10.86 59 ASP B O 1
ATOM 5422 N N . ASN B 1 74 ? 29.096 6.135 0.972 1.00 10.73 60 ASN B N 1
ATOM 5423 C CA . ASN B 1 74 ? 28.796 4.883 0.338 1.00 11.39 60 ASN B CA 1
ATOM 5424 C C . ASN B 1 74 ? 30.139 4.213 -0.026 1.00 13.04 60 ASN B C 1
ATOM 5425 O O . ASN B 1 74 ? 30.568 4.231 -1.191 1.00 15.63 60 ASN B O 1
ATOM 5430 N N . SER B 1 75 ? 30.780 3.611 0.977 1.00 9.75 61 SER B N 1
ATOM 5431 C CA . SER B 1 75 ? 32.110 3.015 0.848 1.00 8.64 61 SER B CA 1
ATOM 5432 C C . SER B 1 75 ? 32.184 1.882 1.879 1.00 8.75 61 SER B C 1
ATOM 5433 O O . SER B 1 75 ? 31.237 1.587 2.573 1.00 10.05 61 SER B O 1
ATOM 5436 N N . LEU B 1 76 ? 33.329 1.223 1.948 1.00 10.08 62 LEU B N 1
ATOM 5437 C CA . LEU B 1 76 ? 33.507 0.076 2.806 1.00 9.09 62 LEU B CA 1
ATOM 5438 C C . LEU B 1 76 ? 33.574 0.526 4.276 1.00 8.14 62 LEU B C 1
ATOM 5439 O O . LEU B 1 76 ? 34.509 1.211 4.669 1.00 8.93 62 LEU B O 1
ATOM 5444 N N . ILE B 1 77 ? 32.609 0.079 5.087 1.00 8.65 63 ILE B N 1
ATOM 5445 C CA . ILE B 1 77 ? 32.532 0.525 6.492 1.00 8.03 63 ILE B CA 1
ATOM 5446 C C . ILE B 1 77 ? 32.193 -0.666 7.405 1.00 8.00 63 ILE B C 1
ATOM 5447 O O . ILE B 1 77 ? 31.245 -1.429 7.119 1.00 7.95 63 ILE B O 1
ATOM 5452 N N . ASP B 1 78 ? 32.963 -0.789 8.507 1.00 7.72 64 ASP B N 1
ATOM 5453 C CA . ASP B 1 78 ? 32.670 -1.741 9.576 1.00 7.47 64 ASP B CA 1
ATOM 5454 C C . ASP B 1 78 ? 32.390 -0.902 10.795 1.00 8.19 64 ASP B C 1
ATOM 5455 O O . ASP B 1 78 ? 32.825 0.231 10.827 1.00 8.15 64 ASP B O 1
ATOM 5460 N N . THR B 1 79 ? 31.660 -1.430 11.761 1.00 7.03 65 THR B N 1
ATOM 5461 C CA . THR B 1 79 ? 31.457 -0.761 13.083 1.00 7.46 65 THR B CA 1
ATOM 5462 C C . THR B 1 79 ? 32.623 -1.136 14.017 1.00 8.08 65 THR B C 1
ATOM 5463 O O . THR B 1 79 ? 32.785 -2.290 14.312 1.00 7.86 65 THR B O 1
ATOM 5467 N N . VAL B 1 80 ? 33.452 -0.153 14.423 1.00 8.19 66 VAL B N 1
ATOM 5468 C CA . VAL B 1 80 ? 34.562 -0.378 15.369 1.00 7.83 66 VAL B CA 1
ATOM 5469 C C . VAL B 1 80 ? 34.081 -0.094 16.786 1.00 7.77 66 VAL B C 1
ATOM 5470 O O . VAL B 1 80 ? 33.244 0.761 17.014 1.00 8.42 66 VAL B O 1
ATOM 5474 N N . ALA B 1 81 ? 34.654 -0.842 17.738 1.00 8.33 67 ALA B N 1
ATOM 5475 C CA . ALA B 1 81 ? 34.518 -0.550 19.155 1.00 8.05 67 ALA B CA 1
ATOM 5476 C C . ALA B 1 81 ? 35.867 -0.465 19.813 1.00 9.87 67 ALA B C 1
ATOM 5477 O O . ALA B 1 81 ? 36.749 -1.300 19.606 1.00 11.00 67 ALA B O 1
ATOM 5479 N N . LYS B 1 82 ? 36.036 0.541 20.650 1.00 8.76 68 LYS B N 1
ATOM 5480 C CA . LYS B 1 82 ? 37.210 0.586 21.532 1.00 9.92 68 LYS B CA 1
ATOM 5481 C C . LYS B 1 82 ? 36.665 0.574 22.954 1.00 9.31 68 LYS B C 1
ATOM 5482 O O . LYS B 1 82 ? 35.583 1.146 23.194 1.00 9.96 68 LYS B O 1
ATOM 5488 N N . TYR B 1 83 ? 37.332 -0.124 23.882 1.00 9.73 69 TYR B N 1
ATOM 5489 C CA . TYR B 1 83 ? 36.839 -0.127 25.260 1.00 10.02 69 TYR B CA 1
ATOM 5490 C C . TYR B 1 83 ? 37.987 0.050 26.251 1.00 10.17 69 TYR B C 1
ATOM 5491 O O . TYR B 1 83 ? 39.070 -0.436 25.986 1.00 11.56 69 TYR B O 1
ATOM 5500 N N . SER B 1 84 ? 37.673 0.661 27.393 1.00 9.32 70 SER B N 1
ATOM 5501 C CA . SER B 1 84 ? 38.664 1.075 28.376 1.00 10.15 70 SER B CA 1
ATOM 5502 C C . SER B 1 84 ? 38.115 0.826 29.763 1.00 10.93 70 SER B C 1
ATOM 5503 O O . SER B 1 84 ? 36.972 1.148 30.079 1.00 11.23 70 SER B O 1
ATOM 5506 N N . VAL B 1 85 ? 38.966 0.319 30.633 1.00 10.28 71 VAL B N 1
ATOM 5507 C CA . VAL B 1 85 ? 38.591 0.135 32.031 1.00 9.62 71 VAL B CA 1
ATOM 5508 C C . VAL B 1 85 ? 39.213 1.207 32.890 1.00 10.83 71 VAL B C 1
ATOM 5509 O O . VAL B 1 85 ? 38.969 1.153 34.081 1.00 11.70 71 VAL B O 1
ATOM 5513 N N . ASP B 1 86 ? 39.983 2.142 32.334 1.00 10.71 72 ASP B N 1
ATOM 5514 C CA . ASP B 1 86 ? 40.672 3.136 33.130 1.00 11.38 72 ASP B CA 1
ATOM 5515 C C . ASP B 1 86 ? 40.329 4.552 32.739 1.00 11.31 72 ASP B C 1
ATOM 5516 O O . ASP B 1 86 ? 41.138 5.411 32.746 1.00 13.49 72 ASP B O 1
ATOM 5521 N N . ASP B 1 87 ? 39.052 4.761 32.460 1.00 11.87 73 ASP B N 1
ATOM 5522 C CA . ASP B 1 87 ? 38.527 6.083 32.129 1.00 13.68 73 ASP B CA 1
ATOM 5523 C C . ASP B 1 87 ? 39.191 6.685 30.887 1.00 13.44 73 ASP B C 1
ATOM 5524 O O . ASP B 1 87 ? 39.247 7.903 30.722 1.00 13.72 73 ASP B O 1
ATOM 5529 N N . GLY B 1 88 ? 39.546 5.842 29.923 1.00 13.59 74 GLY B N 1
ATOM 5530 C CA . GLY B 1 88 ? 40.017 6.400 28.677 1.00 13.92 74 GLY B CA 1
ATOM 5531 C C . GLY B 1 88 ? 41.483 6.642 28.560 1.00 14.69 74 GLY B C 1
ATOM 5532 O O . GLY B 1 88 ? 41.937 7.203 27.548 1.00 16.56 74 GLY B O 1
ATOM 5533 N N . GLU B 1 89 ? 42.247 6.165 29.525 1.00 15.34 75 GLU B N 1
ATOM 5534 C CA . GLU B 1 89 ? 43.694 6.257 29.409 1.00 16.09 75 GLU B CA 1
ATOM 5535 C C . GLU B 1 89 ? 44.180 5.205 28.390 1.00 16.37 75 GLU B C 1
ATOM 5536 O O . GLU B 1 89 ? 45.034 5.513 27.525 1.00 18.72 75 GLU B O 1
ATOM 5542 N N . THR B 1 90 ? 43.727 3.960 28.529 1.00 15.37 76 THR B N 1
ATOM 5543 C CA . THR B 1 90 ? 44.170 2.913 27.643 1.00 16.02 76 THR B CA 1
ATOM 5544 C C . THR B 1 90 ? 42.948 2.204 27.078 1.00 13.67 76 THR B C 1
ATOM 5545 O O . THR B 1 90 ? 41.961 2.024 27.763 1.00 13.95 76 THR B O 1
ATOM 5549 N N . TRP B 1 91 ? 43.038 1.779 25.827 1.00 13.67 77 TRP B N 1
ATOM 5550 C CA . TRP B 1 91 ? 41.920 1.126 25.139 1.00 12.80 77 TRP B CA 1
ATOM 5551 C C . TRP B 1 91 ? 42.290 -0.132 24.397 1.00 13.00 77 TRP B C 1
ATOM 5552 O O . TRP B 1 91 ? 43.391 -0.236 23.889 1.00 13.97 77 TRP B O 1
ATOM 5563 N N . GLU B 1 92 ? 41.358 -1.066 24.371 1.00 10.94 78 GLU B N 1
ATOM 5564 C CA . GLU B 1 92 ? 41.397 -2.207 23.439 1.00 12.02 78 GLU B CA 1
ATOM 5565 C C . GLU B 1 92 ? 40.490 -1.954 22.221 1.00 11.22 78 GLU B C 1
ATOM 5566 O O . GLU B 1 92 ? 39.521 -1.184 22.318 1.00 11.53 78 GLU B O 1
ATOM 5572 N N . THR B 1 93 ? 40.834 -2.538 21.064 1.00 10.80 79 THR B N 1
ATOM 5573 C CA . THR B 1 93 ? 40.133 -2.301 19.795 1.00 10.76 79 THR B CA 1
ATOM 5574 C C . THR B 1 93 ? 39.591 -3.558 19.163 1.00 11.20 79 THR B C 1
ATOM 5575 O O . THR B 1 93 ? 40.248 -4.600 19.140 1.00 13.12 79 THR B O 1
ATOM 5579 N N . GLN B 1 94 ? 38.355 -3.471 18.687 1.00 12.10 80 GLN B N 1
ATOM 5580 C CA . GLN B 1 94 ? 37.632 -4.567 18.025 1.00 12.74 80 GLN B CA 1
ATOM 5581 C C . GLN B 1 94 ? 36.814 -4.053 16.889 1.00 11.26 80 GLN B C 1
ATOM 5582 O O . GLN B 1 94 ? 36.548 -2.861 16.765 1.00 11.05 80 GLN B O 1
ATOM 5588 N N . ILE B 1 95 ? 36.383 -4.987 16.030 1.00 9.03 81 ILE B N 1
ATOM 5589 C CA . ILE B 1 95 ? 35.301 -4.733 15.134 1.00 8.57 81 ILE B CA 1
ATOM 5590 C C . ILE B 1 95 ? 34.043 -5.352 15.772 1.00 9.90 81 ILE B C 1
ATOM 5591 O O . ILE B 1 95 ? 33.995 -6.592 16.054 1.00 11.04 81 ILE B O 1
ATOM 5596 N N . ALA B 1 96 ? 33.041 -4.500 16.033 1.00 8.04 82 ALA B N 1
ATOM 5597 C CA . ALA B 1 96 ? 31.805 -4.936 16.656 1.00 9.47 82 ALA B CA 1
ATOM 5598 C C . ALA B 1 96 ? 30.933 -5.637 15.640 1.00 10.05 82 ALA B C 1
ATOM 5599 O O . ALA B 1 96 ? 30.234 -6.572 15.995 1.00 11.13 82 ALA B O 1
ATOM 5601 N N . ILE B 1 97 ? 30.852 -5.031 14.453 1.00 9.54 83 ILE B N 1
ATOM 5602 C CA . ILE B 1 97 ? 30.004 -5.500 13.375 1.00 9.45 83 ILE B CA 1
ATOM 5603 C C . ILE B 1 97 ? 30.705 -5.383 12.079 1.00 10.21 83 ILE B C 1
ATOM 5604 O O . ILE B 1 97 ? 31.160 -4.335 11.664 1.00 10.24 83 ILE B O 1
ATOM 5609 N N . LYS B 1 98 ? 30.709 -6.469 11.336 1.00 11.44 84 LYS B N 1
ATOM 5610 C CA . LYS B 1 98 ? 31.317 -6.463 10.048 1.00 12.32 84 LYS B CA 1
ATOM 5611 C C . LYS B 1 98 ? 30.197 -6.333 8.961 1.00 10.37 84 LYS B C 1
ATOM 5612 O O . LYS B 1 98 ? 29.060 -6.835 9.154 1.00 13.18 84 LYS B O 1
ATOM 5618 N N . ASN B 1 99 ? 30.520 -5.633 7.875 1.00 9.45 85 ASN B N 1
ATOM 5619 C CA . ASN B 1 99 ? 29.667 -5.572 6.707 1.00 9.97 85 ASN B CA 1
ATOM 5620 C C . ASN B 1 99 ? 29.623 -6.918 5.981 1.00 13.29 85 ASN B C 1
ATOM 5621 O O . ASN B 1 99 ? 30.368 -7.845 6.319 1.00 13.26 85 ASN B O 1
ATOM 5626 N N . SER B 1 100 ? 28.781 -6.990 4.969 1.00 12.04 86 SER B N 1
ATOM 5627 C CA . SER B 1 100 ? 28.572 -8.249 4.251 1.00 14.78 86 SER B CA 1
ATOM 5628 C C . SER B 1 100 ? 29.703 -8.708 3.368 1.00 15.73 86 SER B C 1
ATOM 5629 O O . SER B 1 100 ? 29.654 -9.878 2.914 1.00 16.84 86 SER B O 1
ATOM 5632 N N . ARG B 1 101 ? 30.694 -7.851 3.083 1.00 14.70 87 ARG B N 1
ATOM 5633 C CA . ARG B 1 101 ? 31.836 -8.161 2.215 1.00 15.36 87 ARG B CA 1
ATOM 5634 C C . ARG B 1 101 ? 31.432 -8.410 0.768 1.00 15.87 87 ARG B C 1
ATOM 5635 O O . ARG B 1 101 ? 32.218 -8.934 -0.027 1.00 17.07 87 ARG B O 1
ATOM 5643 N N . ALA B 1 102 ? 30.249 -7.963 0.393 1.00 14.82 88 ALA B N 1
ATOM 5644 C CA . ALA B 1 102 ? 29.798 -8.212 -0.995 1.00 14.67 88 ALA B CA 1
ATOM 5645 C C . ALA B 1 102 ? 30.533 -7.406 -2.067 1.00 15.63 88 ALA B C 1
ATOM 5646 O O . ALA B 1 102 ? 30.697 -7.874 -3.207 1.00 17.15 88 ALA B O 1
ATOM 5648 N N . SER B 1 103 ? 30.888 -6.193 -1.760 1.00 14.42 89 SER B N 1
ATOM 5649 C CA . SER B 1 103 ? 31.477 -5.291 -2.702 1.00 14.59 89 SER B CA 1
ATOM 5650 C C . SER B 1 103 ? 32.390 -4.369 -2.014 1.00 17.02 89 SER B C 1
ATOM 5651 O O . SER B 1 103 ? 32.510 -4.346 -0.766 1.00 17.16 89 SER B O 1
ATOM 5654 N N . SER B 1 104 ? 32.961 -3.503 -2.814 1.00 17.75 90 SER B N 1
ATOM 5655 C CA . SER B 1 104 ? 33.870 -2.500 -2.332 1.00 19.69 90 SER B CA 1
ATOM 5656 C C . SER B 1 104 ? 33.117 -1.433 -1.539 1.00 18.25 90 SER B C 1
ATOM 5657 O O . SER B 1 104 ? 33.740 -0.605 -0.904 1.00 22.13 90 SER B O 1
ATOM 5660 N N . VAL B 1 105 ? 31.781 -1.437 -1.554 1.00 16.81 91 VAL B N 1
ATOM 5661 C CA . VAL B 1 105 ? 31.024 -0.408 -0.847 1.00 14.57 91 VAL B CA 1
ATOM 5662 C C . VAL B 1 105 ? 30.051 -0.996 0.201 1.00 12.15 91 VAL B C 1
ATOM 5663 O O . VAL B 1 105 ? 29.133 -0.337 0.645 1.00 12.12 91 VAL B O 1
ATOM 5667 N N . SER B 1 106 ? 30.271 -2.254 0.511 1.00 10.84 92 SER B N 1
ATOM 5668 C CA . SER B 1 106 ? 29.495 -2.919 1.547 1.00 10.21 92 SER B CA 1
ATOM 5669 C C . SER B 1 106 ? 29.748 -2.198 2.860 1.00 9.08 92 SER B C 1
ATOM 5670 O O . SER B 1 106 ? 30.876 -1.801 3.136 1.00 9.49 92 SER B O 1
ATOM 5673 N N . ARG B 1 107 ? 28.672 -1.967 3.588 1.00 7.54 93 ARG B N 1
ATOM 5674 C CA . ARG B 1 107 ? 28.750 -1.125 4.782 1.00 8.50 93 ARG B CA 1
ATOM 5675 C C . ARG B 1 107 ? 27.692 -1.390 5.786 1.00 7.77 93 ARG B C 1
ATOM 5676 O O . ARG B 1 107 ? 26.518 -1.603 5.475 1.00 9.70 93 ARG B O 1
ATOM 5684 N N . VAL B 1 108 ? 28.108 -1.274 7.030 1.00 8.38 94 VAL B N 1
ATOM 5685 C CA . VAL B 1 108 ? 27.181 -1.218 8.161 1.00 8.82 94 VAL B CA 1
ATOM 5686 C C . VAL B 1 108 ? 27.279 0.214 8.649 1.00 8.55 94 VAL B C 1
ATOM 5687 O O . VAL B 1 108 ? 28.375 0.767 8.768 1.00 9.47 94 VAL B O 1
ATOM 5691 N N . VAL B 1 109 ? 26.118 0.825 8.780 1.00 8.65 95 VAL B N 1
ATOM 5692 C CA . VAL B 1 109 ? 26.001 2.268 8.941 1.00 9.54 95 VAL B CA 1
ATOM 5693 C C . VAL B 1 109 ? 25.161 2.784 10.086 1.00 8.61 95 VAL B C 1
ATOM 5694 O O . VAL B 1 109 ? 24.274 2.115 10.605 1.00 7.49 95 VAL B O 1
ATOM 5698 N N . ASP B 1 110 ? 25.483 4.020 10.477 1.00 8.53 96 ASP B N 1
ATOM 5699 C CA . ASP B 1 110 ? 24.781 4.747 11.533 1.00 10.64 96 ASP B CA 1
ATOM 5700 C C . ASP B 1 110 ? 24.586 3.944 12.806 1.00 7.94 96 ASP B C 1
ATOM 5701 O O . ASP B 1 110 ? 23.450 3.818 13.307 1.00 8.82 96 ASP B O 1
ATOM 5706 N N . PRO B 1 111 ? 25.667 3.387 13.349 1.00 8.21 97 PRO B N 1
ATOM 5707 C CA . PRO B 1 111 ? 25.521 2.540 14.537 1.00 8.13 97 PRO B CA 1
ATOM 5708 C C . PRO B 1 111 ? 24.887 3.295 15.678 1.00 9.01 97 PRO B C 1
ATOM 5709 O O . PRO B 1 111 ? 25.346 4.409 16.019 1.00 10.46 97 PRO B O 1
ATOM 5713 N N . THR B 1 112 ? 23.804 2.757 16.231 1.00 8.14 98 THR B N 1
ATOM 5714 C CA . THR B 1 112 ? 23.073 3.430 17.290 1.00 7.30 98 THR B CA 1
ATOM 5715 C C . THR B 1 112 ? 23.038 2.477 18.465 1.00 7.89 98 THR B C 1
ATOM 5716 O O . THR B 1 112 ? 22.697 1.308 18.321 1.00 8.38 98 THR B O 1
ATOM 5720 N N . VAL B 1 113 ? 23.473 2.986 19.602 1.00 8.10 99 VAL B N 1
ATOM 5721 C CA . VAL B 1 113 ? 23.771 2.190 20.774 1.00 8.99 99 VAL B CA 1
ATOM 5722 C C . VAL B 1 113 ? 22.817 2.353 21.915 1.00 9.08 99 VAL B C 1
ATOM 5723 O O . VAL B 1 113 ? 22.499 3.454 22.269 1.00 8.69 99 VAL B O 1
ATOM 5727 N N . ILE B 1 114 ? 22.420 1.217 22.523 1.00 8.65 100 ILE B N 1
ATOM 5728 C CA . ILE B 1 114 ? 21.695 1.178 23.809 1.00 8.03 100 ILE B CA 1
ATOM 5729 C C . ILE B 1 114 ? 22.467 0.310 24.773 1.00 6.92 100 ILE B C 1
ATOM 5730 O O . ILE B 1 114 ? 22.921 -0.770 24.444 1.00 8.55 100 ILE B O 1
ATOM 5735 N N . VAL B 1 115 ? 22.669 0.832 26.000 1.00 7.80 101 VAL B N 1
ATOM 5736 C CA . VAL B 1 115 ? 23.205 0.036 27.066 1.00 8.38 101 VAL B CA 1
ATOM 5737 C C . VAL B 1 115 ? 22.111 -0.473 27.988 1.00 8.67 101 VAL B C 1
ATOM 5738 O O . VAL B 1 115 ? 21.295 0.330 28.445 1.00 9.22 101 VAL B O 1
ATOM 5742 N N . LYS B 1 116 ? 22.036 -1.777 28.259 1.00 7.48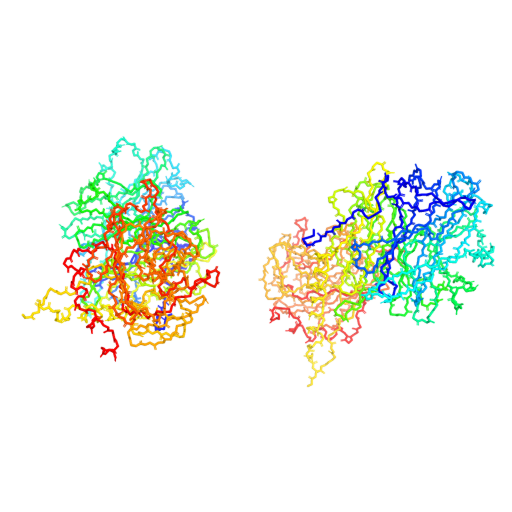 102 LYS B N 1
ATOM 5743 C CA . LYS B 1 116 ? 21.145 -2.267 29.305 1.00 8.81 102 LYS B CA 1
ATOM 5744 C C . LYS B 1 116 ? 21.901 -3.350 30.069 1.00 9.19 102 LYS B C 1
ATOM 5745 O O . LYS B 1 116 ? 22.204 -4.368 29.541 1.00 10.05 102 LYS B O 1
ATOM 5751 N N . GLY B 1 117 ? 22.111 -3.102 31.341 1.00 10.44 103 GLY B N 1
ATOM 5752 C CA . GLY B 1 117 ? 22.914 -4.056 32.078 1.00 11.83 103 GLY B CA 1
ATOM 5753 C C . GLY B 1 117 ? 24.310 -4.140 31.508 1.00 11.55 103 GLY B C 1
ATOM 5754 O O . GLY B 1 117 ? 24.964 -3.135 31.303 1.00 13.62 103 GLY B O 1
ATOM 5755 N N A ASN B 1 118 ? 24.820 -5.355 31.339 0.50 12.18 104 ASN B N 1
ATOM 5756 N N B ASN B 1 118 ? 24.785 -5.366 31.329 0.50 12.54 104 ASN B N 1
ATOM 5757 C CA A ASN B 1 118 ? 26.119 -5.515 30.728 0.50 11.06 104 ASN B CA 1
ATOM 5758 C CA B ASN B 1 118 ? 26.081 -5.611 30.745 0.50 11.72 104 ASN B CA 1
ATOM 5759 C C A ASN B 1 118 ? 26.066 -5.753 29.204 0.50 11.64 104 ASN B C 1
ATOM 5760 C C B ASN B 1 118 ? 26.060 -5.763 29.207 0.50 11.83 104 ASN B C 1
ATOM 5761 O O A ASN B 1 118 ? 27.047 -6.210 28.631 0.50 11.26 104 ASN B O 1
ATOM 5762 O O B ASN B 1 118 ? 27.056 -6.176 28.630 0.50 11.47 104 ASN B O 1
ATOM 5771 N N . LYS B 1 119 ? 24.926 -5.439 28.573 1.00 11.00 105 LYS B N 1
ATOM 5772 C CA . LYS B 1 119 ? 24.756 -5.590 27.125 1.00 11.28 105 LYS B CA 1
ATOM 5773 C C . LYS B 1 119 ? 24.758 -4.263 26.362 1.00 10.82 105 LYS B C 1
ATOM 5774 O O . LYS B 1 119 ? 24.168 -3.247 26.807 1.00 10.83 105 LYS B O 1
ATOM 5780 N N . LEU B 1 120 ? 25.424 -4.315 25.226 1.00 9.15 106 LEU B N 1
ATOM 5781 C CA . LEU B 1 120 ? 25.471 -3.230 24.231 1.00 9.71 106 LEU B CA 1
ATOM 5782 C C . LEU B 1 120 ? 24.596 -3.663 23.074 1.00 10.14 106 LEU B C 1
ATOM 5783 O O . LEU B 1 120 ? 24.854 -4.720 22.469 1.00 10.89 106 LEU B O 1
ATOM 5788 N N . TYR B 1 121 ? 23.545 -2.917 22.799 1.00 7.04 107 TYR B N 1
ATOM 5789 C CA . TYR B 1 121 ? 22.690 -3.203 21.658 1.00 7.71 107 TYR B CA 1
ATOM 5790 C C . TYR B 1 121 ? 23.121 -2.212 20.600 1.00 7.94 107 TYR B C 1
ATOM 5791 O O . TYR B 1 121 ? 23.079 -1.008 20.854 1.00 8.79 107 TYR B O 1
ATOM 5800 N N . VAL B 1 122 ? 23.541 -2.693 19.455 1.00 7.55 108 VAL B N 1
ATOM 5801 C CA . VAL B 1 122 ? 23.988 -1.851 18.351 1.00 7.68 108 VAL B CA 1
ATOM 5802 C C . VAL B 1 122 ? 23.129 -2.101 17.118 1.00 8.55 108 VAL B C 1
ATOM 5803 O O . VAL B 1 122 ? 23.086 -3.206 16.598 1.00 8.80 108 VAL B O 1
ATOM 5807 N N . LEU B 1 123 ? 22.417 -1.073 16.691 1.00 7.62 109 LEU B N 1
ATOM 5808 C CA . LEU B 1 123 ? 21.529 -1.113 15.533 1.00 7.48 109 LEU B CA 1
ATOM 5809 C C . LEU B 1 123 ? 22.206 -0.462 14.340 1.00 8.46 109 LEU B C 1
ATOM 5810 O O . LEU B 1 123 ? 22.611 0.684 14.430 1.00 7.79 109 LEU B O 1
ATOM 5815 N N . VAL B 1 124 ? 22.366 -1.178 13.217 1.00 6.65 110 VAL B N 1
ATOM 5816 C CA . VAL B 1 124 ? 22.987 -0.659 12.024 1.00 6.46 110 VAL B CA 1
ATOM 5817 C C . VAL B 1 124 ? 22.171 -0.932 10.788 1.00 7.39 110 VAL B C 1
ATOM 5818 O O . VAL B 1 124 ? 21.593 -2.007 10.657 1.00 8.23 110 VAL B O 1
ATOM 5822 N N . GLY B 1 125 ? 22.174 -0.022 9.819 1.00 6.44 111 GLY B N 1
ATOM 5823 C CA . GLY B 1 125 ? 21.714 -0.399 8.496 1.00 9.02 111 GLY B CA 1
ATOM 5824 C C . GLY B 1 125 ? 22.848 -1.237 7.873 1.00 9.22 111 GLY B C 1
ATOM 5825 O O . GLY B 1 125 ? 24.046 -1.079 8.174 1.00 9.48 111 GLY B O 1
ATOM 5826 N N . SER B 1 126 ? 22.491 -2.046 6.873 1.00 9.95 112 SER B N 1
ATOM 5827 C CA . SER B 1 126 ? 23.475 -2.815 6.137 1.00 10.43 112 SER B CA 1
ATOM 5828 C C . SER B 1 126 ? 23.169 -2.721 4.672 1.00 9.23 112 SER B C 1
ATOM 5829 O O . SER B 1 126 ? 22.028 -3.021 4.257 1.00 10.13 112 SER B O 1
ATOM 5832 N N . TYR B 1 127 ? 24.182 -2.339 3.909 1.00 8.46 113 TYR B N 1
ATOM 5833 C CA . TYR B 1 127 ? 24.095 -2.129 2.468 1.00 8.75 113 TYR B CA 1
ATOM 5834 C C . TYR B 1 127 ? 25.124 -2.980 1.772 1.00 8.63 113 TYR B C 1
ATOM 5835 O O . TYR B 1 127 ? 26.258 -3.141 2.251 1.00 8.40 113 TYR B O 1
ATOM 5844 N N . ASN B 1 128 ? 24.777 -3.537 0.608 1.00 9.89 114 ASN B N 1
ATOM 5845 C CA . ASN B 1 128 ? 25.714 -4.425 -0.089 1.00 11.72 114 ASN B CA 1
ATOM 5846 C C . ASN B 1 128 ? 26.487 -3.800 -1.230 1.00 10.89 114 ASN B C 1
ATOM 5847 O O . ASN B 1 128 ? 27.721 -3.917 -1.258 1.00 11.45 114 ASN B O 1
ATOM 5852 N N . SER B 1 129 ? 25.786 -3.085 -2.113 1.00 13.72 115 SER B N 1
ATOM 5853 C CA . SER B 1 129 ? 26.383 -2.611 -3.352 1.00 13.53 115 SER B CA 1
ATOM 5854 C C . SER B 1 129 ? 26.019 -1.212 -3.825 1.00 14.18 115 SER B C 1
ATOM 5855 O O . SER B 1 129 ? 26.559 -0.783 -4.833 1.00 15.41 115 SER B O 1
ATOM 5858 N N . SER B 1 130 ? 25.083 -0.511 -3.176 1.00 12.85 116 SER B N 1
ATOM 5859 C CA . SER B 1 130 ? 24.616 0.761 -3.719 1.00 13.90 116 SER B CA 1
ATOM 5860 C C . SER B 1 130 ? 25.679 1.860 -3.619 1.00 15.20 116 SER B C 1
ATOM 5861 O O . SER B 1 130 ? 26.459 1.878 -2.685 1.00 13.89 116 SER B O 1
ATOM 5864 N N . ARG B 1 131 ? 25.733 2.735 -4.646 1.00 16.02 117 ARG B N 1
ATOM 5865 C CA . ARG B 1 131 ? 26.668 3.821 -4.677 1.00 16.73 117 ARG B CA 1
ATOM 5866 C C . ARG B 1 131 ? 25.985 5.170 -4.401 1.00 16.45 117 ARG B C 1
ATOM 5867 O O . ARG B 1 131 ? 26.653 6.229 -4.430 1.00 17.32 117 ARG B O 1
ATOM 5875 N N . SER B 1 132 ? 24.677 5.117 -4.141 1.00 15.64 118 SER B N 1
ATOM 5876 C CA . SER B 1 132 ? 23.919 6.324 -3.812 1.00 15.32 118 SER B CA 1
ATOM 5877 C C . SER B 1 132 ? 23.436 6.283 -2.367 1.00 13.63 118 SER B C 1
ATOM 5878 O O . SER B 1 132 ? 23.304 5.222 -1.776 1.00 13.92 118 SER B O 1
ATOM 5881 N N . TYR B 1 133 ? 23.209 7.470 -1.829 1.00 13.74 119 TYR B N 1
ATOM 5882 C CA . TYR B 1 133 ? 22.811 7.579 -0.408 1.00 13.45 119 TYR B CA 1
ATOM 5883 C C . TYR B 1 133 ? 21.382 6.997 -0.238 1.00 11.44 119 TYR B C 1
ATOM 5884 O O . TYR B 1 133 ? 20.516 7.151 -1.111 1.00 11.37 119 TYR B O 1
ATOM 5893 N N . TRP B 1 134 ? 21.153 6.368 0.912 1.00 11.83 120 TRP B N 1
ATOM 5894 C CA . TRP B 1 134 ? 19.917 5.618 1.154 1.00 10.81 120 TRP B CA 1
ATOM 5895 C C . TRP B 1 134 ? 18.644 6.389 0.931 1.00 11.79 120 TRP B C 1
ATOM 5896 O O . TRP B 1 134 ? 17.677 5.777 0.458 1.00 10.88 120 TRP B O 1
ATOM 5907 N N . THR B 1 135 ? 18.617 7.677 1.245 1.00 11.48 121 THR B N 1
ATOM 5908 C CA . THR B 1 135 ? 17.371 8.423 1.019 1.00 13.88 121 THR B CA 1
ATOM 5909 C C . THR B 1 135 ? 16.957 8.570 -0.427 1.00 14.94 121 THR B C 1
ATOM 5910 O O . THR B 1 135 ? 15.825 8.940 -0.659 1.00 15.57 121 THR B O 1
ATOM 5914 N N . SER B 1 136 ? 17.872 8.323 -1.367 1.00 14.11 122 SER B N 1
ATOM 5915 C CA . SER B 1 136 ? 17.573 8.425 -2.758 1.00 14.83 122 SER B CA 1
ATOM 5916 C C . SER B 1 136 ? 17.032 7.106 -3.294 1.00 14.39 122 SER B C 1
ATOM 5917 O O . SER B 1 136 ? 16.584 7.080 -4.423 1.00 14.20 122 SER B O 1
ATOM 5920 N N . HIS B 1 137 ? 17.080 6.015 -2.527 1.00 14.49 123 HIS B N 1
ATOM 5921 C CA . HIS B 1 137 ? 16.720 4.720 -3.118 1.00 13.37 123 HIS B CA 1
ATOM 5922 C C . HIS B 1 137 ? 15.224 4.655 -3.409 1.00 13.70 123 HIS B C 1
ATOM 5923 O O . HIS B 1 137 ? 14.399 5.046 -2.556 1.00 14.45 123 HIS B O 1
ATOM 5930 N N . GLY B 1 138 ? 14.881 4.099 -4.577 1.00 14.24 124 GLY B N 1
ATOM 5931 C CA . GLY B 1 138 ? 13.491 3.828 -4.902 1.00 14.98 124 GLY B CA 1
ATOM 5932 C C . GLY B 1 138 ? 12.983 2.516 -4.377 1.00 15.43 124 GLY B C 1
ATOM 5933 O O . GLY B 1 138 ? 11.775 2.293 -4.298 1.00 17.52 124 GLY B O 1
ATOM 5934 N N . ASP B 1 139 ? 13.882 1.646 -3.907 1.00 14.08 125 ASP B N 1
ATOM 5935 C CA . ASP B 1 139 ? 13.450 0.353 -3.344 1.00 14.32 125 ASP B CA 1
ATOM 5936 C C . ASP B 1 139 ? 14.345 -0.046 -2.198 1.00 13.21 125 ASP B C 1
ATOM 5937 O O . ASP B 1 139 ? 15.215 0.723 -1.811 1.00 11.86 125 ASP B O 1
ATOM 5942 N N . ALA B 1 140 ? 14.129 -1.243 -1.654 1.00 12.89 126 ALA B N 1
ATOM 5943 C CA . ALA B 1 140 ? 14.928 -1.705 -0.526 1.00 12.72 126 ALA B CA 1
ATOM 5944 C C . ALA B 1 140 ? 15.763 -2.923 -0.868 1.00 13.10 126 ALA B C 1
ATOM 5945 O O . ALA B 1 140 ? 16.101 -3.676 0.012 1.00 13.36 126 ALA B O 1
ATOM 5947 N N . ARG B 1 141 ? 16.098 -3.115 -2.134 1.00 13.23 127 ARG B N 1
ATOM 5948 C CA . ARG B 1 141 ? 16.812 -4.334 -2.498 1.00 15.04 127 ARG B CA 1
ATOM 5949 C C . ARG B 1 141 ? 18.212 -4.406 -1.998 1.00 13.29 127 ARG B C 1
ATOM 5950 O O . ARG B 1 141 ? 18.778 -5.498 -1.945 1.00 12.95 127 ARG B O 1
ATOM 5958 N N . ASP B 1 142 ? 18.803 -3.271 -1.639 1.00 11.64 128 ASP B N 1
ATOM 5959 C CA . ASP B 1 142 ? 20.199 -3.271 -1.133 1.00 9.99 128 ASP B CA 1
ATOM 5960 C C . ASP B 1 142 ? 20.277 -3.152 0.386 1.00 11.05 128 ASP B C 1
ATOM 5961 O O . ASP B 1 142 ? 21.366 -3.165 0.923 1.00 11.41 128 ASP B O 1
ATOM 5966 N N . TRP B 1 143 ? 19.145 -3.046 1.047 1.00 10.35 129 TRP B N 1
ATOM 5967 C CA . TRP B 1 143 ? 19.063 -2.726 2.471 1.00 9.53 129 TRP B CA 1
ATOM 5968 C C . TRP B 1 143 ? 18.635 -3.880 3.420 1.00 9.83 129 TRP B C 1
ATOM 5969 O O . TRP B 1 143 ? 17.755 -4.646 3.098 1.00 10.71 129 TRP B O 1
ATOM 5980 N N . ASP B 1 144 ? 19.236 -3.920 4.597 1.00 9.17 130 ASP B N 1
ATOM 5981 C CA . ASP B 1 144 ? 18.770 -4.699 5.713 1.00 8.05 130 ASP B CA 1
ATOM 5982 C C . ASP B 1 144 ? 19.051 -3.812 6.929 1.00 8.42 130 ASP B C 1
ATOM 5983 O O . ASP B 1 144 ? 19.716 -2.755 6.840 1.00 8.69 130 ASP B O 1
ATOM 5988 N N . ILE B 1 145 ? 18.458 -4.215 8.029 1.00 9.46 131 ILE B N 1
ATOM 5989 C CA . ILE B 1 145 ? 18.558 -3.523 9.313 1.00 7.85 131 ILE B CA 1
ATOM 5990 C C . ILE B 1 145 ? 18.908 -4.560 10.333 1.00 9.10 131 ILE B C 1
ATOM 5991 O O . ILE B 1 145 ? 18.204 -5.515 10.532 1.00 9.99 131 ILE B O 1
ATOM 5996 N N . LEU B 1 146 ? 20.047 -4.389 10.979 1.00 8.49 132 LEU B N 1
ATOM 5997 C CA . LEU B 1 146 ? 20.627 -5.458 11.827 1.00 9.24 132 LEU B CA 1
ATOM 5998 C C . LEU B 1 146 ? 20.858 -4.984 13.257 1.00 8.42 132 LEU B C 1
ATOM 5999 O O . LEU B 1 146 ? 21.177 -3.831 13.502 1.00 9.36 132 LEU B O 1
ATOM 6004 N N . LEU B 1 147 ? 20.703 -5.922 14.191 1.00 7.95 133 LEU B N 1
ATOM 6005 C CA . LEU B 1 147 ? 20.960 -5.683 15.622 1.00 7.48 133 LEU B CA 1
ATOM 6006 C C . LEU B 1 147 ? 22.018 -6.658 16.064 1.00 8.94 133 LEU B C 1
ATOM 6007 O O . LEU B 1 147 ? 21.863 -7.885 15.862 1.00 9.99 133 LEU B O 1
ATOM 6012 N N . ALA B 1 148 ? 23.048 -6.125 16.719 1.00 8.38 134 ALA B N 1
ATOM 6013 C CA . ALA B 1 148 ? 24.133 -6.921 17.301 1.00 9.45 134 ALA B CA 1
ATOM 6014 C C . ALA B 1 148 ? 24.209 -6.622 18.757 1.00 10.34 134 ALA B C 1
ATOM 6015 O O . ALA B 1 148 ? 23.967 -5.497 19.174 1.00 10.76 134 ALA B O 1
ATOM 6017 N N . VAL B 1 149 ? 24.464 -7.645 19.538 1.00 9.60 135 VAL B N 1
ATOM 6018 C CA . VAL B 1 149 ? 24.613 -7.531 20.992 1.00 9.75 135 VAL B CA 1
ATOM 6019 C C . VAL B 1 149 ? 26.027 -7.838 21.427 1.00 10.65 135 VAL B C 1
ATOM 6020 O O . VAL B 1 149 ? 26.595 -8.891 21.128 1.00 12.84 135 VAL B O 1
ATOM 6024 N N . GLY B 1 150 ? 26.615 -6.898 22.173 1.00 10.73 136 GLY B N 1
ATOM 6025 C CA . GLY B 1 150 ? 27.955 -7.046 22.720 1.00 10.76 136 GLY B CA 1
ATOM 6026 C C . GLY B 1 150 ? 27.786 -7.326 24.218 1.00 11.70 136 GLY B C 1
ATOM 6027 O O . GLY B 1 150 ? 27.160 -6.591 24.908 1.00 12.79 136 GLY B O 1
ATOM 6028 N N A GLU B 1 151 ? 28.416 -8.382 24.699 0.50 11.19 137 GLU B N 1
ATOM 6029 N N B GLU B 1 151 ? 28.216 -8.508 24.705 0.50 9.34 137 GLU B N 1
ATOM 6030 C CA A GLU B 1 151 ? 28.288 -8.788 26.064 0.50 11.89 137 GLU B CA 1
ATOM 6031 C CA B GLU B 1 151 ? 28.173 -8.814 26.130 0.50 10.43 137 GLU B CA 1
ATOM 6032 C C A GLU B 1 151 ? 29.545 -8.395 26.765 0.50 11.13 137 GLU B C 1
ATOM 6033 C C B GLU B 1 151 ? 29.524 -8.433 26.795 0.50 10.46 137 GLU B C 1
ATOM 6034 O O A GLU B 1 151 ? 30.624 -8.878 26.397 0.50 11.88 137 GLU B O 1
ATOM 6035 O O B GLU B 1 151 ? 30.592 -8.947 26.446 0.50 11.33 137 GLU B O 1
ATOM 6046 N N . VAL B 1 152 ? 29.437 -7.540 27.763 1.00 10.73 138 VAL B N 1
ATOM 6047 C CA . VAL B 1 152 ? 30.599 -7.035 28.488 1.00 11.31 138 VAL B CA 1
ATOM 6048 C C . VAL B 1 152 ? 30.810 -7.764 29.789 1.00 12.03 138 VAL B C 1
ATOM 6049 O O . VAL B 1 152 ? 29.923 -7.821 30.635 1.00 12.54 138 VAL B O 1
ATOM 6053 N N . THR B 1 153 ? 31.987 -8.347 29.955 1.00 13.88 139 THR B N 1
ATOM 6054 C CA . THR B 1 153 ? 32.326 -8.986 31.225 1.00 14.55 139 THR B CA 1
ATOM 6055 C C . THR B 1 153 ? 33.621 -8.432 31.763 1.00 13.17 139 THR B C 1
ATOM 6056 O O . THR B 1 153 ? 34.439 -7.868 31.010 1.00 13.62 139 THR B O 1
ATOM 6060 N N . LYS B 1 154 ? 33.770 -8.525 33.080 1.00 13.57 140 LYS B N 1
ATOM 6061 C CA . LYS B 1 154 ? 34.972 -8.016 33.729 1.00 14.64 140 LYS B CA 1
ATOM 6062 C C . LYS B 1 154 ? 35.581 -9.089 34.550 1.00 15.40 140 LYS B C 1
ATOM 6063 O O . LYS B 1 154 ? 34.884 -9.887 35.083 1.00 17.46 140 LYS B O 1
ATOM 6069 N N . SER B 1 155 ? 36.911 -9.114 34.651 1.00 16.72 141 SER B N 1
ATOM 6070 C CA . SER B 1 155 ? 37.608 -10.081 35.520 1.00 17.95 141 SER B CA 1
ATOM 6071 C C . SER B 1 155 ? 38.497 -9.337 36.454 1.00 16.49 141 SER B C 1
ATOM 6072 O O . SER B 1 155 ? 39.042 -8.318 36.076 1.00 16.67 141 SER B O 1
ATOM 6075 N N . THR B 1 156 ? 38.689 -9.863 37.648 1.00 16.23 142 THR B N 1
ATOM 6076 C CA . THR B 1 156 ? 39.646 -9.251 38.599 1.00 16.46 142 THR B CA 1
ATOM 6077 C C . THR B 1 156 ? 40.858 -10.140 38.796 1.00 17.12 142 THR B C 1
ATOM 6078 O O . THR B 1 156 ? 41.644 -9.938 39.718 1.00 16.76 142 THR B O 1
ATOM 6082 N N . ALA B 1 157 ? 41.035 -11.104 37.918 1.00 16.43 143 ALA B N 1
ATOM 6083 C CA . ALA B 1 157 ? 42.192 -12.003 37.984 1.00 15.68 143 ALA B CA 1
ATOM 6084 C C . ALA B 1 157 ? 43.495 -11.227 37.974 1.00 16.03 143 ALA B C 1
ATOM 6085 O O . ALA B 1 157 ? 43.678 -10.248 37.212 1.00 15.64 143 ALA B O 1
ATOM 6087 N N . GLY B 1 158 ? 44.431 -11.626 38.832 1.00 15.78 144 GLY B N 1
ATOM 6088 C CA . GLY B 1 158 ? 45.723 -10.968 38.858 1.00 14.12 144 GLY B CA 1
ATOM 6089 C C . GLY B 1 158 ? 45.798 -9.618 39.603 1.00 13.88 144 GLY B C 1
ATOM 6090 O O . GLY B 1 158 ? 46.807 -8.926 39.543 1.00 15.37 144 GLY B O 1
ATOM 6091 N N . GLY B 1 159 ? 44.749 -9.303 40.361 1.00 13.78 145 GLY B N 1
ATOM 6092 C CA . GLY B 1 159 ? 44.623 -8.036 41.070 1.00 14.99 145 GLY B CA 1
ATOM 6093 C C . GLY B 1 159 ? 44.417 -6.839 40.141 1.00 15.73 145 GLY B C 1
ATOM 6094 O O . GLY B 1 159 ? 44.784 -5.683 40.423 1.00 15.20 145 GLY B O 1
ATOM 6095 N N . LYS B 1 160 ? 43.851 -7.083 38.976 1.00 15.37 146 LYS B N 1
ATOM 6096 C CA . LYS B 1 160 ? 43.634 -5.988 38.070 1.00 16.35 146 LYS B CA 1
ATOM 6097 C C . LYS B 1 160 ? 42.244 -6.140 37.437 1.00 15.84 146 LYS B C 1
ATOM 6098 O O . LYS B 1 160 ? 41.692 -7.221 37.461 1.00 16.67 146 LYS B O 1
ATOM 6104 N N . ILE B 1 161 ? 41.679 -5.046 36.896 1.00 13.98 147 ILE B N 1
ATOM 6105 C CA . ILE B 1 161 ? 40.423 -5.188 36.136 1.00 14.74 147 ILE B CA 1
ATOM 6106 C C . ILE B 1 161 ? 40.745 -5.383 34.647 1.00 14.48 147 ILE B C 1
ATOM 6107 O O . ILE B 1 161 ? 41.527 -4.616 34.097 1.00 15.32 147 ILE B O 1
ATOM 6112 N N . THR B 1 162 ? 40.169 -6.410 34.048 1.00 15.12 148 THR B N 1
ATOM 6113 C CA . THR B 1 162 ? 40.320 -6.690 32.641 1.00 16.46 148 THR B CA 1
ATOM 6114 C C . THR B 1 162 ? 38.893 -6.894 32.119 1.00 16.13 148 THR B C 1
ATOM 6115 O O . THR B 1 162 ? 38.101 -7.720 32.671 1.00 17.16 148 THR B O 1
ATOM 6119 N N . ALA B 1 163 ? 38.557 -6.143 31.099 1.00 14.13 149 ALA B N 1
ATOM 6120 C CA . ALA B 1 163 ? 37.254 -6.334 30.441 1.00 13.62 149 ALA B CA 1
ATOM 6121 C C . ALA B 1 163 ? 37.386 -7.112 29.156 1.00 12.61 149 ALA B C 1
ATOM 6122 O O . ALA B 1 163 ? 38.451 -7.211 28.554 1.00 14.17 149 ALA B O 1
ATOM 6124 N N A SER B 1 164 ? 36.265 -7.662 28.714 0.50 12.75 150 SER B N 1
ATOM 6125 N N B SER B 1 164 ? 36.248 -7.665 28.735 0.50 12.39 150 SER B N 1
ATOM 6126 C CA A SER B 1 164 ? 36.200 -8.252 27.404 0.50 12.73 150 SER B CA 1
ATOM 6127 C CA B SER B 1 164 ? 36.115 -8.393 27.493 0.50 12.24 150 SER B CA 1
ATOM 6128 C C A SER B 1 164 ? 34.755 -8.102 26.916 0.50 11.44 150 SER B C 1
ATOM 6129 C C B SER B 1 164 ? 34.761 -8.028 26.926 0.50 11.10 150 SER B C 1
ATOM 6130 O O A SER B 1 164 ? 33.831 -8.105 27.681 0.50 11.44 150 SER B O 1
ATOM 6131 O O B SER B 1 164 ? 33.856 -7.785 27.684 0.50 11.28 150 SER B O 1
ATOM 6136 N N . ILE B 1 165 ? 34.628 -8.010 25.606 1.00 11.71 151 ILE B N 1
ATOM 6137 C CA . ILE B 1 165 ? 33.320 -7.811 24.966 1.00 10.29 151 ILE B CA 1
ATOM 6138 C C . ILE B 1 165 ? 33.236 -8.831 23.856 1.00 11.05 151 ILE B C 1
ATOM 6139 O O . ILE B 1 165 ? 34.044 -8.851 22.920 1.00 13.02 151 ILE B O 1
ATOM 6144 N N . LYS B 1 166 ? 32.211 -9.658 23.975 1.00 11.35 152 LYS B N 1
ATOM 6145 C CA . LYS B 1 166 ? 31.931 -10.701 23.005 1.00 11.01 152 LYS B CA 1
ATOM 6146 C C . LYS B 1 166 ? 30.735 -10.248 22.183 1.00 10.30 152 LYS B C 1
ATOM 6147 O O . LYS B 1 166 ? 29.631 -10.119 22.663 1.00 11.68 152 LYS B O 1
ATOM 6153 N N . TRP B 1 167 ? 31.035 -9.964 20.927 1.00 12.74 153 TRP B N 1
ATOM 6154 C CA . TRP B 1 167 ? 30.021 -9.483 19.974 1.00 12.17 153 TRP B CA 1
ATOM 6155 C C . TRP B 1 167 ? 29.323 -10.661 19.341 1.00 13.31 153 TRP B C 1
ATOM 6156 O O . TRP B 1 167 ? 29.974 -11.481 18.730 1.00 14.52 153 TRP B O 1
ATOM 6167 N N . GLY B 1 168 ? 28.016 -10.719 19.493 1.00 11.68 154 GLY B N 1
ATOM 6168 C CA . GLY B 1 168 ? 27.222 -11.732 18.835 1.00 12.17 154 GLY B CA 1
ATOM 6169 C C . GLY B 1 168 ? 27.082 -11.445 17.370 1.00 11.99 154 GLY B C 1
ATOM 6170 O O . GLY B 1 168 ? 27.319 -10.334 16.883 1.00 14.36 154 GLY B O 1
ATOM 6171 N N . SER B 1 169 ? 26.590 -12.452 16.645 1.00 12.41 155 SER B N 1
ATOM 6172 C CA . SER B 1 169 ? 26.306 -12.296 15.242 1.00 12.34 155 SER B CA 1
ATOM 6173 C C . SER B 1 169 ? 25.039 -11.435 15.149 1.00 10.72 155 SER B C 1
ATOM 6174 O O . SER B 1 169 ? 24.121 -11.569 15.974 1.00 12.25 155 SER B O 1
ATOM 6177 N N . PRO B 1 170 ? 24.998 -10.525 14.167 1.00 10.41 156 PRO B N 1
ATOM 6178 C CA . PRO B 1 170 ? 23.836 -9.653 13.986 1.00 10.63 156 PRO B CA 1
ATOM 6179 C C . PRO B 1 170 ? 22.626 -10.437 13.513 1.00 10.82 156 PRO B C 1
ATOM 6180 O O . PRO B 1 170 ? 22.747 -11.465 12.802 1.00 13.71 156 PRO B O 1
ATOM 6184 N N . VAL B 1 171 ? 21.489 -9.952 13.957 1.00 12.07 157 VAL B N 1
ATOM 6185 C CA . VAL B 1 171 ? 20.160 -10.474 13.593 1.00 11.35 157 VAL B CA 1
ATOM 6186 C C . VAL B 1 171 ? 19.392 -9.422 12.816 1.00 12.49 157 VAL B C 1
ATOM 6187 O O . VAL B 1 171 ? 19.411 -8.257 13.173 1.00 12.37 157 VAL B O 1
ATOM 6191 N N . SER B 1 172 ? 18.776 -9.802 11.709 1.00 10.59 158 SER B N 1
ATOM 6192 C CA . SER B 1 172 ? 17.926 -8.835 10.980 1.00 10.87 158 SER B CA 1
ATOM 6193 C C . SER B 1 172 ? 16.627 -8.573 11.698 1.00 11.16 158 SER B C 1
ATOM 6194 O O . SER B 1 172 ? 15.933 -9.487 12.119 1.00 11.93 158 SER B O 1
ATOM 6197 N N . LEU B 1 173 ? 16.273 -7.284 11.815 1.00 9.38 159 LEU B N 1
ATOM 6198 C CA . LEU B 1 173 ? 14.988 -6.881 12.305 1.00 9.40 159 LEU B CA 1
ATOM 6199 C C . LEU B 1 173 ? 14.011 -6.511 11.204 1.00 8.48 159 LEU B C 1
ATOM 6200 O O . LEU B 1 173 ? 12.964 -5.945 11.480 1.00 9.07 159 LEU B O 1
ATOM 6205 N N . LYS B 1 174 ? 14.308 -6.866 9.980 1.00 10.33 160 LYS B N 1
ATOM 6206 C CA . LYS B 1 174 ? 13.438 -6.549 8.857 1.00 10.89 160 LYS B CA 1
ATOM 6207 C C . LYS B 1 174 ? 12.024 -7.026 9.012 1.00 11.40 160 LYS B C 1
ATOM 6208 O O . LYS B 1 174 ? 11.083 -6.362 8.566 1.00 11.60 160 LYS B O 1
ATOM 6214 N N . GLU B 1 175 ? 11.855 -8.183 9.636 1.00 12.16 161 GLU B N 1
ATOM 6215 C CA . GLU B 1 175 ? 10.528 -8.721 9.826 1.00 11.88 161 GLU B CA 1
ATOM 6216 C C . GLU B 1 175 ? 9.583 -7.837 10.634 1.00 11.62 161 GLU B C 1
ATOM 6217 O O . GLU B 1 175 ? 8.354 -8.052 10.645 1.00 12.90 161 GLU B O 1
ATOM 6223 N N . PHE B 1 176 ? 10.129 -6.818 11.326 1.00 9.49 162 PHE B N 1
ATOM 6224 C CA . PHE B 1 176 ? 9.352 -5.936 12.141 1.00 8.52 162 PHE B CA 1
ATOM 6225 C C . PHE B 1 176 ? 9.025 -4.640 11.466 1.00 9.93 162 PHE B C 1
ATOM 6226 O O . PHE B 1 176 ? 8.448 -3.752 12.089 1.00 10.91 162 PHE B O 1
ATOM 6234 N N . PHE B 1 177 ? 9.390 -4.541 10.199 1.00 10.36 163 PHE B N 1
ATOM 6235 C CA . PHE B 1 177 ? 9.104 -3.336 9.389 1.00 10.47 163 PHE B CA 1
ATOM 6236 C C . PHE B 1 177 ? 7.818 -3.532 8.587 1.00 11.29 163 PHE B C 1
ATOM 6237 O O . PHE B 1 177 ? 7.799 -4.284 7.625 1.00 12.45 163 PHE B O 1
ATOM 6245 N N . PRO B 1 178 ? 6.792 -2.764 8.924 1.00 11.08 164 PRO B N 1
ATOM 6246 C CA . PRO B 1 178 ? 5.505 -2.892 8.178 1.00 12.85 164 PRO B CA 1
ATOM 6247 C C . PRO B 1 178 ? 5.622 -2.269 6.831 1.00 13.14 164 PRO B C 1
ATOM 6248 O O . PRO B 1 178 ? 6.359 -1.270 6.673 1.00 13.46 164 PRO B O 1
ATOM 6252 N N . ALA B 1 179 ? 4.947 -2.852 5.831 1.00 12.83 165 ALA B N 1
ATOM 6253 C CA . ALA B 1 179 ? 4.928 -2.299 4.509 1.00 12.90 165 ALA B CA 1
ATOM 6254 C C . ALA B 1 179 ? 4.202 -0.946 4.386 1.00 12.80 165 ALA B C 1
ATOM 6255 O O . ALA B 1 179 ? 4.440 -0.181 3.480 1.00 12.50 165 ALA B O 1
ATOM 6257 N N . GLU B 1 180 ? 3.299 -0.682 5.325 1.00 12.88 166 GLU B N 1
ATOM 6258 C CA . GLU B 1 180 ? 2.537 0.537 5.353 1.00 12.56 166 GLU B CA 1
ATOM 6259 C C . GLU B 1 180 ? 2.541 1.145 6.726 1.00 11.75 166 GLU B C 1
ATOM 6260 O O . GLU B 1 180 ? 2.569 0.450 7.710 1.00 13.67 166 GLU B O 1
ATOM 6266 N N . MET B 1 181 ? 2.488 2.458 6.739 1.00 10.98 167 MET B N 1
ATOM 6267 C CA . MET B 1 181 ? 2.356 3.250 7.945 1.00 14.28 167 MET B CA 1
ATOM 6268 C C . MET B 1 181 ? 1.392 4.341 7.652 1.00 18.43 167 MET B C 1
ATOM 6269 O O . MET B 1 181 ? 1.526 5.047 6.697 1.00 20.88 167 MET B O 1
ATOM 6274 N N . GLU B 1 182 ? 0.384 4.460 8.482 1.00 22.41 168 GLU B N 1
ATOM 6275 C CA . GLU B 1 182 ? -0.576 5.552 8.345 1.00 23.44 168 GLU B CA 1
ATOM 6276 C C . GLU B 1 182 ? -0.815 5.969 6.901 1.00 24.53 168 GLU B C 1
ATOM 6277 O O . GLU B 1 182 ? -0.721 7.098 6.472 1.00 24.03 168 GLU B O 1
ATOM 6283 N N . GLY B 1 183 ? -1.180 4.986 6.103 1.00 26.10 169 GLY B N 1
ATOM 6284 C CA . GLY B 1 183 ? -1.419 5.279 4.701 1.00 25.46 169 GLY B CA 1
ATOM 6285 C C . GLY B 1 183 ? -0.202 4.863 3.935 1.00 25.70 169 GLY B C 1
ATOM 6286 O O . GLY B 1 183 ? -0.311 3.687 3.447 1.00 26.31 169 GLY B O 1
ATOM 6287 N N . MET B 1 184 ? 0.878 5.733 3.976 1.00 22.60 170 MET B N 1
ATOM 6288 C CA . MET B 1 184 ? 2.155 5.689 3.217 1.00 18.51 170 MET B CA 1
ATOM 6289 C C . MET B 1 184 ? 2.692 4.280 3.110 1.00 16.78 170 MET B C 1
ATOM 6290 O O . MET B 1 184 ? 2.351 3.412 3.877 1.00 17.43 170 MET B O 1
ATOM 6295 N N . HIS B 1 185 ? 3.549 4.081 2.119 1.00 14.88 171 HIS B N 1
ATOM 6296 C CA . HIS B 1 185 ? 4.229 2.819 1.924 1.00 13.62 171 HIS B CA 1
ATOM 6297 C C . HIS B 1 185 ? 5.699 2.979 2.265 1.00 12.35 171 HIS B C 1
ATOM 6298 O O . HIS B 1 185 ? 6.354 3.899 1.803 1.00 11.54 171 HIS B O 1
ATOM 6305 N N . THR B 1 186 ? 6.216 2.084 3.092 1.00 10.40 172 THR B N 1
ATOM 6306 C CA . THR B 1 186 ? 7.568 2.270 3.609 1.00 10.64 172 THR B CA 1
ATOM 6307 C C . THR B 1 186 ? 8.618 1.753 2.638 1.00 9.94 172 THR B C 1
ATOM 6308 O O . THR B 1 186 ? 8.376 0.920 1.759 1.00 10.75 172 THR B O 1
ATOM 6312 N N . ASN B 1 187 ? 9.835 2.311 2.780 1.00 9.38 173 ASN B N 1
ATOM 6313 C CA . ASN B 1 187 ? 10.957 1.859 1.989 1.00 8.60 173 ASN B CA 1
ATOM 6314 C C . ASN B 1 187 ? 12.115 1.296 2.861 1.00 8.35 173 ASN B C 1
ATOM 6315 O O . ASN B 1 187 ? 12.418 0.107 2.798 1.00 9.59 173 ASN B O 1
ATOM 6320 N N . GLN B 1 188 ? 12.729 2.114 3.721 1.00 8.80 174 GLN B N 1
ATOM 6321 C CA . GLN B 1 188 ? 13.877 1.670 4.540 1.00 8.14 174 GLN B CA 1
ATOM 6322 C C . GLN B 1 188 ? 13.787 2.413 5.869 1.00 8.53 174 GLN B C 1
ATOM 6323 O O . GLN B 1 188 ? 13.068 3.440 5.977 1.00 7.96 174 GLN B O 1
ATOM 6329 N N . PHE B 1 189 ? 14.567 1.971 6.857 1.00 7.05 175 PHE B N 1
ATOM 6330 C CA . PHE B 1 189 ? 14.794 2.769 8.056 1.00 7.30 175 PHE B CA 1
ATOM 6331 C C . PHE B 1 189 ? 16.165 2.483 8.607 1.00 8.16 175 PHE B C 1
ATOM 6332 O O . PHE B 1 189 ? 16.761 1.405 8.337 1.00 9.60 175 PHE B O 1
ATOM 6340 N N . LEU B 1 190 ? 16.652 3.419 9.417 1.00 8.55 176 LEU B N 1
ATOM 6341 C CA . LEU B 1 190 ? 17.946 3.316 10.094 1.00 7.93 176 LEU B CA 1
ATOM 6342 C C . LEU B 1 190 ? 17.777 3.950 11.469 1.00 8.75 176 LEU B C 1
ATOM 6343 O O . LEU B 1 190 ? 16.871 4.757 11.712 1.00 7.92 176 LEU B O 1
ATOM 6348 N N . GLY B 1 191 ? 18.680 3.605 12.360 1.00 6.64 177 GLY B N 1
ATOM 6349 C CA . GLY B 1 191 ? 18.804 4.359 13.593 1.00 7.24 177 GLY B CA 1
ATOM 6350 C C . GLY B 1 191 ? 19.196 5.789 13.318 1.00 7.50 177 GLY B C 1
ATOM 6351 O O . GLY B 1 191 ? 19.676 6.111 12.274 1.00 8.79 177 GLY B O 1
ATOM 6352 N N . GLY B 1 192 ? 19.063 6.609 14.360 1.00 8.18 178 GLY B N 1
ATOM 6353 C CA . GLY B 1 192 ? 19.417 8.030 14.260 1.00 8.37 178 GLY B CA 1
ATOM 6354 C C . GLY B 1 192 ? 20.884 8.301 14.582 1.00 8.48 178 GLY B C 1
ATOM 6355 O O . GLY B 1 192 ? 21.292 9.424 14.514 1.00 11.81 178 GLY B O 1
ATOM 6356 N N . ALA B 1 193 ? 21.665 7.272 14.890 1.00 7.58 179 ALA B N 1
ATOM 6357 C CA . ALA B 1 193 ? 23.086 7.279 15.234 1.00 8.51 179 ALA B CA 1
ATOM 6358 C C . ALA B 1 193 ? 23.266 7.687 16.658 1.00 6.45 179 ALA B C 1
ATOM 6359 O O . ALA B 1 193 ? 22.338 8.107 17.343 1.00 7.29 179 ALA B O 1
ATOM 6361 N N . GLY B 1 194 ? 24.492 7.557 17.134 1.00 6.44 180 GLY B N 1
ATOM 6362 C CA . GLY B 1 194 ? 24.789 7.932 18.513 1.00 6.33 180 GLY B CA 1
ATOM 6363 C C . GLY B 1 194 ? 24.167 6.967 19.526 1.00 7.29 180 GLY B C 1
ATOM 6364 O O . GLY B 1 194 ? 24.239 5.733 19.344 1.00 6.79 180 GLY B O 1
ATOM 6365 N N . VAL B 1 195 ? 23.697 7.517 20.632 1.00 5.04 181 VAL B N 1
ATOM 6366 C CA . VAL B 1 195 ? 23.236 6.756 21.781 1.00 6.14 181 VAL B CA 1
ATOM 6367 C C . VAL B 1 195 ? 21.724 6.978 21.986 1.00 7.44 181 VAL B C 1
ATOM 6368 O O . VAL B 1 195 ? 21.260 8.096 22.113 1.00 7.12 181 VAL B O 1
ATOM 6372 N N . ALA B 1 196 ? 21.025 5.844 22.121 1.00 6.96 182 ALA B N 1
ATOM 6373 C CA . ALA B 1 196 ? 19.632 5.777 22.418 1.00 5.90 182 ALA B CA 1
ATOM 6374 C C . ALA B 1 196 ? 19.439 5.320 23.878 1.00 7.22 182 ALA B C 1
ATOM 6375 O O . ALA B 1 196 ? 20.372 5.421 24.627 1.00 7.61 182 ALA B O 1
ATOM 6377 N N . ILE B 1 197 ? 18.261 4.830 24.283 1.00 5.76 183 ILE B N 1
ATOM 6378 C CA . ILE B 1 197 ? 17.972 4.635 25.671 1.00 6.31 183 ILE B CA 1
ATOM 6379 C C . ILE B 1 197 ? 17.187 3.387 25.983 1.00 6.66 183 ILE B C 1
ATOM 6380 O O . ILE B 1 197 ? 16.504 2.834 25.118 1.00 7.71 183 ILE B O 1
ATOM 6385 N N . VAL B 1 198 ? 17.294 3.020 27.269 1.00 8.48 184 VAL B N 1
ATOM 6386 C CA . VAL B 1 198 ? 16.322 2.170 27.908 1.00 7.71 184 VAL B CA 1
ATOM 6387 C C . VAL B 1 198 ? 15.338 3.129 28.613 1.00 8.12 184 VAL B C 1
ATOM 6388 O O . VAL B 1 198 ? 15.745 3.968 29.440 1.00 9.33 184 VAL B O 1
ATOM 6392 N N . ALA B 1 199 ? 14.047 3.025 28.310 1.00 8.22 185 ALA B N 1
ATOM 6393 C CA . ALA B 1 199 ? 13.023 3.852 28.922 1.00 8.97 185 ALA B CA 1
ATOM 6394 C C . ALA B 1 199 ? 12.819 3.399 30.384 1.00 9.66 185 ALA B C 1
ATOM 6395 O O . ALA B 1 199 ? 13.267 2.331 30.733 1.00 10.45 185 ALA B O 1
ATOM 6397 N N . SER B 1 200 ? 12.149 4.220 31.182 1.00 11.26 186 SER B N 1
ATOM 6398 C CA . SER B 1 200 ? 11.925 3.887 32.603 1.00 12.19 186 SER B CA 1
ATOM 6399 C C . SER B 1 200 ? 11.227 2.526 32.752 1.00 12.14 186 SER B C 1
ATOM 6400 O O . SER B 1 200 ? 11.605 1.756 33.657 1.00 11.42 186 SER B O 1
ATOM 6403 N N . ASN B 1 201 ? 10.348 2.183 31.831 1.00 11.70 187 ASN B N 1
ATOM 6404 C CA . ASN B 1 201 ? 9.687 0.883 31.909 1.00 12.00 187 ASN B CA 1
ATOM 6405 C C . ASN B 1 201 ? 10.519 -0.295 31.458 1.00 11.68 187 ASN B C 1
ATOM 6406 O O . ASN B 1 201 ? 10.040 -1.450 31.459 1.00 14.14 187 ASN B O 1
ATOM 6411 N N . GLY B 1 202 ? 11.808 -0.087 31.124 1.00 11.22 188 GLY B N 1
ATOM 6412 C CA . GLY B 1 202 ? 12.635 -1.185 30.659 1.00 9.82 188 GLY B CA 1
ATOM 6413 C C . GLY B 1 202 ? 12.664 -1.363 29.138 1.00 9.32 188 GLY B C 1
ATOM 6414 O O . GLY B 1 202 ? 13.481 -2.115 28.626 1.00 11.44 188 GLY B O 1
ATOM 6415 N N . ASN B 1 203 ? 11.802 -0.668 28.393 1.00 9.05 189 ASN B N 1
ATOM 6416 C CA . ASN B 1 203 ? 11.759 -0.870 26.945 1.00 8.89 189 ASN B CA 1
ATOM 6417 C C . ASN B 1 203 ? 13.101 -0.377 26.335 1.00 8.94 189 ASN B C 1
ATOM 6418 O O . ASN B 1 203 ? 13.610 0.664 26.751 1.00 9.64 189 ASN B O 1
ATOM 6423 N N . LEU B 1 204 ? 13.585 -1.078 25.332 1.00 7.64 190 LEU B N 1
ATOM 6424 C CA . LEU B 1 204 ? 14.658 -0.550 24.477 1.00 8.55 190 LEU B CA 1
ATOM 6425 C C . LEU B 1 204 ? 13.980 0.416 23.523 1.00 8.47 190 LEU B C 1
ATOM 6426 O O . LEU B 1 204 ? 13.011 0.063 22.824 1.00 8.14 190 LEU B O 1
ATOM 6431 N N . VAL B 1 205 ? 14.480 1.655 23.405 1.00 7.47 191 VAL B N 1
ATOM 6432 C CA . VAL B 1 205 ? 13.883 2.656 22.526 1.00 7.84 191 VAL B CA 1
ATOM 6433 C C . VAL B 1 205 ? 14.912 3.271 21.600 1.00 7.66 191 VAL B C 1
ATOM 6434 O O . VAL B 1 205 ? 15.869 3.971 22.026 1.00 7.69 191 VAL B O 1
ATOM 6438 N N . TYR B 1 206 ? 14.723 3.040 20.325 1.00 6.51 192 TYR B N 1
ATOM 6439 C CA . TYR B 1 206 ? 15.517 3.721 19.283 1.00 6.59 192 TYR B CA 1
ATOM 6440 C C . TYR B 1 206 ? 14.626 4.711 18.539 1.00 7.83 192 TYR B C 1
ATOM 6441 O O . TYR B 1 206 ? 13.612 4.346 17.915 1.00 7.18 192 TYR B O 1
ATOM 6450 N N . PRO B 1 207 ? 15.003 5.970 18.470 1.00 6.57 193 PRO B N 1
ATOM 6451 C CA . PRO B 1 207 ? 14.416 6.847 17.517 1.00 7.40 193 PRO B CA 1
ATOM 6452 C C . PRO B 1 207 ? 15.042 6.470 16.167 1.00 6.95 193 PRO B C 1
ATOM 6453 O O . PRO B 1 207 ? 16.239 6.237 16.085 1.00 8.32 193 PRO B O 1
ATOM 6457 N N . VAL B 1 208 ? 14.191 6.321 15.153 1.00 6.67 194 VAL B N 1
ATOM 6458 C CA . VAL B 1 208 ? 14.623 5.929 13.826 1.00 7.32 194 VAL B CA 1
ATOM 6459 C C . VAL B 1 208 ? 14.225 6.905 12.762 1.00 7.35 194 VAL B C 1
ATOM 6460 O O . VAL B 1 208 ? 13.257 7.665 12.911 1.00 6.36 194 VAL B O 1
ATOM 6464 N N . GLN B 1 209 ? 14.997 6.915 11.685 1.00 7.65 195 GLN B N 1
ATOM 6465 C CA . GLN B 1 209 ? 14.708 7.730 10.506 1.00 7.00 195 GLN B CA 1
ATOM 6466 C C . GLN B 1 209 ? 14.226 6.714 9.468 1.00 8.38 195 GLN B C 1
ATOM 6467 O O . GLN B 1 209 ? 14.850 5.675 9.258 1.00 8.60 195 GLN B O 1
ATOM 6473 N N . VAL B 1 210 ? 13.118 7.063 8.816 1.00 7.77 196 VAL B N 1
ATOM 6474 C CA . VAL B 1 210 ? 12.390 6.163 7.914 1.00 8.77 196 VAL B CA 1
ATOM 6475 C C . VAL B 1 210 ? 12.142 6.883 6.612 1.00 8.78 196 VAL B C 1
ATOM 6476 O O . VAL B 1 210 ? 11.857 8.101 6.599 1.00 8.16 196 VAL B O 1
ATOM 6480 N N . THR B 1 211 ? 12.142 6.121 5.515 1.00 8.89 197 THR B N 1
ATOM 6481 C CA . THR B 1 211 ? 11.754 6.661 4.232 1.00 9.01 197 THR B CA 1
ATOM 6482 C C . THR B 1 211 ? 10.495 5.946 3.732 1.00 9.71 197 THR B C 1
ATOM 6483 O O . THR B 1 211 ? 10.188 4.796 4.103 1.00 9.16 197 THR B O 1
ATOM 6487 N N . ASN B 1 212 ? 9.708 6.674 2.946 1.00 10.32 198 ASN B N 1
ATOM 6488 C CA . ASN B 1 212 ? 8.603 6.100 2.224 1.00 11.60 198 ASN B CA 1
ATOM 6489 C C . ASN B 1 212 ? 8.901 6.033 0.708 1.00 11.31 198 ASN B C 1
ATOM 6490 O O . ASN B 1 212 ? 9.983 6.347 0.265 1.00 9.70 198 ASN B O 1
ATOM 6495 N N . LYS B 1 213 ? 7.906 5.554 -0.050 1.00 11.32 199 LYS B N 1
ATOM 6496 C CA . LYS B 1 213 ? 8.077 5.373 -1.466 1.00 12.15 199 LYS B CA 1
ATOM 6497 C C . LYS B 1 213 ? 8.090 6.664 -2.219 1.00 13.07 199 LYS B C 1
ATOM 6498 O O . LYS B 1 213 ? 8.461 6.647 -3.379 1.00 14.63 199 LYS B O 1
ATOM 6504 N N . LYS B 1 214 ? 7.724 7.781 -1.583 1.00 12.87 200 LYS B N 1
ATOM 6505 C CA . LYS B 1 214 ? 7.843 9.118 -2.156 1.00 13.54 200 LYS B CA 1
ATOM 6506 C C . LYS B 1 214 ? 9.220 9.754 -1.867 1.00 13.27 200 LYS B C 1
ATOM 6507 O O . LYS B 1 214 ? 9.524 10.907 -2.280 1.00 13.63 200 LYS B O 1
ATOM 6513 N N . LYS B 1 215 ? 10.019 8.992 -1.128 1.00 12.74 201 LYS B N 1
ATOM 6514 C CA . LYS B 1 215 ? 11.391 9.339 -0.756 1.00 12.35 201 LYS B CA 1
ATOM 6515 C C . LYS B 1 215 ? 11.416 10.444 0.295 1.00 11.05 201 LYS B C 1
ATOM 6516 O O . LYS B 1 215 ? 12.442 11.162 0.445 1.00 11.51 201 LYS B O 1
ATOM 6522 N N . GLN B 1 216 ? 10.295 10.636 0.982 1.00 11.82 202 GLN B N 1
ATOM 6523 C CA . GLN B 1 216 ? 10.258 11.573 2.127 1.00 11.31 202 GLN B CA 1
ATOM 6524 C C . GLN B 1 216 ? 10.927 10.868 3.313 1.00 10.69 202 GLN B C 1
ATOM 6525 O O . GLN B 1 216 ? 10.872 9.600 3.423 1.00 11.31 202 GLN B O 1
ATOM 6531 N N A VAL B 1 217 ? 11.587 11.643 4.168 0.50 9.85 203 VAL B N 1
ATOM 6532 N N B VAL B 1 217 ? 11.500 11.656 4.206 0.50 9.14 203 VAL B N 1
ATOM 6533 C CA A VAL B 1 217 ? 12.174 11.102 5.401 0.50 10.95 203 VAL B CA 1
ATOM 6534 C CA B VAL B 1 217 ? 12.234 11.171 5.380 0.50 9.66 203 VAL B CA 1
ATOM 6535 C C A VAL B 1 217 ? 11.384 11.611 6.570 0.50 10.75 203 VAL B C 1
ATOM 6536 C C B VAL B 1 217 ? 11.529 11.659 6.626 0.50 10.38 203 VAL B C 1
ATOM 6537 O O A VAL B 1 217 ? 10.763 12.695 6.496 0.50 9.20 203 VAL B O 1
ATOM 6538 O O B VAL B 1 217 ? 11.223 12.860 6.697 0.50 9.04 203 VAL B O 1
ATOM 6545 N N . PHE B 1 218 ? 11.314 10.781 7.581 1.00 9.55 204 PHE B N 1
ATOM 6546 C CA . PHE B 1 218 ? 10.623 11.168 8.828 1.00 10.55 204 PHE B CA 1
ATOM 6547 C C . PHE B 1 218 ? 11.136 10.343 9.962 1.00 9.95 204 PHE B C 1
ATOM 6548 O O . PHE B 1 218 ? 11.780 9.318 9.747 1.00 10.08 204 PHE B O 1
ATOM 6556 N N . SER B 1 219 ? 10.815 10.765 11.181 1.00 8.34 205 SER B N 1
ATOM 6557 C CA . SER B 1 219 ? 11.291 10.063 12.380 1.00 8.75 205 SER B CA 1
ATOM 6558 C C . SER B 1 219 ? 10.160 9.358 13.076 1.00 7.76 205 SER B C 1
ATOM 6559 O O . SER B 1 219 ? 9.057 9.838 13.079 1.00 8.83 205 SER B O 1
ATOM 6562 N N . LYS B 1 220 ? 10.459 8.210 13.657 1.00 7.58 206 LYS B N 1
ATOM 6563 C CA . LYS B 1 220 ? 9.537 7.377 14.434 1.00 8.13 206 LYS B CA 1
ATOM 6564 C C . LYS B 1 220 ? 10.223 6.831 15.704 1.00 7.39 206 LYS B C 1
ATOM 6565 O O . LYS B 1 220 ? 11.424 6.931 15.844 1.00 7.02 206 LYS B O 1
ATOM 6571 N N . ILE B 1 221 ? 9.446 6.245 16.612 1.00 7.86 207 ILE B N 1
ATOM 6572 C CA . ILE B 1 221 ? 9.960 5.482 17.733 1.00 7.60 207 ILE B CA 1
ATOM 6573 C C . ILE B 1 221 ? 9.839 3.997 17.410 1.00 8.60 207 ILE B C 1
ATOM 6574 O O . ILE B 1 221 ? 8.767 3.557 16.973 1.00 9.09 207 ILE B O 1
ATOM 6579 N N . PHE B 1 222 ? 10.932 3.259 17.605 1.00 8.13 208 PHE B N 1
ATOM 6580 C CA . PHE B 1 222 ? 11.055 1.826 17.303 1.00 7.54 208 PHE B CA 1
ATOM 6581 C C . PHE B 1 222 ? 11.512 1.215 18.616 1.00 8.03 208 PHE B C 1
ATOM 6582 O O . PHE B 1 222 ? 12.601 1.526 19.171 1.00 8.26 208 PHE B O 1
ATOM 6590 N N . TYR B 1 223 ? 10.677 0.372 19.197 1.00 9.80 209 TYR B N 1
ATOM 6591 C CA . TYR B 1 223 ? 10.864 -0.027 20.581 1.00 10.11 209 TYR B CA 1
ATOM 6592 C C . TYR B 1 223 ? 10.617 -1.522 20.816 1.00 10.30 209 TYR B C 1
ATOM 6593 O O . TYR B 1 223 ? 9.956 -2.161 20.021 1.00 9.88 209 TYR B O 1
ATOM 6602 N N . SER B 1 224 ? 11.252 -2.040 21.863 1.00 8.11 210 SER B N 1
ATOM 6603 C CA . SER B 1 224 ? 11.139 -3.483 22.202 1.00 9.05 210 SER B CA 1
ATOM 6604 C C . SER B 1 224 ? 10.810 -3.616 23.684 1.00 10.53 210 SER B C 1
ATOM 6605 O O . SER B 1 224 ? 11.479 -3.012 24.533 1.00 9.59 210 SER B O 1
ATOM 6608 N N . GLU B 1 225 ? 9.831 -4.498 23.993 1.00 9.55 211 GLU B N 1
ATOM 6609 C CA . GLU B 1 225 ? 9.384 -4.772 25.364 1.00 10.62 211 GLU B CA 1
ATOM 6610 C C . GLU B 1 225 ? 9.985 -6.053 25.896 1.00 11.24 211 GLU B C 1
ATOM 6611 O O . GLU B 1 225 ? 9.717 -6.440 27.054 1.00 14.70 211 GLU B O 1
ATOM 6617 N N . ASP B 1 226 ? 10.794 -6.721 25.078 1.00 10.98 212 ASP B N 1
ATOM 6618 C CA . ASP B 1 226 ? 11.310 -8.083 25.398 1.00 11.39 212 ASP B CA 1
ATOM 6619 C C . ASP B 1 226 ? 12.830 -8.240 25.160 1.00 11.37 212 ASP B C 1
ATOM 6620 O O . ASP B 1 226 ? 13.332 -9.215 24.614 1.00 13.86 212 ASP B O 1
ATOM 6625 N N . GLU B 1 227 ? 13.574 -7.196 25.550 1.00 9.66 213 GLU B N 1
ATOM 6626 C CA . GLU B 1 227 ? 15.019 -7.205 25.478 1.00 11.84 213 GLU B CA 1
ATOM 6627 C C . GLU B 1 227 ? 15.572 -7.258 24.052 1.00 11.08 213 GLU B C 1
ATOM 6628 O O . GLU B 1 227 ? 16.618 -7.840 23.731 1.00 11.74 213 GLU B O 1
ATOM 6634 N N . GLY B 1 228 ? 14.845 -6.657 23.127 1.00 10.06 214 GLY B N 1
ATOM 6635 C CA . GLY B 1 228 ? 15.331 -6.572 21.785 1.00 9.82 214 GLY B CA 1
ATOM 6636 C C . GLY B 1 228 ? 14.995 -7.743 20.872 1.00 10.52 214 GLY B C 1
ATOM 6637 O O . GLY B 1 228 ? 15.512 -7.841 19.782 1.00 10.77 214 GLY B O 1
ATOM 6638 N N . LYS B 1 229 ? 14.196 -8.697 21.361 1.00 10.72 215 LYS B N 1
ATOM 6639 C CA . LYS B 1 229 ? 13.857 -9.829 20.521 1.00 11.60 215 LYS B CA 1
ATOM 6640 C C . LYS B 1 229 ? 12.765 -9.556 19.498 1.00 11.91 215 LYS B C 1
ATOM 6641 O O . LYS B 1 229 ? 12.911 -10.010 18.342 1.00 13.65 215 LYS B O 1
ATOM 6647 N N . THR B 1 230 ? 11.770 -8.781 19.879 1.00 11.97 216 THR B N 1
ATOM 6648 C CA . THR B 1 230 ? 10.726 -8.326 18.965 1.00 10.72 216 THR B CA 1
ATOM 6649 C C . THR B 1 230 ? 10.580 -6.801 19.111 1.00 10.71 216 THR B C 1
ATOM 6650 O O . THR B 1 230 ? 10.940 -6.225 20.138 1.00 11.18 216 THR B O 1
ATOM 6654 N N . TRP B 1 231 ? 10.171 -6.200 18.008 1.00 10.38 217 TRP B N 1
ATOM 6655 C CA . TRP B 1 231 ? 10.122 -4.741 17.862 1.00 9.21 217 TRP B CA 1
ATOM 6656 C C . TRP B 1 231 ? 8.773 -4.258 17.339 1.00 9.70 217 TRP B C 1
ATOM 6657 O O . TRP B 1 231 ? 8.141 -4.927 16.522 1.00 11.51 217 TRP B O 1
ATOM 6668 N N . LYS B 1 232 ? 8.430 -3.031 17.724 1.00 10.71 218 LYS B N 1
ATOM 6669 C CA . LYS B 1 232 ? 7.215 -2.359 17.364 1.00 12.71 218 LYS B CA 1
ATOM 6670 C C . LYS B 1 232 ? 7.508 -0.901 16.991 1.00 11.82 218 LYS B C 1
ATOM 6671 O O . LYS B 1 232 ? 8.483 -0.281 17.493 1.00 10.96 218 LYS B O 1
ATOM 6677 N N . PHE B 1 233 ? 6.694 -0.362 16.118 1.00 10.76 219 PHE B N 1
ATOM 6678 C CA . PHE B 1 233 ? 6.746 1.066 15.808 1.00 10.40 219 PHE B CA 1
ATOM 6679 C C . PHE B 1 233 ? 5.615 1.797 16.489 1.00 11.31 219 PHE B C 1
ATOM 6680 O O . PHE B 1 233 ? 4.438 1.366 16.484 1.00 11.38 219 PHE B O 1
ATOM 6688 N N . GLY B 1 234 ? 5.932 2.948 17.061 1.00 9.63 220 GLY B N 1
ATOM 6689 C CA . GLY B 1 234 ? 4.878 3.857 17.465 1.00 11.74 220 GLY B CA 1
ATOM 6690 C C . GLY B 1 234 ? 4.109 4.361 16.244 1.00 11.25 220 GLY B C 1
ATOM 6691 O O . GLY B 1 234 ? 4.691 4.573 15.184 1.00 11.99 220 GLY B O 1
ATOM 6692 N N . LYS B 1 235 ? 2.800 4.566 16.373 1.00 12.02 221 LYS B N 1
ATOM 6693 C CA . LYS B 1 235 ? 1.983 5.047 15.254 1.00 12.72 221 LYS B CA 1
ATOM 6694 C C . LYS B 1 235 ? 2.238 6.448 14.744 1.00 13.17 221 LYS B C 1
ATOM 6695 O O . LYS B 1 235 ? 1.987 6.781 13.603 1.00 14.26 221 LYS B O 1
ATOM 6701 N N . GLY B 1 236 ? 2.724 7.326 15.603 1.00 11.07 222 GLY B N 1
ATOM 6702 C CA . GLY B 1 236 ? 2.931 8.670 15.151 1.00 10.54 222 GLY B CA 1
ATOM 6703 C C . GLY B 1 236 ? 4.269 8.909 14.499 1.00 10.01 222 GLY B C 1
ATOM 6704 O O . GLY B 1 236 ? 5.063 7.979 14.390 1.00 10.36 222 GLY B O 1
ATOM 6705 N N . ARG B 1 237 ? 4.546 10.165 14.145 1.00 10.53 223 ARG B N 1
ATOM 6706 C CA . ARG B 1 237 ? 5.805 10.524 13.500 1.00 9.56 223 ARG B CA 1
ATOM 6707 C C . ARG B 1 237 ? 6.066 11.985 13.585 1.00 9.09 223 ARG B C 1
ATOM 6708 O O . ARG B 1 237 ? 5.164 12.769 13.943 1.00 10.57 223 ARG B O 1
ATOM 6716 N N . SER B 1 238 ? 7.305 12.358 13.276 1.00 9.08 224 SER B N 1
ATOM 6717 C CA . SER B 1 238 ? 7.659 13.748 13.096 1.00 8.86 224 SER B CA 1
ATOM 6718 C C . SER B 1 238 ? 7.085 14.270 11.792 1.00 9.27 224 SER B C 1
ATOM 6719 O O . SER B 1 238 ? 6.493 13.531 10.979 1.00 10.54 224 SER B O 1
ATOM 6722 N N . ALA B 1 239 ? 7.302 15.560 11.541 1.00 10.30 225 ALA B N 1
ATOM 6723 C CA . ALA B 1 239 ? 7.139 16.110 10.220 1.00 10.54 225 ALA B CA 1
ATOM 6724 C C . ALA B 1 239 ? 8.103 15.450 9.251 1.00 11.25 225 ALA B C 1
ATOM 6725 O O . ALA B 1 239 ? 9.191 14.921 9.603 1.00 10.79 225 ALA B O 1
ATOM 6727 N N . PHE B 1 240 ? 7.756 15.535 7.979 1.00 10.69 226 PHE B N 1
ATOM 6728 C CA . PHE B 1 240 ? 8.686 15.152 6.959 1.00 11.27 226 PHE B CA 1
ATOM 6729 C C . PHE B 1 240 ? 9.883 16.089 6.930 1.00 12.26 226 PHE B C 1
ATOM 6730 O O . PHE B 1 240 ? 9.761 17.319 7.168 1.00 12.62 226 PHE B O 1
ATOM 6738 N N . GLY B 1 241 ? 11.051 15.505 6.633 1.00 11.26 227 GLY B N 1
ATOM 6739 C CA . GLY B 1 241 ? 12.287 16.258 6.532 1.00 9.87 227 GLY B CA 1
ATOM 6740 C C . GLY B 1 241 ? 13.097 16.163 7.825 1.00 10.19 227 GLY B C 1
ATOM 6741 O O . GLY B 1 241 ? 14.151 16.760 7.920 1.00 11.36 227 GLY B O 1
ATOM 6742 N N . CYS B 1 242 ? 12.571 15.411 8.819 1.00 9.75 228 CYS B N 1
ATOM 6743 C CA . CYS B 1 242 ? 13.281 15.211 10.116 1.00 9.36 228 CYS B CA 1
ATOM 6744 C C . CYS B 1 242 ? 14.070 13.903 10.074 1.00 9.06 228 CYS B C 1
ATOM 6745 O O . CYS B 1 242 ? 13.465 12.839 10.008 1.00 11.30 228 CYS B O 1
ATOM 6748 N N . SER B 1 243 ? 15.388 14.009 10.152 1.00 8.59 229 SER B N 1
ATOM 6749 C CA . SER B 1 243 ? 16.296 12.825 10.050 1.00 8.61 229 SER B CA 1
ATOM 6750 C C . SER B 1 243 ? 17.169 12.750 11.273 1.00 9.30 229 SER B C 1
ATOM 6751 O O . SER B 1 243 ? 17.033 13.538 12.206 1.00 7.45 229 SER B O 1
ATOM 6754 N N . GLU B 1 244 ? 17.968 11.690 11.373 1.00 8.50 230 GLU B N 1
ATOM 6755 C CA . GLU B 1 244 ? 18.928 11.530 12.484 1.00 8.04 230 GLU B CA 1
ATOM 6756 C C . GLU B 1 244 ? 18.364 11.952 13.844 1.00 7.66 230 GLU B C 1
ATOM 6757 O O . GLU B 1 244 ? 18.915 12.770 14.558 1.00 7.21 230 GLU B O 1
ATOM 6763 N N . PRO B 1 245 ? 17.252 11.354 14.266 1.00 7.26 231 PRO B N 1
ATOM 6764 C CA . PRO B 1 245 ? 16.665 11.725 15.543 1.00 7.31 231 PRO B CA 1
ATOM 6765 C C . PRO B 1 245 ? 17.484 11.174 16.689 1.00 7.58 231 PRO B C 1
ATOM 6766 O O . PRO B 1 245 ? 18.076 10.106 16.614 1.00 7.67 231 PRO B O 1
ATOM 6770 N N . VAL B 1 246 ? 17.486 11.914 17.787 1.00 6.43 232 VAL B N 1
ATOM 6771 C CA . VAL B 1 246 ? 18.136 11.511 19.007 1.00 6.47 232 VAL B CA 1
ATOM 6772 C C . VAL B 1 246 ? 17.147 11.733 20.119 1.00 6.26 232 VAL B C 1
ATOM 6773 O O . VAL B 1 246 ? 16.418 12.734 20.148 1.00 8.12 232 VAL B O 1
ATOM 6777 N N . ALA B 1 247 ? 17.049 10.777 21.027 1.00 7.25 233 ALA B N 1
ATOM 6778 C CA . ALA B 1 247 ? 16.020 10.824 22.030 1.00 7.66 233 ALA B CA 1
ATOM 6779 C C . ALA B 1 247 ? 16.486 10.570 23.447 1.00 6.84 233 ALA B C 1
ATOM 6780 O O . ALA B 1 247 ? 17.437 9.831 23.686 1.00 7.81 233 ALA B O 1
ATOM 6782 N N . LEU B 1 248 ? 15.741 11.141 24.374 1.00 6.94 234 LEU B N 1
ATOM 6783 C CA . LEU B 1 248 ? 15.890 10.879 25.785 1.00 6.90 234 LEU B CA 1
ATOM 6784 C C . LEU B 1 248 ? 14.551 10.809 26.465 1.00 7.27 234 LEU B C 1
ATOM 6785 O O . LEU B 1 248 ? 13.528 11.073 25.819 1.00 7.07 234 LEU B O 1
ATOM 6790 N N . GLU B 1 249 ? 14.493 10.454 27.762 1.00 6.64 235 GLU B N 1
ATOM 6791 C CA . GLU B 1 249 ? 13.196 10.397 28.439 1.00 7.68 235 GLU B CA 1
ATOM 6792 C C . GLU B 1 249 ? 13.283 11.432 29.590 1.00 7.48 235 GLU B C 1
ATOM 6793 O O . GLU B 1 249 ? 14.270 11.452 30.330 1.00 9.27 235 GLU B O 1
ATOM 6799 N N . TRP B 1 250 ? 12.276 12.288 29.662 1.00 7.56 236 TRP B N 1
ATOM 6800 C CA . TRP B 1 250 ? 12.267 13.374 30.644 1.00 8.12 236 TRP B CA 1
ATOM 6801 C C . TRP B 1 250 ? 10.898 13.443 31.233 1.00 9.37 236 TRP B C 1
ATOM 6802 O O . TRP B 1 250 ? 9.891 13.666 30.501 1.00 10.27 236 TRP B O 1
ATOM 6813 N N . GLU B 1 251 ? 10.819 13.301 32.564 1.00 11.18 237 GLU B N 1
ATOM 6814 C CA . GLU B 1 251 ? 9.510 13.438 33.240 1.00 11.88 237 GLU B CA 1
ATOM 6815 C C . GLU B 1 251 ? 8.384 12.638 32.579 1.00 12.99 237 GLU B C 1
ATOM 6816 O O . GLU B 1 251 ? 7.235 13.121 32.384 1.00 14.92 237 GLU B O 1
ATOM 6822 N N . GLY B 1 252 ? 8.736 11.414 32.237 1.00 13.10 238 GLY B N 1
ATOM 6823 C CA . GLY B 1 252 ? 7.720 10.509 31.698 1.00 13.53 238 GLY B CA 1
ATOM 6824 C C . GLY B 1 252 ? 7.471 10.581 30.193 1.00 12.81 238 GLY B C 1
ATOM 6825 O O . GLY B 1 252 ? 6.628 9.830 29.692 1.00 15.33 238 GLY B O 1
ATOM 6826 N N . LYS B 1 253 ? 8.139 11.493 29.493 1.00 11.28 239 LYS B N 1
ATOM 6827 C CA . LYS B 1 253 ? 7.905 11.641 28.071 1.00 11.13 239 LYS B CA 1
ATOM 6828 C C . LYS B 1 253 ? 9.189 11.371 27.310 1.00 10.26 239 LYS B C 1
ATOM 6829 O O . LYS B 1 253 ? 10.261 11.722 27.757 1.00 10.90 239 LYS B O 1
ATOM 6835 N N . LEU B 1 254 ? 9.082 10.795 26.145 1.00 8.39 240 LEU B N 1
ATOM 6836 C CA . LEU B 1 254 ? 10.208 10.751 25.275 1.00 7.09 240 LEU B CA 1
ATOM 6837 C C . LEU B 1 254 ? 10.319 12.139 24.641 1.00 7.81 240 LEU B C 1
ATOM 6838 O O . LEU B 1 254 ? 9.305 12.681 24.211 1.00 8.44 240 LEU B O 1
ATOM 6843 N N . ILE B 1 255 ? 11.548 12.656 24.554 1.00 8.30 241 ILE B N 1
ATOM 6844 C CA . ILE B 1 255 ? 11.817 13.916 23.880 1.00 7.47 241 ILE B CA 1
ATOM 6845 C C . ILE B 1 255 ? 12.651 13.504 22.674 1.00 8.77 241 ILE B C 1
ATOM 6846 O O . ILE B 1 255 ? 13.803 12.984 22.851 1.00 8.01 241 ILE B O 1
ATOM 6851 N N . ILE B 1 256 ? 12.149 13.754 21.483 1.00 7.84 242 ILE B N 1
ATOM 6852 C CA . ILE B 1 256 ? 12.800 13.357 20.257 1.00 7.51 242 ILE B CA 1
ATOM 6853 C C . ILE B 1 256 ? 13.273 14.633 19.556 1.00 6.29 242 ILE B C 1
ATOM 6854 O O . ILE B 1 256 ? 12.452 15.419 19.138 1.00 7.15 242 ILE B O 1
ATOM 6859 N N . ASN B 1 257 ? 14.598 14.787 19.404 1.00 6.61 243 ASN B N 1
ATOM 6860 C CA . ASN B 1 257 ? 15.257 16.013 18.918 1.00 5.20 243 ASN B CA 1
ATOM 6861 C C . ASN B 1 257 ? 15.807 15.682 17.518 1.00 6.28 243 ASN B C 1
ATOM 6862 O O . ASN B 1 257 ? 16.669 14.805 17.391 1.00 7.00 243 ASN B O 1
ATOM 6867 N N . THR B 1 258 ? 15.313 16.355 16.491 1.00 6.77 244 THR B N 1
ATOM 6868 C CA . THR B 1 258 ? 15.598 15.962 15.123 1.00 6.82 244 THR B CA 1
ATOM 6869 C C . THR B 1 258 ? 16.479 16.900 14.358 1.00 8.84 244 THR B C 1
ATOM 6870 O O . THR B 1 258 ? 16.432 18.108 14.571 1.00 8.35 244 THR B O 1
ATOM 6874 N N . ARG B 1 259 ? 17.195 16.333 13.401 1.00 6.87 245 ARG B N 1
ATOM 6875 C CA . ARG B 1 259 ? 17.973 17.085 12.414 1.00 7.73 245 ARG B CA 1
ATOM 6876 C C . ARG B 1 259 ? 17.044 17.481 11.321 1.00 7.96 245 ARG B C 1
ATOM 6877 O O . ARG B 1 259 ? 16.292 16.634 10.821 1.00 7.48 245 ARG B O 1
ATOM 6885 N N . VAL B 1 260 ? 17.084 18.754 10.917 1.00 7.32 246 VAL B N 1
ATOM 6886 C CA . VAL B 1 260 ? 16.295 19.178 9.749 1.00 9.56 246 VAL B CA 1
ATOM 6887 C C . VAL B 1 260 ? 17.203 19.914 8.789 1.00 9.30 246 VAL B C 1
ATOM 6888 O O . VAL B 1 260 ? 17.596 21.068 9.066 1.00 9.71 246 VAL B O 1
ATOM 6892 N N . ASP B 1 261 ? 17.609 19.299 7.684 1.00 9.56 247 ASP B N 1
ATOM 6893 C CA . ASP B 1 261 ? 18.541 20.012 6.845 1.00 8.74 247 ASP B CA 1
ATOM 6894 C C . ASP B 1 261 ? 17.894 21.320 6.368 1.00 9.34 247 ASP B C 1
ATOM 6895 O O . ASP B 1 261 ? 16.753 21.350 5.996 1.00 10.17 247 ASP B O 1
ATOM 6900 N N . TYR B 1 262 ? 18.687 22.389 6.397 1.00 9.76 248 TYR B N 1
ATOM 6901 C CA . TYR B 1 262 ? 18.308 23.726 5.893 1.00 10.49 248 TYR B CA 1
ATOM 6902 C C . TYR B 1 262 ? 17.219 24.429 6.687 1.00 10.95 248 TYR B C 1
ATOM 6903 O O . TYR B 1 262 ? 16.642 25.414 6.226 1.00 12.75 248 TYR B O 1
ATOM 6912 N N . ARG B 1 263 ? 16.933 23.958 7.903 1.00 9.43 249 ARG B N 1
ATOM 6913 C CA . ARG B 1 263 ? 15.909 24.497 8.773 1.00 10.24 249 ARG B CA 1
ATOM 6914 C C . ARG B 1 263 ? 16.256 24.343 10.231 1.00 10.02 249 ARG B C 1
ATOM 6915 O O . ARG B 1 263 ? 17.177 23.625 10.584 1.00 9.89 249 ARG B O 1
ATOM 6923 N N . ARG B 1 264 ? 15.549 25.051 11.099 1.00 9.47 250 ARG B N 1
ATOM 6924 C CA . ARG B 1 264 ? 15.717 24.889 12.524 1.00 9.43 250 ARG B CA 1
ATOM 6925 C C . ARG B 1 264 ? 15.296 23.493 13.036 1.00 9.41 250 ARG B C 1
ATOM 6926 O O . ARG B 1 264 ? 14.408 22.869 12.507 1.00 10.03 250 ARG B O 1
ATOM 6934 N N . ARG B 1 265 ? 16.007 22.973 14.007 1.00 8.32 251 ARG B N 1
ATOM 6935 C CA . ARG B 1 265 ? 15.706 21.660 14.550 1.00 7.75 251 ARG B CA 1
ATOM 6936 C C . ARG B 1 265 ? 14.315 21.595 15.185 1.00 7.43 251 ARG B C 1
ATOM 6937 O O . ARG B 1 265 ? 13.973 22.451 16.022 1.00 8.33 251 ARG B O 1
ATOM 6945 N N . LEU B 1 266 ? 13.515 20.544 14.878 1.00 8.17 252 LEU B N 1
ATOM 6946 C CA . LEU B 1 266 ? 12.208 20.284 15.439 1.00 8.37 252 LEU B CA 1
ATOM 6947 C C . LEU B 1 266 ? 12.332 19.257 16.528 1.00 8.06 252 LEU B C 1
ATOM 6948 O O . LEU B 1 266 ? 13.125 18.305 16.416 1.00 8.29 252 LEU B O 1
ATOM 6953 N N . VAL B 1 267 ? 11.666 19.486 17.649 1.00 7.52 253 VAL B N 1
ATOM 6954 C CA . VAL B 1 267 ? 11.723 18.611 18.795 1.00 7.24 253 VAL B CA 1
ATOM 6955 C C . VAL B 1 267 ? 10.305 18.268 19.158 1.00 7.10 253 VAL B C 1
ATOM 6956 O O . VAL B 1 267 ? 9.437 19.129 19.163 1.00 7.77 253 VAL B O 1
ATOM 6960 N N . TYR B 1 268 ? 10.107 16.995 19.493 1.00 7.64 254 TYR B N 1
ATOM 6961 C CA . TYR B 1 268 ? 8.780 16.444 19.779 1.00 7.40 254 TYR B CA 1
ATOM 6962 C C . TYR B 1 268 ? 8.760 15.728 21.121 1.00 8.24 254 TYR B C 1
ATOM 6963 O O . TYR B 1 268 ? 9.807 15.321 21.639 1.00 8.36 254 TYR B O 1
ATOM 6972 N N . GLU B 1 269 ? 7.566 15.668 21.700 1.00 7.56 255 GLU B N 1
ATOM 6973 C CA . GLU B 1 269 ? 7.346 14.918 22.926 1.00 8.90 255 GLU B CA 1
ATOM 6974 C C . GLU B 1 269 ? 6.315 13.803 22.667 1.00 8.85 255 GLU B C 1
ATOM 6975 O O . GLU B 1 269 ? 5.418 13.980 21.899 1.00 9.25 255 GLU B O 1
ATOM 6981 N N . SER B 1 270 ? 6.517 12.640 23.287 1.00 6.90 256 SER B N 1
ATOM 6982 C CA . SER B 1 270 ? 5.544 11.528 23.225 1.00 8.79 256 SER B CA 1
ATOM 6983 C C . SER B 1 270 ? 5.548 10.805 24.594 1.00 8.50 256 SER B C 1
ATOM 6984 O O . SER B 1 270 ? 6.603 10.339 25.045 1.00 9.97 256 SER B O 1
ATOM 6987 N N . SER B 1 271 ? 4.357 10.704 25.185 1.00 11.43 257 SER B N 1
ATOM 6988 C CA . SER B 1 271 ? 4.157 10.050 26.445 1.00 12.34 257 SER B CA 1
ATOM 6989 C C . SER B 1 271 ? 3.705 8.600 26.313 1.00 12.49 257 SER B C 1
ATOM 6990 O O . SER B 1 271 ? 3.567 7.897 27.306 1.00 13.30 257 SER B O 1
ATOM 6993 N N . ASP B 1 272 ? 3.437 8.169 25.102 1.00 10.87 258 ASP B N 1
ATOM 6994 C CA . ASP B 1 272 ? 2.876 6.862 24.809 1.00 10.63 258 ASP B CA 1
ATOM 6995 C C . ASP B 1 272 ? 3.680 6.058 23.823 1.00 11.30 258 ASP B C 1
ATOM 6996 O O . ASP B 1 272 ? 3.177 5.419 22.919 1.00 11.31 258 ASP B O 1
ATOM 7001 N N . MET B 1 273 ? 4.999 6.051 23.998 1.00 11.27 259 MET B N 1
ATOM 7002 C CA . MET B 1 273 ? 5.871 5.223 23.179 1.00 12.91 259 MET B CA 1
ATOM 7003 C C . MET B 1 273 ? 5.739 5.514 21.728 1.00 11.55 259 MET B C 1
ATOM 7004 O O . MET B 1 273 ? 5.864 4.642 20.870 1.00 12.67 259 MET B O 1
ATOM 7009 N N . GLY B 1 274 ? 5.577 6.807 21.404 1.00 9.77 260 GLY B N 1
ATOM 7010 C CA . GLY B 1 274 ? 5.517 7.181 20.032 1.00 10.45 260 GLY B CA 1
ATOM 7011 C C . GLY B 1 274 ? 4.192 7.049 19.288 1.00 9.40 260 GLY B C 1
ATOM 7012 O O . GLY B 1 274 ? 4.161 7.291 18.061 1.00 9.84 260 GLY B O 1
ATOM 7013 N N . ASN B 1 275 ? 3.132 6.675 19.973 1.00 9.66 261 ASN B N 1
ATOM 7014 C CA . ASN B 1 275 ? 1.844 6.610 19.309 1.00 10.64 261 ASN B CA 1
ATOM 7015 C C . ASN B 1 275 ? 1.335 8.001 19.022 1.00 10.33 261 ASN B C 1
ATOM 7016 O O . ASN B 1 275 ? 0.633 8.174 18.063 1.00 11.72 261 ASN B O 1
ATOM 7021 N N . THR B 1 276 ? 1.653 8.979 19.863 1.00 8.57 262 THR B N 1
ATOM 7022 C CA . THR B 1 276 ? 1.185 10.350 19.705 1.00 9.80 262 THR B CA 1
ATOM 7023 C C . THR B 1 276 ? 2.384 11.279 19.864 1.00 9.40 262 THR B C 1
ATOM 7024 O O . THR B 1 276 ? 3.063 11.192 20.909 1.00 11.36 262 THR B O 1
ATOM 7028 N N . TRP B 1 277 ? 2.621 12.128 18.866 1.00 9.28 263 TRP B N 1
ATOM 7029 C CA . TRP B 1 277 ? 3.752 13.071 18.876 1.00 9.75 263 TRP B CA 1
ATOM 7030 C C . TRP B 1 277 ? 3.195 14.478 18.922 1.00 9.63 263 TRP B C 1
ATOM 7031 O O . TRP B 1 277 ? 2.278 14.826 18.188 1.00 10.48 263 TRP B O 1
ATOM 7042 N N . LEU B 1 278 ? 3.769 15.311 19.792 1.00 9.91 264 LEU B N 1
ATOM 7043 C CA . LEU B 1 278 ? 3.400 16.746 19.846 1.00 9.94 264 LEU B CA 1
ATOM 7044 C C . LEU B 1 278 ? 4.659 17.523 19.769 1.00 10.72 264 LEU B C 1
ATOM 7045 O O . LEU B 1 278 ? 5.620 17.238 20.503 1.00 11.65 264 LEU B O 1
ATOM 7050 N N . GLU B 1 279 ? 4.678 18.549 18.913 1.00 9.54 265 GLU B N 1
ATOM 7051 C CA . GLU B 1 279 ? 5.874 19.338 18.810 1.00 9.17 265 GLU B CA 1
ATOM 7052 C C . GLU B 1 279 ? 6.070 20.103 20.137 1.00 9.57 265 GLU B C 1
ATOM 7053 O O . GLU B 1 279 ? 5.107 20.635 20.717 1.00 9.99 265 GLU B O 1
ATOM 7059 N N . ALA B 1 280 ? 7.313 20.139 20.600 1.00 7.70 266 ALA B N 1
ATOM 7060 C CA . ALA B 1 280 ? 7.658 20.756 21.882 1.00 7.31 266 ALA B CA 1
ATOM 7061 C C . ALA B 1 280 ? 7.827 22.261 21.747 1.00 8.39 266 ALA B C 1
ATOM 7062 O O . ALA B 1 280 ? 8.902 22.828 22.010 1.00 8.32 266 ALA B O 1
ATOM 7064 N N . VAL B 1 281 ? 6.776 22.911 21.261 1.00 9.92 267 VAL B N 1
ATOM 7065 C CA . VAL B 1 281 ? 6.834 24.319 21.011 1.00 10.52 267 VAL B CA 1
ATOM 7066 C C . VAL B 1 281 ? 7.024 25.194 22.223 1.00 9.90 267 VAL B C 1
ATOM 7067 O O . VAL B 1 281 ? 7.575 26.331 22.078 1.00 11.32 267 VAL B O 1
ATOM 7071 N N . GLY B 1 282 ? 6.684 24.692 23.377 1.00 10.88 268 GLY B N 1
ATOM 7072 C CA . GLY B 1 282 ? 6.823 25.424 24.618 1.00 11.11 268 GLY B CA 1
ATOM 7073 C C . GLY B 1 282 ? 8.118 25.292 25.325 1.00 10.26 268 GLY B C 1
ATOM 7074 O O . GLY B 1 282 ? 8.296 25.876 26.402 1.00 11.33 268 GLY B O 1
ATOM 7075 N N . THR B 1 283 ? 9.044 24.510 24.764 1.00 8.86 269 THR B N 1
ATOM 7076 C CA . THR B 1 283 ? 10.312 24.262 25.397 1.00 7.91 269 THR B CA 1
ATOM 7077 C C . THR B 1 283 ? 11.501 24.295 24.501 1.00 8.59 269 THR B C 1
ATOM 7078 O O . THR B 1 283 ? 12.240 25.279 24.499 1.00 10.20 269 THR B O 1
ATOM 7082 N N . LEU B 1 284 ? 11.713 23.231 23.700 1.00 8.73 270 LEU B N 1
ATOM 7083 C CA . LEU B 1 284 ? 12.945 23.122 22.926 1.00 6.84 270 LEU B CA 1
ATOM 7084 C C . LEU B 1 284 ? 12.804 23.149 21.411 1.00 7.24 270 LEU B C 1
ATOM 7085 O O . LEU B 1 284 ? 13.839 23.262 20.720 1.00 8.02 270 LEU B O 1
ATOM 7090 N N . SER B 1 285 ? 11.607 23.013 20.839 1.00 7.02 271 SER B N 1
ATOM 7091 C CA . SER B 1 285 ? 11.522 23.011 19.408 1.00 6.74 271 SER B CA 1
ATOM 7092 C C . SER B 1 285 ? 11.818 24.358 18.787 1.00 9.18 271 SER B C 1
ATOM 7093 O O . SER B 1 285 ? 11.435 25.374 19.341 1.00 8.56 271 SER B O 1
ATOM 7096 N N . ARG B 1 286 ? 12.566 24.334 17.687 1.00 8.05 272 ARG B N 1
ATOM 7097 C CA . ARG B 1 286 ? 12.981 25.490 16.902 1.00 9.59 272 ARG B CA 1
ATOM 7098 C C . ARG B 1 286 ? 14.020 26.349 17.612 1.00 9.39 272 ARG B C 1
ATOM 7099 O O . ARG B 1 286 ? 14.386 27.410 17.111 1.00 10.92 272 ARG B O 1
ATOM 7107 N N . VAL B 1 287 ? 14.505 25.937 18.773 1.00 9.74 273 VAL B N 1
ATOM 7108 C CA . VAL B 1 287 ? 15.577 26.646 19.426 1.00 8.49 273 VAL B CA 1
ATOM 7109 C C . VAL B 1 287 ? 16.853 26.639 18.623 1.00 10.94 273 VAL B C 1
ATOM 7110 O O . VAL B 1 287 ? 17.510 27.659 18.447 1.00 10.47 273 VAL B O 1
ATOM 7114 N N . TRP B 1 288 ? 17.280 25.466 18.224 1.00 8.39 274 TRP B N 1
ATOM 7115 C CA . TRP B 1 288 ? 18.607 25.325 17.677 1.00 8.97 274 TRP B CA 1
ATOM 7116 C C . TRP B 1 288 ? 18.664 25.371 16.174 1.00 9.44 274 TRP B C 1
ATOM 7117 O O . TRP B 1 288 ? 18.048 24.524 15.496 1.00 9.37 274 TRP B O 1
ATOM 7128 N N . GLY B 1 289 ? 19.392 26.332 15.585 1.00 9.70 275 GLY B N 1
ATOM 7129 C CA . GLY B 1 289 ? 19.526 26.419 14.147 1.00 10.86 275 GLY B CA 1
ATOM 7130 C C . GLY B 1 289 ? 20.829 25.828 13.692 1.00 9.87 275 GLY B C 1
ATOM 7131 O O . GLY B 1 289 ? 21.800 25.801 14.419 1.00 10.50 275 GLY B O 1
ATOM 7132 N N . PRO B 1 290 ? 20.808 25.240 12.494 1.00 9.59 276 PRO B N 1
ATOM 7133 C CA . PRO B 1 290 ? 21.973 24.493 12.010 1.00 10.55 276 PRO B CA 1
ATOM 7134 C C . PRO B 1 290 ? 23.148 25.319 11.479 1.00 11.43 276 PRO B C 1
ATOM 7135 O O . PRO B 1 290 ? 24.213 24.770 11.212 1.00 11.39 276 PRO B O 1
ATOM 7139 N N . SER B 1 291 ? 22.983 26.632 11.379 1.00 10.51 277 SER B N 1
ATOM 7140 C CA . SER B 1 291 ? 24.040 27.529 10.940 1.00 11.42 277 SER B CA 1
ATOM 7141 C C . SER B 1 291 ? 23.540 28.933 11.324 1.00 11.06 277 SER B C 1
ATOM 7142 O O . SER B 1 291 ? 22.370 29.117 11.648 1.00 12.14 277 SER B O 1
ATOM 7145 N N . PRO B 1 292 ? 24.400 29.926 11.261 1.00 10.88 278 PRO B N 1
ATOM 7146 C CA . PRO B 1 292 ? 23.989 31.292 11.604 1.00 12.25 278 PRO B CA 1
ATOM 7147 C C . PRO B 1 292 ? 22.729 31.792 10.927 1.00 12.92 278 PRO B C 1
ATOM 7148 O O . PRO B 1 292 ? 21.929 32.439 11.592 1.00 13.18 278 PRO B O 1
ATOM 7152 N N . LYS B 1 293 ? 22.474 31.448 9.670 1.00 13.36 279 LYS B N 1
ATOM 7153 C CA . LYS B 1 293 ? 21.254 31.833 9.051 1.00 14.43 279 LYS B CA 1
ATOM 7154 C C . LYS B 1 293 ? 20.272 30.674 8.860 1.00 15.13 279 LYS B C 1
ATOM 7155 O O . LYS B 1 293 ? 19.330 30.813 8.130 1.00 16.65 279 LYS B O 1
ATOM 7161 N N . SER B 1 294 ? 20.497 29.549 9.547 1.00 14.97 280 SER B N 1
ATOM 7162 C CA . SER B 1 294 ? 19.616 28.372 9.550 1.00 16.40 280 SER B CA 1
ATOM 7163 C C . SER B 1 294 ? 19.221 27.961 8.150 1.00 16.04 280 SER B C 1
ATOM 7164 O O . SER B 1 294 ? 18.034 27.622 7.933 1.00 16.90 280 SER B O 1
ATOM 7167 N N . ASN B 1 295 ? 20.200 27.901 7.244 1.00 15.97 281 ASN B N 1
ATOM 7168 C CA . ASN B 1 295 ? 19.988 27.598 5.825 1.00 15.17 281 ASN B CA 1
ATOM 7169 C C . ASN B 1 295 ? 21.077 26.677 5.211 1.00 14.51 281 ASN B C 1
ATOM 7170 O O . ASN B 1 295 ? 21.492 26.776 4.033 1.00 12.66 281 ASN B O 1
ATOM 7175 N N . GLN B 1 296 ? 21.532 25.761 6.050 1.00 11.64 282 GLN B N 1
ATOM 7176 C CA . GLN B 1 296 ? 22.622 24.875 5.725 1.00 10.38 282 GLN B CA 1
ATOM 7177 C C . GLN B 1 296 ? 22.275 23.496 6.261 1.00 11.14 282 GLN B C 1
ATOM 7178 O O . GLN B 1 296 ? 21.309 23.349 7.014 1.00 9.60 282 GLN B O 1
ATOM 7184 N N . PRO B 1 297 ? 23.024 22.474 5.876 1.00 10.19 283 PRO B N 1
ATOM 7185 C CA . PRO B 1 297 ? 22.766 21.153 6.435 1.00 9.31 283 PRO B CA 1
ATOM 7186 C C . PRO B 1 297 ? 22.838 21.122 7.958 1.00 9.24 283 PRO B C 1
ATOM 7187 O O . PRO B 1 297 ? 23.663 21.812 8.540 1.00 8.65 283 PRO B O 1
ATOM 7191 N N . GLY B 1 298 ? 22.089 20.187 8.547 1.00 8.46 284 GLY B N 1
ATOM 7192 C CA . GLY B 1 298 ? 22.114 19.938 9.984 1.00 8.31 284 GLY B CA 1
ATOM 7193 C C . GLY B 1 298 ? 23.189 18.907 10.376 1.00 8.38 284 GLY B C 1
ATOM 7194 O O . GLY B 1 298 ? 24.102 18.617 9.633 1.00 8.67 284 GLY B O 1
ATOM 7195 N N . SER B 1 299 ? 22.992 18.299 11.560 1.00 7.91 285 SER B N 1
ATOM 7196 C CA . SER B 1 299 ? 23.973 17.394 12.122 1.00 8.11 285 SER B CA 1
ATOM 7197 C C . SER B 1 299 ? 23.344 16.408 13.039 1.00 8.15 285 SER B C 1
ATOM 7198 O O . SER B 1 299 ? 22.206 16.581 13.481 1.00 7.24 285 SER B O 1
ATOM 7201 N N . GLN B 1 300 ? 24.105 15.349 13.295 1.00 7.03 286 GLN B N 1
ATOM 7202 C CA . GLN B 1 300 ? 23.872 14.459 14.378 1.00 7.83 286 GLN B CA 1
ATOM 7203 C C . GLN B 1 300 ? 24.168 15.244 15.640 1.00 7.60 286 GLN B C 1
ATOM 7204 O O . GLN B 1 300 ? 25.028 16.120 15.651 1.00 8.30 286 GLN B O 1
ATOM 7210 N N . SER B 1 301 ? 23.509 14.871 16.734 1.00 6.91 287 SER B N 1
ATOM 7211 C CA . SER B 1 301 ? 23.634 15.559 18.020 1.00 6.20 287 SER B CA 1
ATOM 7212 C C . SER B 1 301 ? 23.588 14.529 19.157 1.00 7.61 287 SER B C 1
ATOM 7213 O O . SER B 1 301 ? 22.796 13.589 19.140 1.00 8.29 287 SER B O 1
ATOM 7216 N N . SER B 1 302 ? 24.387 14.799 20.168 1.00 6.28 288 SER B N 1
ATOM 7217 C CA . SER B 1 302 ? 24.293 14.037 21.395 1.00 5.89 288 SER B CA 1
ATOM 7218 C C . SER B 1 302 ? 23.220 14.705 22.263 1.00 6.78 288 SER B C 1
ATOM 7219 O O . SER B 1 302 ? 23.173 15.934 22.325 1.00 7.15 288 SER B O 1
ATOM 7222 N N . PHE B 1 303 ? 22.328 13.925 22.868 1.00 5.78 289 PHE B N 1
ATOM 7223 C CA . PHE B 1 303 ? 21.228 14.481 23.611 1.00 5.70 289 PHE B CA 1
ATOM 7224 C C . PHE B 1 303 ? 20.924 13.525 24.746 1.00 6.44 289 PHE B C 1
ATOM 7225 O O . PHE B 1 303 ? 20.366 12.475 24.465 1.00 8.24 289 PHE B O 1
ATOM 7233 N N . THR B 1 304 ? 21.285 13.871 25.975 1.00 7.30 290 THR B N 1
ATOM 7234 C CA . THR B 1 304 ? 21.179 12.935 27.125 1.00 6.65 290 THR B CA 1
ATOM 7235 C C . THR B 1 304 ? 20.603 13.619 28.330 1.00 7.48 290 THR B C 1
ATOM 7236 O O . THR B 1 304 ? 20.748 14.840 28.516 1.00 7.92 290 THR B O 1
ATOM 7240 N N . ALA B 1 305 ? 19.942 12.826 29.164 1.00 6.80 291 ALA B N 1
ATOM 7241 C CA . ALA B 1 305 ? 19.436 13.226 30.442 1.00 7.20 291 ALA B CA 1
ATOM 7242 C C . ALA B 1 305 ? 20.301 12.596 31.510 1.00 7.79 291 ALA B C 1
ATOM 7243 O O . ALA B 1 305 ? 20.541 11.392 31.496 1.00 8.80 291 ALA B O 1
ATOM 7245 N N . VAL B 1 306 ? 20.810 13.447 32.420 1.00 9.52 292 VAL B N 1
ATOM 7246 C CA . VAL B 1 306 ? 21.738 13.007 33.448 1.00 9.09 292 VAL B CA 1
ATOM 7247 C C . VAL B 1 306 ? 21.443 13.717 34.762 1.00 10.11 292 VAL B C 1
ATOM 7248 O O . VAL B 1 306 ? 20.644 14.631 34.801 1.00 8.81 292 VAL B O 1
ATOM 7252 N N . THR B 1 307 ? 22.078 13.279 35.862 1.00 10.34 293 THR B N 1
ATOM 7253 C CA . THR B 1 307 ? 21.901 13.895 37.149 1.00 10.74 293 THR B CA 1
ATOM 7254 C C . THR B 1 307 ? 23.257 14.403 37.618 1.00 9.60 293 THR B C 1
ATOM 7255 O O . THR B 1 307 ? 24.187 13.641 37.787 1.00 11.92 293 THR B O 1
ATOM 7259 N N . ILE B 1 308 ? 23.397 15.734 37.706 1.00 10.16 294 ILE B N 1
ATOM 7260 C CA . ILE B 1 308 ? 24.598 16.355 38.144 1.00 9.72 294 ILE B CA 1
ATOM 7261 C C . ILE B 1 308 ? 24.329 17.096 39.451 1.00 11.28 294 ILE B C 1
ATOM 7262 O O . ILE B 1 308 ? 23.418 17.908 39.518 1.00 12.12 294 ILE B O 1
ATOM 7267 N N . GLU B 1 309 ? 25.140 16.840 40.462 1.00 14.13 295 GLU B N 1
ATOM 7268 C CA . GLU B 1 309 ? 24.967 17.551 41.771 1.00 13.57 295 GLU B CA 1
ATOM 7269 C C . GLU B 1 309 ? 23.511 17.438 42.283 1.00 13.84 295 GLU B C 1
ATOM 7270 O O . GLU B 1 309 ? 22.919 18.378 42.766 1.00 14.31 295 GLU B O 1
ATOM 7276 N N . GLY B 1 310 ? 22.909 16.278 42.080 1.00 13.85 296 GLY B N 1
ATOM 7277 C CA . GLY B 1 310 ? 21.544 16.060 42.477 1.00 12.52 296 GLY B CA 1
ATOM 7278 C C . GLY B 1 310 ? 20.442 16.629 41.601 1.00 12.49 296 GLY B C 1
ATOM 7279 O O . GLY B 1 310 ? 19.251 16.514 41.920 1.00 15.12 296 GLY B O 1
ATOM 7280 N N A MET B 1 311 ? 20.809 17.275 40.493 0.50 11.27 297 MET B N 1
ATOM 7281 N N B MET B 1 311 ? 20.814 17.224 40.475 0.50 10.78 297 MET B N 1
ATOM 7282 C CA A MET B 1 311 ? 19.801 17.881 39.631 0.50 11.38 297 MET B CA 1
ATOM 7283 C CA B MET B 1 311 ? 19.824 17.874 39.645 0.50 10.58 297 MET B CA 1
ATOM 7284 C C A MET B 1 311 ? 19.721 17.187 38.280 0.50 9.95 297 MET B C 1
ATOM 7285 C C B MET B 1 311 ? 19.719 17.209 38.274 0.50 9.69 297 MET B C 1
ATOM 7286 O O A MET B 1 311 ? 20.732 16.995 37.601 0.50 9.77 297 MET B O 1
ATOM 7287 O O B MET B 1 311 ? 20.720 17.043 37.573 0.50 9.58 297 MET B O 1
ATOM 7296 N N . ARG B 1 312 ? 18.502 16.819 37.891 1.00 9.81 298 ARG B N 1
ATOM 7297 C CA . ARG B 1 312 ? 18.285 16.265 36.558 1.00 9.26 298 ARG B CA 1
ATOM 7298 C C . ARG B 1 312 ? 18.380 17.359 35.543 1.00 8.95 298 ARG B C 1
ATOM 7299 O O . ARG B 1 312 ? 17.785 18.389 35.680 1.00 11.57 298 ARG B O 1
ATOM 7307 N N . VAL B 1 313 ? 19.143 17.101 34.492 1.00 7.95 299 VAL B N 1
ATOM 7308 C CA . VAL B 1 313 ? 19.344 18.042 33.415 1.00 7.92 299 VAL B CA 1
ATOM 7309 C C . VAL B 1 313 ? 19.597 17.343 32.106 1.00 8.02 299 VAL B C 1
ATOM 7310 O O . VAL B 1 313 ? 19.866 16.132 32.081 1.00 9.68 299 VAL B O 1
ATOM 7314 N N . MET B 1 314 ? 19.543 18.077 31.013 1.00 7.92 300 MET B N 1
ATOM 7315 C CA . MET B 1 314 ? 19.824 17.552 29.698 1.00 7.20 300 MET B CA 1
ATOM 7316 C C . MET B 1 314 ? 21.066 18.241 29.139 1.00 7.46 300 MET B C 1
ATOM 7317 O O . MET B 1 314 ? 21.299 19.444 29.392 1.00 7.22 300 MET B O 1
ATOM 7322 N N . LEU B 1 315 ? 21.859 17.509 28.368 1.00 7.25 301 LEU B N 1
ATOM 7323 C CA . LEU B 1 315 ? 23.041 17.969 27.684 1.00 6.93 301 LEU B CA 1
ATOM 7324 C C . LEU B 1 315 ? 22.807 17.747 26.200 1.00 6.51 301 LEU B C 1
ATOM 7325 O O . LEU B 1 315 ? 22.474 16.642 25.806 1.00 7.70 301 LEU B O 1
ATOM 7330 N N . PHE B 1 316 ? 23.101 18.760 25.395 1.00 5.63 302 PHE B N 1
ATOM 7331 C CA . PHE B 1 316 ? 22.903 18.737 23.960 1.00 6.43 302 PHE B CA 1
ATOM 7332 C C . PHE B 1 316 ? 24.072 19.332 23.227 1.00 7.39 302 PHE B C 1
ATOM 7333 O O . PHE B 1 316 ? 24.541 20.353 23.600 1.00 8.18 302 PHE B O 1
ATOM 7341 N N . THR B 1 317 ? 24.541 18.662 22.187 1.00 6.66 303 THR B N 1
ATOM 7342 C CA . THR B 1 317 ? 25.617 19.170 21.315 1.00 7.76 303 THR B CA 1
ATOM 7343 C C . THR B 1 317 ? 25.183 19.326 19.875 1.00 6.88 303 THR B C 1
ATOM 7344 O O . THR B 1 317 ? 24.345 18.560 19.319 1.00 7.82 303 THR B O 1
ATOM 7348 N N . HIS B 1 318 ? 25.711 20.419 19.261 1.00 7.52 304 HIS B N 1
ATOM 7349 C CA . HIS B 1 318 ? 25.540 20.629 17.822 1.00 7.99 304 HIS B CA 1
ATOM 7350 C C . HIS B 1 318 ? 26.600 21.585 17.342 1.00 7.65 304 HIS B C 1
ATOM 7351 O O . HIS B 1 318 ? 26.927 22.528 18.051 1.00 8.02 304 HIS B O 1
ATOM 7358 N N . PRO B 1 319 ? 27.116 21.350 16.133 1.00 7.28 305 PRO B N 1
ATOM 7359 C CA . PRO B 1 319 ? 28.024 22.371 15.556 1.00 7.36 305 PRO B CA 1
ATOM 7360 C C . PRO B 1 319 ? 27.301 23.676 15.236 1.00 8.90 305 PRO B C 1
ATOM 7361 O O . PRO B 1 319 ? 26.158 23.675 14.811 1.00 8.96 305 PRO B O 1
ATOM 7365 N N . LEU B 1 320 ? 28.007 24.793 15.342 1.00 9.11 306 LEU B N 1
ATOM 7366 C CA . LEU B 1 320 ? 27.444 26.049 14.870 1.00 9.86 306 LEU B CA 1
ATOM 7367 C C . LEU B 1 320 ? 27.505 26.243 13.358 1.00 9.37 306 LEU B C 1
ATOM 7368 O O . LEU B 1 320 ? 26.706 26.956 12.791 1.00 11.16 306 LEU B O 1
ATOM 7373 N N . ASN B 1 321 ? 28.478 25.620 12.695 1.00 9.53 307 ASN B N 1
ATOM 7374 C CA . ASN B 1 321 ? 28.565 25.576 11.219 1.00 8.58 307 ASN B CA 1
ATOM 7375 C C . ASN B 1 321 ? 28.605 27.001 10.589 1.00 10.46 307 ASN B C 1
ATOM 7376 O O . ASN B 1 321 ? 27.814 27.329 9.722 1.00 11.53 307 ASN B O 1
ATOM 7381 N N . PHE B 1 322 ? 29.552 27.785 11.074 1.00 12.68 308 PHE B N 1
ATOM 7382 C CA . PHE B 1 322 ? 29.777 29.119 10.539 1.00 13.16 308 PHE B CA 1
ATOM 7383 C C . PHE B 1 322 ? 30.278 28.962 9.078 1.00 13.23 308 PHE B C 1
ATOM 7384 O O . PHE B 1 322 ? 29.974 29.807 8.198 1.00 13.78 308 PHE B O 1
ATOM 7392 N N . LYS B 1 323 ? 31.045 27.902 8.799 1.00 12.80 309 LYS B N 1
ATOM 7393 C CA . LYS B 1 323 ? 31.594 27.725 7.442 1.00 12.44 309 LYS B CA 1
ATOM 7394 C C . LYS B 1 323 ? 30.559 27.341 6.438 1.00 13.19 309 LYS B C 1
ATOM 7395 O O . LYS B 1 323 ? 30.738 27.653 5.229 1.00 14.81 309 LYS B O 1
ATOM 7401 N N . GLY B 1 324 ? 29.496 26.635 6.864 1.00 12.46 310 GLY B N 1
ATOM 7402 C CA . GLY B 1 324 ? 28.459 26.170 5.948 1.00 11.73 310 GLY B CA 1
ATOM 7403 C C . GLY B 1 324 ? 28.709 24.862 5.240 1.00 11.34 310 GLY B C 1
ATOM 7404 O O . GLY B 1 324 ? 29.745 24.208 5.443 1.00 12.77 310 GLY B O 1
ATOM 7405 N N . ARG B 1 325 ? 27.727 24.466 4.452 1.00 11.16 311 ARG B N 1
ATOM 7406 C CA . ARG B 1 325 ? 27.702 23.154 3.853 1.00 12.52 311 ARG B CA 1
ATOM 7407 C C . ARG B 1 325 ? 27.816 22.129 4.984 1.00 11.51 311 ARG B C 1
ATOM 7408 O O . ARG B 1 325 ? 27.186 22.307 6.031 1.00 10.98 311 ARG B O 1
ATOM 7416 N N . TRP B 1 326 ? 28.583 21.081 4.794 1.00 10.47 312 TRP B N 1
ATOM 7417 C CA . TRP B 1 326 ? 28.691 20.007 5.798 1.00 10.14 312 TRP B CA 1
ATOM 7418 C C . TRP B 1 326 ? 29.948 20.152 6.649 1.00 10.37 312 TRP B C 1
ATOM 7419 O O . TRP B 1 326 ? 30.239 19.283 7.448 1.00 9.99 312 TRP B O 1
ATOM 7430 N N . LEU B 1 327 ? 30.687 21.272 6.541 1.00 11.53 313 LEU B N 1
ATOM 7431 C CA . LEU B 1 327 ? 31.922 21.427 7.264 1.00 10.91 313 LEU B CA 1
ATOM 7432 C C . LEU B 1 327 ? 31.660 21.392 8.797 1.00 11.08 313 LEU B C 1
ATOM 7433 O O . LEU B 1 327 ? 32.327 20.690 9.524 1.00 9.80 313 LEU B O 1
ATOM 7438 N N . ARG B 1 328 ? 30.662 22.139 9.241 1.00 10.09 314 ARG B N 1
ATOM 7439 C CA . ARG B 1 328 ? 30.120 22.002 10.582 1.00 10.76 314 ARG B CA 1
ATOM 7440 C C . ARG B 1 328 ? 31.191 22.110 11.619 1.00 10.30 314 ARG B C 1
ATOM 7441 O O . ARG B 1 328 ? 31.431 21.246 12.457 1.00 11.30 314 ARG B O 1
ATOM 7449 N N . ASP B 1 329 ? 31.845 23.256 11.538 1.00 10.22 315 ASP B N 1
ATOM 7450 C CA . ASP B 1 329 ? 32.763 23.724 12.539 1.00 9.41 315 ASP B CA 1
ATOM 7451 C C . ASP B 1 329 ? 32.025 24.152 13.846 1.00 9.61 315 ASP B C 1
ATOM 7452 O O . ASP B 1 329 ? 30.808 24.381 13.867 1.00 11.07 315 ASP B O 1
ATOM 7457 N N . ARG B 1 330 ? 32.806 24.261 14.891 1.00 9.50 316 ARG B N 1
ATOM 7458 C CA . ARG B 1 330 ? 32.458 24.839 16.170 1.00 9.94 316 ARG B CA 1
ATOM 7459 C C . ARG B 1 330 ? 31.367 24.080 16.930 1.00 8.71 316 ARG B C 1
ATOM 7460 O O . ARG B 1 330 ? 30.269 24.580 17.156 1.00 10.12 316 ARG B O 1
ATOM 7468 N N . LEU B 1 331 ? 31.741 22.888 17.332 1.00 8.62 317 LEU B N 1
ATOM 7469 C CA . LEU B 1 331 ? 30.906 22.017 18.129 1.00 7.87 317 LEU B CA 1
ATOM 7470 C C . LEU B 1 331 ? 30.584 22.697 19.447 1.00 7.00 317 LEU B C 1
ATOM 7471 O O . LEU B 1 331 ? 31.481 23.018 20.201 1.00 9.32 317 LEU B O 1
ATOM 7476 N N A ASN B 1 332 ? 29.306 22.879 19.729 0.50 6.99 318 ASN B N 1
ATOM 7477 N N B ASN B 1 332 ? 29.306 22.915 19.727 0.50 6.90 318 ASN B N 1
ATOM 7478 C CA A ASN B 1 332 ? 28.917 23.584 20.926 0.50 7.37 318 ASN B CA 1
ATOM 7479 C CA B ASN B 1 332 ? 28.937 23.599 20.954 0.50 7.06 318 ASN B CA 1
ATOM 7480 C C A ASN B 1 332 ? 28.127 22.659 21.877 0.50 6.56 318 ASN B C 1
ATOM 7481 C C B ASN B 1 332 ? 28.049 22.723 21.876 0.50 6.47 318 ASN B C 1
ATOM 7482 O O A ASN B 1 332 ? 27.500 21.727 21.409 0.50 8.20 318 ASN B O 1
ATOM 7483 O O B ASN B 1 332 ? 27.205 21.971 21.388 0.50 8.12 318 ASN B O 1
ATOM 7492 N N . LEU B 1 333 ? 28.252 22.895 23.179 1.00 7.07 319 LEU B N 1
ATOM 7493 C CA . LEU B 1 333 ? 27.548 22.185 24.221 1.00 7.43 319 LEU B CA 1
ATOM 7494 C C . LEU B 1 333 ? 26.541 23.098 24.941 1.00 8.60 319 LEU B C 1
ATOM 7495 O O . LEU B 1 333 ? 26.855 24.265 25.288 1.00 8.72 319 LEU B O 1
ATOM 7500 N N . TRP B 1 334 ? 25.339 22.564 25.162 1.00 7.84 320 TRP B N 1
ATOM 7501 C CA . TRP B 1 334 ? 24.212 23.198 25.798 1.00 7.00 320 TRP B CA 1
ATOM 7502 C C . TRP B 1 334 ? 23.687 22.405 26.987 1.00 7.96 320 TRP B C 1
ATOM 7503 O O . TRP B 1 334 ? 23.778 21.196 27.018 1.00 8.36 320 TRP B O 1
ATOM 7514 N N . LEU B 1 335 ? 23.273 23.139 28.027 1.00 7.22 321 LEU B N 1
ATOM 7515 C CA . LEU B 1 335 ? 22.705 22.645 29.272 1.00 6.42 321 LEU B CA 1
ATOM 7516 C C . LEU B 1 335 ? 21.296 23.129 29.405 1.00 7.93 321 LEU B C 1
ATOM 7517 O O . LEU B 1 335 ? 21.042 24.336 29.284 1.00 7.49 321 LEU B O 1
ATOM 7522 N N . THR B 1 336 ? 20.341 22.234 29.640 1.00 7.87 322 THR B N 1
ATOM 7523 C CA . THR B 1 336 ? 18.962 22.667 29.852 1.00 7.58 322 THR B CA 1
ATOM 7524 C C . THR B 1 336 ? 18.237 21.841 30.903 1.00 8.35 322 THR B C 1
ATOM 7525 O O . THR B 1 336 ? 18.413 20.600 30.962 1.00 8.86 322 THR B O 1
ATOM 7529 N N . ASP B 1 337 ? 17.401 22.508 31.716 1.00 7.52 323 ASP B N 1
ATOM 7530 C CA . ASP B 1 337 ? 16.496 21.815 32.630 1.00 8.02 323 ASP B CA 1
ATOM 7531 C C . ASP B 1 337 ? 15.058 21.819 32.086 1.00 8.12 323 ASP B C 1
ATOM 7532 O O . ASP B 1 337 ? 14.078 21.631 32.845 1.00 9.28 323 ASP B O 1
ATOM 7537 N N . ASN B 1 338 ? 14.908 21.956 30.779 1.00 8.09 324 ASN B N 1
ATOM 7538 C CA . ASN B 1 338 ? 13.626 21.996 30.062 1.00 8.83 324 ASN B CA 1
ATOM 7539 C C . ASN B 1 338 ? 12.937 23.326 30.277 1.00 8.64 324 ASN B C 1
ATOM 7540 O O . ASN B 1 338 ? 11.786 23.469 29.906 1.00 10.76 324 ASN B O 1
ATOM 7545 N N . GLN B 1 339 ? 13.641 24.302 30.898 1.00 8.22 325 GLN B N 1
ATOM 7546 C CA . GLN B 1 339 ? 13.103 25.653 31.128 1.00 8.59 325 GLN B CA 1
ATOM 7547 C C . GLN B 1 339 ? 14.111 26.676 30.599 1.00 8.41 325 GLN B C 1
ATOM 7548 O O . GLN B 1 339 ? 13.880 27.381 29.608 1.00 10.72 325 GLN B O 1
ATOM 7554 N N . ARG B 1 340 ? 15.253 26.670 31.250 1.00 8.54 326 ARG B N 1
ATOM 7555 C CA . ARG B 1 340 ? 16.383 27.504 30.899 1.00 9.07 326 ARG B CA 1
ATOM 7556 C C . ARG B 1 340 ? 17.306 26.744 29.973 1.00 8.43 326 ARG B C 1
ATOM 7557 O O . ARG B 1 340 ? 17.374 25.498 29.993 1.00 9.06 326 ARG B O 1
ATOM 7565 N N . ILE B 1 341 ? 18.024 27.483 29.112 1.00 6.63 327 ILE B N 1
ATOM 7566 C CA . ILE B 1 341 ? 18.878 26.889 28.105 1.00 6.97 327 ILE B CA 1
ATOM 7567 C C . ILE B 1 341 ? 20.186 27.697 28.069 1.00 8.19 327 ILE B C 1
ATOM 7568 O O . ILE B 1 341 ? 20.205 28.858 27.589 1.00 8.58 327 ILE B O 1
ATOM 7573 N N . TYR B 1 342 ? 21.254 27.057 28.517 1.00 7.28 328 TYR B N 1
ATOM 7574 C CA . TYR B 1 342 ? 22.555 27.704 28.764 1.00 6.96 328 TYR B CA 1
ATOM 7575 C C . TYR B 1 342 ? 23.584 27.218 27.744 1.00 9.09 328 TYR B C 1
ATOM 7576 O O . TYR B 1 342 ? 23.741 26.016 27.532 1.00 8.63 328 TYR B O 1
ATOM 7585 N N . ASN B 1 343 ? 24.330 28.152 27.141 1.00 9.06 329 ASN B N 1
ATOM 7586 C CA . ASN B 1 343 ? 25.402 27.818 26.218 1.00 10.47 329 ASN B CA 1
ATOM 7587 C C . ASN B 1 343 ? 26.663 27.558 27.038 1.00 10.36 329 ASN B C 1
ATOM 7588 O O . ASN B 1 343 ? 27.282 28.498 27.526 1.00 9.96 329 ASN B O 1
ATOM 7593 N N . VAL B 1 344 ? 27.068 26.299 27.199 1.00 9.52 330 VAL B N 1
ATOM 7594 C CA . VAL B 1 344 ? 28.274 25.992 27.971 1.00 8.93 330 VAL B CA 1
ATOM 7595 C C . VAL B 1 344 ? 29.497 26.445 27.184 1.00 9.82 330 VAL B C 1
ATOM 7596 O O . VAL B 1 344 ? 30.477 26.974 27.770 1.00 11.67 330 VAL B O 1
ATOM 7600 N N . GLY B 1 345 ? 29.413 26.320 25.862 1.00 10.95 331 GLY B N 1
ATOM 7601 C CA . GLY B 1 345 ? 30.436 26.835 24.979 1.00 11.16 331 GLY B CA 1
ATOM 7602 C C . GLY B 1 345 ? 30.946 25.860 23.940 1.00 11.18 331 GLY B C 1
ATOM 7603 O O . GLY B 1 345 ? 30.343 24.827 23.712 1.00 11.68 331 GLY B O 1
ATOM 7604 N N . GLN B 1 346 ? 32.098 26.190 23.399 1.00 10.78 332 GLN B N 1
ATOM 7605 C CA . GLN B 1 346 ? 32.608 25.502 22.237 1.00 10.13 332 GLN B CA 1
ATOM 7606 C C . GLN B 1 346 ? 33.520 24.399 22.711 1.00 10.99 332 GLN B C 1
ATOM 7607 O O . GLN B 1 346 ? 34.487 24.624 23.398 1.00 10.79 332 GLN B O 1
ATOM 7613 N N . VAL B 1 347 ? 33.197 23.161 22.382 1.00 10.33 333 VAL B N 1
ATOM 7614 C CA . VAL B 1 347 ? 33.957 22.005 22.798 1.00 10.40 333 VAL B CA 1
ATOM 7615 C C . VAL B 1 347 ? 35.145 21.761 21.872 1.00 10.89 333 VAL B C 1
ATOM 7616 O O . VAL B 1 347 ? 36.273 21.396 22.314 1.00 11.36 333 VAL B O 1
ATOM 7620 N N . SER B 1 348 ? 34.916 21.987 20.571 1.00 10.24 334 SER B N 1
ATOM 7621 C CA . SER B 1 348 ? 36.002 21.824 19.605 1.00 10.32 334 SER B CA 1
ATOM 7622 C C . SER B 1 348 ? 37.009 22.985 19.740 1.00 10.34 334 SER B C 1
ATOM 7623 O O . SER B 1 348 ? 36.738 23.975 20.459 1.00 10.83 334 SER B O 1
ATOM 7626 N N . ILE B 1 349 ? 38.116 22.836 19.023 1.00 11.47 335 ILE B N 1
ATOM 7627 C CA . ILE B 1 349 ? 39.230 23.779 19.097 1.00 12.67 335 ILE B CA 1
ATOM 7628 C C . ILE B 1 349 ? 39.304 24.660 17.913 1.00 12.96 335 ILE B C 1
ATOM 7629 O O . ILE B 1 349 ? 39.404 24.213 16.735 1.00 13.09 335 ILE B O 1
ATOM 7634 N N . GLY B 1 350 ? 39.229 25.960 18.192 1.00 15.11 336 GLY B N 1
ATOM 7635 C CA . GLY B 1 350 ? 39.368 26.953 17.137 1.00 15.08 336 GLY B CA 1
ATOM 7636 C C . GLY B 1 350 ? 38.357 26.780 16.038 1.00 14.54 336 GLY B C 1
ATOM 7637 O O . GLY B 1 350 ? 37.173 26.549 16.289 1.00 13.52 336 GLY B O 1
ATOM 7638 N N . ASP B 1 351 ? 38.785 26.904 14.776 1.00 14.94 337 ASP B N 1
ATOM 7639 C CA . ASP B 1 351 ? 37.849 26.834 13.668 1.00 14.87 337 ASP B CA 1
ATOM 7640 C C . ASP B 1 351 ? 37.828 25.428 13.010 1.00 13.47 337 ASP B C 1
ATOM 7641 O O . ASP B 1 351 ? 37.386 25.272 11.905 1.00 14.54 337 ASP B O 1
ATOM 7646 N N . GLU B 1 352 ? 38.232 24.431 13.759 1.00 12.31 338 GLU B N 1
ATOM 7647 C CA . GLU B 1 352 ? 38.293 23.077 13.186 1.00 10.65 338 GLU B CA 1
ATOM 7648 C C . GLU B 1 352 ? 36.906 22.600 12.826 1.00 10.96 338 GLU B C 1
ATOM 7649 O O . GLU B 1 352 ? 35.934 22.968 13.457 1.00 12.52 338 GLU B O 1
ATOM 7655 N N . ASN B 1 353 ? 36.813 21.772 11.816 1.00 9.55 339 ASN B N 1
ATOM 7656 C CA . ASN B 1 353 ? 35.529 21.189 11.427 1.00 9.42 339 ASN B CA 1
ATOM 7657 C C . ASN B 1 353 ? 35.275 20.045 12.407 1.00 9.75 339 ASN B C 1
ATOM 7658 O O . ASN B 1 353 ? 36.157 19.211 12.606 1.00 10.91 339 ASN B O 1
ATOM 7663 N N . SER B 1 354 ? 34.079 19.949 12.998 1.00 10.32 340 SER B N 1
ATOM 7664 C CA . SER B 1 354 ? 33.834 19.029 14.111 1.00 9.65 340 SER B CA 1
ATOM 7665 C C . SER B 1 354 ? 32.339 18.792 14.221 1.00 9.88 340 SER B C 1
ATOM 7666 O O . SER B 1 354 ? 31.702 19.329 15.092 1.00 11.13 340 SER B O 1
ATOM 7669 N N . ALA B 1 355 ? 31.788 17.949 13.363 1.00 8.93 341 ALA B N 1
ATOM 7670 C CA . ALA B 1 355 ? 30.332 17.801 13.267 1.00 8.53 341 ALA B CA 1
ATOM 7671 C C . ALA B 1 355 ? 29.674 16.898 14.323 1.00 8.79 341 ALA B C 1
ATOM 7672 O O . ALA B 1 355 ? 28.912 17.379 15.143 1.00 9.98 341 ALA B O 1
ATOM 7674 N N A TYR B 1 356 ? 29.966 15.593 14.270 0.50 7.96 342 TYR B N 1
ATOM 7675 N N B TYR B 1 356 ? 30.012 15.612 14.303 0.50 7.83 342 TYR B N 1
ATOM 7676 C CA A TYR B 1 356 ? 29.279 14.586 15.117 0.50 7.85 342 TYR B CA 1
ATOM 7677 C CA B TYR B 1 356 ? 29.308 14.598 15.116 0.50 7.74 342 TYR B CA 1
ATOM 7678 C C A TYR B 1 356 ? 29.998 14.370 16.463 0.50 7.48 342 TYR B C 1
ATOM 7679 C C B TYR B 1 356 ? 30.005 14.340 16.458 0.50 7.38 342 TYR B C 1
ATOM 7680 O O A TYR B 1 356 ? 31.200 14.549 16.569 0.50 7.54 342 TYR B O 1
ATOM 7681 O O B TYR B 1 356 ? 31.211 14.470 16.565 0.50 7.53 342 TYR B O 1
ATOM 7698 N N . SER B 1 357 ? 29.212 14.032 17.490 1.00 7.36 343 SER B N 1
ATOM 7699 C CA . SER B 1 357 ? 29.705 13.988 18.833 1.00 7.61 343 SER B CA 1
ATOM 7700 C C . SER B 1 357 ? 28.914 13.130 19.790 1.00 7.36 343 SER B C 1
ATOM 7701 O O . SER B 1 357 ? 27.809 12.763 19.503 1.00 7.84 343 SER B O 1
ATOM 7704 N N . SER B 1 358 ? 29.517 12.770 20.909 1.00 6.26 344 SER B N 1
ATOM 7705 C CA . SER B 1 358 ? 28.873 11.976 21.918 1.00 6.48 344 SER B CA 1
ATOM 7706 C C . SER B 1 358 ? 29.391 12.355 23.270 1.00 7.25 344 SER B C 1
ATOM 7707 O O . SER B 1 358 ? 30.579 12.291 23.515 1.00 6.91 344 SER B O 1
ATOM 7710 N N . VAL B 1 359 ? 28.521 12.797 24.165 1.00 6.56 345 VAL B N 1
ATOM 7711 C CA . VAL B 1 359 ? 28.885 13.238 25.490 1.00 7.07 345 VAL B CA 1
ATOM 7712 C C . VAL B 1 359 ? 28.512 12.194 26.522 1.00 7.50 345 VAL B C 1
ATOM 7713 O O . VAL B 1 359 ? 27.374 11.674 26.546 1.00 7.87 345 VAL B O 1
ATOM 7717 N N . LEU B 1 360 ? 29.492 11.836 27.371 1.00 6.16 346 LEU B N 1
ATOM 7718 C CA . LEU B 1 360 ? 29.278 10.860 28.434 1.00 7.06 346 LEU B CA 1
ATOM 7719 C C . LEU B 1 360 ? 29.596 11.500 29.764 1.00 7.34 346 LEU B C 1
ATOM 7720 O O . LEU B 1 360 ? 30.623 12.163 29.879 1.00 9.19 346 LEU B O 1
ATOM 7725 N N . TYR B 1 361 ? 28.711 11.351 30.725 1.00 6.75 347 TYR B N 1
ATOM 7726 C CA . TYR B 1 361 ? 28.916 11.774 32.111 1.00 7.38 347 TYR B CA 1
ATOM 7727 C C . TYR B 1 361 ? 29.043 10.470 32.940 1.00 7.50 347 TYR B C 1
ATOM 7728 O O . TYR B 1 361 ? 28.112 9.713 33.045 1.00 9.08 347 TYR B O 1
ATOM 7737 N N . LYS B 1 362 ? 30.222 10.268 33.507 1.00 8.47 348 LYS B N 1
ATOM 7738 C CA . LYS B 1 362 ? 30.575 9.049 34.234 1.00 9.39 348 LYS B CA 1
ATOM 7739 C C . LYS B 1 362 ? 31.376 9.346 35.479 1.00 9.87 348 LYS B C 1
ATOM 7740 O O . LYS B 1 362 ? 32.433 9.944 35.369 1.00 10.44 348 LYS B O 1
ATOM 7746 N N . ASP B 1 363 ? 30.887 8.864 36.614 1.00 12.21 349 ASP B N 1
ATOM 7747 C CA . ASP B 1 363 ? 31.565 9.070 37.904 1.00 12.17 349 ASP B CA 1
ATOM 7748 C C . ASP B 1 363 ? 31.989 10.503 38.106 1.00 12.55 349 ASP B C 1
ATOM 7749 O O . ASP B 1 363 ? 33.110 10.846 38.479 1.00 12.77 349 ASP B O 1
ATOM 7754 N N . ASP B 1 364 ? 31.008 11.363 37.873 1.00 12.33 350 ASP B N 1
ATOM 7755 C CA . ASP B 1 364 ? 31.175 12.839 38.009 1.00 12.32 350 ASP B CA 1
ATOM 7756 C C . ASP B 1 364 ? 32.338 13.443 37.184 1.00 12.89 350 ASP B C 1
ATOM 7757 O O . ASP B 1 364 ? 32.938 14.445 37.525 1.00 15.86 350 ASP B O 1
ATOM 7762 N N . LYS B 1 365 ? 32.578 12.880 36.002 1.00 12.34 351 LYS B N 1
ATOM 7763 C CA . LYS B 1 365 ? 33.524 13.404 35.040 1.00 12.74 351 LYS B CA 1
ATOM 7764 C C . LYS B 1 365 ? 32.812 13.437 33.709 1.00 10.78 351 LYS B C 1
ATOM 7765 O O . LYS B 1 365 ? 31.951 12.627 33.418 1.00 10.93 351 LYS B O 1
ATOM 7771 N N . LEU B 1 366 ? 33.085 14.475 32.944 1.00 9.54 352 LEU B N 1
ATOM 7772 C CA . LEU B 1 366 ? 32.434 14.678 31.642 1.00 8.89 352 LEU B CA 1
ATOM 7773 C C . LEU B 1 366 ? 33.433 14.459 30.502 1.00 8.65 352 LEU B C 1
ATOM 7774 O O . LEU B 1 366 ? 34.571 14.922 30.538 1.00 9.30 352 LEU B O 1
ATOM 7779 N N . TYR B 1 367 ? 32.996 13.726 29.457 1.00 7.75 353 TYR B N 1
ATOM 7780 C CA . TYR B 1 367 ? 33.805 13.340 28.347 1.00 8.30 353 TYR B CA 1
ATOM 7781 C C . TYR B 1 367 ? 33.050 13.534 27.060 1.00 8.05 353 TYR B C 1
ATOM 7782 O O . TYR B 1 367 ? 31.822 13.540 27.036 1.00 8.19 353 TYR B O 1
ATOM 7791 N N . CYS B 1 368 ? 33.797 13.735 25.977 1.00 7.96 354 CYS B N 1
ATOM 7792 C CA . CYS B 1 368 ? 33.178 13.834 24.684 1.00 10.15 354 CYS B CA 1
ATOM 7793 C C . CYS B 1 368 ? 34.079 13.163 23.657 1.00 10.26 354 CYS B C 1
ATOM 7794 O O . CYS B 1 368 ? 35.281 13.512 23.531 1.00 9.96 354 CYS B O 1
ATOM 7797 N N . LEU B 1 369 ? 33.466 12.304 22.852 1.00 7.36 355 LEU B N 1
ATOM 7798 C CA . LEU B 1 369 ? 34.094 11.700 21.701 1.00 7.50 355 LEU B CA 1
ATOM 7799 C C . LEU B 1 369 ? 33.527 12.419 20.491 1.00 7.89 355 LEU B C 1
ATOM 7800 O O . LEU B 1 369 ? 32.303 12.410 20.266 1.00 8.48 355 LEU B O 1
ATOM 7805 N N . HIS B 1 370 ? 34.336 13.096 19.685 1.00 7.85 356 HIS B N 1
ATOM 7806 C CA . HIS B 1 370 ? 33.795 13.846 18.561 1.00 7.87 356 HIS B CA 1
ATOM 7807 C C . HIS B 1 370 ? 34.717 13.911 17.328 1.00 7.70 356 HIS B C 1
ATOM 7808 O O . HIS B 1 370 ? 35.908 13.646 17.439 1.00 9.18 356 HIS B O 1
ATOM 7815 N N . GLU B 1 371 ? 34.150 14.187 16.194 1.00 9.42 357 GLU B N 1
ATOM 7816 C CA . GLU B 1 371 ? 34.865 14.280 14.943 1.00 8.98 357 GLU B CA 1
ATOM 7817 C C . GLU B 1 371 ? 35.707 15.514 14.815 1.00 10.01 357 GLU B C 1
ATOM 7818 O O . GLU B 1 371 ? 35.403 16.560 15.385 1.00 9.27 357 GLU B O 1
ATOM 7824 N N . ILE B 1 372 ? 36.829 15.349 14.123 1.00 8.75 358 ILE B N 1
ATOM 7825 C CA . ILE B 1 372 ? 37.586 16.455 13.587 1.00 8.81 358 ILE B CA 1
ATOM 7826 C C . ILE B 1 372 ? 37.823 16.069 12.144 1.00 9.44 358 ILE B C 1
ATOM 7827 O O . ILE B 1 372 ? 38.152 14.923 11.836 1.00 9.25 358 ILE B O 1
ATOM 7832 N N . ASN B 1 373 ? 37.653 17.018 11.254 1.00 8.25 359 ASN B N 1
ATOM 7833 C CA . ASN B 1 373 ? 37.701 16.781 9.812 1.00 10.05 359 ASN B CA 1
ATOM 7834 C C . ASN B 1 373 ? 38.595 17.797 9.142 1.00 9.67 359 ASN B C 1
ATOM 7835 O O . ASN B 1 373 ? 38.334 19.011 9.188 1.00 11.74 359 ASN B O 1
ATOM 7840 N N . SER B 1 374 ? 39.660 17.282 8.538 1.00 12.42 360 SER B N 1
ATOM 7841 C CA . SER B 1 374 ? 40.508 18.074 7.674 1.00 12.44 360 SER B CA 1
ATOM 7842 C C . SER B 1 374 ? 40.584 17.411 6.320 1.00 11.18 360 SER B C 1
ATOM 7843 O O . SER B 1 374 ? 40.988 16.257 6.221 1.00 12.69 360 SER B O 1
ATOM 7846 N N A ASN B 1 375 ? 40.134 18.128 5.300 0.50 12.69 361 ASN B N 1
ATOM 7847 N N B ASN B 1 375 ? 40.171 18.139 5.296 0.50 12.71 361 ASN B N 1
ATOM 7848 C CA A ASN B 1 375 ? 40.166 17.671 3.912 0.50 13.28 361 ASN B CA 1
ATOM 7849 C CA B ASN B 1 375 ? 40.166 17.678 3.907 0.50 13.27 361 ASN B CA 1
ATOM 7850 C C A ASN B 1 375 ? 39.382 16.376 3.682 0.50 13.16 361 ASN B C 1
ATOM 7851 C C B ASN B 1 375 ? 39.379 16.380 3.682 0.50 13.17 361 ASN B C 1
ATOM 7852 O O A ASN B 1 375 ? 39.774 15.505 2.888 0.50 13.14 361 ASN B O 1
ATOM 7853 O O B ASN B 1 375 ? 39.768 15.507 2.888 0.50 13.14 361 ASN B O 1
ATOM 7862 N N . GLU B 1 376 ? 38.274 16.250 4.402 1.00 13.17 362 GLU B N 1
ATOM 7863 C CA . GLU B 1 376 ? 37.426 15.080 4.333 1.00 12.04 362 GLU B CA 1
ATOM 7864 C C . GLU B 1 376 ? 38.131 13.831 4.803 1.00 11.53 362 GLU B C 1
ATOM 7865 O O . GLU B 1 376 ? 37.853 12.708 4.339 1.00 11.82 362 GLU B O 1
ATOM 7871 N N . VAL B 1 377 ? 39.042 13.993 5.756 1.00 10.14 363 VAL B N 1
ATOM 7872 C CA . VAL B 1 377 ? 39.616 12.843 6.431 1.00 10.50 363 VAL B CA 1
ATOM 7873 C C . VAL B 1 377 ? 39.262 13.093 7.890 1.00 11.15 363 VAL B C 1
ATOM 7874 O O . VAL B 1 377 ? 39.576 14.139 8.458 1.00 10.83 363 VAL B O 1
ATOM 7878 N N . TYR B 1 378 ? 38.689 12.088 8.527 1.00 9.24 364 TYR B N 1
ATOM 7879 C CA . TYR B 1 378 ? 38.124 12.278 9.857 1.00 9.23 364 TYR B CA 1
ATOM 7880 C C . TYR B 1 378 ? 38.740 11.420 10.929 1.00 9.10 364 TYR B C 1
ATOM 7881 O O . TYR B 1 378 ? 38.862 10.192 10.770 1.00 8.82 364 TYR B O 1
ATOM 7890 N N . SER B 1 379 ? 39.081 12.053 12.075 1.00 8.63 365 SER B N 1
ATOM 7891 C CA . SER B 1 379 ? 39.461 11.363 13.269 1.00 7.74 365 SER B CA 1
ATOM 7892 C C . SER B 1 379 ? 38.409 11.590 14.350 1.00 6.80 365 SER B C 1
ATOM 7893 O O . SER B 1 379 ? 37.557 12.485 14.196 1.00 7.99 365 SER B O 1
ATOM 7896 N N . LEU B 1 380 ? 38.442 10.780 15.391 1.00 8.40 366 LEU B N 1
ATOM 7897 C CA . LEU B 1 380 ? 37.626 11.021 16.601 1.00 8.41 366 LEU B CA 1
ATOM 7898 C C . LEU B 1 380 ? 38.558 11.319 17.733 1.00 7.82 366 LEU B C 1
ATOM 7899 O O . LEU B 1 380 ? 39.502 10.564 18.005 1.00 8.84 366 LEU B O 1
ATOM 7904 N N . VAL B 1 381 ? 38.325 12.455 18.369 1.00 9.08 367 VAL B N 1
ATOM 7905 C CA . VAL B 1 381 ? 39.096 12.827 19.544 1.00 9.05 367 VAL B CA 1
ATOM 7906 C C . VAL B 1 381 ? 38.283 12.474 20.761 1.00 9.12 367 VAL B C 1
ATOM 7907 O O . VAL B 1 381 ? 37.050 12.504 20.706 1.00 8.81 367 VAL B O 1
ATOM 7911 N N . PHE B 1 382 ? 38.975 12.122 21.826 1.00 8.01 368 PHE B N 1
ATOM 7912 C CA . PHE B 1 382 ? 38.394 11.788 23.121 1.00 7.72 368 PHE B CA 1
ATOM 7913 C C . PHE B 1 382 ? 38.809 12.879 24.103 1.00 9.08 368 PHE B C 1
ATOM 7914 O O . PHE B 1 382 ? 40.026 13.010 24.415 1.00 8.45 368 PHE B O 1
ATOM 7922 N N . ALA B 1 383 ? 37.834 13.692 24.512 1.00 9.70 369 ALA B N 1
ATOM 7923 C CA . ALA B 1 383 ? 38.089 14.898 25.312 1.00 11.88 369 ALA B CA 1
ATOM 7924 C C . ALA B 1 383 ? 37.568 14.758 26.692 1.00 11.77 369 ALA B C 1
ATOM 7925 O O . ALA B 1 383 ? 36.488 14.234 26.960 1.00 11.13 369 ALA B O 1
ATOM 7927 N N . ARG B 1 384 ? 38.403 15.279 27.606 1.00 11.18 370 ARG B N 1
ATOM 7928 C CA . ARG B 1 384 ? 38.091 15.325 29.024 1.00 11.35 370 ARG B CA 1
ATOM 7929 C C . ARG B 1 384 ? 37.586 16.768 29.269 1.00 12.12 370 ARG B C 1
ATOM 7930 O O . ARG B 1 384 ? 38.347 17.773 29.223 1.00 12.39 370 ARG B O 1
ATOM 7938 N N . LEU B 1 385 ? 36.279 16.903 29.459 1.00 9.05 371 LEU B N 1
ATOM 7939 C CA . LEU B 1 385 ? 35.613 18.201 29.488 1.00 11.03 371 LEU B CA 1
ATOM 7940 C C . LEU B 1 385 ? 35.594 18.721 30.904 1.00 10.65 371 LEU B C 1
ATOM 7941 O O . LEU B 1 385 ? 34.547 18.813 31.564 1.00 9.61 371 LEU B O 1
ATOM 7946 N N . VAL B 1 386 ? 36.803 19.072 31.377 1.00 10.65 372 VAL B N 1
ATOM 7947 C CA . VAL B 1 386 ? 36.985 19.563 32.736 1.00 11.76 372 VAL B CA 1
ATOM 7948 C C . VAL B 1 386 ? 36.435 21.003 32.915 1.00 10.01 372 VAL B C 1
ATOM 7949 O O . VAL B 1 386 ? 35.652 21.248 33.834 1.00 11.23 372 VAL B O 1
ATOM 7953 N N . GLY B 1 387 ? 36.845 21.905 32.039 1.00 11.70 373 GLY B N 1
ATOM 7954 C CA . GLY B 1 387 ? 36.348 23.273 32.057 1.00 11.56 373 GLY B CA 1
ATOM 7955 C C . GLY B 1 387 ? 34.840 23.315 31.955 1.00 11.03 373 GLY B C 1
ATOM 7956 O O . GLY B 1 387 ? 34.135 24.037 32.654 1.00 12.33 373 GLY B O 1
ATOM 7957 N N . GLU B 1 388 ? 34.337 22.536 31.030 1.00 10.08 374 GLU B N 1
ATOM 7958 C CA . GLU B 1 388 ? 32.880 22.536 30.818 1.00 9.73 374 GLU B CA 1
ATOM 7959 C C . GLU B 1 388 ? 32.072 22.065 32.003 1.00 9.39 374 GLU B C 1
ATOM 7960 O O . GLU B 1 388 ? 31.030 22.602 32.275 1.00 10.60 374 GLU B O 1
ATOM 7966 N N . LEU B 1 389 ? 32.528 21.049 32.691 1.00 9.82 375 LEU B N 1
ATOM 7967 C CA . LEU B 1 389 ? 31.797 20.543 33.839 1.00 9.15 375 LEU B CA 1
ATOM 7968 C C . LEU B 1 389 ? 31.842 21.583 34.953 1.00 10.52 375 LEU B C 1
ATOM 7969 O O . LEU B 1 389 ? 30.861 21.760 35.627 1.00 9.63 375 LEU B O 1
ATOM 7974 N N . ARG B 1 390 ? 32.976 22.246 35.111 1.00 10.48 376 ARG B N 1
ATOM 7975 C CA . ARG B 1 390 ? 33.091 23.372 36.091 1.00 11.29 376 ARG B CA 1
ATOM 7976 C C . ARG B 1 390 ? 32.016 24.471 35.855 1.00 11.83 376 ARG B C 1
ATOM 7977 O O . ARG B 1 390 ? 31.311 24.871 36.809 1.00 12.38 376 ARG B O 1
ATOM 7985 N N . ILE B 1 391 ? 31.877 24.895 34.588 1.00 11.06 377 ILE B N 1
ATOM 7986 C CA . ILE B 1 391 ? 30.859 25.855 34.171 1.00 10.60 377 ILE B CA 1
ATOM 7987 C C . ILE B 1 391 ? 29.462 25.307 34.439 1.00 10.39 377 ILE B C 1
ATOM 7988 O O . ILE B 1 391 ? 28.601 25.989 34.994 1.00 8.91 377 ILE B O 1
ATOM 7993 N N . ILE B 1 392 ? 29.213 24.060 34.042 1.00 8.77 378 ILE B N 1
ATOM 7994 C CA . ILE B 1 392 ? 27.898 23.470 34.253 1.00 8.12 378 ILE B CA 1
ATOM 7995 C C . ILE B 1 392 ? 27.510 23.427 35.716 1.00 10.10 378 ILE B C 1
ATOM 7996 O O . ILE B 1 392 ? 26.405 23.817 36.093 1.00 11.05 378 ILE B O 1
ATOM 8001 N N . LYS B 1 393 ? 28.465 23.042 36.578 1.00 9.79 379 LYS B N 1
ATOM 8002 C CA . LYS B 1 393 ? 28.139 23.001 38.014 1.00 10.37 379 LYS B CA 1
ATOM 8003 C C . LYS B 1 393 ? 27.868 24.397 38.556 1.00 9.81 379 LYS B C 1
ATOM 8004 O O . LYS B 1 393 ? 27.003 24.518 39.375 1.00 10.68 379 LYS B O 1
ATOM 8010 N N . SER B 1 394 ? 28.603 25.393 38.073 1.00 10.18 380 SER B N 1
ATOM 8011 C CA . SER B 1 394 ? 28.396 26.808 38.504 1.00 10.09 380 SER B CA 1
ATOM 8012 C C . SER B 1 394 ? 26.990 27.257 38.170 1.00 10.41 380 SER B C 1
ATOM 8013 O O . SER B 1 394 ? 26.239 27.758 39.022 1.00 11.41 380 SER B O 1
ATOM 8016 N N . VAL B 1 395 ? 26.579 27.001 36.925 1.00 8.56 381 VAL B N 1
ATOM 8017 C CA . VAL B 1 395 ? 25.266 27.422 36.493 1.00 8.29 381 VAL B CA 1
ATOM 8018 C C . VAL B 1 395 ? 24.157 26.681 37.249 1.00 9.25 381 VAL B C 1
ATOM 8019 O O . VAL B 1 395 ? 23.119 27.248 37.597 1.00 10.76 381 VAL B O 1
ATOM 8023 N N . LEU B 1 396 ? 24.323 25.370 37.437 1.00 8.33 382 LEU B N 1
ATOM 8024 C CA . LEU B 1 396 ? 23.371 24.605 38.168 1.00 8.82 382 LEU B CA 1
ATOM 8025 C C . LEU B 1 396 ? 23.227 25.103 39.599 1.00 9.19 382 LEU B C 1
ATOM 8026 O O . LEU B 1 396 ? 22.127 25.054 40.130 1.00 10.30 382 LEU B O 1
ATOM 8031 N N . GLN B 1 397 ? 24.341 25.521 40.215 1.00 9.71 383 GLN B N 1
ATOM 8032 C CA . GLN B 1 397 ? 24.297 26.109 41.558 1.00 11.53 383 GLN B CA 1
ATOM 8033 C C . GLN B 1 397 ? 23.438 27.389 41.520 1.00 11.26 383 GLN B C 1
ATOM 8034 O O . GLN B 1 397 ? 22.633 27.609 42.389 1.00 11.63 383 GLN B O 1
ATOM 8040 N N . SER B 1 398 ? 23.599 28.209 40.509 1.00 10.29 384 SER B N 1
ATOM 8041 C CA . SER B 1 398 ? 22.782 29.394 40.380 1.00 10.88 384 SER B CA 1
ATOM 8042 C C . SER B 1 398 ? 21.286 29.076 40.224 1.00 11.18 384 SER B C 1
ATOM 8043 O O . SER B 1 398 ? 20.424 29.687 40.853 1.00 10.52 384 SER B O 1
ATOM 8046 N N . TRP B 1 399 ? 20.948 28.142 39.335 1.00 10.27 385 TRP B N 1
ATOM 8047 C CA . TRP B 1 399 ? 19.564 27.727 39.175 1.00 9.80 385 TRP B CA 1
ATOM 8048 C C . TRP B 1 399 ? 18.973 27.233 40.509 1.00 9.85 385 TRP B C 1
ATOM 8049 O O . TRP B 1 399 ? 17.870 27.637 40.917 1.00 11.21 385 TRP B O 1
ATOM 8060 N N . LYS B 1 400 ? 19.709 26.379 41.200 1.00 11.37 386 LYS B N 1
ATOM 8061 C CA . LYS B 1 400 ? 19.250 25.837 42.459 1.00 11.96 386 LYS B CA 1
ATOM 8062 C C . LYS B 1 400 ? 19.077 26.956 43.491 1.00 12.34 386 LYS B C 1
ATOM 8063 O O . LYS B 1 400 ? 18.073 26.975 44.205 1.00 13.25 386 LYS B O 1
ATOM 8069 N N . ASN B 1 401 ? 20.041 27.858 43.522 1.00 12.12 387 ASN B N 1
ATOM 8070 C CA . ASN B 1 401 ? 20.020 28.954 44.494 1.00 13.44 387 ASN B CA 1
ATOM 8071 C C . ASN B 1 401 ? 18.809 29.881 44.287 1.00 12.35 387 ASN B C 1
ATOM 8072 O O . ASN B 1 401 ? 18.098 30.188 45.251 1.00 13.84 387 ASN B O 1
ATOM 8077 N N . TRP B 1 402 ? 18.586 30.324 43.067 1.00 11.01 388 TRP B N 1
ATOM 8078 C CA . TRP B 1 402 ? 17.484 31.269 42.795 1.00 11.22 388 TRP B CA 1
ATOM 8079 C C . TRP B 1 402 ? 16.145 30.585 42.916 1.00 11.42 388 TRP B C 1
ATOM 8080 O O . TRP B 1 402 ? 15.162 31.189 43.454 1.00 13.07 388 TRP B O 1
ATOM 8091 N N . ASP B 1 403 ? 16.023 29.320 42.497 1.00 11.25 389 ASP B N 1
ATOM 8092 C CA . ASP B 1 403 ? 14.762 28.631 42.704 1.00 11.02 389 ASP B CA 1
ATOM 8093 C C . ASP B 1 403 ? 14.430 28.453 44.191 1.00 11.67 389 ASP B C 1
ATOM 8094 O O . ASP B 1 403 ? 13.272 28.587 44.605 1.00 12.88 389 ASP B O 1
ATOM 8099 N N . SER B 1 404 ? 15.467 28.154 44.966 1.00 12.34 390 SER B N 1
ATOM 8100 C CA . SER B 1 404 ? 15.316 27.993 46.409 1.00 14.79 390 SER B CA 1
ATOM 8101 C C . SER B 1 404 ? 14.984 29.338 47.045 1.00 14.63 390 SER B C 1
ATOM 8102 O O . SER B 1 404 ? 14.160 29.385 47.955 1.00 17.11 390 SER B O 1
ATOM 8105 N N . HIS B 1 405 ? 15.634 30.411 46.618 1.00 15.07 391 HIS B N 1
ATOM 8106 C CA . HIS B 1 405 ? 15.316 31.771 47.121 1.00 14.52 391 HIS B CA 1
ATOM 8107 C C . HIS B 1 405 ? 13.837 32.076 46.963 1.00 15.52 391 HIS B C 1
ATOM 8108 O O . HIS B 1 405 ? 13.131 32.487 47.944 1.00 15.96 391 HIS B O 1
ATOM 8115 N N . LEU B 1 406 ? 13.309 31.863 45.758 1.00 13.58 392 LEU B N 1
ATOM 8116 C CA . LEU B 1 406 ? 11.912 32.204 45.487 1.00 13.53 392 LEU B CA 1
ATOM 8117 C C . LEU B 1 406 ? 10.930 31.259 46.222 1.00 14.87 392 LEU B C 1
ATOM 8118 O O . LEU B 1 406 ? 9.924 31.708 46.768 1.00 15.89 392 LEU B O 1
ATOM 8123 N N . SER B 1 407 ? 11.197 29.959 46.182 1.00 15.80 393 SER B N 1
ATOM 8124 C CA . SER B 1 407 ? 10.387 28.936 46.813 1.00 17.97 393 SER B CA 1
ATOM 8125 C C . SER B 1 407 ? 10.325 29.055 48.319 1.00 18.22 393 SER B C 1
ATOM 8126 O O . SER B 1 407 ? 9.364 28.617 48.893 1.00 20.40 393 SER B O 1
ATOM 8129 N N . SER B 1 408 ? 11.370 29.601 48.932 1.00 19.55 394 SER B N 1
ATOM 8130 C CA . SER B 1 408 ? 11.490 29.702 50.390 1.00 20.63 394 SER B CA 1
ATOM 8131 C C . SER B 1 408 ? 10.735 30.901 50.958 1.00 20.18 394 SER B C 1
ATOM 8132 O O . SER B 1 408 ? 10.440 30.942 52.170 1.00 19.40 394 SER B O 1
ATOM 8135 N N . ILE B 1 409 ? 10.406 31.872 50.103 1.00 18.46 395 ILE B N 1
ATOM 8136 C CA . ILE B 1 409 ? 9.658 33.033 50.545 1.00 18.67 395 ILE B CA 1
ATOM 8137 C C . ILE B 1 409 ? 8.330 32.687 51.177 1.00 18.50 395 ILE B C 1
ATOM 8138 O O . ILE B 1 409 ? 7.484 31.970 50.608 1.00 19.45 395 ILE B O 1
ATOM 8143 N N . CYS B 1 410 ? 8.142 33.217 52.398 1.00 19.09 396 CYS B N 1
ATOM 8144 C CA . CYS B 1 410 ? 6.875 33.074 53.072 1.00 19.08 396 CYS B CA 1
ATOM 8145 C C . CYS B 1 410 ? 5.946 34.168 52.518 1.00 18.92 396 CYS B C 1
ATOM 8146 O O . CYS B 1 410 ? 6.072 35.343 52.857 1.00 19.30 396 CYS B O 1
ATOM 8149 N N . THR B 1 411 ? 5.035 33.805 51.619 1.00 19.38 397 THR B N 1
ATOM 8150 C CA . THR B 1 411 ? 4.216 34.802 51.010 1.00 20.02 397 THR B CA 1
ATOM 8151 C C . THR B 1 411 ? 3.062 35.209 51.969 1.00 22.03 397 THR B C 1
ATOM 8152 O O . THR B 1 411 ? 2.665 34.434 52.855 1.00 21.54 397 THR B O 1
ATOM 8156 N N . PRO B 1 412 ? 2.533 36.406 51.776 1.00 23.63 398 PRO B N 1
ATOM 8157 C CA . PRO B 1 412 ? 1.450 36.923 52.622 1.00 25.48 398 PRO B CA 1
ATOM 8158 C C . PRO B 1 412 ? 0.200 36.067 52.712 1.00 28.01 398 PRO B C 1
ATOM 8159 O O . PRO B 1 412 ? -0.442 35.706 51.719 1.00 27.81 398 PRO B O 1
ATOM 8163 N N . ALA B 1 413 ? -0.149 35.681 53.935 1.00 30.33 399 ALA B N 1
ATOM 8164 C CA . ALA B 1 413 ? -1.265 34.768 54.114 1.00 32.60 399 ALA B CA 1
ATOM 8165 C C . ALA B 1 413 ? -2.416 35.206 53.231 1.00 34.27 399 ALA B C 1
ATOM 8166 O O . ALA B 1 413 ? -3.503 35.492 53.727 1.00 36.73 399 ALA B O 1
ATOM 8168 N N . GLY B 1 423 ? -0.541 31.911 58.398 1.00 32.77 409 GLY B N 1
ATOM 8169 C CA . GLY B 1 423 ? 0.884 31.573 58.365 1.00 32.06 409 GLY B CA 1
ATOM 8170 C C . GLY B 1 423 ? 1.583 32.122 57.121 1.00 31.10 409 GLY B C 1
ATOM 8171 O O . GLY B 1 423 ? 1.925 33.309 57.057 1.00 31.11 409 GLY B O 1
ATOM 8172 N N . CYS B 1 424 ? 1.816 31.254 56.145 1.00 28.45 410 CYS B N 1
ATOM 8173 C CA . CYS B 1 424 ? 2.417 31.676 54.874 1.00 26.92 410 CYS B CA 1
ATOM 8174 C C . CYS B 1 424 ? 1.396 31.292 53.805 1.00 25.83 410 CYS B C 1
ATOM 8175 O O . CYS B 1 424 ? 0.666 30.309 53.955 1.00 25.83 410 CYS B O 1
ATOM 8178 N N . GLY B 1 425 ? 1.316 32.072 52.732 1.00 23.99 411 GLY B N 1
ATOM 8179 C CA . GLY B 1 425 ? 0.402 31.743 51.654 1.00 22.30 411 GLY B CA 1
ATOM 8180 C C . GLY B 1 425 ? 1.051 30.789 50.677 1.00 20.68 411 GLY B C 1
ATOM 8181 O O . GLY B 1 425 ? 2.069 30.144 50.972 1.00 19.97 411 GLY B O 1
ATOM 8182 N N . PRO B 1 426 ? 0.462 30.664 49.504 1.00 20.19 412 PRO B N 1
ATOM 8183 C CA . PRO B 1 426 ? 1.013 29.724 48.523 1.00 20.04 412 PRO B CA 1
ATOM 8184 C C . PRO B 1 426 ? 2.422 30.203 48.154 1.00 17.93 412 PRO B C 1
ATOM 8185 O O . PRO B 1 426 ? 2.722 31.413 48.163 1.00 17.56 412 PRO B O 1
ATOM 8189 N N . ALA B 1 427 ? 3.252 29.249 47.774 1.00 17.11 413 ALA B N 1
ATOM 8190 C CA . ALA B 1 427 ? 4.631 29.536 47.397 1.00 16.17 413 ALA B CA 1
ATOM 8191 C C . ALA B 1 427 ? 4.687 30.225 46.046 1.00 16.08 413 ALA B C 1
ATOM 8192 O O . ALA B 1 427 ? 3.845 29.979 45.156 1.00 16.52 413 ALA B O 1
ATOM 8194 N N . VAL B 1 428 ? 5.623 31.169 45.909 1.00 13.50 414 VAL B N 1
ATOM 8195 C CA . VAL B 1 428 ? 5.935 31.736 44.595 1.00 13.52 414 VAL B CA 1
ATOM 8196 C C . VAL B 1 428 ? 6.281 30.543 43.682 1.00 12.59 414 VAL B C 1
ATOM 8197 O O . VAL B 1 428 ? 7.127 29.683 44.021 1.00 14.35 414 VAL B O 1
ATOM 8201 N N . THR B 1 429 ? 5.704 30.519 42.486 1.00 12.62 415 THR B N 1
ATOM 8202 C CA . THR B 1 429 ? 5.988 29.427 41.587 1.00 12.30 415 THR B CA 1
ATOM 8203 C C . THR B 1 429 ? 7.280 29.606 40.774 1.00 11.22 415 THR B C 1
ATOM 8204 O O . THR B 1 429 ? 7.539 30.699 40.268 1.00 12.83 415 THR B O 1
ATOM 8208 N N . THR B 1 430 ? 8.132 28.581 40.795 1.00 12.19 416 THR B N 1
ATOM 8209 C CA . THR B 1 430 ? 9.284 28.476 39.892 1.00 10.99 416 THR B CA 1
ATOM 8210 C C . THR B 1 430 ? 9.100 27.530 38.711 1.00 11.84 416 THR B C 1
ATOM 8211 O O . THR B 1 430 ? 10.048 27.371 37.905 1.00 12.17 416 THR B O 1
ATOM 8215 N N . VAL B 1 431 ? 7.918 26.945 38.572 1.00 10.92 417 VAL B N 1
ATOM 8216 C CA . VAL B 1 431 ? 7.611 26.020 37.476 1.00 11.15 417 VAL B CA 1
ATOM 8217 C C . VAL B 1 431 ? 7.434 26.783 36.173 1.00 10.79 417 VAL B C 1
ATOM 8218 O O . VAL B 1 431 ? 6.528 27.595 36.086 1.00 10.62 417 VAL B O 1
ATOM 8222 N N . GLY B 1 432 ? 8.357 26.574 35.215 1.00 10.14 418 GLY B N 1
ATOM 8223 C CA . GLY B 1 432 ? 8.377 27.270 33.965 1.00 10.64 418 GLY B CA 1
ATOM 8224 C C . GLY B 1 432 ? 9.059 28.628 34.052 1.00 10.53 418 GLY B C 1
ATOM 8225 O O . GLY B 1 432 ? 8.962 29.384 33.101 1.00 10.34 418 GLY B O 1
ATOM 8226 N N . LEU B 1 433 ? 9.694 28.928 35.175 1.00 9.76 419 LEU B N 1
ATOM 8227 C CA . LEU B 1 433 ? 10.453 30.181 35.332 1.00 8.99 419 LEU B CA 1
ATOM 8228 C C . LEU B 1 433 ? 11.737 30.125 34.525 1.00 8.87 419 LEU B C 1
ATOM 8229 O O . LEU B 1 433 ? 12.648 29.344 34.860 1.00 11.36 419 LEU B O 1
ATOM 8234 N N . VAL B 1 434 ? 11.800 30.903 33.431 1.00 8.09 420 VAL B N 1
ATOM 8235 C CA . VAL B 1 434 ? 12.935 30.865 32.544 1.00 8.18 420 VAL B CA 1
ATOM 8236 C C . VAL B 1 434 ? 14.002 31.931 32.757 1.00 8.12 420 VAL B C 1
ATOM 8237 O O . VAL B 1 434 ? 15.184 31.670 32.614 1.00 8.51 420 VAL B O 1
ATOM 8241 N N . GLY B 1 435 ? 13.566 33.148 33.065 1.00 8.43 421 GLY B N 1
ATOM 8242 C CA . GLY B 1 435 ? 14.441 34.307 33.102 1.00 7.96 421 GLY B CA 1
ATOM 8243 C C . GLY B 1 435 ? 14.048 35.233 34.256 1.00 8.40 421 GLY B C 1
ATOM 8244 O O . GLY B 1 435 ? 12.892 35.302 34.567 1.00 8.34 421 GLY B O 1
ATOM 8245 N N . PHE B 1 436 ? 15.016 35.929 34.865 1.00 7.97 422 PHE B N 1
ATOM 8246 C CA . PHE B 1 436 ? 14.721 36.842 35.993 1.00 9.31 422 PHE B CA 1
ATOM 8247 C C . PHE B 1 436 ? 15.725 37.972 35.965 1.00 8.84 422 PHE B C 1
ATOM 8248 O O . PHE B 1 436 ? 16.951 37.736 36.032 1.00 9.65 422 PHE B O 1
ATOM 8256 N N . LEU B 1 437 ? 15.221 39.198 35.824 1.00 8.35 423 LEU B N 1
ATOM 8257 C CA . LEU B 1 437 ? 16.082 40.367 35.849 1.00 9.09 423 LEU B CA 1
ATOM 8258 C C . LEU B 1 437 ? 15.749 41.093 37.116 1.00 9.38 423 LEU B C 1
ATOM 8259 O O . LEU B 1 437 ? 14.581 41.491 37.370 1.00 10.10 423 LEU B O 1
ATOM 8264 N N . SER B 1 438 ? 16.780 41.252 37.947 1.00 9.91 424 SER B N 1
ATOM 8265 C CA . SER B 1 438 ? 16.585 41.798 39.283 1.00 10.14 424 SER B CA 1
ATOM 8266 C C . SER B 1 438 ? 17.746 42.738 39.611 1.00 11.38 424 SER B C 1
ATOM 8267 O O . SER B 1 438 ? 18.072 43.601 38.826 1.00 10.90 424 SER B O 1
ATOM 8270 N N . HIS B 1 439 ? 18.425 42.544 40.749 1.00 11.27 425 HIS B N 1
ATOM 8271 C CA . HIS B 1 439 ? 19.460 43.462 41.149 1.00 12.57 425 HIS B CA 1
ATOM 8272 C C . HIS B 1 439 ? 20.721 43.548 40.289 1.00 12.96 425 HIS B C 1
ATOM 8273 O O . HIS B 1 439 ? 21.249 44.643 40.010 1.00 12.09 425 HIS B O 1
ATOM 8280 N N . SER B 1 440 ? 21.217 42.424 39.785 1.00 12.78 426 SER B N 1
ATOM 8281 C CA . SER B 1 440 ? 22.507 42.474 39.074 1.00 13.57 426 SER B C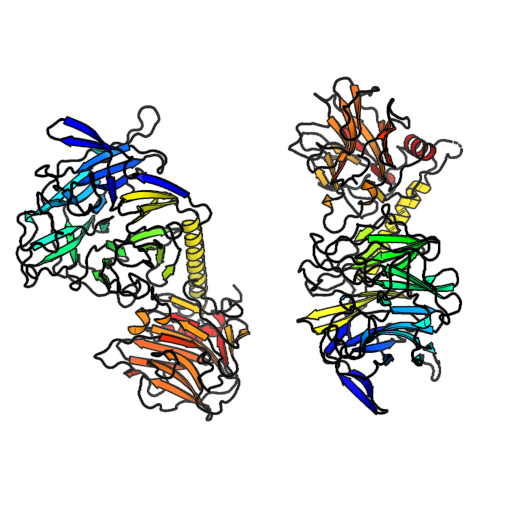A 1
ATOM 8282 C C . SER B 1 440 ? 22.393 43.100 37.718 1.00 13.56 426 SER B C 1
ATOM 8283 O O . SER B 1 440 ? 21.513 42.735 36.942 1.00 11.72 426 SER B O 1
ATOM 8286 N N . ALA B 1 441 ? 23.278 44.050 37.429 1.00 13.14 427 ALA B N 1
ATOM 8287 C CA . ALA B 1 441 ? 23.339 44.700 36.150 1.00 13.41 427 ALA B CA 1
ATOM 8288 C C . ALA B 1 441 ? 24.709 45.327 36.006 1.00 14.45 427 ALA B C 1
ATOM 8289 O O . ALA B 1 441 ? 25.381 45.586 37.006 1.00 14.13 427 ALA B O 1
ATOM 8291 N N . THR B 1 442 ? 25.097 45.560 34.762 1.00 15.18 428 THR B N 1
ATOM 8292 C CA . THR B 1 442 ? 26.304 46.314 34.397 1.00 16.41 428 THR B CA 1
ATOM 8293 C C . THR B 1 442 ? 25.908 47.572 33.641 1.00 16.80 428 THR B C 1
ATOM 8294 O O . THR B 1 442 ? 24.727 47.862 33.496 1.00 16.06 428 THR B O 1
ATOM 8298 N N . LYS B 1 443 ? 26.894 48.295 33.111 1.00 19.11 429 LYS B N 1
ATOM 8299 C CA . LYS B 1 443 ? 26.584 49.569 32.468 1.00 20.60 429 LYS B CA 1
ATOM 8300 C C . LYS B 1 443 ? 25.616 49.425 31.305 1.00 20.04 429 LYS B C 1
ATOM 8301 O O . LYS B 1 443 ? 24.707 50.261 31.171 1.00 20.57 429 LYS B O 1
ATOM 8307 N N . THR B 1 444 ? 25.685 48.330 30.542 1.00 18.05 430 THR B N 1
ATOM 8308 C CA . THR B 1 444 ? 24.724 48.226 29.431 1.00 18.47 430 THR B CA 1
ATOM 8309 C C . THR B 1 444 ? 23.966 46.911 29.317 1.00 14.92 430 THR B C 1
ATOM 8310 O O . THR B 1 444 ? 23.402 46.639 28.284 1.00 12.96 430 THR B O 1
ATOM 8314 N N . GLU B 1 445 ? 23.948 46.147 30.407 1.00 15.01 431 GLU B N 1
ATOM 8315 C CA . GLU B 1 445 ? 23.186 44.896 30.465 1.00 14.52 431 GLU B CA 1
ATOM 8316 C C . GLU B 1 445 ? 22.458 44.736 31.806 1.00 12.80 431 GLU B C 1
ATOM 8317 O O . GLU B 1 445 ? 22.915 45.164 32.857 1.00 13.54 431 GLU B O 1
ATOM 8323 N N . TRP B 1 446 ? 21.282 44.143 31.765 1.00 10.93 432 TRP B N 1
ATOM 8324 C CA . TRP B 1 446 ? 20.532 43.732 32.939 1.00 9.32 432 TRP B CA 1
ATOM 8325 C C . TRP B 1 446 ? 20.700 42.202 32.949 1.00 9.88 432 TRP B C 1
ATOM 8326 O O . TRP B 1 446 ? 20.300 41.522 31.960 1.00 10.35 432 TRP B O 1
ATOM 8337 N N . GLU B 1 447 ? 21.270 41.698 34.014 1.00 9.68 433 GLU B N 1
ATOM 8338 C CA . GLU B 1 447 ? 21.702 40.254 34.010 1.00 9.93 433 GLU B CA 1
ATOM 8339 C C . GLU B 1 447 ? 20.589 39.310 34.410 1.00 9.68 433 GLU B C 1
ATOM 8340 O O . GLU B 1 447 ? 19.877 39.502 35.357 1.00 10.50 433 GLU B O 1
ATOM 8346 N N . ASP B 1 448 ? 20.486 38.236 33.642 1.00 8.71 434 ASP B N 1
ATOM 8347 C CA . ASP B 1 448 ? 19.603 37.151 33.970 1.00 8.39 434 ASP B CA 1
ATOM 8348 C C . ASP B 1 448 ? 20.156 36.427 35.192 1.00 9.56 434 ASP B C 1
ATOM 8349 O O . ASP B 1 448 ? 21.308 35.972 35.185 1.00 9.90 434 ASP B O 1
ATOM 8354 N N . ALA B 1 449 ? 19.343 36.318 36.208 1.00 9.68 435 ALA B N 1
ATOM 8355 C CA . ALA B 1 449 ? 19.724 35.553 37.417 1.00 9.76 435 ALA B CA 1
ATOM 8356 C C . ALA B 1 449 ? 19.993 34.122 37.052 1.00 9.98 435 ALA B C 1
ATOM 8357 O O . ALA B 1 449 ? 20.871 33.469 37.676 1.00 9.46 435 ALA B O 1
ATOM 8359 N N . TYR B 1 450 ? 19.344 33.678 35.982 1.00 9.12 436 TYR B N 1
ATOM 8360 C CA . TYR B 1 450 ? 19.531 32.254 35.514 1.00 9.07 436 TYR B CA 1
ATOM 8361 C C . TYR B 1 450 ? 20.629 32.127 34.500 1.00 10.33 436 TYR B C 1
ATOM 8362 O O . TYR B 1 450 ? 20.883 31.025 34.051 1.00 10.50 436 TYR B O 1
ATOM 8371 N N . ARG B 1 451 ? 21.319 33.237 34.187 1.00 10.14 437 ARG B N 1
ATOM 8372 C CA . ARG B 1 451 ? 22.578 33.259 33.441 1.00 10.60 437 ARG B CA 1
ATOM 8373 C C . ARG B 1 451 ? 22.505 32.833 31.985 1.00 9.87 437 ARG B C 1
ATOM 8374 O O . ARG B 1 451 ? 23.537 32.509 31.387 1.00 12.03 437 ARG B O 1
ATOM 8382 N N . CYS B 1 452 ? 21.332 32.873 31.391 1.00 8.63 438 CYS B N 1
ATOM 8383 C CA . CYS B 1 452 ? 21.174 32.420 30.021 1.00 7.41 438 CYS B CA 1
ATOM 8384 C C . CYS B 1 452 ? 21.076 33.540 29.005 1.00 8.44 438 CYS B C 1
ATOM 8385 O O . CYS B 1 452 ? 21.688 33.481 27.931 1.00 10.00 438 CYS B O 1
ATOM 8388 N N . VAL B 1 453 ? 20.217 34.528 29.295 1.00 9.51 439 VAL B N 1
ATOM 8389 C CA . VAL B 1 453 ? 19.958 35.599 28.332 1.00 9.14 439 VAL B CA 1
ATOM 8390 C C . VAL B 1 453 ? 19.828 36.934 29.062 1.00 8.64 439 VAL B C 1
ATOM 8391 O O . VAL B 1 453 ? 18.924 37.151 29.835 1.00 8.58 439 VAL B O 1
ATOM 8395 N N . ASN B 1 454 ? 20.797 37.816 28.847 1.00 9.31 440 ASN B N 1
ATOM 8396 C CA . ASN B 1 454 ? 20.730 39.146 29.472 1.00 9.65 440 ASN B CA 1
ATOM 8397 C C . ASN B 1 454 ? 19.919 40.064 28.599 1.00 9.66 440 ASN B C 1
ATOM 8398 O O . ASN B 1 454 ? 19.700 39.757 27.445 1.00 9.03 440 ASN B O 1
ATOM 8403 N N . ALA B 1 455 ? 19.435 41.198 29.157 1.00 9.04 441 ALA B N 1
ATOM 8404 C CA . ALA B 1 455 ? 18.793 42.215 28.394 1.00 8.48 441 ALA B CA 1
ATOM 8405 C C . ALA B 1 455 ? 19.825 43.353 28.174 1.00 9.56 441 ALA B C 1
ATOM 8406 O O . ALA B 1 455 ? 20.623 43.657 29.063 1.00 11.10 441 ALA B O 1
ATOM 8408 N N . SER B 1 456 ? 19.812 43.940 26.998 1.00 8.33 442 SER B N 1
ATOM 8409 C CA . SER B 1 456 ? 20.634 45.094 26.735 1.00 10.89 442 SER B CA 1
ATOM 8410 C C . SER B 1 456 ? 19.895 46.335 27.203 1.00 12.10 442 SER B C 1
ATOM 8411 O O . SER B 1 456 ? 18.662 46.317 27.275 1.00 11.41 442 SER B O 1
ATOM 8414 N N . THR B 1 457 ? 20.643 47.321 27.676 1.00 11.64 443 THR B N 1
ATOM 8415 C CA . THR B 1 457 ? 20.009 48.522 28.246 1.00 12.60 443 THR B CA 1
ATOM 8416 C C . THR B 1 457 ? 20.547 49.790 27.669 1.00 12.64 443 THR B C 1
ATOM 8417 O O . THR B 1 457 ? 21.661 49.816 27.135 1.00 13.27 443 THR B O 1
ATOM 8421 N N . ALA B 1 458 ? 19.694 50.809 27.751 1.00 11.74 444 ALA B N 1
ATOM 8422 C CA . ALA B 1 458 ? 20.108 52.203 27.475 1.00 12.05 444 ALA B CA 1
ATOM 8423 C C . ALA B 1 458 ? 19.507 53.166 28.510 1.00 13.21 444 ALA B C 1
ATOM 8424 O O . ALA B 1 458 ? 18.363 53.024 28.974 1.00 11.46 444 ALA B O 1
ATOM 8426 N N . ASN B 1 459 ? 20.320 54.200 28.842 1.00 12.41 445 ASN B N 1
ATOM 8427 C CA . ASN B 1 459 ? 19.884 55.205 29.811 1.00 13.70 445 ASN B CA 1
ATOM 8428 C C . ASN B 1 459 ? 19.393 54.637 31.122 1.00 12.93 445 ASN B C 1
ATOM 8429 O O . ASN B 1 459 ? 18.420 55.138 31.687 1.00 14.49 445 ASN B O 1
ATOM 8434 N N . ALA B 1 460 ? 20.055 53.607 31.634 1.00 13.73 446 ALA B N 1
ATOM 8435 C CA . ALA B 1 460 ? 19.567 52.983 32.823 1.00 13.88 446 ALA B CA 1
ATOM 8436 C C . ALA B 1 460 ? 20.455 53.297 34.007 1.00 13.54 446 ALA B C 1
ATOM 8437 O O . ALA B 1 460 ? 21.722 53.256 33.896 1.00 14.45 446 ALA B O 1
ATOM 8439 N N . GLU B 1 461 ? 19.798 53.634 35.109 1.00 11.67 447 GLU B N 1
ATOM 8440 C CA . GLU B 1 461 ? 20.468 53.925 36.364 1.00 13.01 447 GLU B CA 1
ATOM 8441 C C . GLU B 1 461 ? 20.126 52.751 37.307 1.00 13.38 447 GLU B C 1
ATOM 8442 O O . GLU B 1 461 ? 18.945 52.400 37.488 1.00 13.69 447 GLU B O 1
ATOM 8448 N N . ARG B 1 462 ? 21.151 52.123 37.889 1.00 13.70 448 ARG B N 1
ATOM 8449 C CA . ARG B 1 462 ? 20.909 51.058 38.835 1.00 13.56 448 ARG B CA 1
ATOM 8450 C C . ARG B 1 462 ? 20.197 51.510 40.129 1.00 14.67 448 ARG B C 1
ATOM 8451 O O . ARG B 1 462 ? 20.579 52.554 40.735 1.00 17.16 448 ARG B O 1
ATOM 8459 N N . VAL B 1 463 ? 19.137 50.807 40.517 1.00 14.15 449 VAL B N 1
ATOM 8460 C CA . VAL B 1 463 ? 18.408 50.967 41.775 1.00 13.13 449 VAL B CA 1
ATOM 8461 C C . VAL B 1 463 ? 18.222 49.558 42.365 1.00 13.85 449 VAL B C 1
ATOM 8462 O O . VAL B 1 463 ? 18.511 48.571 41.716 1.00 12.88 449 VAL B O 1
ATOM 8466 N N . PRO B 1 464 ? 17.855 49.438 43.619 1.00 14.23 450 PRO B N 1
ATOM 8467 C CA . PRO B 1 464 ? 17.676 48.121 44.206 1.00 14.96 450 PRO B CA 1
ATOM 8468 C C . PRO B 1 464 ? 16.749 47.218 43.371 1.00 13.85 450 PRO B C 1
ATOM 8469 O O . PRO B 1 464 ? 15.676 47.639 43.054 1.00 14.73 450 PRO B O 1
ATOM 8473 N N . ASN B 1 465 ? 17.229 46.025 43.031 1.00 14.15 451 ASN B N 1
ATOM 8474 C CA . ASN B 1 465 ? 16.454 45.046 42.325 1.00 13.21 451 ASN B CA 1
ATOM 8475 C C . ASN B 1 465 ? 15.950 45.480 40.982 1.00 12.63 451 ASN B C 1
ATOM 8476 O O . ASN B 1 465 ? 14.970 44.948 40.489 1.00 11.74 451 ASN B O 1
ATOM 8481 N N . GLY B 1 466 ? 16.608 46.443 40.374 1.00 11.46 452 GLY B N 1
ATOM 8482 C CA . GLY B 1 466 ? 16.268 46.794 39.001 1.00 10.75 452 GLY B CA 1
ATOM 8483 C C . GLY B 1 466 ? 16.937 48.019 38.455 1.00 10.29 452 GLY B C 1
ATOM 8484 O O . GLY B 1 466 ? 18.082 48.341 38.790 1.00 10.50 452 GLY B O 1
ATOM 8485 N N . LEU B 1 467 ? 16.233 48.698 37.574 1.00 9.36 453 LEU B N 1
ATOM 8486 C CA . LEU B 1 467 ? 16.776 49.822 36.820 1.00 10.33 453 LEU B CA 1
ATOM 8487 C C . LEU B 1 467 ? 15.759 50.963 36.669 1.00 10.81 453 LEU B C 1
ATOM 8488 O O . LEU B 1 467 ? 14.551 50.722 36.525 1.00 10.91 453 LEU B O 1
ATOM 8493 N N . LYS B 1 468 ? 16.282 52.195 36.587 1.00 10.95 454 LYS B N 1
ATOM 8494 C CA . LYS B 1 468 ? 15.458 53.371 36.437 1.00 11.10 454 LYS B CA 1
ATOM 8495 C C . LYS B 1 468 ? 15.874 53.987 35.089 1.00 11.47 454 LYS B C 1
ATOM 8496 O O . LYS B 1 468 ? 17.045 54.198 34.828 1.00 12.46 454 LYS B O 1
ATOM 8502 N N . PHE B 1 469 ? 14.909 54.199 34.222 1.00 11.31 455 PHE B N 1
ATOM 8503 C CA . PHE B 1 469 ? 15.174 54.592 32.856 1.00 11.48 455 PHE B CA 1
ATOM 8504 C C . PHE B 1 469 ? 14.599 56.013 32.619 1.00 11.54 455 PHE B C 1
ATOM 8505 O O . PHE B 1 469 ? 13.616 56.413 33.214 1.00 11.66 455 PHE B O 1
ATOM 8513 N N . ALA B 1 470 ? 15.165 56.669 31.613 1.00 12.88 456 ALA B N 1
ATOM 8514 C CA . ALA B 1 470 ? 14.683 57.956 31.212 1.00 14.29 456 ALA B CA 1
ATOM 8515 C C . ALA B 1 470 ? 15.202 58.298 29.818 1.00 16.07 456 ALA B C 1
ATOM 8516 O O . ALA B 1 470 ? 16.229 57.824 29.417 1.00 18.32 456 ALA B O 1
ATOM 8518 N N . GLY B 1 471 ? 14.485 59.157 29.121 1.00 15.02 457 GLY B N 1
ATOM 8519 C CA . GLY B 1 471 ? 14.986 59.696 27.880 1.00 14.20 457 GLY B CA 1
ATOM 8520 C C . GLY B 1 471 ? 14.604 58.918 26.648 1.00 14.68 457 GLY B C 1
ATOM 8521 O O . GLY B 1 471 ? 14.433 57.694 26.687 1.00 14.48 457 GLY B O 1
ATOM 8522 N N . VAL B 1 472 ? 14.495 59.628 25.531 1.00 13.92 458 VAL B N 1
ATOM 8523 C CA . VAL B 1 472 ? 14.290 58.997 24.255 1.00 14.15 458 VAL B CA 1
ATOM 8524 C C . VAL B 1 472 ? 15.456 58.035 23.995 1.00 12.94 458 VAL B C 1
ATOM 8525 O O . VAL B 1 472 ? 16.650 58.357 24.049 1.00 13.72 458 VAL B O 1
ATOM 8529 N N . GLY B 1 473 ? 15.104 56.799 23.658 1.00 13.05 459 GLY B N 1
ATOM 8530 C CA . GLY B 1 473 ? 16.110 55.769 23.477 1.00 13.12 459 GLY B CA 1
ATOM 8531 C C . GLY B 1 473 ? 16.275 54.855 24.667 1.00 11.90 459 GLY B C 1
ATOM 8532 O O . GLY B 1 473 ? 16.898 53.763 24.536 1.00 12.63 459 GLY B O 1
ATOM 8533 N N . GLY B 1 474 ? 15.689 55.246 25.800 1.00 12.13 460 GLY B N 1
ATOM 8534 C CA . GLY B 1 474 ? 15.826 54.487 27.034 1.00 12.14 460 GLY B CA 1
ATOM 8535 C C . GLY B 1 474 ? 15.064 53.171 27.041 1.00 10.43 460 GLY B C 1
ATOM 8536 O O . GLY B 1 474 ? 14.068 52.989 26.363 1.00 10.76 460 GLY B O 1
ATOM 8537 N N . GLY B 1 475 ? 15.510 52.288 27.926 1.00 11.10 461 GLY B N 1
ATOM 8538 C CA . GLY B 1 475 ? 14.813 51.012 28.129 1.00 9.61 461 GLY B CA 1
ATOM 8539 C C . GLY B 1 475 ? 15.731 49.826 28.127 1.00 8.94 461 GLY B C 1
ATOM 8540 O O . GLY B 1 475 ? 16.984 49.940 28.025 1.00 9.21 461 GLY B O 1
ATOM 8541 N N . ALA B 1 476 ? 15.106 48.650 28.150 1.00 9.37 462 ALA B N 1
ATOM 8542 C CA . ALA B 1 476 ? 15.858 47.404 28.095 1.00 9.38 462 ALA B CA 1
ATOM 8543 C C . ALA B 1 476 ? 15.237 46.525 27.054 1.00 8.85 462 ALA B C 1
ATOM 8544 O O . ALA B 1 476 ? 14.008 46.538 26.873 1.00 10.20 462 ALA B O 1
ATOM 8546 N N . LEU B 1 477 ? 16.078 45.755 26.381 1.00 10.50 463 LEU B N 1
ATOM 8547 C CA . LEU B 1 477 ? 15.616 44.880 25.320 1.00 9.75 463 LEU B CA 1
ATOM 8548 C C . LEU B 1 477 ? 16.067 43.455 25.638 1.00 8.89 463 LEU B C 1
ATOM 8549 O O . LEU B 1 477 ? 17.248 43.186 25.833 1.00 8.35 463 LEU B O 1
ATOM 8554 N N . TRP B 1 478 ? 15.105 42.564 25.748 1.00 8.35 464 TRP B N 1
ATOM 8555 C CA . TRP B 1 478 ? 15.380 41.149 26.110 1.00 8.30 464 TRP B CA 1
ATOM 8556 C C . TRP B 1 478 ? 15.091 40.363 24.826 1.00 7.93 464 TRP B C 1
ATOM 8557 O O . TRP B 1 478 ? 13.949 40.147 24.445 1.00 8.55 464 TRP B O 1
ATOM 8568 N N . PRO B 1 479 ? 16.134 39.971 24.128 1.00 7.94 465 PRO B N 1
ATOM 8569 C CA . PRO B 1 479 ? 15.974 39.434 22.778 1.00 8.49 465 PRO B CA 1
ATOM 8570 C C . PRO B 1 479 ? 15.258 38.102 22.713 1.00 10.11 465 PRO B C 1
ATOM 8571 O O . PRO B 1 479 ? 15.458 37.225 23.560 1.00 9.32 465 PRO B O 1
ATOM 8575 N N . VAL B 1 480 ? 14.419 37.964 21.678 1.00 9.61 466 VAL B N 1
ATOM 8576 C CA . VAL B 1 480 ? 13.687 36.704 21.417 1.00 8.29 466 VAL B CA 1
ATOM 8577 C C . VAL B 1 480 ? 14.256 36.242 20.053 1.00 8.35 466 VAL B C 1
ATOM 8578 O O . VAL B 1 480 ? 15.315 35.589 20.047 1.00 9.16 466 VAL B O 1
ATOM 8582 N N . SER B 1 481 ? 13.644 36.546 18.911 1.00 9.66 467 SER B N 1
ATOM 8583 C CA . SER B 1 481 ? 14.291 36.155 17.673 1.00 8.83 467 SER B CA 1
ATOM 8584 C C . SER B 1 481 ? 15.647 36.766 17.497 1.00 10.09 467 SER B C 1
ATOM 8585 O O . SER B 1 481 ? 16.525 36.221 16.805 1.00 11.05 467 SER B O 1
ATOM 8588 N N . GLN B 1 482 ? 15.838 37.940 18.115 1.00 10.38 468 GLN B N 1
ATOM 8589 C CA . GLN B 1 482 ? 17.134 38.649 18.013 1.00 11.04 468 GLN B CA 1
ATOM 8590 C C . GLN B 1 482 ? 18.272 37.860 18.636 1.00 10.78 468 GLN B C 1
ATOM 8591 O O . GLN B 1 482 ? 19.416 38.211 18.472 1.00 13.67 468 GLN B O 1
ATOM 8597 N N . GLN B 1 483 ? 17.971 36.743 19.303 1.00 10.61 469 GLN B N 1
ATOM 8598 C CA . GLN B 1 483 ? 19.046 35.882 19.814 1.00 9.61 469 GLN B CA 1
ATOM 8599 C C . GLN B 1 483 ? 19.871 35.273 18.682 1.00 10.05 469 GLN B C 1
ATOM 8600 O O . GLN B 1 483 ? 21.028 34.890 18.906 1.00 10.78 469 GLN B O 1
ATOM 8606 N N . GLY B 1 484 ? 19.258 35.188 17.497 1.00 11.53 470 GLY B N 1
ATOM 8607 C CA . GLY B 1 484 ? 19.958 34.753 16.290 1.00 11.12 470 GLY B CA 1
ATOM 8608 C C . GLY B 1 484 ? 19.849 33.268 16.000 1.00 10.91 470 GLY B C 1
ATOM 8609 O O . GLY B 1 484 ? 18.744 32.746 15.888 1.00 8.83 470 GLY B O 1
ATOM 8610 N N . GLN B 1 485 ? 21.004 32.610 15.947 1.00 10.45 471 GLN B N 1
ATOM 8611 C CA . GLN B 1 485 ? 21.011 31.205 15.492 1.00 10.74 471 GLN B CA 1
ATOM 8612 C C . GLN B 1 485 ? 20.260 30.326 16.452 1.00 10.61 471 GLN B C 1
ATOM 8613 O O . GLN B 1 485 ? 19.496 29.483 16.020 1.00 10.33 471 GLN B O 1
ATOM 8619 N N . ASN B 1 486 ? 20.489 30.563 17.742 1.00 10.16 472 ASN B N 1
ATOM 8620 C CA . ASN B 1 486 ? 19.962 29.749 18.811 1.00 9.66 472 ASN B CA 1
ATOM 8621 C C . ASN B 1 486 ? 18.998 30.608 19.618 1.00 9.70 472 ASN B C 1
ATOM 8622 O O . ASN B 1 486 ? 19.405 31.540 20.305 1.00 11.07 472 ASN B O 1
ATOM 8627 N N . GLN B 1 487 ? 17.738 30.257 19.523 1.00 9.75 473 GLN B N 1
ATOM 8628 C CA . GLN B 1 487 ? 16.606 31.078 19.997 1.00 9.69 473 GLN B CA 1
ATOM 8629 C C . GLN B 1 487 ? 15.983 30.422 21.209 1.00 9.04 473 GLN B C 1
ATOM 8630 O O . GLN B 1 487 ? 15.003 29.733 21.094 1.00 7.87 473 GLN B O 1
ATOM 8636 N N . ARG B 1 488 ? 16.573 30.660 22.365 1.00 9.61 474 ARG B N 1
ATOM 8637 C CA . ARG B 1 488 ? 16.123 30.066 23.626 1.00 8.42 474 ARG B CA 1
ATOM 8638 C C . ARG B 1 488 ? 14.743 30.451 24.056 1.00 10.02 474 ARG B C 1
ATOM 8639 O O . ARG B 1 488 ? 14.132 29.717 24.827 1.00 8.22 474 ARG B O 1
ATOM 8647 N N . TYR B 1 489 ? 14.227 31.583 23.615 1.00 7.81 475 TYR B N 1
ATOM 8648 C CA . TYR B 1 489 ? 12.904 32.022 24.014 1.00 8.63 475 TYR B CA 1
ATOM 8649 C C . TYR B 1 489 ? 11.860 31.864 22.920 1.00 7.23 475 TYR B C 1
ATOM 8650 O O . TYR B 1 489 ? 10.937 32.676 22.836 1.00 9.47 475 TYR B O 1
ATOM 8659 N N . HIS B 1 490 ? 12.015 30.876 22.053 1.00 9.06 476 HIS B N 1
ATOM 8660 C CA . HIS B 1 490 ? 11.079 30.627 20.960 1.00 9.78 476 HIS B CA 1
ATOM 8661 C C . HIS B 1 490 ? 9.743 30.017 21.405 1.00 9.05 476 HIS B C 1
ATOM 8662 O O . HIS B 1 490 ? 8.871 29.717 20.602 1.00 10.16 476 HIS B O 1
ATOM 8669 N N . PHE B 1 491 ? 9.644 29.837 22.702 1.00 7.82 477 PHE B N 1
ATOM 8670 C CA . PHE B 1 491 ? 8.472 29.300 23.352 1.00 9.64 477 PHE B CA 1
ATOM 8671 C C . PHE B 1 491 ? 7.483 30.417 23.514 1.00 9.13 477 PHE B C 1
ATOM 8672 O O . PHE B 1 491 ? 6.284 30.194 23.553 1.00 8.94 477 PHE B O 1
ATOM 8680 N N . ALA B 1 492 ? 7.959 31.650 23.601 1.00 8.81 478 ALA B N 1
ATOM 8681 C CA . ALA B 1 492 ? 7.081 32.829 23.798 1.00 8.78 478 ALA B CA 1
ATOM 8682 C C . ALA B 1 492 ? 6.074 33.026 22.685 1.00 8.14 478 ALA B C 1
ATOM 8683 O O . ALA B 1 492 ? 5.009 33.595 22.901 1.00 8.56 478 ALA B O 1
ATOM 8685 N N . ASN B 1 493 ? 6.412 32.582 21.484 1.00 9.05 479 ASN B N 1
ATOM 8686 C CA . ASN B 1 493 ? 5.504 32.622 20.370 1.00 10.20 479 ASN B CA 1
ATOM 8687 C C . ASN B 1 493 ? 4.276 31.764 20.580 1.00 10.38 479 ASN B C 1
ATOM 8688 O O . ASN B 1 493 ? 3.282 31.912 19.880 1.00 12.12 479 ASN B O 1
ATOM 8693 N N . HIS B 1 494 ? 4.347 30.870 21.544 1.00 9.25 480 HIS B N 1
ATOM 8694 C CA . HIS B 1 494 ? 3.232 29.966 21.846 1.00 10.82 480 HIS B CA 1
ATOM 8695 C C . HIS B 1 494 ? 2.553 30.272 23.156 1.00 8.88 480 HIS B C 1
ATOM 8696 O O . HIS B 1 494 ? 1.338 30.290 23.254 1.00 10.37 480 HIS B O 1
ATOM 8703 N N . ALA B 1 495 ? 3.345 30.552 24.182 1.00 8.69 481 ALA B N 1
ATOM 8704 C CA . ALA B 1 495 ? 2.791 30.961 25.452 1.00 8.24 481 ALA B CA 1
ATOM 8705 C C . ALA B 1 495 ? 3.858 31.579 26.337 1.00 8.72 481 ALA B C 1
ATOM 8706 O O . ALA B 1 495 ? 5.037 31.155 26.334 1.00 9.44 481 ALA B O 1
ATOM 8708 N N . PHE B 1 496 ? 3.471 32.601 27.113 1.00 9.24 482 PHE B N 1
ATOM 8709 C CA . PHE B 1 496 ? 4.424 33.160 28.072 1.00 9.49 482 PHE B CA 1
ATOM 8710 C C . PHE B 1 496 ? 3.681 33.931 29.121 1.00 9.88 482 PHE B C 1
ATOM 8711 O O . PHE B 1 496 ? 2.515 34.281 28.923 1.00 10.44 482 PHE B O 1
ATOM 8719 N N . THR B 1 497 ? 4.351 34.186 30.223 1.00 10.14 483 THR B N 1
ATOM 8720 C CA . THR B 1 497 ? 3.927 35.199 31.181 1.00 10.12 483 THR B CA 1
ATOM 8721 C C . THR B 1 497 ? 5.115 36.086 31.454 1.00 10.52 483 THR B C 1
ATOM 8722 O O . THR B 1 497 ? 6.218 35.597 31.736 1.00 8.90 483 THR B O 1
ATOM 8726 N N . LEU B 1 498 ? 4.915 37.411 31.379 1.00 8.62 484 LEU B N 1
ATOM 8727 C CA . LEU B 1 498 ? 5.997 38.360 31.631 1.00 9.81 484 LEU B CA 1
ATOM 8728 C C . LEU B 1 498 ? 5.485 39.258 32.782 1.00 8.50 484 LEU B C 1
ATOM 8729 O O . LEU B 1 498 ? 4.375 39.782 32.729 1.00 9.49 484 LEU B O 1
ATOM 8734 N N . VAL B 1 499 ? 6.269 39.369 33.815 1.00 8.22 485 VAL B N 1
ATOM 8735 C CA . VAL B 1 499 ? 5.847 40.028 35.052 1.00 8.78 485 VAL B CA 1
ATOM 8736 C C . VAL B 1 499 ? 6.880 41.081 35.431 1.00 9.76 485 VAL B C 1
ATOM 8737 O O . VAL B 1 499 ? 8.092 40.840 35.286 1.00 10.57 485 VAL B O 1
ATOM 8741 N N . ALA B 1 500 ? 6.432 42.254 35.961 1.00 10.22 486 ALA B N 1
ATOM 8742 C CA . ALA B 1 500 ? 7.426 43.196 36.451 1.00 9.40 486 ALA B CA 1
ATOM 8743 C C . ALA B 1 500 ? 6.717 44.104 37.443 1.00 9.99 486 ALA B C 1
ATOM 8744 O O . ALA B 1 500 ? 5.490 44.239 37.398 1.00 11.54 486 ALA B O 1
ATOM 8746 N N . SER B 1 501 ? 7.492 44.822 38.263 1.00 11.30 487 SER B N 1
ATOM 8747 C CA . SER B 1 501 ? 6.954 45.879 39.116 1.00 10.46 487 SER B CA 1
ATOM 8748 C C . SER B 1 501 ? 7.444 47.177 38.487 1.00 11.73 487 SER B C 1
ATOM 8749 O O . SER B 1 501 ? 8.620 47.316 38.153 1.00 12.01 487 SER B O 1
ATOM 8752 N N . VAL B 1 502 ? 6.522 48.123 38.319 1.00 12.14 488 VAL B N 1
ATOM 8753 C CA . VAL B 1 502 ? 6.827 49.403 37.633 1.00 12.20 488 VAL B CA 1
ATOM 8754 C C . VAL B 1 502 ? 6.398 50.612 38.435 1.00 12.13 488 VAL B C 1
ATOM 8755 O O . VAL B 1 502 ? 5.374 50.609 39.095 1.00 13.05 488 VAL B O 1
ATOM 8759 N N . THR B 1 503 ? 7.190 51.668 38.302 1.00 11.93 489 THR B N 1
ATOM 8760 C CA . THR B 1 503 ? 6.845 52.943 38.966 1.00 12.19 489 THR B CA 1
ATOM 8761 C C . THR B 1 503 ? 7.009 54.022 37.907 1.00 12.16 489 THR B C 1
ATOM 8762 O O . THR B 1 503 ? 8.057 54.124 37.293 1.00 12.59 489 THR B O 1
ATOM 8766 N N . ILE B 1 504 ? 6.016 54.895 37.756 1.00 12.25 490 ILE B N 1
ATOM 8767 C CA . ILE B 1 504 ? 6.065 55.933 36.757 1.00 12.27 490 ILE B CA 1
ATOM 8768 C C . ILE B 1 504 ? 6.471 57.228 37.481 1.00 14.26 490 ILE B C 1
ATOM 8769 O O . ILE B 1 504 ? 5.840 57.541 38.485 1.00 15.13 490 ILE B O 1
ATOM 8774 N N . HIS B 1 505 ? 7.487 57.917 36.977 1.00 14.92 491 HIS B N 1
ATOM 8775 C CA . HIS B 1 505 ? 8.039 59.118 37.653 1.00 16.32 491 HIS B CA 1
ATOM 8776 C C . HIS B 1 505 ? 7.682 60.423 36.941 1.00 19.30 491 HIS B C 1
ATOM 8777 O O . HIS B 1 505 ? 7.957 61.529 37.447 1.00 19.89 491 HIS B O 1
ATOM 8784 N N . GLU B 1 506 ? 7.039 60.331 35.809 1.00 19.24 492 GLU B N 1
ATOM 8785 C CA . GLU B 1 506 ? 6.639 61.546 35.119 1.00 20.04 492 GLU B CA 1
ATOM 8786 C C . GLU B 1 506 ? 5.469 61.280 34.192 1.00 19.81 492 GLU B C 1
ATOM 8787 O O . GLU B 1 506 ? 5.404 60.260 33.511 1.00 16.51 492 GLU B O 1
ATOM 8793 N N . VAL B 1 507 ? 4.520 62.219 34.193 1.00 20.20 493 VAL B N 1
ATOM 8794 C CA . VAL B 1 507 ? 3.337 62.086 33.339 1.00 20.43 493 VAL B CA 1
ATOM 8795 C C . VAL B 1 507 ? 3.833 62.313 31.959 1.00 20.51 493 VAL B C 1
ATOM 8796 O O . VAL B 1 507 ? 4.540 63.272 31.657 1.00 19.76 493 VAL B O 1
ATOM 8800 N N . PRO B 1 508 ? 3.524 61.396 31.060 1.00 18.72 494 PRO B N 1
ATOM 8801 C CA . PRO B 1 508 ? 4.049 61.536 29.715 1.00 19.56 494 PRO B CA 1
ATOM 8802 C C . PRO B 1 508 ? 3.283 62.552 28.858 1.00 21.08 494 PRO B C 1
ATOM 8803 O O . PRO B 1 508 ? 2.156 62.889 29.230 1.00 22.39 494 PRO B O 1
ATOM 8807 N N . LYS B 1 509 ? 3.910 62.984 27.761 1.00 22.31 495 LYS B N 1
ATOM 8808 C CA . LYS B 1 509 ? 3.298 63.893 26.779 1.00 23.39 495 LYS B CA 1
ATOM 8809 C C . LYS B 1 509 ? 2.310 63.156 25.869 1.00 23.94 495 LYS B C 1
ATOM 8810 O O . LYS B 1 509 ? 1.338 63.758 25.361 1.00 24.36 495 LYS B O 1
ATOM 8816 N N . GLY B 1 510 ? 2.504 61.836 25.725 1.00 22.84 496 GLY B N 1
ATOM 8817 C CA . GLY B 1 510 ? 1.620 60.978 24.951 1.00 22.71 496 GLY B CA 1
ATOM 8818 C C . GLY B 1 510 ? 1.834 59.506 25.416 1.00 21.45 496 GLY B C 1
ATOM 8819 O O . GLY B 1 510 ? 2.636 59.256 26.343 1.00 21.72 496 GLY B O 1
ATOM 8820 N N . ALA B 1 511 ? 1.153 58.537 24.811 1.00 20.28 497 ALA B N 1
ATOM 8821 C CA . ALA B 1 511 ? 1.264 57.149 25.256 1.00 18.13 497 ALA B CA 1
ATOM 8822 C C . ALA B 1 511 ? 2.745 56.679 25.176 1.00 18.38 497 ALA B C 1
ATOM 8823 O O . ALA B 1 511 ? 3.398 56.891 24.186 1.00 17.73 497 ALA B O 1
ATOM 8825 N N . SER B 1 512 ? 3.208 56.025 26.236 1.00 15.04 498 SER B N 1
ATOM 8826 C CA . SER B 1 512 ? 4.604 55.654 26.402 1.00 15.05 498 SER B CA 1
ATOM 8827 C C . SER B 1 512 ? 4.632 54.249 26.908 1.00 12.59 498 SER B C 1
ATOM 8828 O O . SER B 1 512 ? 3.799 53.854 27.686 1.00 12.40 498 SER B O 1
ATOM 8831 N N . PRO B 1 513 ? 5.614 53.498 26.444 1.00 12.91 499 PRO B N 1
ATOM 8832 C CA . PRO B 1 513 ? 5.694 52.080 26.811 1.00 12.16 499 PRO B CA 1
ATOM 8833 C C . PRO B 1 513 ? 6.215 51.781 28.169 1.00 12.13 499 PRO B C 1
ATOM 8834 O O . PRO B 1 513 ? 7.108 52.440 28.641 1.00 11.66 499 PRO B O 1
ATOM 8838 N N . LEU B 1 514 ? 5.732 50.667 28.727 1.00 11.51 500 LEU B N 1
ATOM 8839 C CA . LEU B 1 514 ? 6.241 50.099 29.971 1.00 12.52 500 LEU B CA 1
ATOM 8840 C C . LEU B 1 514 ? 6.802 48.683 29.777 1.00 11.18 500 LEU B C 1
ATOM 8841 O O . LEU B 1 514 ? 7.894 48.383 30.244 1.00 11.44 500 LEU B O 1
ATOM 8846 N N . LEU B 1 515 ? 6.104 47.853 28.997 1.00 11.48 501 LEU B N 1
ATOM 8847 C CA . LEU B 1 515 ? 6.442 46.420 28.962 1.00 11.24 501 LEU B CA 1
ATOM 8848 C C . LEU B 1 515 ? 5.719 45.795 27.778 1.00 11.01 501 LEU B C 1
ATOM 8849 O O . LEU B 1 515 ? 4.562 46.077 27.500 1.00 11.98 501 LEU B O 1
ATOM 8854 N N . GLY B 1 516 ? 6.361 44.890 27.077 1.00 10.67 502 GLY B N 1
ATOM 8855 C CA . GLY B 1 516 ? 5.645 44.255 25.988 1.00 10.30 502 GLY B CA 1
ATOM 8856 C C . GLY B 1 516 ? 6.526 43.285 25.229 1.00 9.32 502 GLY B C 1
ATOM 8857 O O . GLY B 1 516 ? 7.743 43.161 25.432 1.00 9.37 502 GLY B O 1
ATOM 8858 N N . ALA B 1 517 ? 5.849 42.591 24.307 1.00 9.16 503 ALA B N 1
ATOM 8859 C CA . ALA B 1 517 ? 6.477 41.703 23.331 1.00 8.93 503 ALA B CA 1
ATOM 8860 C C . ALA B 1 517 ? 6.257 42.292 21.944 1.00 8.76 503 ALA B C 1
ATOM 8861 O O . ALA B 1 517 ? 5.099 42.549 21.495 1.00 10.25 503 ALA B O 1
ATOM 8863 N N . SER B 1 518 ? 7.356 42.593 21.297 1.00 9.35 504 SER B N 1
ATOM 8864 C CA . SER B 1 518 ? 7.352 43.226 19.993 1.00 9.99 504 SER B CA 1
ATOM 8865 C C . SER B 1 518 ? 7.575 42.240 18.869 1.00 11.15 504 SER B C 1
ATOM 8866 O O . SER B 1 518 ? 8.457 41.352 18.985 1.00 11.33 504 SER B O 1
ATOM 8869 N N . LEU B 1 519 ? 6.822 42.435 17.813 1.00 10.60 505 LEU B N 1
ATOM 8870 C CA . LEU B 1 519 ? 6.949 41.634 16.595 1.00 11.90 505 LEU B CA 1
ATOM 8871 C C . LEU B 1 519 ? 7.905 42.180 15.594 1.00 13.48 505 LEU B C 1
ATOM 8872 O O . LEU B 1 519 ? 8.294 41.451 14.675 1.00 16.81 505 LEU B O 1
ATOM 8877 N N . ASP B 1 520 ? 8.295 43.435 15.715 1.00 12.13 506 ASP B N 1
ATOM 8878 C CA . ASP B 1 520 ? 9.318 44.014 14.806 1.00 12.37 506 ASP B CA 1
ATOM 8879 C C . ASP B 1 520 ? 10.481 44.609 15.556 1.00 11.77 506 ASP B C 1
ATOM 8880 O O . ASP B 1 520 ? 10.569 44.542 16.769 1.00 12.70 506 ASP B O 1
ATOM 8885 N N . SER B 1 521 ? 11.469 45.107 14.844 1.00 12.66 507 SER B N 1
ATOM 8886 C CA . SER B 1 521 ? 12.661 45.564 15.516 1.00 14.12 507 SER B CA 1
ATOM 8887 C C . SER B 1 521 ? 12.380 46.842 16.335 1.00 13.65 507 SER B C 1
ATOM 8888 O O . SER B 1 521 ? 13.031 47.043 17.346 1.00 13.37 507 SER B O 1
ATOM 8891 N N . SER B 1 522 ? 11.445 47.686 15.921 1.00 14.33 508 SER B N 1
ATOM 8892 C CA . SER B 1 522 ? 11.269 48.959 16.630 1.00 14.74 508 SER B CA 1
ATOM 8893 C C . SER B 1 522 ? 10.414 48.906 17.889 1.00 14.05 508 SER B C 1
ATOM 8894 O O . SER B 1 522 ? 10.587 49.737 18.779 1.00 14.30 508 SER B O 1
ATOM 8897 N N . GLY B 1 523 ? 9.459 47.995 17.934 1.00 13.15 509 GLY B N 1
ATOM 8898 C CA . GLY B 1 523 ? 8.445 47.973 18.953 1.00 12.53 509 GLY B CA 1
ATOM 8899 C C . GLY B 1 523 ? 7.113 48.553 18.489 1.00 13.02 509 GLY B C 1
ATOM 8900 O O . GLY B 1 523 ? 6.115 48.540 19.263 1.00 14.01 509 GLY B O 1
ATOM 8901 N N . GLY B 1 524 ? 7.060 49.002 17.228 1.00 13.68 510 GLY B N 1
ATOM 8902 C CA . GLY B 1 524 ? 5.844 49.547 16.613 1.00 16.03 510 GLY B CA 1
ATOM 8903 C C . GLY B 1 524 ? 4.738 48.526 16.378 1.00 16.38 510 GLY B C 1
ATOM 8904 O O . GLY B 1 524 ? 3.536 48.838 16.463 1.00 17.24 510 GLY B O 1
ATOM 8905 N N . LYS B 1 525 ? 5.130 47.282 16.084 1.00 16.19 511 LYS B N 1
ATOM 8906 C CA . LYS B 1 525 ? 4.129 46.251 15.885 1.00 15.88 511 LYS B CA 1
ATOM 8907 C C . LYS B 1 525 ? 4.245 45.337 17.083 1.00 15.05 511 LYS B C 1
ATOM 8908 O O . LYS B 1 525 ? 5.295 44.715 17.267 1.00 15.59 511 LYS B O 1
ATOM 8914 N N . LYS B 1 526 ? 3.202 45.290 17.883 1.00 13.98 512 LYS B N 1
ATOM 8915 C CA . LYS B 1 526 ? 3.236 44.595 19.151 1.00 13.54 512 LYS B CA 1
ATOM 8916 C C . LYS B 1 526 ? 2.385 43.353 19.112 1.00 14.08 512 LYS B C 1
ATOM 8917 O O . LYS B 1 526 ? 1.325 43.302 18.508 1.00 15.87 512 LYS B O 1
ATOM 8923 N N . LEU B 1 527 ? 2.824 42.343 19.811 1.00 12.24 513 LEU B N 1
ATOM 8924 C CA . LEU B 1 527 ? 1.949 41.209 20.098 1.00 12.53 513 LEU B CA 1
ATOM 8925 C C . LEU B 1 527 ? 1.085 41.493 21.276 1.00 12.65 513 LEU B C 1
ATOM 8926 O O . LEU B 1 527 ? -0.125 41.325 21.245 1.00 11.31 513 LEU B O 1
ATOM 8931 N N . LEU B 1 528 ? 1.715 41.997 22.358 1.00 10.32 514 LEU B N 1
ATOM 8932 C CA . LEU B 1 528 ? 0.995 42.256 23.585 1.00 11.41 514 LEU B CA 1
ATOM 8933 C C . LEU B 1 528 ? 1.857 43.211 24.387 1.00 10.62 514 LEU B C 1
ATOM 8934 O O . LEU B 1 528 ? 3.063 42.990 24.532 1.00 10.62 514 LEU B O 1
ATOM 8939 N N . GLY B 1 529 ? 1.248 44.272 24.899 1.00 10.06 515 GLY B N 1
ATOM 8940 C CA . GLY B 1 529 ? 1.998 45.182 25.728 1.00 10.41 515 GLY B CA 1
ATOM 8941 C C . GLY B 1 529 ? 1.142 46.095 26.588 1.00 11.59 515 GLY B C 1
ATOM 8942 O O . GLY B 1 529 ? -0.079 46.121 26.518 1.00 12.47 515 GLY B O 1
ATOM 8943 N N . LEU B 1 530 ? 1.851 46.845 27.425 1.00 11.70 516 LEU B N 1
ATOM 8944 C CA . LEU B 1 530 ? 1.256 47.811 28.318 1.00 10.88 516 LEU B CA 1
ATOM 8945 C C . LEU B 1 530 ? 1.964 49.139 28.149 1.00 11.33 516 LEU B C 1
ATOM 8946 O O . LEU B 1 530 ? 3.195 49.240 28.216 1.00 10.96 516 LEU B O 1
ATOM 8951 N N . SER B 1 531 ? 1.153 50.158 27.895 1.00 11.95 517 SER B N 1
ATOM 8952 C CA . SER B 1 531 ? 1.626 51.547 27.806 1.00 12.25 517 SER B CA 1
ATOM 8953 C C . SER B 1 531 ? 0.827 52.359 28.839 1.00 12.33 517 SER B C 1
ATOM 8954 O O . SER B 1 531 ? -0.066 51.826 29.511 1.00 11.16 517 SER B O 1
ATOM 8957 N N . TYR B 1 532 ? 1.205 53.620 28.997 1.00 12.90 518 TYR B N 1
ATOM 8958 C CA . TYR B 1 532 ? 0.522 54.531 29.947 1.00 12.91 518 TYR B CA 1
ATOM 8959 C C . TYR B 1 532 ? 0.456 55.908 29.274 1.00 13.31 518 TYR B C 1
ATOM 8960 O O . TYR B 1 532 ? 1.296 56.263 28.502 1.00 13.98 518 TYR B O 1
ATOM 8969 N N . ASP B 1 533 ? -0.561 56.711 29.624 1.00 13.90 519 ASP B N 1
ATOM 8970 C CA . ASP B 1 533 ? -0.811 57.950 28.859 1.00 15.83 519 ASP B CA 1
ATOM 8971 C C . ASP B 1 533 ? -0.945 59.207 29.718 1.00 16.55 519 ASP B C 1
ATOM 8972 O O . ASP B 1 533 ? -0.911 59.177 30.948 1.00 15.53 519 ASP B O 1
ATOM 8977 N N . LYS B 1 534 ? -1.107 60.307 29.010 1.00 17.95 520 LYS B N 1
ATOM 8978 C CA . LYS B 1 534 ? -1.093 61.618 29.620 1.00 19.79 520 LYS B CA 1
ATOM 8979 C C . LYS B 1 534 ? -2.297 61.860 30.518 1.00 19.36 520 LYS B C 1
ATOM 8980 O O . LYS B 1 534 ? -2.238 62.725 31.406 1.00 21.64 520 LYS B O 1
ATOM 8986 N N . ARG B 1 535 ? -3.378 61.095 30.337 1.00 19.26 521 ARG B N 1
ATOM 8987 C CA . ARG B 1 535 ? -4.607 61.230 31.157 1.00 19.71 521 ARG B CA 1
ATOM 8988 C C . ARG B 1 535 ? -4.602 60.252 32.332 1.00 18.68 521 ARG B C 1
ATOM 8989 O O . ARG B 1 535 ? -5.629 59.926 32.938 1.00 19.03 521 ARG B O 1
ATOM 8997 N N . HIS B 1 536 ? -3.421 59.770 32.674 1.00 18.57 522 HIS B N 1
ATOM 8998 C CA . HIS B 1 536 ? -3.302 58.890 33.801 1.00 16.48 522 HIS B CA 1
ATOM 8999 C C . HIS B 1 536 ? -4.073 57.586 33.623 1.00 15.83 522 HIS B C 1
ATOM 9000 O O . HIS B 1 536 ? -4.513 56.954 34.575 1.00 15.25 522 HIS B O 1
ATOM 9007 N N . GLN B 1 537 ? -4.190 57.137 32.381 1.00 14.59 523 GLN B N 1
ATOM 9008 C CA . GLN B 1 537 ? -4.790 55.851 32.108 1.00 15.30 523 GLN B CA 1
ATOM 9009 C C . GLN B 1 537 ? -3.778 54.816 31.615 1.00 13.24 523 GLN B C 1
ATOM 9010 O O . GLN B 1 537 ? -2.761 55.159 31.058 1.00 12.95 523 GLN B O 1
ATOM 9016 N N . TRP B 1 538 ? -4.163 53.545 31.744 1.00 14.07 524 TRP B N 1
ATOM 9017 C CA . TRP B 1 538 ? -3.374 52.445 31.172 1.00 13.59 524 TRP B CA 1
ATOM 9018 C C . TRP B 1 538 ? -3.804 52.227 29.717 1.00 14.28 524 TRP B C 1
ATOM 9019 O O . TRP B 1 538 ? -4.999 52.374 29.392 1.00 15.65 524 TRP B O 1
ATOM 9030 N N . GLN B 1 539 ? -2.862 51.855 28.860 1.00 13.08 525 GLN B N 1
ATOM 9031 C CA . GLN B 1 539 ? -3.163 51.543 27.472 1.00 14.60 525 GLN B CA 1
ATOM 9032 C C . GLN B 1 539 ? -2.641 50.140 27.205 1.00 13.98 525 GLN B C 1
ATOM 9033 O O . GLN B 1 539 ? -1.485 49.963 26.794 1.00 13.38 525 GLN B O 1
ATOM 9039 N N . PRO B 1 540 ? -3.444 49.131 27.510 1.00 14.14 526 PRO B N 1
ATOM 9040 C CA . PRO B 1 540 ? -3.057 47.760 27.142 1.00 14.51 526 PRO B CA 1
ATOM 9041 C C . PRO B 1 540 ? -3.194 47.621 25.628 1.00 15.19 526 PRO B C 1
ATOM 9042 O O . PRO B 1 540 ? -4.164 48.123 25.062 1.00 16.63 526 PRO B O 1
ATOM 9046 N N . ILE B 1 541 ? -2.253 46.921 24.995 1.00 14.69 527 ILE B N 1
ATOM 9047 C CA . ILE B 1 541 ? -2.217 46.737 23.552 1.00 14.34 527 ILE B CA 1
ATOM 9048 C C . ILE B 1 541 ? -2.333 45.296 23.234 1.00 14.19 527 ILE B C 1
ATOM 9049 O O . ILE B 1 541 ? -1.444 44.476 23.583 1.00 13.00 527 ILE B O 1
ATOM 9054 N N . TYR B 1 542 ? -3.409 44.979 22.524 1.00 14.15 528 TYR B N 1
ATOM 9055 C CA . TYR B 1 542 ? -3.660 43.597 22.113 1.00 15.92 528 TYR B CA 1
ATOM 9056 C C . TYR B 1 542 ? -3.455 43.419 20.595 1.00 17.03 528 TYR B C 1
ATOM 9057 O O . TYR B 1 542 ? -4.253 43.831 19.770 1.00 16.37 528 TYR B O 1
ATOM 9066 N N . GLY B 1 543 ? -2.318 42.873 20.215 1.00 17.89 529 GLY B N 1
ATOM 9067 C CA . GLY B 1 543 ? -1.948 42.731 18.824 1.00 17.39 529 GLY B CA 1
ATOM 9068 C C . GLY B 1 543 ? -2.083 44.058 18.083 1.00 19.61 529 GLY B C 1
ATOM 9069 O O . GLY B 1 543 ? -1.568 45.075 18.543 1.00 16.38 529 GLY B O 1
ATOM 9070 N N . SER B 1 544 ? -2.810 44.044 16.958 1.00 20.17 530 SER B N 1
ATOM 9071 C CA . SER B 1 544 ? -3.062 45.243 16.164 1.00 22.81 530 SER B CA 1
ATOM 9072 C C . SER B 1 544 ? -4.455 45.827 16.424 1.00 22.75 530 SER B C 1
ATOM 9073 O O . SER B 1 544 ? -4.890 46.717 15.682 1.00 24.06 530 SER B O 1
ATOM 9076 N N . THR B 1 545 ? -5.141 45.326 17.439 1.00 22.28 531 THR B N 1
ATOM 9077 C CA . THR B 1 545 ? -6.459 45.853 17.811 1.00 23.97 531 THR B CA 1
ATOM 9078 C C . THR B 1 545 ? -6.385 47.304 18.258 1.00 23.22 531 THR B C 1
ATOM 9079 O O . THR B 1 545 ? -5.443 47.702 18.909 1.00 20.68 531 THR B O 1
ATOM 9083 N N . PRO B 1 546 ? -7.379 48.123 17.906 1.00 23.07 532 PRO B N 1
ATOM 9084 C CA . PRO B 1 546 ? -7.315 49.526 18.326 1.00 23.01 532 PRO B CA 1
ATOM 9085 C C . PRO B 1 546 ? -7.250 49.603 19.829 1.00 20.48 532 PRO B C 1
ATOM 9086 O O . PRO B 1 546 ? -7.869 48.800 20.453 1.00 21.38 532 PRO B O 1
ATOM 9090 N N . VAL B 1 547 ? -6.476 50.529 20.375 1.00 20.31 533 VAL B N 1
ATOM 9091 C CA . VAL B 1 547 ? -6.265 50.604 21.808 1.00 20.90 533 VAL B CA 1
ATOM 9092 C C . VAL B 1 547 ? -7.384 51.338 22.546 1.00 21.01 533 VAL B C 1
ATOM 9093 O O . VAL B 1 547 ? -7.785 52.404 22.128 1.00 24.12 533 VAL B O 1
ATOM 9097 N N . THR B 1 548 ? -7.877 50.756 23.625 1.00 20.83 534 THR B N 1
ATOM 9098 C CA . THR B 1 548 ? -8.858 51.419 24.472 1.00 20.31 534 THR B CA 1
ATOM 9099 C C . THR B 1 548 ? -8.213 51.719 25.825 1.00 19.87 534 THR B C 1
ATOM 9100 O O . THR B 1 548 ? -7.918 50.800 26.557 1.00 19.12 534 THR B O 1
ATOM 9104 N N . PRO B 1 549 ? -7.942 52.988 26.132 1.00 18.35 535 PRO B N 1
ATOM 9105 C CA . PRO B 1 549 ? -7.428 53.340 27.466 1.00 17.67 535 PRO B CA 1
ATOM 9106 C C . PRO B 1 549 ? -8.345 52.930 28.561 1.00 18.17 535 PRO B C 1
ATOM 9107 O O . PRO B 1 549 ? -9.585 53.022 28.403 1.00 17.59 535 PRO B O 1
ATOM 9111 N N . THR B 1 550 ? -7.796 52.542 29.712 1.00 17.82 536 THR B N 1
ATOM 9112 C CA . THR B 1 550 ? -8.639 52.064 30.796 1.00 17.35 536 THR B CA 1
ATOM 9113 C C . THR B 1 550 ? -7.980 52.205 32.149 1.00 18.36 536 THR B C 1
ATOM 9114 O O . THR B 1 550 ? -6.759 52.338 32.215 1.00 18.43 536 THR B O 1
ATOM 9118 N N . GLY B 1 551 ? -8.764 52.192 33.225 1.00 19.14 537 GLY B N 1
ATOM 9119 C CA . GLY B 1 551 ? -8.189 52.281 34.565 1.00 19.65 537 GLY B CA 1
ATOM 9120 C C . GLY B 1 551 ? -7.511 53.605 34.857 1.00 19.51 537 GLY B C 1
ATOM 9121 O O . GLY B 1 551 ? -7.619 54.594 34.124 1.00 20.52 537 GLY B O 1
ATOM 9122 N N . SER B 1 552 ? -6.701 53.606 35.912 1.00 20.16 538 SER B N 1
ATOM 9123 C CA . SER B 1 552 ? -6.160 54.831 36.408 1.00 20.11 538 SER B CA 1
ATOM 9124 C C . SER B 1 552 ? -4.919 54.483 37.179 1.00 18.97 538 SER B C 1
ATOM 9125 O O . SER B 1 552 ? -4.926 53.476 37.862 1.00 20.11 538 SER B O 1
ATOM 9128 N N . TRP B 1 553 ? -3.903 55.306 37.051 1.00 17.04 539 TRP B N 1
ATOM 9129 C CA . TRP B 1 553 ? -2.683 55.157 37.839 1.00 17.73 539 TRP B CA 1
ATOM 9130 C C . TRP B 1 553 ? -2.151 56.505 38.370 1.00 17.14 539 TRP B C 1
ATOM 9131 O O . TRP B 1 553 ? -2.448 57.587 37.857 1.00 16.87 539 TRP B O 1
ATOM 9142 N N . GLU B 1 554 ? -1.341 56.383 39.410 1.00 16.04 540 GLU B N 1
ATOM 9143 C CA . GLU B 1 554 ? -0.762 57.472 40.135 1.00 17.21 540 GLU B CA 1
ATOM 9144 C C . GLU B 1 554 ? 0.762 57.477 39.984 1.00 15.81 540 GLU B C 1
ATOM 9145 O O . GLU B 1 554 ? 1.402 56.404 40.078 1.00 15.47 540 GLU B O 1
ATOM 9151 N N . MET B 1 555 ? 1.354 58.660 39.871 1.00 15.43 541 MET B N 1
ATOM 9152 C CA . MET B 1 555 ? 2.789 58.783 39.828 1.00 16.40 541 MET B CA 1
ATOM 9153 C C . MET B 1 555 ? 3.407 58.369 41.155 1.00 14.55 541 MET B C 1
ATOM 9154 O O . MET B 1 555 ? 2.815 58.593 42.213 1.00 13.84 541 MET B O 1
ATOM 9159 N N . GLY B 1 556 ? 4.564 57.698 41.074 1.00 12.23 542 GLY B N 1
ATOM 9160 C CA . GLY B 1 556 ? 5.289 57.270 42.248 1.00 11.27 542 GLY B CA 1
ATOM 9161 C C . GLY B 1 556 ? 4.869 55.999 42.966 1.00 10.52 542 GLY B C 1
ATOM 9162 O O . GLY B 1 556 ? 5.610 55.512 43.851 1.00 12.96 542 GLY B O 1
ATOM 9163 N N . LYS B 1 557 ? 3.723 55.444 42.612 1.00 12.09 543 LYS B N 1
ATOM 9164 C CA . LYS B 1 557 ? 3.192 54.248 43.206 1.00 12.84 543 LYS B CA 1
ATOM 9165 C C . LYS B 1 557 ? 3.756 53.055 42.402 1.00 11.95 543 LYS B C 1
ATOM 9166 O O . LYS B 1 557 ? 3.864 53.114 41.150 1.00 11.51 543 LYS B O 1
ATOM 9172 N N . ARG B 1 558 ? 4.161 52.017 43.102 1.00 11.40 544 ARG B N 1
ATOM 9173 C CA . ARG B 1 558 ? 4.673 50.808 42.479 1.00 13.36 544 ARG B CA 1
ATOM 9174 C C . ARG B 1 558 ? 3.508 49.891 42.108 1.00 12.36 544 ARG B C 1
ATOM 9175 O O . ARG B 1 558 ? 2.701 49.550 42.968 1.00 14.77 544 ARG B O 1
ATOM 9183 N N . TYR B 1 559 ? 3.394 49.569 40.809 1.00 10.47 545 TYR B N 1
ATOM 9184 C CA . TYR B 1 559 ? 2.352 48.703 40.275 1.00 11.88 545 TYR B CA 1
ATOM 9185 C C . TYR B 1 559 ? 2.930 47.356 39.858 1.00 11.94 545 TYR B C 1
ATOM 9186 O O . TYR B 1 559 ? 4.029 47.274 39.343 1.00 13.36 545 TYR B O 1
ATOM 9195 N N . HIS B 1 560 ? 2.150 46.308 40.078 1.00 11.65 546 HIS B N 1
ATOM 9196 C CA . HIS B 1 560 ? 2.494 44.979 39.590 1.00 11.25 546 HIS B CA 1
ATOM 9197 C C . HIS B 1 560 ? 1.849 44.728 38.241 1.00 10.72 546 HIS B C 1
ATOM 9198 O O . HIS B 1 560 ? 0.628 44.887 38.110 1.00 11.42 546 HIS B O 1
ATOM 9205 N N . VAL B 1 561 ? 2.672 44.440 37.220 1.00 10.05 547 VAL B N 1
ATOM 9206 C CA . VAL B 1 561 ? 2.216 44.209 35.838 1.00 10.21 547 VAL B CA 1
ATOM 9207 C C . VAL B 1 561 ? 2.427 42.752 35.422 1.00 11.10 547 VAL B C 1
ATOM 9208 O O . VAL B 1 561 ? 3.487 42.177 35.643 1.00 10.70 547 VAL B O 1
ATOM 9212 N N . VAL B 1 562 ? 1.373 42.126 34.930 1.00 10.74 548 VAL B N 1
ATOM 9213 C CA . VAL B 1 562 ? 1.507 40.767 34.399 1.00 11.00 548 VAL B CA 1
ATOM 9214 C C . VAL B 1 562 ? 0.939 40.771 32.992 1.00 11.48 548 VAL B C 1
ATOM 9215 O O . VAL B 1 562 ? -0.217 41.165 32.810 1.00 12.41 548 VAL B O 1
ATOM 9219 N N . LEU B 1 563 ? 1.694 40.256 32.032 1.00 10.73 549 LEU B N 1
ATOM 9220 C CA . LEU B 1 563 ? 1.201 40.035 30.660 1.00 11.17 549 LEU B CA 1
ATOM 9221 C C . LEU B 1 563 ? 1.193 38.524 30.449 1.00 11.94 549 LEU B C 1
ATOM 9222 O O . LEU B 1 563 ? 2.214 37.866 30.685 1.00 11.31 549 LEU B O 1
ATOM 9227 N N . THR B 1 564 ? 0.041 37.971 30.080 1.00 13.42 550 THR B N 1
ATOM 9228 C CA . THR B 1 564 ? -0.010 36.520 29.752 1.00 12.50 550 THR B CA 1
ATOM 9229 C C . THR B 1 564 ? -0.460 36.348 28.311 1.00 13.21 550 THR B C 1
ATOM 9230 O O . THR B 1 564 ? -1.254 37.113 27.792 1.00 12.21 550 THR B O 1
ATOM 9234 N N . MET B 1 565 ? 0.093 35.338 27.644 1.00 11.37 551 MET B N 1
ATOM 9235 C CA . MET B 1 565 ? -0.396 35.021 26.324 1.00 12.10 551 MET B CA 1
ATOM 9236 C C . MET B 1 565 ? -0.406 33.499 26.220 1.00 12.93 551 MET B C 1
ATOM 9237 O O . MET B 1 565 ? 0.598 32.870 26.561 1.00 10.72 551 MET B O 1
ATOM 9242 N N . ALA B 1 566 ? -1.559 32.899 25.879 1.00 12.32 552 ALA B N 1
ATOM 9243 C CA . ALA B 1 566 ? -1.601 31.485 25.541 1.00 13.04 552 ALA B CA 1
ATOM 9244 C C . ALA B 1 566 ? -2.828 31.324 24.651 1.00 14.18 552 ALA B C 1
ATOM 9245 O O . ALA B 1 566 ? -3.778 32.119 24.741 1.00 14.63 552 ALA B O 1
ATOM 9247 N N . ASN B 1 567 ? -2.829 30.294 23.824 1.00 14.75 553 ASN B N 1
ATOM 9248 C CA . ASN B 1 567 ? -3.976 30.036 22.924 1.00 15.74 553 ASN B CA 1
ATOM 9249 C C . ASN B 1 567 ? -4.363 31.281 22.137 1.00 14.57 553 ASN B C 1
ATOM 9250 O O . ASN B 1 567 ? -5.552 31.557 21.911 1.00 15.78 553 ASN B O 1
ATOM 9255 N N . LYS B 1 568 ? -3.347 32.032 21.714 1.00 14.02 554 LYS B N 1
ATOM 9256 C CA . LYS B 1 568 ? -3.458 33.233 20.890 1.00 14.50 554 LYS B CA 1
ATOM 9257 C C . LYS B 1 568 ? -4.219 34.349 21.558 1.00 13.64 554 LYS B C 1
ATOM 9258 O O . LYS B 1 568 ? -4.673 35.244 20.860 1.00 13.57 554 LYS B O 1
ATOM 9264 N N . ILE B 1 569 ? -4.426 34.261 22.872 1.00 14.37 555 ILE B N 1
ATOM 9265 C CA . ILE B 1 569 ? -5.179 35.249 23.617 1.00 14.14 555 ILE B CA 1
ATOM 9266 C C . ILE B 1 569 ? -4.273 35.927 24.654 1.00 13.41 555 ILE B C 1
ATOM 9267 O O . ILE B 1 569 ? -3.498 35.284 25.402 1.00 13.21 555 ILE B O 1
ATOM 9272 N N . GLY B 1 570 ? -4.368 37.246 24.670 1.00 13.72 556 GLY B N 1
ATOM 9273 C CA . GLY B 1 570 ? -3.544 38.036 25.586 1.00 13.09 556 GLY B CA 1
ATOM 9274 C C . GLY B 1 570 ? -4.353 38.707 26.689 1.00 13.22 556 GLY B C 1
ATOM 9275 O O . GLY B 1 570 ? -5.535 39.108 26.492 1.00 12.77 556 GLY B O 1
ATOM 9276 N N . SER B 1 571 ? -3.733 38.791 27.860 1.00 12.69 557 SER B N 1
ATOM 9277 C CA . SER B 1 571 ? -4.350 39.415 29.007 1.00 13.85 557 SER B CA 1
ATOM 9278 C C . SER B 1 571 ? -3.325 40.303 29.684 1.00 14.11 557 SER B C 1
ATOM 9279 O O . SER B 1 571 ? -2.146 40.017 29.647 1.00 13.11 557 SER B O 1
ATOM 9282 N N . VAL B 1 572 ? -3.806 41.381 30.307 1.00 12.84 558 VAL B N 1
ATOM 9283 C CA . VAL B 1 572 ? -2.956 42.319 31.058 1.00 13.76 558 VAL B CA 1
ATOM 9284 C C . VAL B 1 572 ? -3.522 42.490 32.434 1.00 14.75 558 VAL B C 1
ATOM 9285 O O . VAL B 1 572 ? -4.723 42.771 32.575 1.00 15.82 558 VAL B O 1
ATOM 9289 N N . TYR B 1 573 ? -2.696 42.348 33.459 1.00 13.11 559 TYR B N 1
ATOM 9290 C CA . TYR B 1 573 ? -3.160 42.485 34.854 1.00 13.15 559 TYR B CA 1
ATOM 9291 C C . TYR B 1 573 ? -2.394 43.585 35.496 1.00 13.85 559 TYR B C 1
ATOM 9292 O O . TYR B 1 573 ? -1.145 43.697 35.349 1.00 13.67 559 TYR B O 1
ATOM 9301 N N . ILE B 1 574 ? -3.102 44.403 36.282 1.00 13.90 560 ILE B N 1
ATOM 9302 C CA . ILE B 1 574 ? -2.436 45.383 37.140 1.00 13.27 560 ILE B CA 1
ATOM 9303 C C . ILE B 1 574 ? -2.805 45.027 38.578 1.00 13.93 560 ILE B C 1
ATOM 9304 O O . ILE B 1 574 ? -3.995 44.832 38.913 1.00 14.80 560 ILE B O 1
ATOM 9309 N N . ASP B 1 575 ? -1.804 44.936 39.461 1.00 13.80 561 ASP B N 1
ATOM 9310 C CA . ASP B 1 575 ? -2.051 44.608 40.880 1.00 14.86 561 ASP B CA 1
ATOM 9311 C C . ASP B 1 575 ? -2.915 43.364 41.034 1.00 17.31 561 ASP B C 1
ATOM 9312 O O . ASP B 1 575 ? -3.838 43.272 41.881 1.00 18.24 561 ASP B O 1
ATOM 9317 N N . GLY B 1 576 ? -2.624 42.395 40.180 1.00 17.15 562 GLY B N 1
ATOM 9318 C CA . GLY B 1 576 ? -3.256 41.084 40.257 1.00 18.13 562 GLY B CA 1
ATOM 9319 C C . GLY B 1 576 ? -4.637 40.999 39.704 1.00 19.86 562 GLY B C 1
ATOM 9320 O O . GLY B 1 576 ? -5.254 39.929 39.823 1.00 22.51 562 GLY B O 1
ATOM 9321 N N . GLU B 1 577 ? -5.135 42.070 39.117 1.00 18.82 563 GLU B N 1
ATOM 9322 C CA . GLU B 1 577 ? -6.485 42.107 38.566 1.00 20.30 563 GLU B CA 1
ATOM 9323 C C . GLU B 1 577 ? -6.469 42.414 37.074 1.00 19.60 563 GLU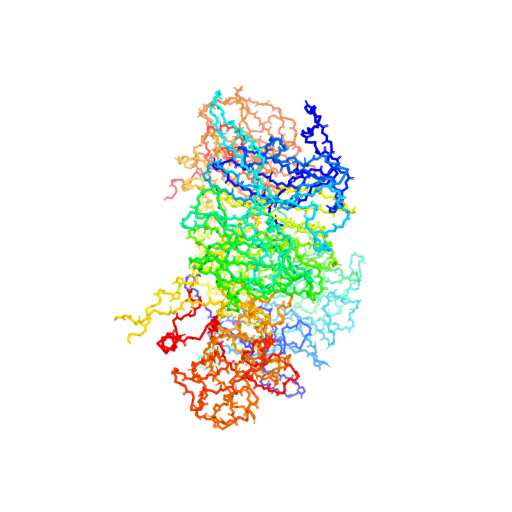 B C 1
ATOM 9324 O O . GLU B 1 577 ? -5.753 43.297 36.612 1.00 18.29 563 GLU B O 1
ATOM 9330 N N . PRO B 1 578 ? -7.275 41.695 36.299 1.00 18.74 564 PRO B N 1
ATOM 9331 C CA . PRO B 1 578 ? -7.296 41.931 34.856 1.00 20.22 564 PRO B CA 1
ATOM 9332 C C . PRO B 1 578 ? -7.821 43.295 34.531 1.00 20.61 564 PRO B C 1
ATOM 9333 O O . PRO B 1 578 ? -8.732 43.751 35.246 1.00 22.40 564 PRO B O 1
ATOM 9337 N N . LEU B 1 579 ? -7.244 43.957 33.539 1.00 20.82 565 LEU B N 1
ATOM 9338 C CA . LEU B 1 579 ? -7.776 45.210 33.050 1.00 22.19 565 LEU B CA 1
ATOM 9339 C C . LEU B 1 579 ? -9.146 44.877 32.412 1.00 24.68 565 LEU B C 1
ATOM 9340 O O . LEU B 1 579 ? -9.322 43.769 31.830 1.00 24.90 565 LEU B O 1
ATOM 9345 N N . GLU B 1 580 ? -10.123 45.773 32.596 1.00 25.20 566 GLU B N 1
ATOM 9346 C CA . GLU B 1 580 ? -11.438 45.557 31.976 1.00 26.80 566 GLU B CA 1
ATOM 9347 C C . GLU B 1 580 ? -11.100 45.307 30.534 1.00 25.66 566 GLU B C 1
ATOM 9348 O O . GLU B 1 580 ? -10.286 46.033 29.980 1.00 24.70 566 GLU B O 1
ATOM 9354 N N . GLY B 1 581 ? -11.704 44.293 29.908 1.00 26.95 567 GLY B N 1
ATOM 9355 C CA . GLY B 1 581 ? -11.396 44.010 28.509 1.00 27.34 567 GLY B CA 1
ATOM 9356 C C . GLY B 1 581 ? -10.159 43.168 28.193 1.00 28.02 567 GLY B C 1
ATOM 9357 O O . GLY B 1 581 ? -9.733 43.056 27.039 1.00 29.22 567 GLY B O 1
ATOM 9358 N N . SER B 1 582 ? -9.540 42.609 29.214 1.00 27.37 568 SER B N 1
ATOM 9359 C CA . SER B 1 582 ? -8.407 41.725 29.015 1.00 26.87 568 SER B CA 1
ATOM 9360 C C . SER B 1 582 ? -8.951 40.433 28.400 1.00 25.63 568 SER B C 1
ATOM 9361 O O . SER B 1 582 ? -10.159 40.136 28.475 1.00 25.00 568 SER B O 1
ATOM 9364 N N . GLY B 1 583 ? -8.101 39.639 27.778 1.00 24.94 569 GLY B N 1
ATOM 9365 C CA . GLY B 1 583 ? -8.549 38.383 27.245 1.00 24.30 569 GLY B CA 1
ATOM 9366 C C . GLY B 1 583 ? -8.980 38.464 25.784 1.00 24.19 569 GLY B C 1
ATOM 9367 O O . GLY B 1 583 ? -9.926 37.812 25.398 1.00 27.83 569 GLY B O 1
ATOM 9368 N N . GLN B 1 584 ? -8.262 39.224 24.975 1.00 23.45 570 GLN B N 1
ATOM 9369 C CA . GLN B 1 584 ? -8.551 39.354 23.553 1.00 22.71 570 GLN B CA 1
ATOM 9370 C C . GLN B 1 584 ? -7.538 38.580 22.715 1.00 21.71 570 GLN B C 1
ATOM 9371 O O . GLN B 1 584 ? -6.380 38.379 23.112 1.00 19.94 570 GLN B O 1
ATOM 9377 N N . THR B 1 585 ? -7.996 38.185 21.534 1.00 21.22 571 THR B N 1
ATOM 9378 C CA . THR B 1 585 ? -7.128 37.595 20.533 1.00 20.43 571 THR B CA 1
ATOM 9379 C C . THR B 1 585 ? -6.016 38.538 20.123 1.00 20.63 571 THR B C 1
ATOM 9380 O O . THR B 1 585 ? -6.246 39.701 19.766 1.00 20.48 571 THR B O 1
ATOM 9384 N N . VAL B 1 586 ? -4.799 38.024 20.142 1.00 19.56 572 VAL B N 1
ATOM 9385 C CA . VAL B 1 586 ? -3.657 38.791 19.765 1.00 20.44 572 VAL B CA 1
ATOM 9386 C C . VAL B 1 586 ? -2.958 38.286 18.565 1.00 21.04 572 VAL B C 1
ATOM 9387 O O . VAL B 1 586 ? -2.066 38.980 18.029 1.00 20.16 572 VAL B O 1
ATOM 9391 N N . VAL B 1 587 ? -3.323 37.086 18.122 1.00 22.98 573 VAL B N 1
ATOM 9392 C CA . VAL B 1 587 ? -2.668 36.462 16.986 1.00 26.20 573 VAL B CA 1
ATOM 9393 C C . VAL B 1 587 ? -3.714 35.856 16.052 1.00 27.29 573 VAL B C 1
ATOM 9394 O O . VAL B 1 587 ? -4.585 35.162 16.517 1.00 24.15 573 VAL B O 1
ATOM 9398 N N . PRO B 1 588 ? -3.649 36.221 14.781 1.00 31.43 574 PRO B N 1
ATOM 9399 C CA . PRO B 1 588 ? -4.408 35.594 13.678 1.00 34.68 574 PRO B CA 1
ATOM 9400 C C . PRO B 1 588 ? -4.342 34.063 13.684 1.00 36.52 574 PRO B C 1
ATOM 9401 O O . PRO B 1 588 ? -3.364 33.389 13.987 1.00 35.93 574 PRO B O 1
ATOM 9405 N N . ASP B 1 589 ? -5.460 33.486 13.324 1.00 39.63 575 ASP B N 1
ATOM 9406 C CA . ASP B 1 589 ? -5.651 32.083 13.564 1.00 41.25 575 ASP B CA 1
ATOM 9407 C C . ASP B 1 589 ? -4.646 31.150 12.846 1.00 40.82 575 ASP B C 1
ATOM 9408 O O . ASP B 1 589 ? -4.261 30.090 13.386 1.00 42.11 575 ASP B O 1
ATOM 9413 N N . GLU B 1 590 ? -4.174 31.516 11.668 1.00 38.62 576 GLU B N 1
ATOM 9414 C CA . GLU B 1 590 ? -3.229 30.627 11.028 1.00 37.63 576 GLU B CA 1
ATOM 9415 C C . GLU B 1 590 ? -1.799 30.940 11.472 1.00 35.54 576 GLU B C 1
ATOM 9416 O O . GLU B 1 590 ? -1.036 30.054 11.915 1.00 36.59 576 GLU B O 1
ATOM 9418 N N . ARG B 1 591 ? -1.460 32.215 11.394 1.00 32.64 577 ARG B N 1
ATOM 9419 C CA . ARG B 1 591 ? -0.094 32.677 11.642 1.00 29.88 577 ARG B CA 1
ATOM 9420 C C . ARG B 1 591 ? 0.453 32.353 13.026 1.00 26.81 577 ARG B C 1
ATOM 9421 O O . ARG B 1 591 ? -0.274 32.370 13.994 1.00 27.22 577 ARG B O 1
ATOM 9423 N N . THR B 1 592 ? 1.728 31.973 13.062 1.00 22.96 578 THR B N 1
ATOM 9424 C CA . THR B 1 592 ? 2.480 31.803 14.286 1.00 21.65 578 THR B CA 1
ATOM 9425 C C . THR B 1 592 ? 3.349 33.055 14.434 1.00 17.59 578 THR B C 1
ATOM 9426 O O . THR B 1 592 ? 4.067 33.406 13.533 1.00 17.88 578 THR B O 1
ATOM 9430 N N . PRO B 1 593 ? 3.311 33.702 15.570 1.00 16.31 579 PRO B N 1
ATOM 9431 C CA . PRO B 1 593 ? 4.139 34.888 15.774 1.00 15.68 579 PRO B CA 1
ATOM 9432 C C . PRO B 1 593 ? 5.603 34.563 15.741 1.00 14.46 579 PRO B C 1
ATOM 9433 O O . PRO B 1 593 ? 6.030 33.442 16.049 1.00 13.35 579 PRO B O 1
ATOM 9437 N N . ASP B 1 594 ? 6.380 35.606 15.468 1.00 12.82 580 ASP B N 1
ATOM 9438 C CA . ASP B 1 594 ? 7.817 35.591 15.462 1.00 11.27 580 ASP B CA 1
ATOM 9439 C C . ASP B 1 594 ? 8.296 36.792 16.253 1.00 11.88 580 ASP B C 1
ATOM 9440 O O . ASP B 1 594 ? 8.677 37.811 15.659 1.00 12.54 580 ASP B O 1
ATOM 9445 N N . ILE B 1 595 ? 8.219 36.689 17.570 1.00 9.64 581 ILE B N 1
ATOM 9446 C CA . ILE B 1 595 ? 8.533 37.821 18.462 1.00 10.12 581 ILE B CA 1
ATOM 9447 C C . ILE B 1 595 ? 9.991 38.153 18.301 1.00 9.78 581 ILE B C 1
ATOM 9448 O O . ILE B 1 595 ? 10.894 37.314 18.390 1.00 11.57 581 ILE B O 1
ATOM 9453 N N . SER B 1 596 ? 10.274 39.447 18.156 1.00 9.24 582 SER B N 1
ATOM 9454 C CA . SER B 1 596 ? 11.620 39.939 18.068 1.00 9.06 582 SER B CA 1
ATOM 9455 C C . SER B 1 596 ? 12.340 40.038 19.449 1.00 6.90 582 SER B C 1
ATOM 9456 O O . SER B 1 596 ? 13.519 39.694 19.607 1.00 9.56 582 SER B O 1
ATOM 9459 N N . HIS B 1 597 ? 11.637 40.617 20.393 1.00 8.56 583 HIS B N 1
ATOM 9460 C CA . HIS B 1 597 ? 12.203 40.895 21.691 1.00 7.81 583 HIS B CA 1
ATOM 9461 C C . HIS B 1 597 ? 11.056 41.291 22.618 1.00 9.36 583 HIS B C 1
ATOM 9462 O O . HIS B 1 597 ? 9.970 41.701 22.168 1.00 9.17 583 HIS B O 1
ATOM 9469 N N . PHE B 1 598 ? 11.343 41.196 23.900 1.00 8.63 584 PHE B N 1
ATOM 9470 C CA . PHE B 1 598 ? 10.581 41.941 24.904 1.00 9.00 584 PHE B CA 1
ATOM 9471 C C . PHE B 1 598 ? 11.245 43.303 25.163 1.00 7.76 584 PHE B C 1
ATOM 9472 O O . PHE B 1 598 ? 12.464 43.391 25.140 1.00 8.96 584 PHE B O 1
ATOM 9480 N N . TYR B 1 599 ? 10.427 44.354 25.336 1.00 8.84 585 TYR B N 1
ATOM 9481 C CA . TYR B 1 599 ? 10.889 45.671 25.719 1.00 8.42 585 TYR B CA 1
ATOM 9482 C C . TYR B 1 599 ? 10.402 45.954 27.144 1.00 7.82 585 TYR B C 1
ATOM 9483 O O . TYR B 1 599 ? 9.304 45.626 27.525 1.00 8.67 585 TYR B O 1
ATOM 9492 N N . VAL B 1 600 ? 11.288 46.606 27.906 1.00 8.17 586 VAL B N 1
ATOM 9493 C CA . VAL B 1 600 ? 11.037 46.855 29.296 1.00 9.05 586 VAL B CA 1
ATOM 9494 C C . VAL B 1 600 ? 11.508 48.263 29.657 1.00 9.75 586 VAL B C 1
ATOM 9495 O O . VAL B 1 600 ? 12.662 48.622 29.380 1.00 8.88 586 VAL B O 1
ATOM 9499 N N . GLY B 1 601 ? 10.596 49.083 30.160 1.00 9.75 587 GLY B N 1
ATOM 9500 C CA . GLY B 1 601 ? 10.984 50.392 30.661 1.00 9.31 587 GLY B CA 1
ATOM 9501 C C . GLY B 1 601 ? 11.252 51.431 29.584 1.00 9.91 587 GLY B C 1
ATOM 9502 O O . GLY B 1 601 ? 11.899 52.465 29.843 1.00 12.55 587 GLY B O 1
ATOM 9503 N N . GLY B 1 602 ? 10.761 51.184 28.382 1.00 9.24 588 GLY B N 1
ATOM 9504 C CA . GLY B 1 602 ? 11.048 51.976 27.211 1.00 9.00 588 GLY B CA 1
ATOM 9505 C C . GLY B 1 602 ? 11.092 51.023 26.047 1.00 10.31 588 GLY B C 1
ATOM 9506 O O . GLY B 1 602 ? 10.849 49.800 26.252 1.00 11.44 588 GLY B O 1
ATOM 9507 N N . TYR B 1 603 ? 11.369 51.518 24.858 1.00 10.05 589 TYR B N 1
ATOM 9508 C CA . TYR B 1 603 ? 11.588 50.668 23.691 1.00 10.34 589 TYR B CA 1
ATOM 9509 C C . TYR B 1 603 ? 13.053 50.284 23.498 1.00 10.25 589 TYR B C 1
ATOM 9510 O O . TYR B 1 603 ? 13.401 49.408 22.676 1.00 10.63 589 TYR B O 1
ATOM 9519 N N . LYS B 1 604 ? 13.959 50.966 24.205 1.00 10.61 590 LYS B N 1
ATOM 9520 C CA . LYS B 1 604 ? 15.393 50.908 23.920 1.00 11.35 590 LYS B CA 1
ATOM 9521 C C . LYS B 1 604 ? 15.651 51.246 22.443 1.00 10.83 590 LYS B C 1
ATOM 9522 O O . LYS B 1 604 ? 16.535 50.693 21.824 1.00 12.43 590 LYS B O 1
ATOM 9528 N N . ARG B 1 605 ? 14.884 52.183 21.877 1.00 10.90 591 ARG B N 1
ATOM 9529 C CA . ARG B 1 605 ? 15.093 52.550 20.482 1.00 11.44 591 ARG B CA 1
ATOM 9530 C C . ARG B 1 605 ? 15.059 54.074 20.319 1.00 12.62 591 ARG B C 1
ATOM 9531 O O . ARG B 1 605 ? 14.025 54.696 20.573 1.00 12.19 591 ARG B O 1
ATOM 9539 N N . SER B 1 606 ? 16.195 54.620 19.901 1.00 15.04 592 SER B N 1
ATOM 9540 C CA . SER B 1 606 ? 16.327 56.055 19.668 1.00 15.48 592 SER B CA 1
ATOM 9541 C C . SER B 1 606 ? 15.376 56.544 18.612 1.00 16.31 592 SER B C 1
ATOM 9542 O O . SER B 1 606 ? 15.002 57.724 18.656 1.00 16.87 592 SER B O 1
ATOM 9545 N N . GLY B 1 607 ? 14.976 55.671 17.694 1.00 15.03 593 GLY B N 1
ATOM 9546 C CA . GLY B 1 607 ? 14.009 55.994 16.655 1.00 14.88 593 GLY B CA 1
ATOM 9547 C C . GLY B 1 607 ? 12.542 56.074 17.050 1.00 14.74 593 GLY B C 1
ATOM 9548 O O . GLY B 1 607 ? 11.681 56.460 16.257 1.00 16.89 593 GLY B O 1
ATOM 9549 N N . MET B 1 608 ? 12.208 55.693 18.289 1.00 13.60 594 MET B N 1
ATOM 9550 C CA . MET B 1 608 ? 10.872 55.871 18.778 1.00 16.42 594 MET B CA 1
ATOM 9551 C C . MET B 1 608 ? 10.855 57.137 19.671 1.00 15.74 594 MET B C 1
ATOM 9552 O O . MET B 1 608 ? 11.670 57.281 20.531 1.00 18.10 594 MET B O 1
ATOM 9557 N N . PRO B 1 609 ? 9.973 58.076 19.408 1.00 16.93 595 PRO B N 1
ATOM 9558 C CA . PRO B 1 609 ? 10.080 59.394 20.077 1.00 16.83 595 PRO B CA 1
ATOM 9559 C C . PRO B 1 609 ? 9.561 59.442 21.505 1.00 16.75 595 PRO B C 1
ATOM 9560 O O . PRO B 1 609 ? 9.480 60.537 22.145 1.00 19.12 595 PRO B O 1
ATOM 9564 N N . THR B 1 610 ? 9.250 58.282 22.097 1.00 12.63 596 THR B N 1
ATOM 9565 C CA . THR B 1 610 ? 8.745 58.249 23.450 1.00 12.39 596 THR B CA 1
ATOM 9566 C C . THR B 1 610 ? 9.814 58.389 24.516 1.00 12.42 596 THR B C 1
ATOM 9567 O O . THR B 1 610 ? 10.979 58.096 24.313 1.00 11.65 596 THR B O 1
ATOM 9571 N N . ASP B 1 611 ? 9.372 58.869 25.672 1.00 12.18 597 ASP B N 1
ATOM 9572 C CA . ASP B 1 611 ? 10.265 59.122 26.806 1.00 12.78 597 ASP B CA 1
ATOM 9573 C C . ASP B 1 611 ? 9.628 58.492 28.040 1.00 12.18 597 ASP B C 1
ATOM 9574 O O . ASP B 1 611 ? 8.741 59.053 28.719 1.00 14.08 597 ASP B O 1
ATOM 9579 N N . SER B 1 612 ? 10.047 57.255 28.311 1.00 11.22 598 SER B N 1
ATOM 9580 C CA . SER B 1 612 ? 9.482 56.578 29.440 1.00 11.08 598 SER B CA 1
ATOM 9581 C C . SER B 1 612 ? 10.341 56.769 30.662 1.00 10.41 598 SER B C 1
ATOM 9582 O O . SER B 1 612 ? 11.477 56.344 30.708 1.00 11.33 598 SER B O 1
ATOM 9585 N N . ARG B 1 613 ? 9.806 57.479 31.679 1.00 11.87 599 ARG B N 1
ATOM 9586 C CA . ARG B 1 613 ? 10.587 57.788 32.880 1.00 12.02 599 ARG B CA 1
ATOM 9587 C C . ARG B 1 613 ? 10.010 56.922 33.970 1.00 11.50 599 ARG B C 1
ATOM 9588 O O . ARG B 1 613 ? 9.017 57.221 34.591 1.00 12.56 599 ARG B O 1
ATOM 9596 N N . VAL B 1 614 ? 10.637 55.765 34.150 1.00 12.81 600 VAL B N 1
ATOM 9597 C CA . VAL B 1 614 ? 10.024 54.722 34.953 1.00 12.67 600 VAL B CA 1
ATOM 9598 C C . VAL B 1 614 ? 11.111 53.866 35.550 1.00 11.73 600 VAL B C 1
ATOM 9599 O O . VAL B 1 614 ? 12.224 53.761 35.031 1.00 12.19 600 VAL B O 1
ATOM 9603 N N . THR B 1 615 ? 10.788 53.304 36.712 1.00 10.90 601 THR B N 1
ATOM 9604 C CA . THR B 1 615 ? 11.637 52.312 37.353 1.00 10.87 601 THR B CA 1
ATOM 9605 C C . THR B 1 615 ? 10.987 50.950 37.219 1.00 11.04 601 THR B C 1
ATOM 9606 O O . THR B 1 615 ? 9.800 50.801 37.443 1.00 10.14 601 THR B O 1
ATOM 9610 N N . VAL B 1 616 ? 11.786 49.952 36.869 1.00 10.95 602 VAL B N 1
ATOM 9611 C CA . VAL B 1 616 ? 11.289 48.596 36.723 1.00 10.14 602 VAL B CA 1
ATOM 9612 C C . VAL B 1 616 ? 12.103 47.674 37.579 1.00 10.35 602 VAL B C 1
ATOM 9613 O O . VAL B 1 616 ? 13.324 47.716 37.533 1.00 11.52 602 VAL B O 1
ATOM 9617 N N . ASN B 1 617 ? 11.424 46.884 38.399 1.00 10.82 603 ASN B N 1
ATOM 9618 C CA . ASN B 1 617 ? 12.115 45.946 39.251 1.00 11.52 603 ASN B CA 1
ATOM 9619 C C . ASN B 1 617 ? 11.582 44.532 38.999 1.00 10.22 603 ASN B C 1
ATOM 9620 O O . ASN B 1 617 ? 10.429 44.319 38.626 1.00 9.99 603 ASN B O 1
ATOM 9625 N N . ASN B 1 618 ? 12.462 43.569 39.214 1.00 9.22 604 ASN B N 1
ATOM 9626 C CA . ASN B 1 618 ? 12.081 42.128 39.301 1.00 9.18 604 ASN B CA 1
ATOM 9627 C C . ASN B 1 618 ? 11.234 41.589 38.112 1.00 9.58 604 ASN B C 1
ATOM 9628 O O . ASN B 1 618 ? 10.040 41.271 38.235 1.00 10.79 604 ASN B O 1
ATOM 9633 N N . VAL B 1 619 ? 11.862 41.508 36.930 1.00 9.29 605 VAL B N 1
ATOM 9634 C CA . VAL B 1 619 ? 11.168 41.068 35.730 1.00 9.29 605 VAL B CA 1
ATOM 9635 C C . VAL B 1 619 ? 11.264 39.539 35.653 1.00 8.94 605 VAL B C 1
ATOM 9636 O O . VAL B 1 619 ? 12.353 39.021 35.751 1.00 8.96 605 VAL B O 1
ATOM 9640 N N . LEU B 1 620 ? 10.113 38.874 35.534 1.00 8.29 606 LEU B N 1
ATOM 9641 C CA . LEU B 1 620 ? 10.138 37.383 35.533 1.00 8.51 606 LEU B CA 1
ATOM 9642 C C . LEU B 1 620 ? 9.568 36.983 34.186 1.00 9.67 606 LEU B C 1
ATOM 9643 O O . LEU B 1 620 ? 8.558 37.561 33.709 1.00 10.04 606 LEU B O 1
ATOM 9648 N N . LEU B 1 621 ? 10.129 35.929 33.578 1.00 8.61 607 LEU B N 1
ATOM 9649 C CA . LEU B 1 621 ? 9.583 35.391 32.334 1.00 8.28 607 LEU B CA 1
ATOM 9650 C C . LEU B 1 621 ? 9.308 33.902 32.488 1.00 9.00 607 LEU B C 1
ATOM 9651 O O . LEU B 1 621 ? 10.250 33.182 32.821 1.00 7.64 607 LEU B O 1
ATOM 9656 N N . TYR B 1 622 ? 8.035 33.474 32.285 1.00 8.26 608 TYR B N 1
ATOM 9657 C CA . TYR B 1 622 ? 7.691 32.077 32.340 1.00 10.09 608 TYR B CA 1
ATOM 9658 C C . TYR B 1 622 ? 7.297 31.574 30.969 1.00 9.58 608 TYR B C 1
ATOM 9659 O O . TYR B 1 622 ? 6.770 32.298 30.152 1.00 8.61 608 TYR B O 1
ATOM 9668 N N . ASN B 1 623 ? 7.502 30.272 30.767 1.00 9.46 609 ASN B N 1
ATOM 9669 C CA . ASN B 1 623 ? 7.126 29.642 29.514 1.00 9.39 609 ASN B CA 1
ATOM 9670 C C . ASN B 1 623 ? 5.670 29.085 29.477 1.00 10.20 609 ASN B C 1
ATOM 9671 O O . ASN B 1 623 ? 5.331 28.203 28.684 1.00 10.38 609 ASN B O 1
ATOM 9676 N N . ARG B 1 624 ? 4.789 29.671 30.257 1.00 10.19 610 ARG B N 1
ATOM 9677 C CA . ARG B 1 624 ? 3.388 29.272 30.270 1.00 10.43 610 ARG B CA 1
ATOM 9678 C C . ARG B 1 624 ? 2.553 30.409 30.783 1.00 11.61 610 ARG B C 1
ATOM 9679 O O . ARG B 1 624 ? 3.132 31.357 31.320 1.00 10.42 610 ARG B O 1
ATOM 9687 N N . GLN B 1 625 ? 1.225 30.301 30.624 1.00 10.24 611 GLN B N 1
ATOM 9688 C CA . GLN B 1 625 ? 0.298 31.264 31.220 1.00 11.44 611 GLN B CA 1
ATOM 9689 C C . GLN B 1 625 ? 0.084 30.924 32.706 1.00 11.10 611 GLN B C 1
ATOM 9690 O O . GLN B 1 625 ? -0.496 29.900 33.039 1.00 13.10 611 GLN B O 1
ATOM 9696 N N . LEU B 1 626 ? 0.496 31.805 33.601 1.00 11.86 612 LEU B N 1
ATOM 9697 C CA . LEU B 1 626 ? 0.301 31.567 35.020 1.00 12.22 612 LEU B CA 1
ATOM 9698 C C . LEU B 1 626 ? -1.189 31.634 35.327 1.00 13.46 612 LEU B C 1
ATOM 9699 O O . LEU B 1 626 ? -1.955 32.336 34.631 1.00 14.80 612 LEU B O 1
ATOM 9704 N N . ASN B 1 627 ? -1.568 30.896 36.365 1.00 14.69 613 ASN B N 1
ATOM 9705 C CA . ASN B 1 627 ? -2.960 30.921 36.821 1.00 15.63 613 ASN B CA 1
ATOM 9706 C C . ASN B 1 627 ? -3.277 32.037 37.777 1.00 17.08 613 ASN B C 1
ATOM 9707 O O . ASN B 1 627 ? -2.440 32.799 38.173 1.00 16.07 613 ASN B O 1
ATOM 9712 N N . ALA B 1 628 ? -4.554 32.178 38.100 1.00 17.19 614 ALA B N 1
ATOM 9713 C CA . ALA B 1 628 ? -5.034 33.228 38.977 1.00 18.69 614 ALA B CA 1
ATOM 9714 C C . ALA B 1 628 ? -4.314 33.316 40.315 1.00 17.75 614 ALA B C 1
ATOM 9715 O O . ALA B 1 628 ? -3.864 34.395 40.712 1.00 19.27 614 ALA B O 1
ATOM 9717 N N . GLU B 1 629 ? -4.174 32.187 40.948 1.00 17.83 615 GLU B N 1
ATOM 9718 C CA . GLU B 1 629 ? -3.515 32.083 42.252 1.00 19.07 615 GLU B CA 1
ATOM 9719 C C . GLU B 1 629 ? -2.034 32.491 42.141 1.00 17.17 615 GLU B C 1
ATOM 9720 O O . GLU B 1 629 ? -1.524 33.290 42.949 1.00 16.84 615 GLU B O 1
ATOM 9726 N N . GLU B 1 630 ? -1.357 31.948 41.133 1.00 16.48 616 GLU B N 1
ATOM 9727 C CA . GLU B 1 630 ? 0.046 32.288 40.913 1.00 14.97 616 GLU B CA 1
ATOM 9728 C C . GLU B 1 630 ? 0.274 33.775 40.715 1.00 14.23 616 GLU B C 1
ATOM 9729 O O . GLU B 1 630 ? 1.259 34.330 41.242 1.00 13.04 616 GLU B O 1
ATOM 9735 N N . ILE B 1 631 ? -0.602 34.418 39.937 1.00 13.58 617 ILE B N 1
ATOM 9736 C CA . ILE B 1 631 ? -0.549 35.857 39.669 1.00 13.71 617 ILE B CA 1
ATOM 9737 C C . ILE B 1 631 ? -0.746 36.633 40.971 1.00 13.71 617 ILE B C 1
ATOM 9738 O O . ILE B 1 631 ? -0.007 37.572 41.285 1.00 14.09 617 ILE B O 1
ATOM 9743 N N . ARG B 1 632 ? -1.731 36.205 41.754 1.00 15.97 618 ARG B N 1
ATOM 9744 C CA . ARG B 1 632 ? -2.005 36.877 43.020 1.00 16.63 618 ARG B CA 1
ATOM 9745 C C . ARG B 1 632 ? -0.868 36.781 43.979 1.00 15.47 618 ARG B C 1
ATOM 9746 O O . ARG B 1 632 ? -0.495 37.749 44.591 1.00 16.16 618 ARG B O 1
ATOM 9754 N N . THR B 1 633 ? -0.252 35.622 44.061 1.00 15.06 619 THR B N 1
ATOM 9755 C CA . THR B 1 633 ? 0.900 35.391 44.932 1.00 14.35 619 THR B CA 1
ATOM 9756 C C . THR B 1 633 ? 2.034 36.252 44.477 1.00 14.15 619 THR B C 1
ATOM 9757 O O . THR B 1 633 ? 2.738 36.849 45.279 1.00 14.41 619 THR B O 1
ATOM 9761 N N . LEU B 1 634 ? 2.263 36.348 43.173 1.00 14.25 620 LEU B N 1
ATOM 9762 C CA . LEU B 1 634 ? 3.316 37.239 42.739 1.00 13.97 620 LEU B CA 1
ATOM 9763 C C . LEU B 1 634 ? 3.035 38.698 43.115 1.00 14.64 620 LEU B C 1
ATOM 9764 O O . LEU B 1 634 ? 3.940 39.432 43.562 1.00 14.54 620 LEU B O 1
ATOM 9769 N N . PHE B 1 635 ? 1.803 39.126 42.922 1.00 14.68 621 PHE B N 1
ATOM 9770 C CA . PHE B 1 635 ? 1.434 40.482 43.316 1.00 15.31 621 PHE B CA 1
ATOM 9771 C C . PHE B 1 635 ? 1.689 40.705 44.817 1.00 15.70 621 PHE B C 1
ATOM 9772 O O . PHE B 1 635 ? 2.312 41.689 45.213 1.00 16.13 621 PHE B O 1
ATOM 9780 N N . LEU B 1 636 ? 1.265 39.774 45.647 1.00 16.51 622 LEU B N 1
ATOM 9781 C CA . LEU B 1 636 ? 1.375 39.987 47.081 1.00 17.49 622 LEU B CA 1
ATOM 9782 C C . LEU B 1 636 ? 2.827 39.909 47.600 1.00 17.16 622 LEU B C 1
ATOM 9783 O O . LEU B 1 636 ? 3.167 40.408 48.665 1.00 17.85 622 LEU B O 1
ATOM 9788 N N . SER B 1 637 ? 3.693 39.257 46.841 1.00 16.75 623 SER B N 1
ATOM 9789 C CA . SER B 1 637 ? 5.058 39.024 47.261 1.00 16.30 623 SER B CA 1
ATOM 9790 C C . SER B 1 637 ? 6.096 39.887 46.550 1.00 17.18 623 SER B C 1
ATOM 9791 O O . SER B 1 637 ? 7.263 39.624 46.626 1.00 16.44 623 SER B O 1
ATOM 9794 N N . GLN B 1 638 ? 5.662 40.950 45.888 1.00 18.85 624 GLN B N 1
ATOM 9795 C CA . GLN B 1 638 ? 6.582 41.828 45.148 1.00 21.17 624 GLN B CA 1
ATOM 9796 C C . GLN B 1 638 ? 7.778 42.364 45.851 1.00 22.19 624 GLN B C 1
ATOM 9797 O O . GLN B 1 638 ? 8.818 42.618 45.208 1.00 21.92 624 GLN B O 1
ATOM 9803 N N . ASP B 1 639 ? 7.648 42.685 47.137 1.00 23.54 625 ASP B N 1
ATOM 9804 C CA . ASP B 1 639 ? 8.776 43.294 47.850 1.00 25.09 625 ASP B CA 1
ATOM 9805 C C . ASP B 1 639 ? 9.634 42.263 48.573 1.00 24.42 625 ASP B C 1
ATOM 9806 O O . ASP B 1 639 ? 10.569 42.586 49.309 1.00 27.36 625 ASP B O 1
ATOM 9811 N N . LEU B 1 640 ? 9.359 40.992 48.304 1.00 22.17 626 LEU B N 1
ATOM 9812 C CA . LEU B 1 640 ? 10.112 39.914 48.880 1.00 20.55 626 LEU B CA 1
ATOM 9813 C C . LEU B 1 640 ? 10.980 39.180 47.884 1.00 18.72 626 LEU B C 1
ATOM 9814 O O . LEU B 1 640 ? 11.852 38.427 48.286 1.00 18.95 626 LEU B O 1
ATOM 9819 N N . ILE B 1 641 ? 10.743 39.317 46.575 1.00 15.09 627 ILE B N 1
ATOM 9820 C CA . ILE B 1 641 ? 11.448 38.431 45.627 1.00 14.48 627 ILE B CA 1
ATOM 9821 C C . ILE B 1 641 ? 12.796 38.917 45.106 1.00 14.41 627 ILE B C 1
ATOM 9822 O O . ILE B 1 641 ? 13.559 38.156 44.491 1.00 14.28 627 ILE B O 1
ATOM 9827 N N . GLY B 1 642 ? 13.159 40.147 45.415 1.00 14.08 628 GLY B N 1
ATOM 9828 C CA . GLY B 1 642 ? 14.398 40.700 44.902 1.00 14.57 628 GLY B CA 1
ATOM 9829 C C . GLY B 1 642 ? 15.626 39.963 45.318 1.00 14.10 628 GLY B C 1
ATOM 9830 O O . GLY B 1 642 ? 15.656 39.345 46.397 1.00 16.44 628 GLY B O 1
ATOM 9831 N N . THR B 1 643 ? 16.646 40.052 44.462 1.00 14.45 629 THR B N 1
ATOM 9832 C CA . THR B 1 643 ? 17.919 39.345 44.669 1.00 13.87 629 THR B CA 1
ATOM 9833 C C . THR B 1 643 ? 18.905 40.187 45.437 1.00 16.04 629 THR B C 1
ATOM 9834 O O . THR B 1 643 ? 19.943 39.630 45.862 1.00 16.89 629 THR B O 1
ATOM 9838 N N . GLU B 1 644 ? 18.635 41.488 45.615 1.00 17.42 630 GLU B N 1
ATOM 9839 C CA . GLU B 1 644 ? 19.648 42.375 46.218 1.00 20.34 630 GLU B CA 1
ATOM 9840 C C . GLU B 1 644 ? 20.148 41.878 47.570 1.00 23.31 630 GLU B C 1
ATOM 9841 O O . GLU B 1 644 ? 21.346 41.832 47.818 1.00 24.04 630 GLU B O 1
ATOM 9847 N N . ALA B 1 645 ? 19.229 41.454 48.427 1.00 26.36 631 ALA B N 1
ATOM 9848 C CA . ALA B 1 645 ? 19.613 41.170 49.801 1.00 29.36 631 ALA B CA 1
ATOM 9849 C C . ALA B 1 645 ? 20.110 39.745 49.986 1.00 33.01 631 ALA B C 1
ATOM 9850 O O . ALA B 1 645 ? 20.653 39.384 51.028 1.00 33.17 631 ALA B O 1
ATOM 9852 N N . HIS B 1 646 ? 19.948 38.931 48.957 1.00 36.18 632 HIS B N 1
ATOM 9853 C CA . HIS B 1 646 ? 20.345 37.548 49.093 1.00 39.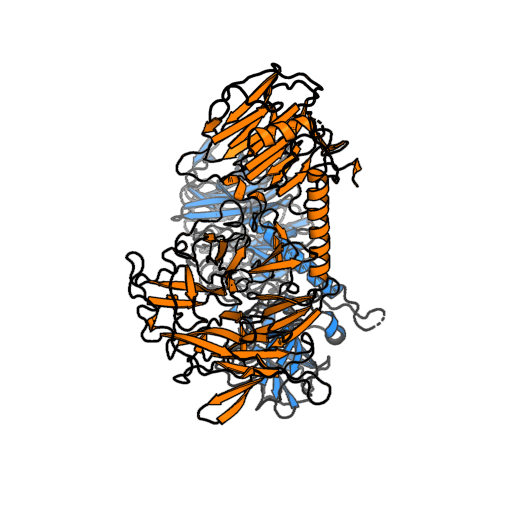42 632 HIS B CA 1
ATOM 9854 C C . HIS B 1 646 ? 21.821 37.383 48.779 1.00 41.32 632 HIS B C 1
ATOM 9855 O O . HIS B 1 646 ? 22.503 36.581 49.410 1.00 42.81 632 HIS B O 1
ATOM 9862 N N . MET B 1 647 ? 22.323 38.165 47.827 1.00 43.79 633 MET B N 1
ATOM 9863 C CA . MET B 1 647 ? 23.721 38.062 47.404 1.00 45.10 633 MET B CA 1
ATOM 9864 C C . MET B 1 647 ? 24.632 39.045 48.149 1.00 45.60 633 MET B C 1
ATOM 9865 O O . MET B 1 647 ? 25.681 38.646 48.682 1.00 45.79 633 MET B O 1
#

Secondary structure (DSSP, 8-state):
-TT-EEEEEE-TTT-EEEEEETTEEEEEE-SEEEEEEEEEETTEEEEEEEEESS-S-SSS-EEEEEEEESSTTSS-EEEEEE----SSTT-EEEEEEEEEETTEEEEEEEEESS--S-GGG-SSSTTEEEEEEEEEEEEE-GGGS-EEEEEEPPPEE-GGG--SBSSSSBEEEEEE-SEE-EE-TTS-EEEEEEEEETT--EEEEEEEESSTTSS-EE-S----TTEEEEEEEEETTEEEEEEEETTSPPPEEEESSTTSS-EE-TTTTTT-B-SSTTS-S------EEEEEETTEEEEEEEEE--SS-TT--B-EEEEEE-SS-EEEEEE-S-TT-B---EEEEEETTEEEEEEEEEETTEEEEEEEE-HHHHHHHHHHHHHHHHHHHHHHH--------SPPP-TTEEEEEEEEE-SSEEEETTSS--EEEESEEEETTEEEE-STT-EEEEESGGGTTB-TTGGGGTEEEEEEEEEE-S--SS-EEEEEEESSSSSSSEEEEEEE-TTS-EEEEETTSPP--BS---TT-EEEEEEEEETTEEEEEETTEEPTT--EE-S-SS------EEEESS-S-TTS-----EEEEEEEEESS---HHHHHHHHHTTTT--STT-/-TT-EEEEEE-TTT-EEEEEETTEEEEEE-SEEEEEEEEEETTEEEEEEEEESS-S-SSS-EEEEEEEESSTTSS-EEEEEE----SSTT-EEEEEEEEEETTEEEEEEEEESS--S-GGG-SSSTTEEEEEEEEEEEEE-GGGS-EEEEEEPPPEE-GGG--SBSSSSBEEEEEE-SEE-EE-TTS-EEEEEEEEETT--EEEEEEEESSTTSS-EE-S----TTEEEEEEEEETTEEEEEEEETTSPPPEEEESSTTSS-EE-TTTTTT-B-SSTTS-S------EEEEEETTEEEEEEEEE--SS-TT--B-EEEEEESSS-EEEEEE-S-TT-B---EEEEEETTEEEEEEEEEETTEEEEEEEE-HHHHHHHHHHHHHHHHHHHHHHH--------SPPP-TTEEEEEEEEE-SSEEEETTSS-PEEEESEEEETTEEEE-STT-EEEEESGGGTTB-TTTTTTTEEEEEEEEEE-S--SS-EEEEEEESSSSSSSEEEEEEE-TTS-EEEEETTSPP--BS---TT-EEEEEEEEETTEEEEEETTEEPTT--EE-S-SSPPP---EEEESS-S-TTS-----EEEEEEEEESS---HHHHHHHHHTTTT--STTT-

CATH classification: 2.120.10.10 (+1 more: 2.60.120.200)

Nearest PDB structures (foldseek):
  1ms5-assembly1_A  TM=1.000E+00  e=0.000E+00  Trypanosoma cruzi
  1s0j-assembly1_A  TM=9.979E-01  e=0.000E+00  Trypanosoma cruzi
  3opz-assembly1_A  TM=9.999E-01  e=0.000E+00  Trypanosoma cruzi
  3pjq-assembly1_A  TM=9.982E-01  e=0.000E+00  Trypanosoma cruzi
  1mz5-assembly1_A  TM=9.875E-01  e=1.218E-96  Trypanosoma rangeli

Solvent-accessible surface area: 47068 Å² total; per-residue (Å²): 72,104,56,35,66,70,83,66,22,0,96,52,110,48,19,109,0,31,24,71,106,127,76,144,91,68,108,58,66,0,36,0,0,18,5,1,0,3,6,55,0,77,35,0,1,0,0,0,0,0,0,10,5,112,47,13,110,53,9,6,18,0,0,0,0,0,18,22,3,58,54,65,3,128,83,44,105,42,33,31,6,4,95,2,59,51,64,31,81,14,0,5,0,16,9,0,1,0,0,40,61,60,73,74,0,5,0,0,0,0,11,4,61,53,21,139,52,91,7,45,54,18,55,59,31,219,23,10,40,0,25,9,0,40,0,62,3,85,98,50,97,75,85,79,130,84,69,8,60,8,149,25,33,96,55,93,42,3,88,141,40,30,56,78,104,8,93,65,35,96,12,5,0,0,1,0,1,3,3,33,7,34,48,4,108,100,24,11,0,0,0,3,0,5,0,2,2,106,166,107,60,24,0,0,2,0,0,24,1,110,55,93,8,164,56,8,92,28,1,136,14,90,1,44,75,30,0,18,8,1,6,1,2,40,15,139,55,66,2,1,0,0,0,17,15,55,97,154,51,3,22,0,16,36,4,86,50,29,0,68,86,33,138,43,5,44,26,28,1,1,93,1,2,2,1,1,57,162,19,73,44,2,2,0,5,1,9,2,32,20,22,65,0,107,76,44,131,0,0,1,1,0,6,1,31,1,109,88,7,157,115,62,8,0,54,0,4,0,6,0,0,18,20,40,2,3,35,58,11,18,65,13,6,105,48,82,39,17,0,5,14,0,2,8,18,47,14,104,62,117,4,9,0,0,0,0,13,7,56,139,83,24,9,0,0,2,2,5,68,3,71,0,5,16,126,56,0,52,50,0,5,83,20,0,116,82,50,34,64,19,0,55,87,23,70,3,53,103,105,78,21,64,66,3,18,23,103,4,0,3,0,0,0,2,46,59,9,69,151,85,67,0,59,6,16,0,95,18,9,48,0,44,14,31,75,18,105,121,30,84,31,0,3,80,1,36,16,77,11,6,0,0,7,0,25,2,32,78,34,33,21,15,22,35,2,19,4,0,6,53,22,0,0,0,2,0,4,0,12,0,56,85,70,12,206,26,48,5,1,0,0,0,0,0,49,50,76,29,0,54,128,20,2,0,0,0,5,0,8,106,177,59,58,4,30,4,21,13,10,119,57,120,58,102,54,20,40,78,1,105,115,52,100,116,10,5,0,0,0,0,1,24,126,58,62,0,13,0,43,14,36,13,107,76,17,154,44,29,43,60,79,11,5,96,113,103,61,81,20,89,0,8,0,0,0,0,0,3,25,36,64,95,62,51,116,37,51,5,85,0,14,0,12,6,0,1,0,0,22,62,75,5,85,86,106,32,3,128,5,1,51,60,0,26,122,73,8,8,13,86,90,144,70,104,57,36,67,71,80,57,21,0,88,50,108,57,21,109,0,32,18,61,110,141,76,144,91,68,103,60,61,0,37,0,0,19,5,0,0,3,6,54,0,82,32,0,0,0,0,0,0,0,0,11,5,110,49,14,112,53,10,6,18,0,0,0,0,0,18,23,2,54,54,52,5,129,81,43,106,43,36,30,6,3,80,3,62,57,67,29,80,14,0,4,0,15,10,0,1,0,0,40,59,60,52,72,0,8,0,0,0,0,12,3,60,53,21,137,53,92,7,45,52,20,50,55,29,220,23,9,40,0,25,10,1,40,0,50,2,73,93,50,96,68,80,82,135,84,64,8,59,10,157,30,34,99,55,93,43,4,85,147,38,31,54,78,101,5,108,56,20,101,12,5,0,0,1,0,1,3,2,33,6,34,48,4,111,106,24,11,0,0,0,2,0,4,0,2,1,104,145,106,59,23,0,0,3,0,0,22,1,102,56,87,6,158,60,10,93,30,0,138,16,92,1,41,77,32,0,17,10,0,6,1,2,39,11,143,56,76,3,0,0,0,0,18,13,54,98,154,46,3,22,0,15,23,3,86,57,30,0,63,88,30,132,39,4,45,27,28,1,1,90,0,2,2,1,1,64,169,22,71,44,4,1,0,5,0,8,2,31,29,23,71,0,109,73,43,109,0,0,1,1,0,7,1,32,1,110,90,7,160,115,62,8,0,55,0,4,0,5,0,0,17,19,41,2,4,37,57,12,20,67,14,6,103,47,84,37,16,0,4,14,0,2,8,18,45,16,114,61,115,5,9,0,0,1,0,16,9,56,141,82,21,8,0,0,2,2,5,70,3,65,1,6,15,128,57,0,56,50,0,5,95,21,0,114,64,25,32,59,26,0,56,87,25,72,2,56,107,106,81,22,64,63,2,17,23,99,4,0,3,0,0,0,3,39,31,8,71,178,83,68,0,60,5,17,0,95,20,10,48,0,45,12,31,85,27,104,122,33,82,28,0,3,81,1,30,17,80,12,5,0,0,7,0,24,2,30,79,35,34,22,14,24,34,2,20,4,0,5,52,20,0,0,0,2,0,2,0,15,0,54,92,63,13,202,36,47,4,0,0,0,0,0,0,46,53,73,38,0,49,119,21,0,0,0,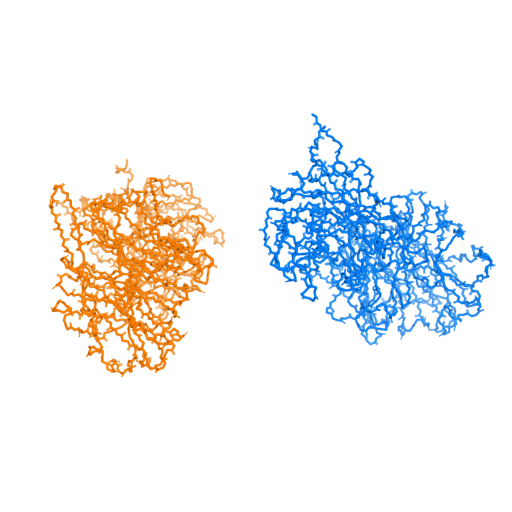0,6,0,10,106,180,63,56,5,31,4,19,12,9,106,59,118,60,94,53,7,39,79,2,106,111,52,114,81,13,5,0,0,0,1,3,14,129,61,68,0,13,0,43,15,36,12,103,76,16,130,49,29,40,62,80,9,6,95,128,101,57,81,17,92,0,8,0,0,0,0,0,2,17,40,60,98,70,36,116,33,54,4,85,0,14,0,9,2,0,0,0,0,22,62,78,5,81,86,105,31,2,120,5,2,47,66,0,16,115,82,6,13,3,77,106,93,139